Protein 2EN8 (pdb70)

Secondary structure (DSSP, 8-state):
----------SSEE-TTT--EESSHHHHHHHHTTT--S-SS--S--

InterPro domains:
  IPR001909 Krueppel-associated box [PF01352] (8-48)
  IPR001909 Krueppel-associated box [PS50805] (8-78)
  IPR001909 Krueppel-associated box [SM00349] (8-67)
  IPR001909 Krueppel-associated box [cd07765] (8-46)
  IPR013087 Zinc finger C2H2-type [PF00096] (176-198)
  IPR013087 Zinc finger C2H2-type [PF00096] (204-226)
  IPR013087 Zinc finger C2H2-type [PF00096] (232-254)
  IPR013087 Zinc finger C2H2-type [PF00096] (260-282)
  IPR013087 Zinc finger C2H2-type [PF00096] (288-310)
  IPR013087 Zinc finger C2H2-type [PF00096] (316-338)
  IPR013087 Zinc finger C2H2-type [PF00096] (372-394)
  IPR013087 Zinc finger C2H2-type [PF00096] (400-422)
  IPR013087 Zinc finger C2H2-type [PF00096] (456-478)
  IPR013087 Zinc finger C2H2-type [PF00096] (484-506)
  IPR013087 Zinc finger C2H2-type [PF00096] (512-534)
  IPR013087 Zinc finger C2H2-type [PF00096] (540-562)
  IPR013087 Zinc finger C2H2-type [PF00096] (568-590)
  IPR013087 Zinc finger C2H2-type [PF00096] (596-618)
  IPR013087 Zinc finger C2H2-type [PF00096] (652-674)
  IPR013087 Zinc finger C2H2-type [PF00096] (681-702)

GO terms:
  GO:0001227 DNA-binding transcription repressor activity, RNA polymerase II-specific (F, IDA)
  GO:0000122 negative regulation of transcription by RNA polymerase II (P, IDA)
  GO:0043565 sequence-specific DNA binding (F, IDA)
  GO:0005634 nucleus (C, IDA)
  GO:0017053 transcription repressor complex (C, IDA)
  GO:0005515 protein binding (F, IPI)
  GO:0031965 nuclear membrane (C, IDA)
  GO:0005654 nucleoplasm (C, IDA)
  GO:0045892 negative regulation of DNA-templated transcription (P, IDA)

Structure (mmCIF, N/CA/C/O backbone):
data_2EN8
#
_entry.id   2EN8
#
loop_
_entity.id
_entity.type
_entity.pdbx_description
1 polymer 'Zinc finger protein 224'
2 non-polymer 'ZINC ION'
#
loop_
_atom_site.group_PDB
_atom_site.id
_atom_site.type_symbol
_atom_site.label_atom_id
_atom_site.label_alt_id
_atom_site.label_comp_id
_atom_site.label_asym_id
_atom_site.label_entity_id
_atom_site.label_seq_id
_atom_site.pdbx_PDB_ins_code
_atom_site.Cartn_x
_atom_site.Cartn_y
_atom_site.Cartn_z
_atom_site.occupancy
_atom_site.B_iso_or_equiv
_atom_site.auth_seq_id
_atom_site.auth_comp_id
_atom_site.auth_asym_id
_atom_site.auth_atom_id
_atom_site.pdbx_PDB_model_num
ATOM 1 N N . GLY A 1 1 ? 1.605 -27.778 -20.832 1.00 0.00 1 GLY A N 1
ATOM 2 C CA . GLY A 1 1 ? 1.163 -26.462 -21.255 1.00 0.00 1 GLY A CA 1
ATOM 3 C C . GLY A 1 1 ? -0.216 -26.117 -20.728 1.00 0.00 1 GLY A C 1
ATOM 4 O O . GLY A 1 1 ? -1.188 -26.093 -21.483 1.00 0.00 1 GLY A O 1
ATOM 8 N N . SER A 1 2 ? -0.301 -25.851 -19.429 1.00 0.00 2 SER A N 1
ATOM 9 C CA . SER A 1 2 ? -1.573 -25.511 -18.800 1.00 0.00 2 SER A CA 1
ATOM 10 C C . SER A 1 2 ? -1.402 -24.353 -17.821 1.00 0.00 2 SER A C 1
ATOM 11 O O . SER A 1 2 ? -0.498 -24.360 -16.986 1.00 0.00 2 SER A O 1
ATOM 19 N N . SER A 1 3 ? -2.278 -23.360 -17.931 1.00 0.00 3 SER A N 1
ATOM 20 C CA . SER A 1 3 ? -2.224 -22.192 -17.059 1.00 0.00 3 SER A CA 1
ATOM 21 C C . SER A 1 3 ? -2.586 -22.568 -15.625 1.00 0.00 3 SER A C 1
ATOM 22 O O . SER A 1 3 ? -3.599 -23.222 -15.380 1.00 0.00 3 SER A O 1
ATOM 30 N N . GLY A 1 4 ? -1.749 -22.150 -14.681 1.00 0.00 4 GLY A N 1
ATOM 31 C CA . GLY A 1 4 ? -1.997 -22.451 -13.283 1.00 0.00 4 GLY A CA 1
ATOM 32 C C . GLY A 1 4 ? -1.822 -21.240 -12.389 1.00 0.00 4 GLY A C 1
ATOM 33 O O . GLY A 1 4 ? -1.089 -21.290 -11.401 1.00 0.00 4 GLY A O 1
ATOM 37 N N . SER A 1 5 ? -2.495 -20.147 -12.736 1.00 0.00 5 SER A N 1
ATOM 38 C CA . SER A 1 5 ? -2.406 -18.916 -11.960 1.00 0.00 5 SER A CA 1
ATOM 39 C C . SER A 1 5 ? -3.598 -18.780 -11.017 1.00 0.00 5 SER A C 1
ATOM 40 O O . SER A 1 5 ? -4.598 -18.145 -11.351 1.00 0.00 5 SER A O 1
ATOM 48 N N . SER A 1 6 ? -3.483 -19.382 -9.838 1.00 0.00 6 SER A N 1
ATOM 49 C CA . SER A 1 6 ? -4.552 -19.333 -8.847 1.00 0.00 6 SER A CA 1
ATOM 50 C C . SER A 1 6 ? -4.388 -18.124 -7.930 1.00 0.00 6 SER A C 1
ATOM 51 O O . SER A 1 6 ? -3.270 -17.732 -7.596 1.00 0.00 6 SER A O 1
ATOM 59 N N . GLY A 1 7 ? -5.511 -17.538 -7.526 1.00 0.00 7 GLY A N 1
ATOM 60 C CA . GLY A 1 7 ? -5.470 -16.381 -6.652 1.00 0.00 7 GLY A CA 1
ATOM 61 C C . GLY A 1 7 ? -6.361 -16.541 -5.436 1.00 0.00 7 GLY A C 1
ATOM 62 O O . GLY A 1 7 ? -7.583 -16.625 -5.559 1.00 0.00 7 GLY A O 1
ATOM 66 N N . SER A 1 8 ? -5.747 -16.586 -4.257 1.00 0.00 8 SER A N 1
ATOM 67 C CA . SER A 1 8 ? -6.492 -16.744 -3.014 1.00 0.00 8 SER A CA 1
ATOM 68 C C . SER A 1 8 ? -6.021 -15.739 -1.967 1.00 0.00 8 SER A C 1
ATOM 69 O O . SER A 1 8 ? -4.886 -15.804 -1.495 1.00 0.00 8 SER A O 1
ATOM 77 N N . GLY A 1 9 ? -6.901 -14.809 -1.609 1.00 0.00 9 GLY A N 1
ATOM 78 C CA . GLY A 1 9 ? -6.557 -13.803 -0.621 1.00 0.00 9 GLY A CA 1
ATOM 79 C C . GLY A 1 9 ? -7.758 -13.347 0.184 1.00 0.00 9 GLY A C 1
ATOM 80 O O . GLY A 1 9 ? -8.240 -14.070 1.055 1.00 0.00 9 GLY A O 1
ATOM 84 N N . GLU A 1 10 ? -8.241 -12.143 -0.108 1.00 0.00 10 GLU A N 1
ATOM 85 C CA . GLU A 1 10 ? -9.392 -11.591 0.598 1.00 0.00 10 GLU A CA 1
ATOM 86 C C . GLU A 1 10 ? -10.031 -10.462 -0.205 1.00 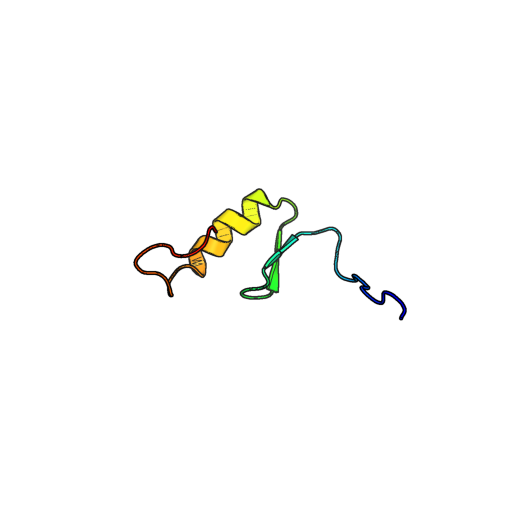0.00 10 GLU A C 1
ATOM 87 O O . GLU A 1 10 ? -9.385 -9.841 -1.050 1.00 0.00 10 GLU A O 1
ATOM 99 N N . LYS A 1 11 ? -11.306 -10.201 0.065 1.00 0.00 11 LYS A N 1
ATOM 100 C CA . LYS A 1 11 ? -12.035 -9.146 -0.630 1.00 0.00 11 LYS A CA 1
ATOM 101 C C . LYS A 1 11 ? -11.543 -7.769 -0.198 1.00 0.00 11 LYS A C 1
ATOM 102 O O . LYS A 1 11 ? -11.980 -6.748 -0.729 1.00 0.00 11 LYS A O 1
ATOM 121 N N . SER A 1 12 ? -10.629 -7.748 0.768 1.00 0.00 12 SER A N 1
ATOM 122 C CA . SER A 1 12 ? -10.079 -6.495 1.272 1.00 0.00 12 SER A CA 1
ATOM 123 C C . SER A 1 12 ? -8.622 -6.332 0.849 1.00 0.00 12 SER A C 1
ATOM 124 O O . SER A 1 12 ? -7.844 -7.285 0.884 1.00 0.00 12 SER A O 1
ATOM 132 N N . HIS A 1 13 ? -8.261 -5.116 0.451 1.00 0.00 13 HIS A N 1
ATOM 133 C CA . HIS A 1 13 ? -6.897 -4.827 0.021 1.00 0.00 13 HIS A CA 1
ATOM 134 C C . HIS A 1 13 ? -5.914 -5.015 1.172 1.00 0.00 13 HIS A C 1
ATOM 135 O O . HIS A 1 13 ? -6.069 -4.420 2.239 1.00 0.00 13 HIS A O 1
ATOM 149 N N . THR A 1 14 ? -4.901 -5.847 0.949 1.00 0.00 14 THR A N 1
ATOM 150 C CA . THR A 1 14 ? -3.893 -6.115 1.967 1.00 0.00 14 THR A CA 1
ATOM 151 C C . THR A 1 14 ? -2.530 -5.579 1.546 1.00 0.00 14 THR A C 1
ATOM 152 O O . THR A 1 14 ? -2.095 -5.781 0.412 1.00 0.00 14 THR A O 1
ATOM 163 N N . CYS A 1 15 ? -1.858 -4.895 2.466 1.00 0.00 15 CYS A N 1
ATOM 164 C CA . CYS A 1 15 ? -0.542 -4.330 2.191 1.00 0.00 15 CYS A CA 1
ATOM 165 C C . CYS A 1 15 ? 0.525 -5.421 2.169 1.00 0.00 15 CYS A C 1
ATOM 166 O O . CYS A 1 15 ? 0.789 -6.065 3.184 1.00 0.00 15 CYS A O 1
ATOM 173 N N . ASP A 1 16 ? 1.133 -5.622 1.006 1.00 0.00 16 ASP A N 1
ATOM 174 C CA . ASP A 1 16 ? 2.172 -6.633 0.851 1.00 0.00 16 ASP A CA 1
ATOM 175 C C . ASP A 1 16 ? 3.463 -6.195 1.536 1.00 0.00 16 ASP A C 1
ATOM 176 O O . ASP A 1 16 ? 4.386 -6.991 1.709 1.00 0.00 16 ASP A O 1
ATOM 185 N N . GLU A 1 17 ? 3.521 -4.924 1.921 1.00 0.00 17 GLU A N 1
ATOM 186 C CA . GLU A 1 17 ? 4.700 -4.380 2.584 1.00 0.00 17 GLU A CA 1
ATOM 187 C C . GLU A 1 17 ? 4.797 -4.885 4.021 1.00 0.00 17 GLU A C 1
ATOM 188 O O . GLU A 1 17 ? 5.874 -5.255 4.490 1.00 0.00 17 GLU A O 1
ATOM 200 N N . CYS A 1 18 ? 3.664 -4.896 4.716 1.00 0.00 18 CYS A N 1
ATOM 201 C CA . CYS A 1 18 ? 3.619 -5.353 6.099 1.00 0.00 18 CYS A CA 1
ATOM 202 C C . CYS A 1 18 ? 2.580 -6.457 6.274 1.00 0.00 18 CYS A C 1
ATOM 203 O O . CYS A 1 18 ? 2.817 -7.443 6.969 1.00 0.00 18 CYS A O 1
ATOM 210 N N . GLY A 1 19 ? 1.426 -6.282 5.636 1.00 0.00 19 GLY A N 1
ATOM 211 C CA . GLY A 1 19 ? 0.367 -7.270 5.733 1.00 0.00 19 GLY A CA 1
ATOM 212 C C . GLY A 1 19 ? -0.879 -6.720 6.398 1.00 0.00 19 GLY A C 1
ATOM 213 O O . GLY A 1 19 ? -1.659 -7.469 6.988 1.00 0.00 19 GLY A O 1
ATOM 217 N N . LYS A 1 20 ? -1.068 -5.408 6.306 1.00 0.00 20 LYS A N 1
ATOM 218 C CA . LYS A 1 20 ? -2.228 -4.758 6.903 1.00 0.00 20 LYS A CA 1
ATOM 219 C C . LYS A 1 20 ? -3.475 -4.980 6.052 1.00 0.00 20 LYS A C 1
ATOM 220 O O . LYS A 1 20 ? -3.422 -5.648 5.021 1.00 0.00 20 LYS A O 1
ATOM 239 N N . ASN A 1 21 ? -4.594 -4.415 6.492 1.00 0.00 21 ASN A N 1
ATOM 240 C CA . ASN A 1 21 ? -5.854 -4.552 5.770 1.00 0.00 21 ASN A CA 1
ATOM 241 C C . ASN A 1 21 ? -6.542 -3.199 5.616 1.00 0.00 21 ASN A C 1
ATOM 242 O O . ASN A 1 21 ? -6.538 -2.380 6.535 1.00 0.00 21 ASN A O 1
ATOM 253 N N . PHE A 1 22 ? -7.134 -2.972 4.448 1.00 0.00 22 PHE A N 1
ATOM 254 C CA . PHE A 1 22 ? -7.826 -1.718 4.173 1.00 0.00 22 PHE A CA 1
ATOM 255 C C . PHE A 1 22 ? -9.033 -1.951 3.268 1.00 0.00 22 PHE A C 1
ATOM 256 O O . PHE A 1 22 ? -8.885 -2.279 2.090 1.00 0.00 22 PHE A O 1
ATOM 273 N N . CYS A 1 23 ? -10.225 -1.778 3.827 1.00 0.00 23 CYS A N 1
ATOM 274 C CA . CYS A 1 23 ? -11.458 -1.971 3.073 1.00 0.00 23 CYS A CA 1
ATOM 275 C C . CYS A 1 23 ? -11.392 -1.250 1.730 1.00 0.00 23 CYS A C 1
ATOM 276 O O . CYS A 1 23 ? -11.759 -1.809 0.695 1.00 0.00 23 CYS A O 1
ATOM 284 N N . TYR A 1 24 ? -10.923 -0.008 1.754 1.00 0.00 24 TYR A N 1
ATOM 285 C CA . TYR A 1 24 ? -10.813 0.791 0.539 1.00 0.00 24 TYR A CA 1
ATOM 286 C C . TYR A 1 24 ? -9.352 0.969 0.135 1.00 0.00 24 TYR A C 1
ATOM 287 O O . TYR A 1 24 ? -8.537 1.462 0.915 1.00 0.00 24 TYR A O 1
ATOM 305 N N . ILE A 1 25 ? -9.030 0.565 -1.089 1.00 0.00 25 ILE A N 1
ATOM 306 C CA . ILE A 1 25 ? -7.669 0.681 -1.598 1.00 0.00 25 ILE A CA 1
ATOM 307 C C . ILE A 1 25 ? -7.084 2.056 -1.293 1.00 0.00 25 ILE A C 1
ATOM 308 O O . ILE A 1 25 ? -5.924 2.174 -0.898 1.00 0.00 25 ILE A O 1
ATOM 324 N N . SER A 1 26 ? -7.895 3.093 -1.479 1.00 0.00 26 SER A N 1
ATOM 325 C CA . SER A 1 26 ? -7.457 4.460 -1.226 1.00 0.00 26 SER A CA 1
ATOM 326 C C . SER A 1 26 ? -6.704 4.554 0.097 1.00 0.00 26 SER A C 1
ATOM 327 O O . SER A 1 26 ? -5.645 5.176 0.179 1.00 0.00 26 SER A O 1
ATOM 335 N N . ALA A 1 27 ? -7.259 3.931 1.132 1.00 0.00 27 ALA A N 1
ATOM 336 C CA . ALA A 1 27 ? -6.640 3.941 2.451 1.00 0.00 27 ALA A CA 1
ATOM 337 C C . ALA A 1 27 ? -5.261 3.291 2.416 1.00 0.00 27 ALA A C 1
ATOM 338 O O . ALA A 1 27 ? -4.290 3.841 2.938 1.00 0.00 27 ALA A O 1
ATOM 345 N N . LEU A 1 28 ? -5.181 2.118 1.798 1.00 0.00 28 LEU A N 1
ATOM 346 C CA . LEU A 1 28 ? -3.919 1.392 1.695 1.00 0.00 28 LEU A CA 1
ATOM 347 C C . LEU A 1 28 ? -2.817 2.291 1.145 1.00 0.00 28 LEU A C 1
ATOM 348 O O . LEU A 1 28 ? -1.716 2.347 1.694 1.00 0.00 28 LEU A O 1
ATOM 364 N N . ARG A 1 29 ? -3.121 2.995 0.060 1.00 0.00 29 ARG A N 1
ATOM 365 C CA . ARG A 1 29 ? -2.156 3.893 -0.563 1.00 0.00 29 ARG A CA 1
ATOM 366 C C . ARG A 1 29 ? -1.621 4.903 0.447 1.00 0.00 29 ARG A C 1
ATOM 367 O O . ARG A 1 29 ? -0.420 5.170 0.497 1.00 0.00 29 ARG A O 1
ATOM 388 N N . ILE A 1 30 ? -2.521 5.461 1.250 1.00 0.00 30 ILE A N 1
ATOM 389 C CA . ILE A 1 30 ? -2.140 6.441 2.260 1.00 0.00 30 ILE A CA 1
ATOM 390 C C . ILE A 1 30 ? -1.208 5.827 3.298 1.00 0.00 30 ILE A C 1
ATOM 391 O O . ILE A 1 30 ? -0.263 6.469 3.758 1.00 0.00 30 ILE A O 1
ATOM 407 N N . HIS A 1 31 ? -1.480 4.577 3.663 1.00 0.00 31 HIS A N 1
ATOM 408 C CA . HIS A 1 31 ? -0.664 3.874 4.647 1.00 0.00 31 HIS A CA 1
ATOM 409 C C . HIS A 1 31 ? 0.701 3.518 4.065 1.00 0.00 31 HIS A C 1
ATOM 410 O O . HIS A 1 31 ? 1.718 3.595 4.754 1.00 0.00 31 HIS A O 1
ATOM 424 N N . GLN A 1 32 ? 0.714 3.126 2.795 1.00 0.00 32 GLN A N 1
ATOM 425 C CA . GLN A 1 32 ? 1.954 2.757 2.123 1.00 0.00 32 GLN A CA 1
ATOM 426 C C . GLN A 1 32 ? 3.018 3.833 2.313 1.00 0.00 32 GLN A C 1
ATOM 427 O O . GLN A 1 32 ? 4.215 3.546 2.297 1.00 0.00 32 GLN A O 1
ATOM 441 N N . ARG A 1 33 ? 2.573 5.073 2.492 1.00 0.00 33 ARG A N 1
ATOM 442 C CA . ARG A 1 33 ? 3.487 6.192 2.683 1.00 0.00 33 ARG A CA 1
ATOM 443 C C . ARG A 1 33 ? 4.478 5.899 3.806 1.00 0.00 33 ARG A C 1
ATOM 444 O O . ARG A 1 33 ? 5.607 6.391 3.797 1.00 0.00 33 ARG A O 1
ATOM 465 N N . VAL A 1 34 ? 4.048 5.095 4.773 1.00 0.00 34 VAL A N 1
ATOM 466 C CA . VAL A 1 34 ? 4.897 4.735 5.903 1.00 0.00 34 VAL A CA 1
ATOM 467 C C . VAL A 1 34 ? 6.048 3.838 5.462 1.00 0.00 34 VAL A C 1
ATOM 468 O O . VAL A 1 34 ? 7.095 3.791 6.108 1.00 0.00 34 VAL A O 1
ATOM 481 N N . HIS A 1 35 ? 5.847 3.127 4.357 1.00 0.00 35 HIS A N 1
ATOM 482 C CA . HIS A 1 35 ? 6.869 2.231 3.828 1.00 0.00 35 HIS A CA 1
ATOM 483 C C . HIS A 1 35 ? 7.848 2.990 2.936 1.00 0.00 35 HIS A C 1
ATOM 484 O O . HIS A 1 35 ? 9.022 2.633 2.843 1.00 0.00 35 HIS A O 1
ATOM 498 N N . MET A 1 36 ? 7.355 4.037 2.282 1.00 0.00 36 MET A N 1
ATOM 499 C CA . MET A 1 36 ? 8.187 4.845 1.398 1.00 0.00 36 MET A CA 1
ATOM 500 C C . MET A 1 36 ? 9.499 5.220 2.078 1.00 0.00 36 MET A C 1
ATOM 501 O O . MET A 1 36 ? 9.505 5.882 3.116 1.00 0.00 36 MET A O 1
ATOM 515 N N . GLY A 1 37 ? 10.611 4.792 1.488 1.00 0.00 37 GLY A N 1
ATOM 516 C CA . GLY A 1 37 ? 11.914 5.093 2.052 1.00 0.00 37 GLY A CA 1
ATOM 517 C C . GLY A 1 37 ? 13.051 4.669 1.143 1.00 0.00 37 GLY A C 1
ATOM 518 O O . GLY A 1 37 ? 14.036 5.391 0.995 1.00 0.00 37 GLY A O 1
ATOM 522 N N . GLU A 1 38 ? 12.915 3.495 0.535 1.00 0.00 38 GLU A N 1
ATOM 523 C CA . GLU A 1 38 ? 13.941 2.976 -0.361 1.00 0.00 38 GLU A CA 1
ATOM 524 C C . GLU A 1 38 ? 13.816 3.599 -1.749 1.00 0.00 38 GLU A C 1
ATOM 525 O O . GLU A 1 38 ? 13.922 2.909 -2.764 1.00 0.00 38 GLU A O 1
ATOM 537 N N . LYS A 1 39 ? 13.590 4.907 -1.786 1.00 0.00 39 LYS A N 1
ATOM 538 C CA . LYS A 1 39 ? 13.451 5.625 -3.047 1.00 0.00 39 LYS A CA 1
ATOM 539 C C . LYS A 1 39 ? 14.031 7.032 -2.940 1.00 0.00 39 LYS A C 1
ATOM 540 O O . LYS A 1 39 ? 13.810 7.730 -1.949 1.00 0.00 39 LYS A O 1
ATOM 559 N N . CYS A 1 40 ? 14.771 7.442 -3.964 1.00 0.00 40 CYS A N 1
ATOM 560 C CA . CYS A 1 40 ? 15.382 8.766 -3.984 1.00 0.00 40 CYS A CA 1
ATOM 561 C C . CYS A 1 40 ? 14.973 9.535 -5.236 1.00 0.00 40 CYS A C 1
ATOM 562 O O . CYS A 1 40 ? 14.986 10.765 -5.253 1.00 0.00 40 CYS A O 1
ATOM 570 N N . SER A 1 41 ? 14.610 8.800 -6.283 1.00 0.00 41 SER A N 1
ATOM 571 C CA . SER A 1 41 ? 14.202 9.412 -7.542 1.00 0.00 41 SER A CA 1
ATOM 572 C C . SER A 1 41 ? 12.922 8.770 -8.069 1.00 0.00 41 SER A C 1
ATOM 573 O O . SER A 1 41 ? 12.670 8.760 -9.272 1.00 0.00 41 SER A O 1
ATOM 581 N N . GLY A 1 42 ? 12.117 8.235 -7.156 1.00 0.00 42 GLY A N 1
ATOM 582 C CA . GLY A 1 42 ? 10.873 7.598 -7.546 1.00 0.00 42 GLY A CA 1
ATOM 583 C C . GLY A 1 42 ? 10.993 6.846 -8.857 1.00 0.00 42 GLY A C 1
ATOM 584 O O . GLY A 1 42 ? 10.574 7.323 -9.912 1.00 0.00 42 GLY A O 1
ATOM 588 N N . PRO A 1 43 ? 11.580 5.641 -8.801 1.00 0.00 43 PRO A N 1
ATOM 589 C CA . PRO A 1 43 ? 11.769 4.797 -9.985 1.00 0.00 43 PRO A CA 1
ATOM 590 C C . PRO A 1 43 ? 10.453 4.240 -10.515 1.00 0.00 43 PRO A C 1
ATOM 591 O O . PRO A 1 43 ? 10.168 4.325 -11.710 1.00 0.00 43 PRO A O 1
ATOM 602 N N . SER A 1 44 ? 9.652 3.671 -9.620 1.00 0.00 44 SER A N 1
ATOM 603 C CA . SER A 1 44 ? 8.367 3.096 -9.999 1.00 0.00 44 SER A CA 1
ATOM 604 C C . SER A 1 44 ? 7.221 3.821 -9.300 1.00 0.00 44 SER A C 1
ATOM 605 O O . SER A 1 44 ? 7.425 4.513 -8.303 1.00 0.00 44 SER A O 1
ATOM 613 N N . SER A 1 45 ? 6.013 3.657 -9.832 1.00 0.00 45 SER A N 1
ATOM 614 C CA . SER A 1 45 ? 4.834 4.298 -9.263 1.00 0.00 45 SER A CA 1
ATOM 615 C C . SER A 1 45 ? 4.455 3.656 -7.932 1.00 0.00 45 SER A C 1
ATOM 616 O O . SER A 1 45 ? 4.787 2.500 -7.671 1.00 0.00 45 SER A O 1
ATOM 624 N N . GLY A 1 46 ? 3.758 4.415 -7.092 1.00 0.00 46 GLY A N 1
ATOM 625 C CA . GLY A 1 46 ? 3.345 3.904 -5.798 1.00 0.00 46 GLY A CA 1
ATOM 626 C C . GLY A 1 46 ? 3.475 4.939 -4.698 1.00 0.00 46 GLY A C 1
ATOM 627 O O . GLY A 1 46 ? 4.398 4.842 -3.890 1.00 0.00 46 GLY A O 1
ATOM 632 N N . GLY A 1 1 ? -32.434 -18.710 -12.406 1.00 0.00 1 GLY A N 2
ATOM 633 C CA . GLY A 1 1 ? -31.367 -18.762 -11.424 1.00 0.00 1 GLY A CA 2
ATOM 634 C C . GLY A 1 1 ? -30.009 -18.994 -12.056 1.00 0.00 1 GLY A C 2
ATOM 635 O O . GLY A 1 1 ? -29.916 -19.435 -13.201 1.00 0.00 1 GLY A O 2
ATOM 639 N N . SER A 1 2 ? -28.951 -18.694 -11.308 1.00 0.00 2 SER A N 2
ATOM 640 C CA . SER A 1 2 ? -27.591 -18.866 -11.804 1.00 0.00 2 SER A CA 2
ATOM 641 C C . SER A 1 2 ? -26.606 -19.010 -10.648 1.00 0.00 2 SER A C 2
ATOM 642 O O . SER A 1 2 ? -26.902 -18.632 -9.515 1.00 0.00 2 SER A O 2
ATOM 650 N N . SER A 1 3 ? -25.432 -19.560 -10.944 1.00 0.00 3 SER A N 2
ATOM 651 C CA . SER A 1 3 ? -24.403 -19.758 -9.930 1.00 0.00 3 SER A CA 2
ATOM 652 C C . SER A 1 3 ? -23.163 -18.929 -10.246 1.00 0.00 3 SER A C 2
ATOM 653 O O . SER A 1 3 ? -22.035 -19.403 -10.116 1.00 0.00 3 SER A O 2
ATOM 661 N N . GLY A 1 4 ? -23.380 -17.684 -10.662 1.00 0.00 4 GLY A N 2
ATOM 662 C CA . GLY A 1 4 ? -22.271 -16.807 -10.990 1.00 0.00 4 GLY A CA 2
ATOM 663 C C . GLY A 1 4 ? -22.219 -15.582 -10.100 1.00 0.00 4 GLY A C 2
ATOM 664 O O . GLY A 1 4 ? -23.253 -15.008 -9.760 1.00 0.00 4 GLY A O 2
ATOM 668 N N . SER A 1 5 ? -21.010 -15.179 -9.720 1.00 0.00 5 SER A N 2
ATOM 669 C CA . SER A 1 5 ? -20.827 -14.017 -8.859 1.00 0.00 5 SER A CA 2
ATOM 670 C C . SER A 1 5 ? -19.347 -13.676 -8.714 1.00 0.00 5 SER A C 2
ATOM 671 O O . SER A 1 5 ? -18.482 -14.380 -9.236 1.00 0.00 5 SER A O 2
ATOM 679 N N . SER A 1 6 ? -19.063 -12.591 -8.001 1.00 0.00 6 SER A N 2
ATOM 680 C CA . SER A 1 6 ? -17.688 -12.153 -7.790 1.00 0.00 6 SER A CA 2
ATOM 681 C C . SER A 1 6 ? -16.956 -13.098 -6.842 1.00 0.00 6 SER A C 2
ATOM 682 O O . SER A 1 6 ? -17.560 -13.993 -6.252 1.00 0.00 6 SER A O 2
ATOM 690 N N . GLY A 1 7 ? -15.650 -12.892 -6.702 1.00 0.00 7 GLY A N 2
ATOM 691 C CA . GLY A 1 7 ? -14.856 -13.733 -5.826 1.00 0.00 7 GLY A CA 2
ATOM 692 C C . GLY A 1 7 ? -13.380 -13.392 -5.875 1.00 0.00 7 GLY A C 2
ATOM 693 O O . GLY A 1 7 ? -12.723 -13.295 -4.839 1.00 0.00 7 GLY A O 2
ATOM 697 N N . SER A 1 8 ? -12.857 -13.211 -7.084 1.00 0.00 8 SER A N 2
ATOM 698 C CA . SER A 1 8 ? -11.447 -12.884 -7.265 1.00 0.00 8 SER A CA 2
ATOM 699 C C . SER A 1 8 ? -11.002 -11.824 -6.261 1.00 0.00 8 SER A C 2
ATOM 700 O O . SER A 1 8 ? -11.827 -11.143 -5.654 1.00 0.00 8 SER A O 2
ATOM 708 N N . GLY A 1 9 ? -9.690 -11.692 -6.093 1.00 0.00 9 GLY A N 2
ATOM 709 C CA . GLY A 1 9 ? -9.156 -10.714 -5.163 1.00 0.00 9 GLY A CA 2
ATOM 710 C C . GLY A 1 9 ? -9.617 -10.957 -3.739 1.00 0.00 9 GLY A C 2
ATOM 711 O O . GLY A 1 9 ? -10.737 -11.412 -3.512 1.00 0.00 9 GLY A O 2
ATOM 715 N N . GLU A 1 10 ? -8.749 -10.653 -2.778 1.00 0.00 10 GLU A N 2
ATOM 716 C CA . GLU A 1 10 ? -9.074 -10.844 -1.369 1.00 0.00 10 GLU A CA 2
ATOM 717 C C . GLU A 1 10 ? -10.303 -10.029 -0.979 1.00 0.00 10 GLU A C 2
ATOM 718 O O . GLU A 1 10 ? -10.673 -9.075 -1.664 1.00 0.00 10 GLU A O 2
ATOM 730 N N . LYS A 1 11 ? -10.933 -10.412 0.126 1.00 0.00 11 LYS A N 2
ATOM 731 C CA . LYS A 1 11 ? -12.121 -9.718 0.610 1.00 0.00 11 LYS A CA 2
ATOM 732 C C . LYS A 1 11 ? -11.777 -8.303 1.064 1.00 0.00 11 LYS A C 2
ATOM 733 O O . LYS A 1 11 ? -12.659 -7.528 1.433 1.00 0.00 11 LYS A O 2
ATOM 752 N N . SER A 1 12 ? -10.490 -7.972 1.031 1.00 0.00 12 SER A N 2
ATOM 753 C CA . SER A 1 12 ? -10.030 -6.650 1.441 1.00 0.00 12 SER A CA 2
ATOM 754 C C . SER A 1 12 ? -8.589 -6.416 0.999 1.00 0.00 12 SER A C 2
ATOM 755 O O . SER A 1 12 ? -7.797 -7.354 0.900 1.00 0.00 12 SER A O 2
ATOM 763 N N . HIS A 1 13 ? -8.255 -5.156 0.734 1.00 0.00 13 HIS A N 2
ATOM 764 C CA . HIS A 1 13 ? -6.909 -4.797 0.303 1.00 0.00 13 HIS A CA 2
ATOM 765 C C . HIS A 1 13 ? -5.917 -4.924 1.455 1.00 0.00 13 HIS A C 2
ATOM 766 O O . HIS A 1 13 ? -6.022 -4.219 2.460 1.00 0.00 13 HIS A O 2
ATOM 780 N N . THR A 1 14 ? -4.954 -5.828 1.304 1.00 0.00 14 THR A N 2
ATOM 781 C CA . THR A 1 14 ? -3.945 -6.048 2.332 1.00 0.00 14 THR A CA 2
ATOM 782 C C . THR A 1 14 ? -2.571 -5.587 1.862 1.00 0.00 14 THR A C 2
ATOM 783 O O . THR A 1 14 ? -2.124 -5.945 0.772 1.00 0.00 14 THR A O 2
ATOM 794 N N . CYS A 1 15 ? -1.903 -4.790 2.690 1.00 0.00 15 CYS A N 2
ATOM 795 C CA . CYS A 1 15 ? -0.579 -4.279 2.359 1.00 0.00 15 CYS A CA 2
ATOM 796 C C . CYS A 1 15 ? 0.450 -5.406 2.341 1.00 0.00 15 CYS A C 2
ATOM 797 O O . CYS A 1 15 ? 0.732 -6.021 3.370 1.00 0.00 15 CYS A O 2
ATOM 804 N N . ASP A 1 16 ? 1.007 -5.672 1.164 1.00 0.00 16 ASP A N 2
ATOM 805 C CA . ASP A 1 16 ? 2.006 -6.723 1.011 1.00 0.00 16 ASP A CA 2
ATOM 806 C C . ASP A 1 16 ? 3.329 -6.314 1.650 1.00 0.00 16 ASP A C 2
ATOM 807 O O . ASP A 1 16 ? 4.224 -7.139 1.829 1.00 0.00 16 ASP A O 2
ATOM 816 N N . GLU A 1 17 ? 3.445 -5.034 1.990 1.00 0.00 17 GLU A N 2
ATOM 817 C CA . GLU A 1 17 ? 4.660 -4.515 2.607 1.00 0.00 17 GLU A CA 2
ATOM 818 C C . GLU A 1 17 ? 4.787 -4.998 4.049 1.00 0.00 17 GLU A C 2
ATOM 819 O O . GLU A 1 17 ? 5.859 -5.425 4.480 1.00 0.00 17 GLU A O 2
ATOM 831 N N . CYS A 1 18 ? 3.686 -4.927 4.789 1.00 0.00 18 CYS A N 2
ATOM 832 C CA . CYS A 1 18 ? 3.672 -5.356 6.183 1.00 0.00 18 CYS A CA 2
ATOM 833 C C . CYS A 1 18 ? 2.602 -6.419 6.415 1.00 0.00 18 CYS A C 2
ATOM 834 O O . CYS A 1 18 ? 2.801 -7.357 7.184 1.00 0.00 18 CYS A O 2
ATOM 841 N N . GLY A 1 19 ? 1.466 -6.263 5.742 1.00 0.00 19 GLY A N 2
ATOM 842 C CA . GLY A 1 19 ? 0.381 -7.216 5.888 1.00 0.00 19 GLY A CA 2
ATOM 843 C C . GLY A 1 19 ? -0.854 -6.597 6.513 1.00 0.00 19 GLY A C 2
ATOM 844 O O . GLY A 1 19 ? -1.690 -7.300 7.081 1.00 0.00 19 GLY A O 2
ATOM 848 N N . LYS A 1 20 ? -0.969 -5.278 6.411 1.00 0.00 20 LYS A N 2
ATOM 849 C CA . LYS A 1 20 ? -2.109 -4.563 6.972 1.00 0.00 20 LYS A CA 2
ATOM 850 C C . LYS A 1 20 ? -3.378 -4.854 6.176 1.00 0.00 20 LYS A C 2
ATOM 851 O O . LYS A 1 20 ? -3.358 -5.627 5.220 1.00 0.00 20 LYS A O 2
ATOM 870 N N . ASN A 1 21 ? -4.480 -4.228 6.578 1.00 0.00 21 ASN A N 2
ATOM 871 C CA . ASN A 1 21 ? -5.757 -4.420 5.901 1.00 0.00 21 ASN A CA 2
ATOM 872 C C . ASN A 1 21 ? -6.458 -3.084 5.674 1.00 0.00 21 ASN A C 2
ATOM 873 O O . ASN A 1 21 ? -6.419 -2.197 6.527 1.00 0.00 21 ASN A O 2
ATOM 884 N N . PHE A 1 22 ? -7.099 -2.948 4.518 1.00 0.00 22 PHE A N 2
ATOM 885 C CA . PHE A 1 22 ? -7.809 -1.720 4.177 1.00 0.00 22 PHE A CA 2
ATOM 886 C C . PHE A 1 22 ? -8.984 -2.011 3.248 1.00 0.00 22 PHE A C 2
ATOM 887 O O . PHE A 1 22 ? -8.795 -2.382 2.089 1.00 0.00 22 PHE A O 2
ATOM 904 N N . CYS A 1 23 ? -10.195 -1.840 3.765 1.00 0.00 23 CYS A N 2
ATOM 905 C CA . CYS A 1 23 ? -11.402 -2.086 2.982 1.00 0.00 23 CYS A CA 2
ATOM 906 C C . CYS A 1 23 ? -11.345 -1.347 1.649 1.00 0.00 23 CYS A C 2
ATOM 907 O O . CYS A 1 23 ? -11.725 -1.889 0.611 1.00 0.00 23 CYS A O 2
ATOM 915 N N . TYR A 1 24 ? -10.869 -0.107 1.685 1.00 0.00 24 TYR A N 2
ATOM 916 C CA . TYR A 1 24 ? -10.766 0.707 0.481 1.00 0.00 24 TYR A CA 2
ATOM 917 C C . TYR A 1 24 ? -9.307 0.916 0.087 1.00 0.00 24 TYR A C 2
ATOM 918 O O . TYR A 1 24 ? -8.505 1.419 0.875 1.00 0.00 24 TYR A O 2
ATOM 936 N N . ILE A 1 25 ? -8.970 0.526 -1.137 1.00 0.00 25 ILE A N 2
ATOM 937 C CA . ILE A 1 25 ? -7.608 0.671 -1.637 1.00 0.00 25 ILE A CA 2
ATOM 938 C C . ILE A 1 25 ? -7.041 2.046 -1.298 1.00 0.00 25 ILE A C 2
ATOM 939 O O . ILE A 1 25 ? -5.903 2.164 -0.845 1.00 0.00 25 ILE A O 2
ATOM 955 N N . SER A 1 26 ? -7.844 3.082 -1.518 1.00 0.00 26 SER A N 2
ATOM 956 C CA . SER A 1 26 ? -7.423 4.449 -1.237 1.00 0.00 26 SER A CA 2
ATOM 957 C C . SER A 1 26 ? -6.694 4.529 0.101 1.00 0.00 26 SER A C 2
ATOM 958 O O . SER A 1 26 ? -5.638 5.150 0.209 1.00 0.00 26 SER A O 2
ATOM 966 N N . ALA A 1 27 ? -7.268 3.894 1.118 1.00 0.00 27 ALA A N 2
ATOM 967 C CA . ALA A 1 27 ? -6.673 3.891 2.449 1.00 0.00 27 ALA A CA 2
ATOM 968 C C . ALA A 1 27 ? -5.304 3.219 2.438 1.00 0.00 27 ALA A C 2
ATOM 969 O O . ALA A 1 27 ? -4.334 3.754 2.976 1.00 0.00 27 ALA A O 2
ATOM 976 N N . LEU A 1 28 ? -5.233 2.044 1.822 1.00 0.00 28 LEU A N 2
ATOM 977 C CA . LEU A 1 28 ? -3.982 1.298 1.741 1.00 0.00 28 LEU A CA 2
ATOM 978 C C . LEU A 1 28 ? -2.869 2.163 1.156 1.00 0.00 28 LEU A C 2
ATOM 979 O O . LEU A 1 28 ? -1.757 2.200 1.682 1.00 0.00 28 LEU A O 2
ATOM 995 N N . ARG A 1 29 ? -3.178 2.858 0.066 1.00 0.00 29 ARG A N 2
ATOM 996 C CA . ARG A 1 29 ? -2.205 3.723 -0.589 1.00 0.00 29 ARG A CA 2
ATOM 997 C C . ARG A 1 29 ? -1.664 4.767 0.383 1.00 0.00 29 ARG A C 2
ATOM 998 O O . ARG A 1 29 ? -0.462 5.034 0.418 1.00 0.00 29 ARG A O 2
ATOM 1019 N N . ILE A 1 30 ? -2.559 5.356 1.169 1.00 0.00 30 ILE A N 2
ATOM 1020 C CA . ILE A 1 30 ? -2.171 6.370 2.141 1.00 0.00 30 ILE A CA 2
ATOM 1021 C C . ILE A 1 30 ? -1.224 5.794 3.188 1.00 0.00 30 ILE A C 2
ATOM 1022 O O . ILE A 1 30 ? -0.290 6.463 3.631 1.00 0.00 30 ILE A O 2
ATOM 1038 N N . HIS A 1 31 ? -1.471 4.548 3.580 1.00 0.00 31 HIS A N 2
ATOM 1039 C CA . HIS A 1 31 ? -0.638 3.881 4.574 1.00 0.00 31 HIS A CA 2
ATOM 1040 C C . HIS A 1 31 ? 0.725 3.523 3.989 1.00 0.00 31 HIS A C 2
ATOM 1041 O O . HIS A 1 31 ? 1.755 3.700 4.639 1.00 0.00 31 HIS A O 2
ATOM 1055 N N . GLN A 1 32 ? 0.722 3.018 2.760 1.00 0.00 32 GLN A N 2
ATOM 1056 C CA . GLN A 1 32 ? 1.958 2.634 2.089 1.00 0.00 32 GLN A CA 2
ATOM 1057 C C . GLN A 1 32 ? 3.014 3.726 2.226 1.00 0.00 32 GLN A C 2
ATOM 1058 O O . GLN A 1 32 ? 4.213 3.448 2.227 1.00 0.00 32 GLN A O 2
ATOM 1072 N N . ARG A 1 33 ? 2.560 4.970 2.342 1.00 0.00 33 ARG A N 2
ATOM 1073 C CA . ARG A 1 33 ? 3.465 6.104 2.479 1.00 0.00 33 ARG A CA 2
ATOM 1074 C C . ARG A 1 33 ? 4.489 5.853 3.581 1.00 0.00 33 ARG A C 2
ATOM 1075 O O . ARG A 1 33 ? 5.657 6.222 3.455 1.00 0.00 33 ARG A O 2
ATOM 1096 N N . VAL A 1 34 ? 4.044 5.223 4.664 1.00 0.00 34 VAL A N 2
ATOM 1097 C CA . VAL A 1 34 ? 4.921 4.922 5.789 1.00 0.00 34 VAL A CA 2
ATOM 1098 C C . VAL A 1 34 ? 6.087 4.041 5.356 1.00 0.00 34 VAL A C 2
ATOM 1099 O O . VAL A 1 34 ? 7.189 4.141 5.897 1.00 0.00 34 VAL A O 2
ATOM 1112 N N . HIS A 1 35 ? 5.838 3.179 4.375 1.00 0.00 35 HIS A N 2
ATOM 1113 C CA . HIS A 1 35 ? 6.869 2.280 3.868 1.00 0.00 35 HIS A CA 2
ATOM 1114 C C . HIS A 1 35 ? 7.869 3.036 2.998 1.00 0.00 35 HIS A C 2
ATOM 1115 O O . HIS A 1 35 ? 9.043 2.673 2.927 1.00 0.00 35 HIS A O 2
ATOM 1129 N N . MET A 1 36 ? 7.395 4.088 2.338 1.00 0.00 36 MET A N 2
ATOM 1130 C CA . MET A 1 36 ? 8.249 4.895 1.474 1.00 0.00 36 MET A CA 2
ATOM 1131 C C . MET A 1 36 ? 9.567 5.225 2.166 1.00 0.00 36 MET A C 2
ATOM 1132 O O . MET A 1 36 ? 9.585 5.622 3.331 1.00 0.00 36 MET A O 2
ATOM 1146 N N . GLY A 1 37 ? 10.669 5.059 1.442 1.00 0.00 37 GLY A N 2
ATOM 1147 C CA . GLY A 1 37 ? 11.976 5.344 2.004 1.00 0.00 37 GLY A CA 2
ATOM 1148 C C . GLY A 1 37 ? 11.983 6.603 2.848 1.00 0.00 37 GLY A C 2
ATOM 1149 O O . GLY A 1 37 ? 11.836 7.707 2.326 1.00 0.00 37 GLY A O 2
ATOM 1153 N N . GLU A 1 38 ? 12.151 6.437 4.156 1.00 0.00 38 GLU A N 2
ATOM 1154 C CA . GLU A 1 38 ? 12.173 7.570 5.073 1.00 0.00 38 GLU A CA 2
ATOM 1155 C C . GLU A 1 38 ? 13.413 7.528 5.961 1.00 0.00 38 GLU A C 2
ATOM 1156 O O . GLU A 1 38 ? 13.379 6.996 7.071 1.00 0.00 38 GLU A O 2
ATOM 1168 N N . LYS A 1 39 ? 14.509 8.092 5.464 1.00 0.00 39 LYS A N 2
ATOM 1169 C CA . LYS A 1 39 ? 15.761 8.120 6.210 1.00 0.00 39 LYS A CA 2
ATOM 1170 C C . LYS A 1 39 ? 15.743 9.224 7.263 1.00 0.00 39 LYS A C 2
ATOM 1171 O O . LYS A 1 39 ? 15.894 8.960 8.456 1.00 0.00 39 LYS A O 2
ATOM 1190 N N . CYS A 1 40 ? 15.554 10.460 6.813 1.00 0.00 40 CYS A N 2
ATOM 1191 C CA . CYS A 1 40 ? 15.515 11.605 7.717 1.00 0.00 40 CYS A CA 2
ATOM 1192 C C . CYS A 1 40 ? 14.612 11.322 8.913 1.00 0.00 40 CYS A C 2
ATOM 1193 O O . CYS A 1 40 ? 14.996 11.549 10.060 1.00 0.00 40 CYS A O 2
ATOM 1201 N N . SER A 1 41 ? 13.410 10.827 8.637 1.00 0.00 41 SER A N 2
ATOM 1202 C CA . SER A 1 41 ? 12.450 10.519 9.690 1.00 0.00 41 SER A CA 2
ATOM 1203 C C . SER A 1 41 ? 13.156 9.964 10.923 1.00 0.00 41 SER A C 2
ATOM 1204 O O . SER A 1 41 ? 12.884 10.380 12.048 1.00 0.00 41 SER A O 2
ATOM 1212 N N . GLY A 1 42 ? 14.065 9.019 10.702 1.00 0.00 42 GLY A N 2
ATOM 1213 C CA . GLY A 1 42 ? 14.797 8.421 11.803 1.00 0.00 42 GLY A CA 2
ATOM 1214 C C . GLY A 1 42 ? 16.290 8.661 11.705 1.00 0.00 42 GLY A C 2
ATOM 1215 O O . GLY A 1 42 ? 16.766 9.409 10.851 1.00 0.00 42 GLY A O 2
ATOM 1219 N N . PRO A 1 43 ? 17.057 8.016 12.597 1.00 0.00 43 PRO A N 2
ATOM 1220 C CA . PRO A 1 43 ? 18.517 8.148 12.628 1.00 0.00 43 PRO A CA 2
ATOM 1221 C C . PRO A 1 43 ? 19.184 7.484 11.428 1.00 0.00 43 PRO A C 2
ATOM 1222 O O . PRO A 1 43 ? 20.409 7.488 11.307 1.00 0.00 43 PRO A O 2
ATOM 1233 N N . SER A 1 44 ? 18.371 6.916 10.544 1.00 0.00 44 SER A N 2
ATOM 1234 C CA . SER A 1 44 ? 18.884 6.246 9.355 1.00 0.00 44 SER A CA 2
ATOM 1235 C C . SER A 1 44 ? 20.087 6.992 8.786 1.00 0.00 44 SER A C 2
ATOM 1236 O O . SER A 1 44 ? 20.166 8.218 8.867 1.00 0.00 44 SER A O 2
ATOM 1244 N N . SER A 1 45 ? 21.023 6.243 8.211 1.00 0.00 45 SER A N 2
ATOM 1245 C CA . SER A 1 45 ? 22.224 6.833 7.632 1.00 0.00 45 SER A CA 2
ATOM 1246 C C . SER A 1 45 ? 22.433 6.346 6.201 1.00 0.00 45 SER A C 2
ATOM 1247 O O . SER A 1 45 ? 22.554 7.144 5.273 1.00 0.00 45 SER A O 2
ATOM 1255 N N . GLY A 1 46 ? 22.474 5.027 6.032 1.00 0.00 46 GLY A N 2
ATOM 1256 C CA . GLY A 1 46 ? 22.668 4.455 4.712 1.00 0.00 46 GLY A CA 2
ATOM 1257 C C . GLY A 1 46 ? 21.441 3.718 4.214 1.00 0.00 46 GLY A C 2
ATOM 1258 O O . GLY A 1 46 ? 21.304 3.531 3.006 1.00 0.00 46 GLY A O 2
ATOM 1263 N N . GLY A 1 1 ? -16.775 -28.798 13.390 1.00 0.00 1 GLY A N 3
ATOM 1264 C CA . GLY A 1 1 ? -17.809 -28.890 12.376 1.00 0.00 1 GLY A CA 3
ATOM 1265 C C . GLY A 1 1 ? -17.951 -27.610 11.576 1.00 0.00 1 GLY A C 3
ATOM 1266 O O . GLY A 1 1 ? -18.079 -27.646 10.352 1.00 0.00 1 GLY A O 3
ATOM 1270 N N . SER A 1 2 ? -17.931 -26.476 12.268 1.00 0.00 2 SER A N 3
ATOM 1271 C CA . SER A 1 2 ? -18.064 -25.179 11.615 1.00 0.00 2 SER A CA 3
ATOM 1272 C C . SER A 1 2 ? -16.698 -24.536 11.399 1.00 0.00 2 SER A C 3
ATOM 1273 O O . SER A 1 2 ? -15.697 -24.973 11.968 1.00 0.00 2 SER A O 3
ATOM 1281 N N . SER A 1 3 ? -16.664 -23.496 10.573 1.00 0.00 3 SER A N 3
ATOM 1282 C CA . SER A 1 3 ? -15.420 -22.794 10.278 1.00 0.00 3 SER A CA 3
ATOM 1283 C C . SER A 1 3 ? -15.137 -21.725 11.330 1.00 0.00 3 SER A C 3
ATOM 1284 O O . SER A 1 3 ? -14.013 -21.597 11.814 1.00 0.00 3 SER A O 3
ATOM 1292 N N . GLY A 1 4 ? -16.166 -20.959 11.678 1.00 0.00 4 GLY A N 3
ATOM 1293 C CA . GLY A 1 4 ? -16.009 -19.911 12.670 1.00 0.00 4 GLY A CA 3
ATOM 1294 C C . GLY A 1 4 ? -16.500 -18.566 12.175 1.00 0.00 4 GLY A C 3
ATOM 1295 O O . GLY A 1 4 ? -17.272 -18.493 11.219 1.00 0.00 4 GLY A O 3
ATOM 1299 N N . SER A 1 5 ? -16.053 -17.497 12.827 1.00 0.00 5 SER A N 3
ATOM 1300 C CA . SER A 1 5 ? -16.457 -16.148 12.451 1.00 0.00 5 SER A CA 3
ATOM 1301 C C . SER A 1 5 ? -16.517 -16.002 10.933 1.00 0.00 5 SER A C 3
ATOM 1302 O O . SER A 1 5 ? -17.527 -15.568 10.379 1.00 0.00 5 SER A O 3
ATOM 1310 N N . SER A 1 6 ? -15.427 -16.367 10.266 1.00 0.00 6 SER A N 3
ATOM 1311 C CA . SER A 1 6 ? -15.352 -16.273 8.813 1.00 0.00 6 SER A CA 3
ATOM 1312 C C . SER A 1 6 ? -16.693 -16.626 8.177 1.00 0.00 6 SER A C 3
ATOM 1313 O O . SER A 1 6 ? -17.259 -17.686 8.440 1.00 0.00 6 SER A O 3
ATOM 1321 N N . GLY A 1 7 ? -17.197 -15.727 7.336 1.00 0.00 7 GLY A N 3
ATOM 1322 C CA . GLY A 1 7 ? -18.468 -15.960 6.675 1.00 0.00 7 GLY A CA 3
ATOM 1323 C C . GLY A 1 7 ? -18.307 -16.254 5.197 1.00 0.00 7 GLY A C 3
ATOM 1324 O O . GLY A 1 7 ? -18.075 -17.398 4.806 1.00 0.00 7 GLY A O 3
ATOM 1328 N N . SER A 1 8 ? -18.431 -15.219 4.372 1.00 0.00 8 SER A N 3
ATOM 1329 C CA . SER A 1 8 ? -18.304 -15.372 2.928 1.00 0.00 8 SER A CA 3
ATOM 1330 C C . SER A 1 8 ? -16.968 -14.820 2.439 1.00 0.00 8 SER A C 3
ATOM 1331 O O . SER A 1 8 ? -16.271 -15.457 1.650 1.00 0.00 8 SER A O 3
ATOM 1339 N N . GLY A 1 9 ? -16.618 -13.629 2.914 1.00 0.00 9 GLY A N 3
ATOM 1340 C CA . GLY A 1 9 ? -15.368 -13.009 2.514 1.00 0.00 9 GLY A CA 3
ATOM 1341 C C . GLY A 1 9 ? -15.571 -11.869 1.537 1.00 0.00 9 GLY A C 3
ATOM 1342 O O . GLY A 1 9 ? -16.693 -11.609 1.103 1.00 0.00 9 GLY A O 3
ATOM 1346 N N . GLU A 1 10 ? -14.484 -11.187 1.190 1.00 0.00 10 GLU A N 3
ATOM 1347 C CA . GLU A 1 10 ? -14.551 -10.067 0.259 1.00 0.00 10 GLU A CA 3
ATOM 1348 C C . GLU A 1 10 ? -13.154 -9.542 -0.061 1.00 0.00 10 GLU A C 3
ATOM 1349 O O . GLU A 1 10 ? -12.239 -9.639 0.756 1.00 0.00 10 GLU A O 3
ATOM 1361 N N . LYS A 1 11 ? -12.998 -8.985 -1.257 1.00 0.00 11 LYS A N 3
ATOM 1362 C CA . LYS A 1 11 ? -11.714 -8.444 -1.688 1.00 0.00 11 LYS A CA 3
ATOM 1363 C C . LYS A 1 11 ? -11.160 -7.469 -0.654 1.00 0.00 11 LYS A C 3
ATOM 1364 O O . LYS A 1 11 ? -11.825 -6.503 -0.278 1.00 0.00 11 LYS A O 3
ATOM 1383 N N . SER A 1 12 ? -9.939 -7.728 -0.198 1.00 0.00 12 SER A N 3
ATOM 1384 C CA . SER A 1 12 ? -9.297 -6.875 0.795 1.00 0.00 12 SER A CA 3
ATOM 1385 C C . SER A 1 12 ? -7.867 -6.541 0.381 1.00 0.00 12 SER A C 3
ATOM 1386 O O . SER A 1 12 ? -7.062 -7.433 0.109 1.00 0.00 12 SER A O 3
ATOM 1394 N N . HIS A 1 13 ? -7.556 -5.249 0.336 1.00 0.00 13 HIS A N 3
ATOM 1395 C CA . HIS A 1 13 ? -6.223 -4.796 -0.044 1.00 0.00 13 HIS A CA 3
ATOM 1396 C C . HIS A 1 13 ? -5.259 -4.895 1.135 1.00 0.00 13 HIS A C 3
ATOM 1397 O O . HIS A 1 13 ? -5.304 -4.081 2.058 1.00 0.00 13 HIS A O 3
ATOM 1411 N N . THR A 1 14 ? -4.387 -5.898 1.098 1.00 0.00 14 THR A N 3
ATOM 1412 C CA . THR A 1 14 ? -3.414 -6.105 2.163 1.00 0.00 14 THR A CA 3
ATOM 1413 C C . THR A 1 14 ? -2.041 -5.578 1.763 1.00 0.00 14 THR A C 3
ATOM 1414 O O . THR A 1 14 ? -1.573 -5.818 0.650 1.00 0.00 14 THR A O 3
ATOM 1425 N N . CYS A 1 15 ? -1.399 -4.859 2.677 1.00 0.00 15 CYS A N 3
ATOM 1426 C CA . CYS A 1 15 ? -0.078 -4.297 2.421 1.00 0.00 15 CYS A CA 3
ATOM 1427 C C . CYS A 1 15 ? 0.986 -5.391 2.417 1.00 0.00 15 CYS A C 3
ATOM 1428 O O . CYS A 1 15 ? 1.091 -6.172 3.363 1.00 0.00 15 CYS A O 3
ATOM 1435 N N . ASP A 1 16 ? 1.774 -5.438 1.348 1.00 0.00 16 ASP A N 3
ATOM 1436 C CA . ASP A 1 16 ? 2.831 -6.434 1.222 1.00 0.00 16 ASP A CA 3
ATOM 1437 C C . ASP A 1 16 ? 4.107 -5.963 1.913 1.00 0.00 16 ASP A C 3
ATOM 1438 O O . ASP A 1 16 ? 5.044 -6.738 2.102 1.00 0.00 16 ASP A O 3
ATOM 1447 N N . GLU A 1 17 ? 4.135 -4.688 2.288 1.00 0.00 17 GLU A N 3
ATOM 1448 C CA . GLU A 1 17 ? 5.296 -4.114 2.957 1.00 0.00 17 GLU A CA 3
ATOM 1449 C C . GLU A 1 17 ? 5.392 -4.606 4.399 1.00 0.00 17 GLU A C 3
ATOM 1450 O O . GLU A 1 17 ? 6.471 -4.959 4.876 1.00 0.00 17 GLU A O 3
ATOM 1462 N N . CYS A 1 18 ? 4.256 -4.626 5.087 1.00 0.00 18 CYS A N 3
ATOM 1463 C CA . CYS A 1 18 ? 4.210 -5.073 6.474 1.00 0.00 18 CYS A CA 3
ATOM 1464 C C . CYS A 1 18 ? 3.219 -6.222 6.643 1.00 0.00 18 CYS A C 3
ATOM 1465 O O . CYS A 1 18 ? 3.505 -7.208 7.321 1.00 0.00 18 CYS A O 3
ATOM 1472 N N . GLY A 1 19 ? 2.052 -6.086 6.020 1.00 0.00 19 GLY A N 3
ATOM 1473 C CA . GLY A 1 19 ? 1.037 -7.118 6.113 1.00 0.00 19 GLY A CA 3
ATOM 1474 C C . GLY A 1 19 ? -0.272 -6.596 6.671 1.00 0.00 19 GLY A C 3
ATOM 1475 O O . GLY A 1 19 ? -1.053 -7.349 7.253 1.00 0.00 19 GLY A O 3
ATOM 1479 N N . LYS A 1 20 ? -0.514 -5.301 6.495 1.00 0.00 20 LYS A N 3
ATOM 1480 C CA . LYS A 1 20 ? -1.737 -4.677 6.985 1.00 0.00 20 LYS A CA 3
ATOM 1481 C C . LYS A 1 20 ? -2.926 -5.043 6.102 1.00 0.00 20 LYS A C 3
ATOM 1482 O O . LYS A 1 20 ? -2.784 -5.784 5.130 1.00 0.00 20 LYS A O 3
ATOM 1501 N N . ASN A 1 21 ? -4.097 -4.517 6.446 1.00 0.00 21 ASN A N 3
ATOM 1502 C CA . ASN A 1 21 ? -5.310 -4.788 5.684 1.00 0.00 21 ASN A CA 3
ATOM 1503 C C . ASN A 1 21 ? -6.126 -3.514 5.489 1.00 0.00 21 ASN A C 3
ATOM 1504 O O . ASN A 1 21 ? -6.227 -2.684 6.393 1.00 0.00 21 ASN A O 3
ATOM 1515 N N . PHE A 1 22 ? -6.708 -3.366 4.303 1.00 0.00 22 PHE A N 3
ATOM 1516 C CA . PHE A 1 22 ? -7.515 -2.192 3.989 1.00 0.00 22 PHE A CA 3
ATOM 1517 C C . PHE A 1 22 ? -8.651 -2.553 3.036 1.00 0.00 22 PHE A C 3
ATOM 1518 O O . PHE A 1 22 ? -8.418 -2.868 1.868 1.00 0.00 22 PHE A O 3
ATOM 1535 N N . CYS A 1 23 ? -9.878 -2.505 3.542 1.00 0.00 23 CYS A N 3
ATOM 1536 C CA . CYS A 1 23 ? -11.050 -2.828 2.737 1.00 0.00 23 CYS A CA 3
ATOM 1537 C C . CYS A 1 23 ? -11.051 -2.033 1.435 1.00 0.00 23 CYS A C 3
ATOM 1538 O O . CYS A 1 23 ? -11.361 -2.568 0.370 1.00 0.00 23 CYS A O 3
ATOM 1546 N N . TYR A 1 24 ? -10.704 -0.754 1.528 1.00 0.00 24 TYR A N 3
ATOM 1547 C CA . TYR A 1 24 ? -10.669 0.115 0.358 1.00 0.00 24 TYR A CA 3
ATOM 1548 C C . TYR A 1 24 ? -9.236 0.508 0.015 1.00 0.00 24 TYR A C 3
ATOM 1549 O O . TYR A 1 24 ? -8.501 1.019 0.861 1.00 0.00 24 TYR A O 3
ATOM 1567 N N . ILE A 1 25 ? -8.846 0.268 -1.232 1.00 0.00 25 ILE A N 3
ATOM 1568 C CA . ILE A 1 25 ? -7.502 0.598 -1.689 1.00 0.00 25 ILE A CA 3
ATOM 1569 C C . ILE A 1 25 ? -7.094 1.995 -1.234 1.00 0.00 25 ILE A C 3
ATOM 1570 O O . ILE A 1 25 ? -6.005 2.189 -0.693 1.00 0.00 25 ILE A O 3
ATOM 1586 N N . SER A 1 26 ? -7.975 2.964 -1.455 1.00 0.00 26 SER A N 3
ATOM 1587 C CA . SER A 1 26 ? -7.707 4.345 -1.069 1.00 0.00 26 SER A CA 3
ATOM 1588 C C . SER A 1 26 ? -7.000 4.403 0.281 1.00 0.00 26 SER A C 3
ATOM 1589 O O . SER A 1 26 ? -6.033 5.145 0.457 1.00 0.00 26 SER A O 3
ATOM 1597 N N . ALA A 1 27 ? -7.490 3.616 1.233 1.00 0.00 27 ALA A N 3
ATOM 1598 C CA . ALA A 1 27 ? -6.905 3.576 2.568 1.00 0.00 27 ALA A CA 3
ATOM 1599 C C . ALA A 1 27 ? -5.492 3.003 2.531 1.00 0.00 27 ALA A C 3
ATOM 1600 O O . ALA A 1 27 ? -4.540 3.642 2.980 1.00 0.00 27 ALA A O 3
ATOM 1607 N N . LEU A 1 28 ? -5.363 1.795 1.994 1.00 0.00 28 LEU A N 3
ATOM 1608 C CA . LEU A 1 28 ? -4.065 1.135 1.900 1.00 0.00 28 LEU A CA 3
ATOM 1609 C C . LEU A 1 28 ? -3.019 2.073 1.307 1.00 0.00 28 LEU A C 3
ATOM 1610 O O . LEU A 1 28 ? -1.930 2.233 1.860 1.00 0.00 28 LEU A O 3
ATOM 1626 N N . ARG A 1 29 ? -3.357 2.693 0.181 1.00 0.00 29 ARG A N 3
ATOM 1627 C CA . ARG A 1 29 ? -2.447 3.617 -0.485 1.00 0.00 29 ARG A CA 3
ATOM 1628 C C . ARG A 1 29 ? -1.931 4.670 0.490 1.00 0.00 29 ARG A C 3
ATOM 1629 O O . ARG A 1 29 ? -0.771 5.079 0.421 1.00 0.00 29 ARG A O 3
ATOM 1650 N N . ILE A 1 30 ? -2.799 5.105 1.398 1.00 0.00 30 ILE A N 3
ATOM 1651 C CA . ILE A 1 30 ? -2.430 6.110 2.387 1.00 0.00 30 ILE A CA 3
ATOM 1652 C C . ILE A 1 30 ? -1.384 5.569 3.356 1.00 0.00 30 ILE A C 3
ATOM 1653 O O . ILE A 1 30 ? -0.364 6.212 3.609 1.00 0.00 30 ILE A O 3
ATOM 1669 N N . HIS A 1 31 ? -1.642 4.382 3.895 1.00 0.00 31 HIS A N 3
ATOM 1670 C CA . HIS A 1 31 ? -0.722 3.752 4.836 1.00 0.00 31 HIS A CA 3
ATOM 1671 C C . HIS A 1 31 ? 0.649 3.545 4.198 1.00 0.00 31 HIS A C 3
ATOM 1672 O O . HIS A 1 31 ? 1.679 3.774 4.831 1.00 0.00 31 HIS A O 3
ATOM 1686 N N . GLN A 1 32 ? 0.652 3.110 2.942 1.00 0.00 32 GLN A N 3
ATOM 1687 C CA . GLN A 1 32 ? 1.896 2.870 2.220 1.00 0.00 32 GLN A CA 3
ATOM 1688 C C . GLN A 1 32 ? 2.831 4.070 2.333 1.00 0.00 32 GLN A C 3
ATOM 1689 O O . GLN A 1 32 ? 4.050 3.930 2.238 1.00 0.00 32 GLN A O 3
ATOM 1703 N N . ARG A 1 33 ? 2.251 5.248 2.537 1.00 0.00 33 ARG A N 3
ATOM 1704 C CA . ARG A 1 33 ? 3.032 6.473 2.662 1.00 0.00 33 ARG A CA 3
ATOM 1705 C C . ARG A 1 33 ? 4.140 6.308 3.699 1.00 0.00 33 ARG A C 3
ATOM 1706 O O . ARG A 1 33 ? 5.108 7.068 3.715 1.00 0.00 33 ARG A O 3
ATOM 1727 N N . VAL A 1 34 ? 3.990 5.309 4.564 1.00 0.00 34 VAL A N 3
ATOM 1728 C CA . VAL A 1 34 ? 4.976 5.044 5.604 1.00 0.00 34 VAL A CA 3
ATOM 1729 C C . VAL A 1 34 ? 6.161 4.260 5.050 1.00 0.00 34 VAL A C 3
ATOM 1730 O O . VAL A 1 34 ? 7.296 4.430 5.496 1.00 0.00 34 VAL A O 3
ATOM 1743 N N . HIS A 1 35 ? 5.889 3.399 4.074 1.00 0.00 35 HIS A N 3
ATOM 1744 C CA . HIS A 1 35 ? 6.933 2.588 3.458 1.00 0.00 35 HIS A CA 3
ATOM 1745 C C . HIS A 1 35 ? 7.599 3.340 2.309 1.00 0.00 35 HIS A C 3
ATOM 1746 O O . HIS A 1 35 ? 8.357 2.761 1.533 1.00 0.00 35 HIS A O 3
ATOM 1760 N N . MET A 1 36 ? 7.309 4.633 2.209 1.00 0.00 36 MET A N 3
ATOM 1761 C CA . MET A 1 36 ? 7.880 5.465 1.156 1.00 0.00 36 MET A CA 3
ATOM 1762 C C . MET A 1 36 ? 9.070 6.263 1.679 1.00 0.00 36 MET A C 3
ATOM 1763 O O . MET A 1 36 ? 10.050 6.473 0.966 1.00 0.00 36 MET A O 3
ATOM 1777 N N . GLY A 1 37 ? 8.976 6.707 2.929 1.00 0.00 37 GLY A N 3
ATOM 1778 C CA . GLY A 1 37 ? 10.051 7.477 3.525 1.00 0.00 37 GLY A CA 3
ATOM 1779 C C . GLY A 1 37 ? 11.358 6.710 3.573 1.00 0.00 37 GLY A C 3
ATOM 1780 O O . GLY A 1 37 ? 11.461 5.615 3.022 1.00 0.00 37 GLY A O 3
ATOM 1784 N N . GLU A 1 38 ? 12.357 7.286 4.233 1.00 0.00 38 GLU A N 3
ATOM 1785 C CA . GLU A 1 38 ? 13.664 6.649 4.348 1.00 0.00 38 GLU A CA 3
ATOM 1786 C C . GLU A 1 38 ? 13.701 5.695 5.538 1.00 0.00 38 GLU A C 3
ATOM 1787 O O . GLU A 1 38 ? 13.869 4.486 5.374 1.00 0.00 38 GLU A O 3
ATOM 1799 N N . LYS A 1 39 ? 13.544 6.246 6.736 1.00 0.00 39 LYS A N 3
ATOM 1800 C CA . LYS A 1 39 ? 13.558 5.446 7.955 1.00 0.00 39 LYS A CA 3
ATOM 1801 C C . LYS A 1 39 ? 12.391 4.464 7.975 1.00 0.00 39 LYS A C 3
ATOM 1802 O O . LYS A 1 39 ? 11.300 4.792 8.442 1.00 0.00 39 LYS A O 3
ATOM 1821 N N . CYS A 1 40 ? 12.628 3.260 7.468 1.00 0.00 40 CYS A N 3
ATOM 1822 C CA . CYS A 1 40 ? 11.596 2.230 7.428 1.00 0.00 40 CYS A CA 3
ATOM 1823 C C . CYS A 1 40 ? 12.002 1.021 8.265 1.00 0.00 40 CYS A C 3
ATOM 1824 O O . CYS A 1 40 ? 11.782 -0.123 7.869 1.00 0.00 40 CYS A O 3
ATOM 1832 N N . SER A 1 41 ? 12.598 1.283 9.424 1.00 0.00 41 SER A N 3
ATOM 1833 C CA . SER A 1 41 ? 13.041 0.217 10.315 1.00 0.00 41 SER A CA 3
ATOM 1834 C C . SER A 1 41 ? 12.934 0.649 11.774 1.00 0.00 41 SER A C 3
ATOM 1835 O O . SER A 1 41 ? 13.588 1.599 12.201 1.00 0.00 41 SER A O 3
ATOM 1843 N N . GLY A 1 42 ? 12.103 -0.058 12.535 1.00 0.00 42 GLY A N 3
ATOM 1844 C CA . GLY A 1 42 ? 11.925 0.267 13.938 1.00 0.00 42 GLY A CA 3
ATOM 1845 C C . GLY A 1 42 ? 13.153 -0.052 14.768 1.00 0.00 42 GLY A C 3
ATOM 1846 O O . GLY A 1 42 ? 14.267 -0.151 14.254 1.00 0.00 42 GLY A O 3
ATOM 1850 N N . PRO A 1 43 ? 12.956 -0.218 16.084 1.00 0.00 43 PRO A N 3
ATOM 1851 C CA . PRO A 1 43 ? 14.045 -0.529 17.015 1.00 0.00 43 PRO A CA 3
ATOM 1852 C C . PRO A 1 43 ? 14.589 -1.940 16.819 1.00 0.00 43 PRO A C 3
ATOM 1853 O O . PRO A 1 43 ? 15.526 -2.355 17.501 1.00 0.00 43 PRO A O 3
ATOM 1864 N N . SER A 1 44 ? 13.996 -2.674 15.883 1.00 0.00 44 SER A N 3
ATOM 1865 C CA . SER A 1 44 ? 14.419 -4.040 15.600 1.00 0.00 44 SER A CA 3
ATOM 1866 C C . SER A 1 44 ? 14.752 -4.211 14.121 1.00 0.00 44 SER A C 3
ATOM 1867 O O . SER A 1 44 ? 13.998 -3.779 13.249 1.00 0.00 44 SER A O 3
ATOM 1875 N N . SER A 1 45 ? 15.888 -4.843 13.846 1.00 0.00 45 SER A N 3
ATOM 1876 C CA . SER A 1 45 ? 16.325 -5.068 12.473 1.00 0.00 45 SER A CA 3
ATOM 1877 C C . SER A 1 45 ? 15.922 -6.460 11.995 1.00 0.00 45 SER A C 3
ATOM 1878 O O . SER A 1 45 ? 16.352 -7.469 12.553 1.00 0.00 45 SER A O 3
ATOM 1886 N N . GLY A 1 46 ? 15.091 -6.505 10.958 1.00 0.00 46 GLY A N 3
ATOM 1887 C CA . GLY A 1 46 ? 14.643 -7.777 10.422 1.00 0.00 46 GLY A CA 3
ATOM 1888 C C . GLY A 1 46 ? 14.475 -7.745 8.916 1.00 0.00 46 GLY A C 3
ATOM 1889 O O . GLY A 1 46 ? 13.785 -6.862 8.408 1.00 0.00 46 GLY A O 3
ATOM 1894 N N . GLY A 1 1 ? 4.194 -19.539 -5.104 1.00 0.00 1 GLY A N 4
ATOM 1895 C CA . GLY A 1 1 ? 4.873 -19.698 -6.376 1.00 0.00 1 GLY A CA 4
ATOM 1896 C C . GLY A 1 1 ? 4.415 -20.933 -7.127 1.00 0.00 1 GLY A C 4
ATOM 1897 O O . GLY A 1 1 ? 3.680 -20.834 -8.109 1.00 0.00 1 GLY A O 4
ATOM 1901 N N . SER A 1 2 ? 4.853 -22.100 -6.665 1.00 0.00 2 SER A N 4
ATOM 1902 C CA . SER A 1 2 ? 4.488 -23.360 -7.303 1.00 0.00 2 SER A CA 4
ATOM 1903 C C . SER A 1 2 ? 3.544 -24.165 -6.416 1.00 0.00 2 SER A C 4
ATOM 1904 O O . SER A 1 2 ? 2.532 -24.689 -6.881 1.00 0.00 2 SER A O 4
ATOM 1912 N N . SER A 1 3 ? 3.882 -24.258 -5.134 1.00 0.00 3 SER A N 4
ATOM 1913 C CA . SER A 1 3 ? 3.068 -25.002 -4.180 1.00 0.00 3 SER A CA 4
ATOM 1914 C C . SER A 1 3 ? 2.780 -24.162 -2.939 1.00 0.00 3 SER A C 4
ATOM 1915 O O . SER A 1 3 ? 3.432 -24.314 -1.907 1.00 0.00 3 SER A O 4
ATOM 1923 N N . GLY A 1 4 ? 1.797 -23.273 -3.049 1.00 0.00 4 GLY A N 4
ATOM 1924 C CA . GLY A 1 4 ? 1.439 -22.420 -1.931 1.00 0.00 4 GLY A CA 4
ATOM 1925 C C . GLY A 1 4 ? 0.483 -21.314 -2.328 1.00 0.00 4 GLY A C 4
ATOM 1926 O O . GLY A 1 4 ? 0.796 -20.132 -2.184 1.00 0.00 4 GLY A O 4
ATOM 1930 N N . SER A 1 5 ? -0.687 -21.697 -2.830 1.00 0.00 5 SER A N 4
ATOM 1931 C CA . SER A 1 5 ? -1.691 -20.728 -3.254 1.00 0.00 5 SER A CA 4
ATOM 1932 C C . SER A 1 5 ? -2.677 -20.438 -2.127 1.00 0.00 5 SER A C 4
ATOM 1933 O O . SER A 1 5 ? -3.027 -19.285 -1.875 1.00 0.00 5 SER A O 4
ATOM 1941 N N . SER A 1 6 ? -3.121 -21.493 -1.452 1.00 0.00 6 SER A N 4
ATOM 1942 C CA . SER A 1 6 ? -4.070 -21.354 -0.354 1.00 0.00 6 SER A CA 4
ATOM 1943 C C . SER A 1 6 ? -3.711 -20.161 0.527 1.00 0.00 6 SER A C 4
ATOM 1944 O O . SER A 1 6 ? -2.537 -19.886 0.771 1.00 0.00 6 SER A O 4
ATOM 1952 N N . GLY A 1 7 ? -4.733 -19.455 1.001 1.00 0.00 7 GLY A N 4
ATOM 1953 C CA . GLY A 1 7 ? -4.505 -18.299 1.849 1.00 0.00 7 GLY A CA 4
ATOM 1954 C C . GLY A 1 7 ? -4.774 -16.991 1.131 1.00 0.00 7 GLY A C 4
ATOM 1955 O O . GLY A 1 7 ? -3.857 -16.372 0.591 1.00 0.00 7 GLY A O 4
ATOM 1959 N N . SER A 1 8 ? -6.035 -16.570 1.123 1.00 0.00 8 SER A N 4
ATOM 1960 C CA . SER A 1 8 ? -6.422 -15.330 0.461 1.00 0.00 8 SER A CA 4
ATOM 1961 C C . SER A 1 8 ? -7.231 -14.442 1.401 1.00 0.00 8 SER A C 4
ATOM 1962 O O . SER A 1 8 ? -6.878 -13.288 1.639 1.00 0.00 8 SER A O 4
ATOM 1970 N N . GLY A 1 9 ? -8.319 -14.990 1.933 1.00 0.00 9 GLY A N 4
ATOM 1971 C CA . GLY A 1 9 ? -9.162 -14.234 2.841 1.00 0.00 9 GLY A CA 4
ATOM 1972 C C . GLY A 1 9 ? -10.399 -13.683 2.161 1.00 0.00 9 GLY A C 4
ATOM 1973 O O . GLY A 1 9 ? -10.981 -14.335 1.295 1.00 0.00 9 GLY A O 4
ATOM 1977 N N . GLU A 1 10 ? -10.803 -12.480 2.556 1.00 0.00 10 GLU A N 4
ATOM 1978 C CA . GLU A 1 10 ? -11.982 -11.843 1.979 1.00 0.00 10 GLU A CA 4
ATOM 1979 C C . GLU A 1 10 ? -11.582 -10.708 1.041 1.00 0.00 10 GLU A C 4
ATOM 1980 O O . GLU A 1 10 ? -10.470 -10.186 1.117 1.00 0.00 10 GLU A O 4
ATOM 1992 N N . LYS A 1 11 ? -12.498 -10.331 0.155 1.00 0.00 11 LYS A N 4
ATOM 1993 C CA . LYS A 1 11 ? -12.244 -9.258 -0.799 1.00 0.00 11 LYS A CA 4
ATOM 1994 C C . LYS A 1 11 ? -11.813 -7.983 -0.082 1.00 0.00 11 LYS A C 4
ATOM 1995 O O . LYS A 1 11 ? -12.648 -7.172 0.318 1.00 0.00 11 LYS A O 4
ATOM 2014 N N . SER A 1 12 ? -10.504 -7.811 0.076 1.00 0.00 12 SER A N 4
ATOM 2015 C CA . SER A 1 12 ? -9.963 -6.636 0.747 1.00 0.00 12 SER A CA 4
ATOM 2016 C C . SER A 1 12 ? -8.500 -6.421 0.371 1.00 0.00 12 SER A C 4
ATOM 2017 O O . SER A 1 12 ? -7.728 -7.374 0.266 1.00 0.00 12 SER A O 4
ATOM 2025 N N . HIS A 1 13 ? -8.126 -5.161 0.170 1.00 0.00 13 HIS A N 4
ATOM 2026 C CA . HIS A 1 13 ? -6.755 -4.820 -0.194 1.00 0.00 13 HIS A CA 4
ATOM 2027 C C . HIS A 1 13 ? -5.808 -5.051 0.980 1.00 0.00 13 HIS A C 4
ATOM 2028 O O . HIS A 1 13 ? -6.120 -4.709 2.121 1.00 0.00 13 HIS A O 4
ATOM 2042 N N . THR A 1 14 ? -4.648 -5.634 0.692 1.00 0.00 14 THR A N 4
ATOM 2043 C CA . THR A 1 14 ? -3.657 -5.913 1.723 1.00 0.00 14 THR A CA 4
ATOM 2044 C C . THR A 1 14 ? -2.297 -5.335 1.349 1.00 0.00 14 THR A C 4
ATOM 2045 O O . THR A 1 14 ? -1.865 -5.431 0.200 1.00 0.00 14 THR A O 4
ATOM 2056 N N . CYS A 1 15 ? -1.625 -4.735 2.326 1.00 0.00 15 CYS A N 4
ATOM 2057 C CA . CYS A 1 15 ? -0.313 -4.141 2.099 1.00 0.00 15 CYS A CA 4
ATOM 2058 C C . CYS A 1 15 ? 0.768 -5.216 2.039 1.00 0.00 15 CYS A C 4
ATOM 2059 O O . CYS A 1 15 ? 1.080 -5.855 3.045 1.00 0.00 15 CYS A O 4
ATOM 2066 N N . ASP A 1 16 ? 1.336 -5.411 0.854 1.00 0.00 16 ASP A N 4
ATOM 2067 C CA . ASP A 1 16 ? 2.383 -6.408 0.663 1.00 0.00 16 ASP A CA 4
ATOM 2068 C C . ASP A 1 16 ? 3.668 -5.988 1.369 1.00 0.00 16 ASP A C 4
ATOM 2069 O O . ASP A 1 16 ? 4.577 -6.797 1.556 1.00 0.00 16 ASP A O 4
ATOM 2078 N N . GLU A 1 17 ? 3.737 -4.719 1.757 1.00 0.00 17 GLU A N 4
ATOM 2079 C CA . GLU A 1 17 ? 4.912 -4.192 2.441 1.00 0.00 17 GLU A CA 4
ATOM 2080 C C . GLU A 1 17 ? 5.031 -4.775 3.847 1.00 0.00 17 GLU A C 4
ATOM 2081 O O . GLU A 1 17 ? 6.116 -5.165 4.280 1.00 0.00 17 GLU A O 4
ATOM 2093 N N . CYS A 1 18 ? 3.908 -4.831 4.554 1.00 0.00 18 CYS A N 4
ATOM 2094 C CA . CYS A 1 18 ? 3.884 -5.364 5.911 1.00 0.00 18 CYS A CA 4
ATOM 2095 C C . CYS A 1 18 ? 2.852 -6.481 6.037 1.00 0.00 18 CYS A C 4
ATOM 2096 O O . CYS A 1 18 ? 3.104 -7.505 6.673 1.00 0.00 18 CYS A O 4
ATOM 2103 N N . GLY A 1 19 ? 1.688 -6.277 5.427 1.00 0.00 19 GLY A N 4
ATOM 2104 C CA . GLY A 1 19 ? 0.636 -7.275 5.484 1.00 0.00 19 GLY A CA 4
ATOM 2105 C C . GLY A 1 19 ? -0.621 -6.755 6.154 1.00 0.00 19 GLY A C 4
ATOM 2106 O O . GLY A 1 19 ? -1.372 -7.519 6.760 1.00 0.00 19 GLY A O 4
ATOM 2110 N N . LYS A 1 20 ? -0.850 -5.450 6.047 1.00 0.00 20 LYS A N 4
ATOM 2111 C CA . LYS A 1 20 ? -2.023 -4.828 6.648 1.00 0.00 20 LYS A CA 4
ATOM 2112 C C . LYS A 1 20 ? -3.267 -5.084 5.803 1.00 0.00 20 LYS A C 4
ATOM 2113 O O . LYS A 1 20 ? -3.210 -5.784 4.793 1.00 0.00 20 LYS A O 4
ATOM 2132 N N . ASN A 1 21 ? -4.391 -4.513 6.224 1.00 0.00 21 ASN A N 4
ATOM 2133 C CA . ASN A 1 21 ? -5.649 -4.67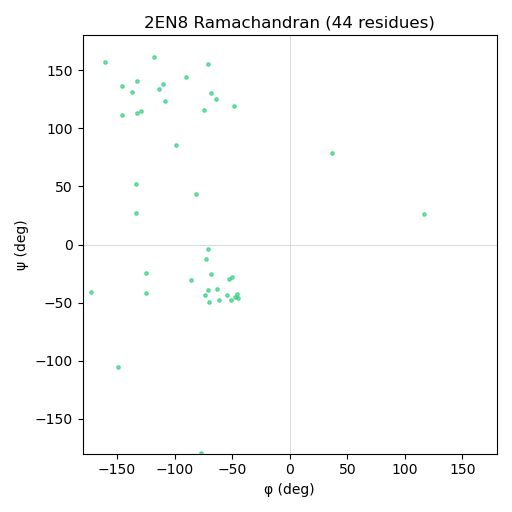9 5.506 1.00 0.00 21 ASN A CA 4
ATOM 2134 C C . ASN A 1 21 ? -6.379 -3.347 5.371 1.00 0.00 21 ASN A C 4
ATOM 2135 O O . ASN A 1 21 ? -6.414 -2.548 6.307 1.00 0.00 21 ASN A O 4
ATOM 2146 N N . PHE A 1 22 ? -6.961 -3.113 4.199 1.00 0.00 22 PHE A N 4
ATOM 2147 C CA . PHE A 1 22 ? -7.691 -1.877 3.941 1.00 0.00 22 PHE A CA 4
ATOM 2148 C C . PHE A 1 22 ? -8.864 -2.125 2.997 1.00 0.00 22 PHE A C 4
ATOM 2149 O O . PHE A 1 22 ? -8.673 -2.416 1.815 1.00 0.00 22 PHE A O 4
ATOM 2166 N N . CYS A 1 23 ? -10.076 -2.009 3.527 1.00 0.00 23 CYS A N 4
ATOM 2167 C CA . CYS A 1 23 ? -11.281 -2.221 2.733 1.00 0.00 23 CYS A CA 4
ATOM 2168 C C . CYS A 1 23 ? -11.189 -1.489 1.398 1.00 0.00 23 CYS A C 4
ATOM 2169 O O . CYS A 1 23 ? -11.496 -2.053 0.347 1.00 0.00 23 CYS A O 4
ATOM 2177 N N . TYR A 1 24 ? -10.767 -0.231 1.447 1.00 0.00 24 TYR A N 4
ATOM 2178 C CA . TYR A 1 24 ? -10.638 0.580 0.242 1.00 0.00 24 TYR A CA 4
ATOM 2179 C C . TYR A 1 24 ? -9.171 0.807 -0.107 1.00 0.00 24 TYR A C 4
ATOM 2180 O O . TYR A 1 24 ? -8.396 1.304 0.711 1.00 0.00 24 TYR A O 4
ATOM 2198 N N . ILE A 1 25 ? -8.797 0.441 -1.329 1.00 0.00 25 ILE A N 4
ATOM 2199 C CA . ILE A 1 25 ? -7.423 0.606 -1.788 1.00 0.00 25 ILE A CA 4
ATOM 2200 C C . ILE A 1 25 ? -6.891 1.993 -1.443 1.00 0.00 25 ILE A C 4
ATOM 2201 O O . ILE A 1 25 ? -5.743 2.142 -1.026 1.00 0.00 25 ILE A O 4
ATOM 2217 N N . SER A 1 26 ? -7.735 3.005 -1.619 1.00 0.00 26 SER A N 4
ATOM 2218 C CA . SER A 1 26 ? -7.349 4.381 -1.329 1.00 0.00 26 SER A CA 4
ATOM 2219 C C . SER A 1 26 ? -6.682 4.480 0.039 1.00 0.00 26 SER A C 4
ATOM 2220 O O . SER A 1 26 ? -5.658 5.146 0.196 1.00 0.00 26 SER A O 4
ATOM 2228 N N . ALA A 1 27 ? -7.269 3.813 1.027 1.00 0.00 27 ALA A N 4
ATOM 2229 C CA . ALA A 1 27 ? -6.731 3.824 2.382 1.00 0.00 27 ALA A CA 4
ATOM 2230 C C . ALA A 1 27 ? -5.327 3.232 2.420 1.00 0.00 27 ALA A C 4
ATOM 2231 O O . ALA A 1 27 ? -4.412 3.812 3.007 1.00 0.00 27 ALA A O 4
ATOM 2238 N N . LEU A 1 28 ? -5.161 2.073 1.791 1.00 0.00 28 LEU A N 4
ATOM 2239 C CA . LEU A 1 28 ? -3.867 1.401 1.754 1.00 0.00 28 LEU A CA 4
ATOM 2240 C C . LEU A 1 28 ? -2.779 2.343 1.249 1.00 0.00 28 LEU A C 4
ATOM 2241 O O . LEU A 1 28 ? -1.691 2.414 1.822 1.00 0.00 28 LEU A O 4
ATOM 2257 N N . ARG A 1 29 ? -3.080 3.066 0.176 1.00 0.00 29 ARG A N 4
ATOM 2258 C CA . ARG A 1 29 ? -2.128 4.005 -0.405 1.00 0.00 29 ARG A CA 4
ATOM 2259 C C . ARG A 1 29 ? -1.649 5.010 0.639 1.00 0.00 29 ARG A C 4
ATOM 2260 O O . ARG A 1 29 ? -0.484 5.407 0.643 1.00 0.00 29 ARG A O 4
ATOM 2281 N N . ILE A 1 30 ? -2.556 5.415 1.521 1.00 0.00 30 ILE A N 4
ATOM 2282 C CA . ILE A 1 30 ? -2.225 6.373 2.570 1.00 0.00 30 ILE A CA 4
ATOM 2283 C C . ILE A 1 30 ? -1.255 5.769 3.579 1.00 0.00 30 ILE A C 4
ATOM 2284 O O . ILE A 1 30 ? -0.307 6.424 4.014 1.00 0.00 30 ILE A O 4
ATOM 2300 N N . HIS A 1 31 ? -1.497 4.515 3.948 1.00 0.00 31 HIS A N 4
ATOM 2301 C CA . HIS A 1 31 ? -0.643 3.821 4.905 1.00 0.00 31 HIS A CA 4
ATOM 2302 C C . HIS A 1 31 ? 0.728 3.533 4.301 1.00 0.00 31 HIS A C 4
ATOM 2303 O O . HIS A 1 31 ? 1.749 3.637 4.980 1.00 0.00 31 HIS A O 4
ATOM 2317 N N . GLN A 1 32 ? 0.742 3.170 3.022 1.00 0.00 32 GLN A N 4
ATOM 2318 C CA . GLN A 1 32 ? 1.987 2.866 2.328 1.00 0.00 32 GLN A CA 4
ATOM 2319 C C . GLN A 1 32 ? 3.011 3.977 2.535 1.00 0.00 32 GLN A C 4
ATOM 2320 O O . GLN A 1 32 ? 4.218 3.739 2.490 1.00 0.00 32 GLN A O 4
ATOM 2334 N N . ARG A 1 33 ? 2.521 5.192 2.761 1.00 0.00 33 ARG A N 4
ATOM 2335 C CA . ARG A 1 33 ? 3.394 6.340 2.973 1.00 0.00 33 ARG A CA 4
ATOM 2336 C C . ARG A 1 33 ? 4.404 6.058 4.081 1.00 0.00 33 ARG A C 4
ATOM 2337 O O . ARG A 1 33 ? 5.545 6.519 4.028 1.00 0.00 33 ARG A O 4
ATOM 2358 N N . VAL A 1 34 ? 3.978 5.298 5.085 1.00 0.00 34 VAL A N 4
ATOM 2359 C CA . VAL A 1 34 ? 4.845 4.954 6.205 1.00 0.00 34 VAL A CA 4
ATOM 2360 C C . VAL A 1 34 ? 6.040 4.129 5.741 1.00 0.00 34 VAL A C 4
ATOM 2361 O O . VAL A 1 34 ? 7.105 4.156 6.360 1.00 0.00 34 VAL A O 4
ATOM 2374 N N . HIS A 1 35 ? 5.858 3.395 4.648 1.00 0.00 35 HIS A N 4
ATOM 2375 C CA . HIS A 1 35 ? 6.922 2.562 4.100 1.00 0.00 35 HIS A CA 4
ATOM 2376 C C . HIS A 1 35 ? 7.901 3.400 3.283 1.00 0.00 35 HIS A C 4
ATOM 2377 O O . HIS A 1 35 ? 9.091 3.093 3.218 1.00 0.00 35 HIS A O 4
ATOM 2391 N N . MET A 1 36 ? 7.392 4.458 2.661 1.00 0.00 36 MET A N 4
ATOM 2392 C CA . MET A 1 36 ? 8.222 5.339 1.848 1.00 0.00 36 MET A CA 4
ATOM 2393 C C . MET A 1 36 ? 9.429 5.832 2.640 1.00 0.00 36 MET A C 4
ATOM 2394 O O . MET A 1 36 ? 10.567 5.729 2.184 1.00 0.00 36 MET A O 4
ATOM 2408 N N . GLY A 1 37 ? 9.173 6.367 3.830 1.00 0.00 37 GLY A N 4
ATOM 2409 C CA . GLY A 1 37 ? 10.248 6.868 4.666 1.00 0.00 37 GLY A CA 4
ATOM 2410 C C . GLY A 1 37 ? 10.478 8.355 4.486 1.00 0.00 37 GLY A C 4
ATOM 2411 O O . GLY A 1 37 ? 10.176 9.148 5.377 1.00 0.00 37 GLY A O 4
ATOM 2415 N N . GLU A 1 38 ? 11.016 8.734 3.330 1.00 0.00 38 GLU A N 4
ATOM 2416 C CA . GLU A 1 38 ? 11.288 10.136 3.039 1.00 0.00 38 GLU A CA 4
ATOM 2417 C C . GLU A 1 38 ? 11.321 10.382 1.533 1.00 0.00 38 GLU A C 4
ATOM 2418 O O . GLU A 1 38 ? 11.878 9.588 0.774 1.00 0.00 38 GLU A O 4
ATOM 2430 N N . LYS A 1 39 ? 10.720 11.488 1.107 1.00 0.00 39 LYS A N 4
ATOM 2431 C CA . LYS A 1 39 ? 10.680 11.841 -0.307 1.00 0.00 39 LYS A CA 4
ATOM 2432 C C . LYS A 1 39 ? 10.708 13.355 -0.491 1.00 0.00 39 LYS A C 4
ATOM 2433 O O . LYS A 1 39 ? 10.396 14.108 0.433 1.00 0.00 39 LYS A O 4
ATOM 2452 N N . CYS A 1 40 ? 11.083 13.794 -1.687 1.00 0.00 40 CYS A N 4
ATOM 2453 C CA . CYS A 1 40 ? 11.152 15.219 -1.992 1.00 0.00 40 CYS A CA 4
ATOM 2454 C C . CYS A 1 40 ? 10.279 15.561 -3.195 1.00 0.00 40 CYS A C 4
ATOM 2455 O O . CYS A 1 40 ? 10.742 15.543 -4.335 1.00 0.00 40 CYS A O 4
ATOM 2463 N N . SER A 1 41 ? 9.013 15.869 -2.933 1.00 0.00 41 SER A N 4
ATOM 2464 C CA . SER A 1 41 ? 8.074 16.209 -3.995 1.00 0.00 41 SER A CA 4
ATOM 2465 C C . SER A 1 41 ? 7.337 17.506 -3.674 1.00 0.00 41 SER A C 4
ATOM 2466 O O . SER A 1 41 ? 6.661 17.613 -2.652 1.00 0.00 41 SER A O 4
ATOM 2474 N N . GLY A 1 42 ? 7.475 18.491 -4.557 1.00 0.00 42 GLY A N 4
ATOM 2475 C CA . GLY A 1 42 ? 6.818 19.769 -4.351 1.00 0.00 42 GLY A CA 4
ATOM 2476 C C . GLY A 1 42 ? 5.336 19.620 -4.069 1.00 0.00 42 GLY A C 4
ATOM 2477 O O . GLY A 1 42 ? 4.917 19.407 -2.931 1.00 0.00 42 GLY A O 4
ATOM 2481 N N . PRO A 1 43 ? 4.515 19.735 -5.123 1.00 0.00 43 PRO A N 4
ATOM 2482 C CA . PRO A 1 43 ? 3.058 19.617 -5.008 1.00 0.00 43 PRO A CA 4
ATOM 2483 C C . PRO A 1 43 ? 2.615 18.192 -4.695 1.00 0.00 43 PRO A C 4
ATOM 2484 O O . PRO A 1 43 ? 2.286 17.421 -5.597 1.00 0.00 43 PRO A O 4
ATOM 2495 N N . SER A 1 44 ? 2.609 17.848 -3.411 1.00 0.00 44 SER A N 4
ATOM 2496 C CA . SER A 1 44 ? 2.210 16.514 -2.979 1.00 0.00 44 SER A CA 4
ATOM 2497 C C . SER A 1 44 ? 0.702 16.444 -2.755 1.00 0.00 44 SER A C 4
ATOM 2498 O O . SER A 1 44 ? 0.039 17.468 -2.593 1.00 0.00 44 SER A O 4
ATOM 2506 N N . SER A 1 45 ? 0.167 15.227 -2.747 1.00 0.00 45 SER A N 4
ATOM 2507 C CA . SER A 1 45 ? -1.263 15.022 -2.546 1.00 0.00 45 SER A CA 4
ATOM 2508 C C . SER A 1 45 ? -1.755 15.789 -1.323 1.00 0.00 45 SER A C 4
ATOM 2509 O O . SER A 1 45 ? -2.804 16.432 -1.360 1.00 0.00 45 SER A O 4
ATOM 2517 N N . GLY A 1 46 ? -0.990 15.716 -0.238 1.00 0.00 46 GLY A N 4
ATOM 2518 C CA . GLY A 1 46 ? -1.364 16.408 0.981 1.00 0.00 46 GLY A CA 4
ATOM 2519 C C . GLY A 1 46 ? -2.029 15.490 1.988 1.00 0.00 46 GLY A C 4
ATOM 2520 O O . GLY A 1 46 ? -2.434 15.959 3.050 1.00 0.00 46 GLY A O 4
ATOM 2525 N N . GLY A 1 1 ? 3.065 -23.281 3.171 1.00 0.00 1 GLY A N 5
ATOM 2526 C CA . GLY A 1 1 ? 1.780 -23.835 3.553 1.00 0.00 1 GLY A CA 5
ATOM 2527 C C . GLY A 1 1 ? 1.595 -23.888 5.057 1.00 0.00 1 GLY A C 5
ATOM 2528 O O . GLY A 1 1 ? 1.634 -24.962 5.657 1.00 0.00 1 GLY A O 5
ATOM 2532 N N . SER A 1 2 ? 1.396 -22.724 5.668 1.00 0.00 2 SER A N 5
ATOM 2533 C CA . SER A 1 2 ? 1.210 -22.641 7.112 1.00 0.00 2 SER A CA 5
ATOM 2534 C C . SER A 1 2 ? -0.265 -22.773 7.479 1.00 0.00 2 SER A C 5
ATOM 2535 O O . SER A 1 2 ? -1.086 -21.935 7.107 1.00 0.00 2 SER A O 5
ATOM 2543 N N . SER A 1 3 ? -0.594 -23.832 8.212 1.00 0.00 3 SER A N 5
ATOM 2544 C CA . SER A 1 3 ? -1.970 -24.077 8.627 1.00 0.00 3 SER A CA 5
ATOM 2545 C C . SER A 1 3 ? -2.867 -24.322 7.417 1.00 0.00 3 SER A C 5
ATOM 2546 O O . SER A 1 3 ? -3.988 -23.820 7.349 1.00 0.00 3 SER A O 5
ATOM 2554 N N . GLY A 1 4 ? -2.363 -25.098 6.462 1.00 0.00 4 GLY A N 5
ATOM 2555 C CA . GLY A 1 4 ? -3.130 -25.397 5.267 1.00 0.00 4 GLY A CA 5
ATOM 2556 C C . GLY A 1 4 ? -4.609 -25.565 5.554 1.00 0.00 4 GLY A C 5
ATOM 2557 O O . GLY A 1 4 ? -5.452 -25.234 4.720 1.00 0.00 4 GLY A O 5
ATOM 2561 N N . SER A 1 5 ? -4.925 -26.082 6.737 1.00 0.00 5 SER A N 5
ATOM 2562 C CA . SER A 1 5 ? -6.313 -26.299 7.130 1.00 0.00 5 SER A CA 5
ATOM 2563 C C . SER A 1 5 ? -6.890 -25.053 7.795 1.00 0.00 5 SER A C 5
ATOM 2564 O O . SER A 1 5 ? -7.467 -25.125 8.880 1.00 0.00 5 SER A O 5
ATOM 2572 N N . SER A 1 6 ? -6.730 -23.910 7.135 1.00 0.00 6 SER A N 5
ATOM 2573 C CA . SER A 1 6 ? -7.232 -22.646 7.662 1.00 0.00 6 SER A CA 5
ATOM 2574 C C . SER A 1 6 ? -7.250 -21.574 6.577 1.00 0.00 6 SER A C 5
ATOM 2575 O O . SER A 1 6 ? -6.668 -21.747 5.507 1.00 0.00 6 SER A O 5
ATOM 2583 N N . GLY A 1 7 ? -7.923 -20.463 6.863 1.00 0.00 7 GLY A N 5
ATOM 2584 C CA . GLY A 1 7 ? -8.006 -19.378 5.903 1.00 0.00 7 GLY A CA 5
ATOM 2585 C C . GLY A 1 7 ? -9.421 -19.146 5.410 1.00 0.00 7 GLY A C 5
ATOM 2586 O O . GLY A 1 7 ? -9.952 -19.937 4.631 1.00 0.00 7 GLY A O 5
ATOM 2590 N N . SER A 1 8 ? -10.034 -18.059 5.868 1.00 0.00 8 SER A N 5
ATOM 2591 C CA . SER A 1 8 ? -11.398 -17.727 5.474 1.00 0.00 8 SER A CA 5
ATOM 2592 C C . SER A 1 8 ? -11.412 -16.967 4.151 1.00 0.00 8 SER A C 5
ATOM 2593 O O . SER A 1 8 ? -12.208 -17.262 3.261 1.00 0.00 8 SER A O 5
ATOM 2601 N N . GLY A 1 9 ? -10.522 -15.986 4.030 1.00 0.00 9 GLY A N 5
ATOM 2602 C CA . GLY A 1 9 ? -10.448 -15.198 2.813 1.00 0.00 9 GLY A CA 5
ATOM 2603 C C . GLY A 1 9 ? -11.383 -14.005 2.838 1.00 0.00 9 GLY A C 5
ATOM 2604 O O . GLY A 1 9 ? -12.558 -14.137 3.178 1.00 0.00 9 GLY A O 5
ATOM 2608 N N . GLU A 1 10 ? -10.860 -12.838 2.477 1.00 0.00 10 GLU A N 5
ATOM 2609 C CA . GLU A 1 10 ? -11.656 -11.616 2.462 1.00 0.00 10 GLU A CA 5
ATOM 2610 C C . GLU A 1 10 ? -11.203 -10.685 1.340 1.00 0.00 10 GLU A C 5
ATOM 2611 O O . GLU A 1 10 ? -10.011 -10.423 1.179 1.00 0.00 10 GLU A O 5
ATOM 2623 N N . LYS A 1 11 ? -12.163 -10.189 0.567 1.00 0.00 11 LYS A N 5
ATOM 2624 C CA . LYS A 1 11 ? -11.866 -9.287 -0.539 1.00 0.00 11 LYS A CA 5
ATOM 2625 C C . LYS A 1 11 ? -11.522 -7.892 -0.026 1.00 0.00 11 LYS A C 5
ATOM 2626 O O . LYS A 1 11 ? -12.406 -7.059 0.173 1.00 0.00 11 LYS A O 5
ATOM 2645 N N . SER A 1 12 ? -10.234 -7.645 0.184 1.00 0.00 12 SER A N 5
ATOM 2646 C CA . SER A 1 12 ? -9.774 -6.351 0.676 1.00 0.00 12 SER A CA 5
ATOM 2647 C C . SER A 1 12 ? -8.318 -6.109 0.289 1.00 0.00 12 SER A C 5
ATOM 2648 O O . SER A 1 12 ? -7.516 -7.042 0.229 1.00 0.00 12 SER A O 5
ATOM 2656 N N . HIS A 1 13 ? -7.984 -4.850 0.026 1.00 0.00 13 HIS A N 5
ATOM 2657 C CA . HIS A 1 13 ? -6.624 -4.483 -0.355 1.00 0.00 13 HIS A CA 5
ATOM 2658 C C . HIS A 1 13 ? -5.655 -4.717 0.800 1.00 0.00 13 HIS A C 5
ATOM 2659 O O . HIS A 1 13 ? -5.719 -4.039 1.826 1.00 0.00 13 HIS A O 5
ATOM 2673 N N . THR A 1 14 ? -4.757 -5.682 0.626 1.00 0.00 14 THR A N 5
ATOM 2674 C CA . THR A 1 14 ? -3.775 -6.006 1.654 1.00 0.00 14 THR A CA 5
ATOM 2675 C C . THR A 1 14 ? -2.390 -5.497 1.272 1.00 0.00 14 THR A C 5
ATOM 2676 O O . THR A 1 14 ? -1.948 -5.664 0.135 1.00 0.00 14 THR A O 5
ATOM 2687 N N . CYS A 1 15 ? -1.709 -4.874 2.228 1.00 0.00 15 CYS A N 5
ATOM 2688 C CA . CYS A 1 15 ? -0.374 -4.340 1.992 1.00 0.00 15 CYS A CA 5
ATOM 2689 C C . CYS A 1 15 ? 0.665 -5.458 1.977 1.00 0.00 15 CYS A C 5
ATOM 2690 O O . CYS A 1 15 ? 0.813 -6.195 2.953 1.00 0.00 15 CYS A O 5
ATOM 2697 N N . ASP A 1 16 ? 1.380 -5.579 0.865 1.00 0.00 16 ASP A N 5
ATOM 2698 C CA . ASP A 1 16 ? 2.406 -6.605 0.722 1.00 0.00 16 ASP A CA 5
ATOM 2699 C C . ASP A 1 16 ? 3.693 -6.189 1.427 1.00 0.00 16 ASP A C 5
ATOM 2700 O O . ASP A 1 16 ? 4.615 -6.990 1.578 1.00 0.00 16 ASP A O 5
ATOM 2709 N N . GLU A 1 17 ? 3.748 -4.932 1.855 1.00 0.00 17 GLU A N 5
ATOM 2710 C CA . GLU A 1 17 ? 4.923 -4.410 2.542 1.00 0.00 17 GLU A CA 5
ATOM 2711 C C . GLU A 1 17 ? 4.998 -4.939 3.971 1.00 0.00 17 GLU A C 5
ATOM 2712 O O . GLU A 1 17 ? 6.065 -5.330 4.446 1.00 0.00 17 GLU A O 5
ATOM 2724 N N . CYS A 1 18 ? 3.857 -4.947 4.653 1.00 0.00 18 CYS A N 5
ATOM 2725 C CA . CYS A 1 18 ? 3.791 -5.427 6.028 1.00 0.00 18 CYS A CA 5
ATOM 2726 C C . CYS A 1 18 ? 2.701 -6.483 6.184 1.00 0.00 18 CYS A C 5
ATOM 2727 O O . CYS A 1 18 ? 2.862 -7.451 6.926 1.00 0.00 18 CYS A O 5
ATOM 2734 N N . GLY A 1 19 ? 1.592 -6.290 5.477 1.00 0.00 19 GLY A N 5
ATOM 2735 C CA . GLY A 1 19 ? 0.492 -7.234 5.551 1.00 0.00 19 GLY A CA 5
ATOM 2736 C C . GLY A 1 19 ? -0.780 -6.602 6.080 1.00 0.00 19 GLY A C 5
ATOM 2737 O O . GLY A 1 19 ? -1.731 -7.301 6.430 1.00 0.00 19 GLY A O 5
ATOM 2741 N N . LYS A 1 20 ? -0.798 -5.275 6.142 1.00 0.00 20 LYS A N 5
ATOM 2742 C CA . LYS A 1 20 ? -1.962 -4.547 6.633 1.00 0.00 20 LYS A CA 5
ATOM 2743 C C . LYS A 1 20 ? -3.212 -4.922 5.844 1.00 0.00 20 LYS A C 5
ATOM 2744 O O . LYS A 1 20 ? -3.149 -5.714 4.904 1.00 0.00 20 LYS A O 5
ATOM 2763 N N . ASN A 1 21 ? -4.346 -4.348 6.231 1.00 0.00 21 ASN A N 5
ATOM 2764 C CA . ASN A 1 21 ? -5.611 -4.622 5.558 1.00 0.00 21 ASN A CA 5
ATOM 2765 C C . ASN A 1 21 ? -6.394 -3.334 5.326 1.00 0.00 21 ASN A C 5
ATOM 2766 O O . ASN A 1 21 ? -6.476 -2.477 6.207 1.00 0.00 21 ASN A O 5
ATOM 2777 N N . PHE A 1 22 ? -6.969 -3.204 4.135 1.00 0.00 22 PHE A N 5
ATOM 2778 C CA . PHE A 1 22 ? -7.746 -2.020 3.786 1.00 0.00 22 PHE A CA 5
ATOM 2779 C C . PHE A 1 22 ? -8.809 -2.355 2.744 1.00 0.00 22 PHE A C 5
ATOM 2780 O O . PHE A 1 22 ? -8.492 -2.664 1.595 1.00 0.00 22 PHE A O 5
ATOM 2797 N N . CYS A 1 23 ? -10.071 -2.292 3.154 1.00 0.00 23 CYS A N 5
ATOM 2798 C CA . CYS A 1 23 ? -11.182 -2.589 2.257 1.00 0.00 23 CYS A CA 5
ATOM 2799 C C . CYS A 1 23 ? -11.192 -1.634 1.068 1.00 0.00 23 CYS A C 5
ATOM 2800 O O . CYS A 1 23 ? -11.648 -1.986 -0.020 1.00 0.00 23 CYS A O 5
ATOM 2808 N N . TYR A 1 24 ? -10.687 -0.425 1.284 1.00 0.00 24 TYR A N 5
ATOM 2809 C CA . TYR A 1 24 ? -10.642 0.583 0.231 1.00 0.00 24 TYR A CA 5
ATOM 2810 C C . TYR A 1 24 ? -9.200 0.939 -0.120 1.00 0.00 24 TYR A C 5
ATOM 2811 O O . TYR A 1 24 ? -8.477 1.518 0.691 1.00 0.00 24 TYR A O 5
ATOM 2829 N N . ILE A 1 25 ? -8.791 0.590 -1.335 1.00 0.00 25 ILE A N 5
ATOM 2830 C CA . ILE A 1 25 ? -7.437 0.874 -1.796 1.00 0.00 25 ILE A CA 5
ATOM 2831 C C . ILE A 1 25 ? -6.965 2.238 -1.306 1.00 0.00 25 ILE A C 5
ATOM 2832 O O . ILE A 1 25 ? -5.860 2.373 -0.782 1.00 0.00 25 ILE A O 5
ATOM 2848 N N . SER A 1 26 ? -7.811 3.249 -1.480 1.00 0.00 26 SER A N 5
ATOM 2849 C CA . SER A 1 26 ? -7.480 4.604 -1.058 1.00 0.00 26 SER A CA 5
ATOM 2850 C C . SER A 1 26 ? -6.755 4.594 0.285 1.00 0.00 26 SER A C 5
ATOM 2851 O O . SER A 1 26 ? -5.712 5.226 0.444 1.00 0.00 26 SER A O 5
ATOM 2859 N N . ALA A 1 27 ? -7.317 3.870 1.247 1.00 0.00 27 ALA A N 5
ATOM 2860 C CA . ALA A 1 27 ? -6.725 3.774 2.576 1.00 0.00 27 ALA A CA 5
ATOM 2861 C C . ALA A 1 27 ? -5.320 3.185 2.509 1.00 0.00 27 ALA A C 5
ATOM 2862 O O . ALA A 1 27 ? -4.372 3.749 3.059 1.00 0.00 27 ALA A O 5
ATOM 2869 N N . LEU A 1 28 ? -5.192 2.048 1.834 1.00 0.00 28 LEU A N 5
ATOM 2870 C CA . LEU A 1 28 ? -3.901 1.381 1.696 1.00 0.00 28 LEU A CA 5
ATOM 2871 C C . LEU A 1 28 ? -2.829 2.361 1.229 1.00 0.00 28 LEU A C 5
ATOM 2872 O O . LEU A 1 28 ? -1.735 2.413 1.790 1.00 0.00 28 LEU A O 5
ATOM 2888 N N . ARG A 1 29 ? -3.153 3.138 0.201 1.00 0.00 29 ARG A N 5
ATOM 2889 C CA . ARG A 1 29 ? -2.218 4.117 -0.341 1.00 0.00 29 ARG A CA 5
ATOM 2890 C C . ARG A 1 29 ? -1.738 5.071 0.749 1.00 0.00 29 ARG A C 5
ATOM 2891 O O . ARG A 1 29 ? -0.547 5.371 0.844 1.00 0.00 29 ARG A O 5
ATOM 2912 N N . ILE A 1 30 ? -2.671 5.543 1.567 1.00 0.00 30 ILE A N 5
ATOM 2913 C CA . ILE A 1 30 ? -2.343 6.462 2.650 1.00 0.00 30 ILE A CA 5
ATOM 2914 C C . ILE A 1 30 ? -1.402 5.811 3.658 1.00 0.00 30 ILE A C 5
ATOM 2915 O O . ILE A 1 30 ? -0.531 6.470 4.227 1.00 0.00 30 ILE A O 5
ATOM 2931 N N . HIS A 1 31 ? -1.582 4.511 3.873 1.00 0.00 31 HIS A N 5
ATOM 2932 C CA . HIS A 1 31 ? -0.747 3.769 4.811 1.00 0.00 31 HIS A CA 5
ATOM 2933 C C . HIS A 1 31 ? 0.641 3.525 4.227 1.00 0.00 31 HIS A C 5
ATOM 2934 O O . HIS A 1 31 ? 1.646 3.625 4.930 1.00 0.00 31 HIS A O 5
ATOM 2948 N N . GLN A 1 32 ? 0.687 3.204 2.938 1.00 0.00 32 GLN A N 5
ATOM 2949 C CA . GLN A 1 32 ? 1.953 2.944 2.261 1.00 0.00 32 GLN A CA 5
ATOM 2950 C C . GLN A 1 32 ? 2.949 4.070 2.519 1.00 0.00 32 GLN A C 5
ATOM 2951 O O . GLN A 1 32 ? 4.159 3.880 2.399 1.00 0.00 32 GLN A O 5
ATOM 2965 N N . ARG A 1 33 ? 2.431 5.242 2.873 1.00 0.00 33 ARG A N 5
ATOM 2966 C CA . ARG A 1 33 ? 3.276 6.398 3.146 1.00 0.00 33 ARG A CA 5
ATOM 2967 C C . ARG A 1 33 ? 4.323 6.069 4.206 1.00 0.00 33 ARG A C 5
ATOM 2968 O O . ARG A 1 33 ? 5.389 6.683 4.252 1.00 0.00 33 ARG A O 5
ATOM 2989 N N . VAL A 1 34 ? 4.011 5.096 5.056 1.00 0.00 34 VAL A N 5
ATOM 2990 C CA . VAL A 1 34 ? 4.925 4.685 6.115 1.00 0.00 34 VAL A CA 5
ATOM 2991 C C . VAL A 1 34 ? 6.095 3.886 5.552 1.00 0.00 34 VAL A C 5
ATOM 2992 O O . VAL A 1 34 ? 7.194 3.900 6.106 1.00 0.00 34 VAL A O 5
ATOM 3005 N N . HIS A 1 35 ? 5.851 3.189 4.447 1.00 0.00 35 HIS A N 5
ATOM 3006 C CA . HIS A 1 35 ? 6.885 2.383 3.807 1.00 0.00 35 HIS A CA 5
ATOM 3007 C C . HIS A 1 35 ? 7.728 3.233 2.862 1.00 0.00 35 HIS A C 5
ATOM 3008 O O . HIS A 1 35 ? 8.504 2.708 2.064 1.00 0.00 35 HIS A O 5
ATOM 3022 N N . MET A 1 36 ? 7.570 4.549 2.957 1.00 0.00 36 MET A N 5
ATOM 3023 C CA . MET A 1 36 ? 8.317 5.472 2.110 1.00 0.00 36 MET A CA 5
ATOM 3024 C C . MET A 1 36 ? 9.370 6.221 2.920 1.00 0.00 36 MET A C 5
ATOM 3025 O O . MET A 1 36 ? 9.062 6.832 3.943 1.00 0.00 36 MET A O 5
ATOM 3039 N N . GLY A 1 37 ? 10.615 6.170 2.456 1.00 0.00 37 GLY A N 5
ATOM 3040 C CA . GLY A 1 37 ? 11.694 6.848 3.151 1.00 0.00 37 GLY A CA 5
ATOM 3041 C C . GLY A 1 37 ? 12.889 7.105 2.254 1.00 0.00 37 GLY A C 5
ATOM 3042 O O . GLY A 1 37 ? 12.986 6.545 1.163 1.00 0.00 37 GLY A O 5
ATOM 3046 N N . GLU A 1 38 ? 13.801 7.956 2.715 1.00 0.00 38 GLU A N 5
ATOM 3047 C CA . GLU A 1 38 ? 14.994 8.288 1.945 1.00 0.00 38 GLU A CA 5
ATOM 3048 C C . GLU A 1 38 ? 15.768 7.027 1.572 1.00 0.00 38 GLU A C 5
ATOM 3049 O O . GLU A 1 38 ? 16.444 6.429 2.409 1.00 0.00 38 GLU A O 5
ATOM 3061 N N . LYS A 1 39 ? 15.665 6.629 0.308 1.00 0.00 39 LYS A N 5
ATOM 3062 C CA . LYS A 1 39 ? 16.355 5.440 -0.179 1.00 0.00 39 LYS A CA 5
ATOM 3063 C C . LYS A 1 39 ? 17.868 5.610 -0.078 1.00 0.00 39 LYS A C 5
ATOM 3064 O O . LYS A 1 39 ? 18.618 4.636 -0.157 1.00 0.00 39 LYS A O 5
ATOM 3083 N N . CYS A 1 40 ? 18.309 6.851 0.097 1.00 0.00 40 CYS A N 5
ATOM 3084 C CA . CYS A 1 40 ? 19.733 7.147 0.209 1.00 0.00 40 CYS A CA 5
ATOM 3085 C C . CYS A 1 40 ? 20.033 7.886 1.509 1.00 0.00 40 CYS A C 5
ATOM 3086 O O . CYS A 1 40 ? 20.037 9.117 1.549 1.00 0.00 40 CYS A O 5
ATOM 3094 N N . SER A 1 41 ? 20.283 7.127 2.571 1.00 0.00 41 SER A N 5
ATOM 3095 C CA . SER A 1 41 ? 20.580 7.710 3.875 1.00 0.00 41 SER A CA 5
ATOM 3096 C C . SER A 1 41 ? 22.010 8.239 3.921 1.00 0.00 41 SER A C 5
ATOM 3097 O O . SER A 1 41 ? 22.763 8.109 2.957 1.00 0.00 41 SER A O 5
ATOM 3105 N N . GLY A 1 42 ? 22.377 8.838 5.050 1.00 0.00 42 GLY A N 5
ATOM 3106 C CA . GLY A 1 42 ? 23.715 9.378 5.202 1.00 0.00 42 GLY A CA 5
ATOM 3107 C C . GLY A 1 42 ? 24.773 8.494 4.572 1.00 0.00 42 GLY A C 5
ATOM 3108 O O . GLY A 1 42 ? 24.660 7.268 4.559 1.00 0.00 42 GLY A O 5
ATOM 3112 N N . PRO A 1 43 ? 25.829 9.120 4.032 1.00 0.00 43 PRO A N 5
ATOM 3113 C CA . PRO A 1 43 ? 26.931 8.401 3.386 1.00 0.00 43 PRO A CA 5
ATOM 3114 C C . PRO A 1 43 ? 27.779 7.623 4.386 1.00 0.00 43 PRO A C 5
ATOM 3115 O O . PRO A 1 43 ? 28.050 6.437 4.194 1.00 0.00 43 PRO A O 5
ATOM 3126 N N . SER A 1 44 ? 28.196 8.297 5.453 1.00 0.00 44 SER A N 5
ATOM 3127 C CA . SER A 1 44 ? 29.017 7.668 6.481 1.00 0.00 44 SER A CA 5
ATOM 3128 C C . SER A 1 44 ? 28.287 6.487 7.114 1.00 0.00 44 SER A C 5
ATOM 3129 O O . SER A 1 44 ? 27.065 6.508 7.266 1.00 0.00 44 SER A O 5
ATOM 3137 N N . SER A 1 45 ? 29.044 5.458 7.479 1.00 0.00 45 SER A N 5
ATOM 3138 C CA . SER A 1 45 ? 28.470 4.266 8.092 1.00 0.00 45 SER A CA 5
ATOM 3139 C C . SER A 1 45 ? 29.292 3.825 9.299 1.00 0.00 45 SER A C 5
ATOM 3140 O O . SER A 1 45 ? 30.355 3.223 9.153 1.00 0.00 45 SER A O 5
ATOM 3148 N N . GLY A 1 46 ? 28.791 4.130 10.492 1.00 0.00 46 GLY A N 5
ATOM 3149 C CA . GLY A 1 46 ? 29.492 3.759 11.708 1.00 0.00 46 GLY A CA 5
ATOM 3150 C C . GLY A 1 46 ? 28.700 2.785 12.558 1.00 0.00 46 GLY A C 5
ATOM 3151 O O . GLY A 1 46 ? 27.525 2.561 12.275 1.00 0.00 46 GLY A O 5
ATOM 3156 N N . GLY A 1 1 ? 2.287 -28.298 3.786 1.00 0.00 1 GLY A N 6
ATOM 3157 C CA . GLY A 1 1 ? 1.351 -29.405 3.709 1.00 0.00 1 GLY A CA 6
ATOM 3158 C C . GLY A 1 1 ? -0.079 -28.943 3.513 1.00 0.00 1 GLY A C 6
ATOM 3159 O O . GLY A 1 1 ? -0.837 -29.550 2.757 1.00 0.00 1 GLY A O 6
ATOM 3163 N N . SER A 1 2 ? -0.450 -27.865 4.198 1.00 0.00 2 SER A N 6
ATOM 3164 C CA . SER A 1 2 ? -1.801 -27.325 4.101 1.00 0.00 2 SER A CA 6
ATOM 3165 C C . SER A 1 2 ? -1.805 -26.006 3.335 1.00 0.00 2 SER A C 6
ATOM 3166 O O . SER A 1 2 ? -0.750 -25.456 3.018 1.00 0.00 2 SER A O 6
ATOM 3174 N N . SER A 1 3 ? -2.999 -25.503 3.041 1.00 0.00 3 SER A N 6
ATOM 3175 C CA . SER A 1 3 ? -3.142 -24.250 2.309 1.00 0.00 3 SER A CA 6
ATOM 3176 C C . SER A 1 3 ? -2.204 -23.184 2.869 1.00 0.00 3 SER A C 6
ATOM 3177 O O . SER A 1 3 ? -1.992 -23.101 4.077 1.00 0.00 3 SER A O 6
ATOM 3185 N N . GLY A 1 4 ? -1.645 -22.370 1.978 1.00 0.00 4 GLY A N 6
ATOM 3186 C CA . GLY A 1 4 ? -0.736 -21.320 2.401 1.00 0.00 4 GLY A CA 6
ATOM 3187 C C . GLY A 1 4 ? -1.343 -20.418 3.457 1.00 0.00 4 GLY A C 6
ATOM 3188 O O . GLY A 1 4 ? -1.113 -20.607 4.651 1.00 0.00 4 GLY A O 6
ATOM 3192 N N . SER A 1 5 ? -2.121 -19.434 3.016 1.00 0.00 5 SER A N 6
ATOM 3193 C CA . SER A 1 5 ? -2.758 -18.496 3.932 1.00 0.00 5 SER A CA 6
ATOM 3194 C C . SER A 1 5 ? -4.276 -18.649 3.897 1.00 0.00 5 SER A C 6
ATOM 3195 O O . SER A 1 5 ? -4.902 -18.498 2.848 1.00 0.00 5 SER A O 6
ATOM 3203 N N . SER A 1 6 ? -4.861 -18.950 5.052 1.00 0.00 6 SER A N 6
ATOM 3204 C CA . SER A 1 6 ? -6.304 -19.128 5.155 1.00 0.00 6 SER A CA 6
ATOM 3205 C C . SER A 1 6 ? -6.966 -17.880 5.732 1.00 0.00 6 SER A C 6
ATOM 3206 O O . SER A 1 6 ? -7.198 -17.787 6.937 1.00 0.00 6 SER A O 6
ATOM 3214 N N . GLY A 1 7 ? -7.267 -16.921 4.862 1.00 0.00 7 GLY A N 6
ATOM 3215 C CA . GLY A 1 7 ? -7.899 -15.691 5.303 1.00 0.00 7 GLY A CA 6
ATOM 3216 C C . GLY A 1 7 ? -8.034 -14.676 4.185 1.00 0.00 7 GLY A C 6
ATOM 3217 O O . GLY A 1 7 ? -7.673 -13.510 4.349 1.00 0.00 7 GLY A O 6
ATOM 3221 N N . SER A 1 8 ? -8.554 -15.119 3.045 1.00 0.00 8 SER A N 6
ATOM 3222 C CA . SER A 1 8 ? -8.731 -14.242 1.894 1.00 0.00 8 SER A CA 6
ATOM 3223 C C . SER A 1 8 ? -10.115 -14.426 1.278 1.00 0.00 8 SER A C 6
ATOM 3224 O O . SER A 1 8 ? -10.276 -15.132 0.284 1.00 0.00 8 SER A O 6
ATOM 3232 N N . GLY A 1 9 ? -11.113 -13.783 1.878 1.00 0.00 9 GLY A N 6
ATOM 3233 C CA . GLY A 1 9 ? -12.471 -13.888 1.376 1.00 0.00 9 GLY A CA 6
ATOM 3234 C C . GLY A 1 9 ? -13.019 -12.555 0.906 1.00 0.00 9 GLY A C 6
ATOM 3235 O O . GLY A 1 9 ? -12.961 -12.237 -0.281 1.00 0.00 9 GLY A O 6
ATOM 3239 N N . GLU A 1 10 ? -13.555 -11.775 1.840 1.00 0.00 10 GLU A N 6
ATOM 3240 C CA . GLU A 1 10 ? -14.119 -10.471 1.513 1.00 0.00 10 GLU A CA 6
ATOM 3241 C C . GLU A 1 10 ? -13.123 -9.631 0.719 1.00 0.00 10 GLU A C 6
ATOM 3242 O O . GLU A 1 10 ? -12.091 -9.210 1.243 1.00 0.00 10 GLU A O 6
ATOM 3254 N N . LYS A 1 11 ? -13.438 -9.391 -0.550 1.00 0.00 11 LYS A N 6
ATOM 3255 C CA . LYS A 1 11 ? -12.573 -8.602 -1.418 1.00 0.00 11 LYS A CA 6
ATOM 3256 C C . LYS A 1 11 ? -11.943 -7.444 -0.651 1.00 0.00 11 LYS A C 6
ATOM 3257 O O . LYS A 1 11 ? -12.607 -6.452 -0.349 1.00 0.00 11 LYS A O 6
ATOM 3276 N N . SER A 1 12 ? -10.657 -7.576 -0.340 1.00 0.00 12 SER A N 6
ATOM 3277 C CA . SER A 1 12 ? -9.938 -6.541 0.394 1.00 0.00 12 SER A CA 6
ATOM 3278 C C . SER A 1 12 ? -8.472 -6.498 -0.024 1.00 0.00 12 SER A C 6
ATOM 3279 O O . SER A 1 12 ? -7.910 -7.501 -0.464 1.00 0.00 12 SER A O 6
ATOM 3287 N N . HIS A 1 13 ? -7.858 -5.327 0.115 1.00 0.00 13 HIS A N 6
ATOM 3288 C CA . HIS A 1 13 ? -6.456 -5.152 -0.248 1.00 0.00 13 HIS A CA 6
ATOM 3289 C C . HIS A 1 13 ? -5.553 -5.334 0.969 1.00 0.00 13 HIS A C 6
ATOM 3290 O O . HIS A 1 13 ? -5.951 -5.051 2.099 1.00 0.00 13 HIS A O 6
ATOM 3304 N N . THR A 1 14 ? -4.334 -5.809 0.729 1.00 0.00 14 THR A N 6
ATOM 3305 C CA . THR A 1 14 ? -3.376 -6.031 1.805 1.00 0.00 14 THR A CA 6
ATOM 3306 C C . THR A 1 14 ? -2.009 -5.457 1.450 1.00 0.00 14 THR A C 6
ATOM 3307 O O . THR A 1 14 ? -1.562 -5.552 0.306 1.00 0.00 14 THR A O 6
ATOM 3318 N N . CYS A 1 15 ? -1.348 -4.861 2.437 1.00 0.00 15 CYS A N 6
ATOM 3319 C CA . CYS A 1 15 ? -0.031 -4.271 2.230 1.00 0.00 15 CYS A CA 6
ATOM 3320 C C . CYS A 1 15 ? 1.056 -5.341 2.268 1.00 0.00 15 CYS A C 6
ATOM 3321 O O . CYS A 1 15 ? 1.271 -5.985 3.295 1.00 0.00 15 CYS A O 6
ATOM 3328 N N . ASP A 1 16 ? 1.738 -5.523 1.143 1.00 0.00 16 ASP A N 6
ATOM 3329 C CA . ASP A 1 16 ? 2.804 -6.514 1.047 1.00 0.00 16 ASP A CA 6
ATOM 3330 C C . ASP A 1 16 ? 4.059 -6.033 1.771 1.00 0.00 16 ASP A C 6
ATOM 3331 O O . ASP A 1 16 ? 4.964 -6.819 2.051 1.00 0.00 16 ASP A O 6
ATOM 3340 N N . GLU A 1 17 ? 4.105 -4.738 2.068 1.00 0.00 17 GLU A N 6
ATOM 3341 C CA . GLU A 1 17 ? 5.250 -4.154 2.757 1.00 0.00 17 GLU A CA 6
ATOM 3342 C C . GLU A 1 17 ? 5.326 -4.645 4.200 1.00 0.00 17 GLU A C 6
ATOM 3343 O O . GLU A 1 17 ? 6.393 -5.024 4.683 1.00 0.00 17 GLU A O 6
ATOM 3355 N N . CYS A 1 18 ? 4.186 -4.635 4.883 1.00 0.00 18 CYS A N 6
ATOM 3356 C CA . CYS A 1 18 ? 4.121 -5.078 6.270 1.00 0.00 18 CYS A CA 6
ATOM 3357 C C . CYS A 1 18 ? 3.112 -6.212 6.432 1.00 0.00 18 CYS A C 6
ATOM 3358 O O . CYS A 1 18 ? 3.329 -7.143 7.206 1.00 0.00 18 CYS A O 6
ATOM 3365 N N . GLY A 1 19 ? 2.009 -6.125 5.696 1.00 0.00 19 GLY A N 6
ATOM 3366 C CA . GLY A 1 19 ? 0.983 -7.149 5.773 1.00 0.00 19 GLY A CA 6
ATOM 3367 C C . GLY A 1 19 ? -0.328 -6.617 6.315 1.00 0.00 19 GLY A C 6
ATOM 3368 O O . GLY A 1 19 ? -1.189 -7.386 6.744 1.00 0.00 19 GLY A O 6
ATOM 3372 N N . LYS A 1 20 ? -0.482 -5.298 6.299 1.00 0.00 20 LYS A N 6
ATOM 3373 C CA . LYS A 1 20 ? -1.697 -4.662 6.793 1.00 0.00 20 LYS A CA 6
ATOM 3374 C C . LYS A 1 20 ? -2.878 -4.957 5.874 1.00 0.00 20 LYS A C 6
ATOM 3375 O O . LYS A 1 20 ? -2.699 -5.407 4.743 1.00 0.00 20 LYS A O 6
ATOM 3394 N N . ASN A 1 21 ? -4.085 -4.700 6.367 1.00 0.00 21 ASN A N 6
ATOM 3395 C CA . ASN A 1 21 ? -5.296 -4.938 5.589 1.00 0.00 21 ASN A CA 6
ATOM 3396 C C . ASN A 1 21 ? -6.130 -3.666 5.479 1.00 0.00 21 ASN A C 6
ATOM 3397 O O . ASN A 1 21 ? -6.295 -2.932 6.455 1.00 0.00 21 ASN A O 6
ATOM 3408 N N . PHE A 1 22 ? -6.656 -3.410 4.286 1.00 0.00 22 PHE A N 6
ATOM 3409 C CA . PHE A 1 22 ? -7.473 -2.226 4.048 1.00 0.00 22 PHE A CA 6
ATOM 3410 C C . PHE A 1 22 ? -8.630 -2.545 3.104 1.00 0.00 22 PHE A C 6
ATOM 3411 O O . PHE A 1 22 ? -8.423 -2.815 1.921 1.00 0.00 22 PHE A O 6
ATOM 3428 N N . CYS A 1 23 ? -9.846 -2.511 3.637 1.00 0.00 23 CYS A N 6
ATOM 3429 C CA . CYS A 1 23 ? -11.036 -2.797 2.844 1.00 0.00 23 CYS A CA 6
ATOM 3430 C C . CYS A 1 23 ? -10.997 -2.049 1.515 1.00 0.00 23 CYS A C 6
ATOM 3431 O O . CYS A 1 23 ? -11.276 -2.620 0.461 1.00 0.00 23 CYS A O 6
ATOM 3439 N N . TYR A 1 24 ? -10.651 -0.767 1.574 1.00 0.00 24 TYR A N 6
ATOM 3440 C CA . TYR A 1 24 ? -10.579 0.061 0.376 1.00 0.00 24 TYR A CA 6
ATOM 3441 C C . TYR A 1 24 ? -9.131 0.379 0.020 1.00 0.00 24 TYR A C 6
ATOM 3442 O O . TYR A 1 24 ? -8.369 0.873 0.852 1.00 0.00 24 TYR A O 6
ATOM 3460 N N . ILE A 1 25 ? -8.757 0.094 -1.223 1.00 0.00 25 ILE A N 6
ATOM 3461 C CA . ILE A 1 25 ? -7.401 0.351 -1.691 1.00 0.00 25 ILE A CA 6
ATOM 3462 C C . ILE A 1 25 ? -6.954 1.764 -1.332 1.00 0.00 25 ILE A C 6
ATOM 3463 O O . ILE A 1 25 ? -5.830 1.974 -0.876 1.00 0.00 25 ILE A O 6
ATOM 3479 N N . SER A 1 26 ? -7.843 2.731 -1.537 1.00 0.00 26 SER A N 6
ATOM 3480 C CA . SER A 1 26 ? -7.540 4.125 -1.237 1.00 0.00 26 SER A CA 6
ATOM 3481 C C . SER A 1 26 ? -6.839 4.249 0.112 1.00 0.00 26 SER A C 6
ATOM 3482 O O . SER A 1 26 ? -5.849 4.968 0.245 1.00 0.00 26 SER A O 6
ATOM 3490 N N . ALA A 1 27 ? -7.360 3.544 1.111 1.00 0.00 27 ALA A N 6
ATOM 3491 C CA . ALA A 1 27 ? -6.783 3.573 2.449 1.00 0.00 27 ALA A CA 6
ATOM 3492 C C . ALA A 1 27 ? -5.352 3.046 2.442 1.00 0.00 27 ALA A C 6
ATOM 3493 O O . ALA A 1 27 ? -4.443 3.683 2.977 1.00 0.00 27 ALA A O 6
ATOM 3500 N N . LEU A 1 28 ? -5.158 1.881 1.834 1.00 0.00 28 LEU A N 6
ATOM 3501 C CA . LEU A 1 28 ? -3.837 1.268 1.758 1.00 0.00 28 LEU A CA 6
ATOM 3502 C C . LEU A 1 28 ? -2.805 2.262 1.236 1.00 0.00 28 LEU A C 6
ATOM 3503 O O . LEU A 1 28 ? -1.704 2.371 1.776 1.00 0.00 28 LEU A O 6
ATOM 3519 N N . ARG A 1 29 ? -3.169 2.987 0.183 1.00 0.00 29 ARG A N 6
ATOM 3520 C CA . ARG A 1 29 ? -2.275 3.973 -0.412 1.00 0.00 29 ARG A CA 6
ATOM 3521 C C . ARG A 1 29 ? -1.816 4.989 0.630 1.00 0.00 29 ARG A C 6
ATOM 3522 O O . ARG A 1 29 ? -0.655 5.401 0.640 1.00 0.00 29 ARG A O 6
ATOM 3543 N N . ILE A 1 30 ? -2.734 5.389 1.503 1.00 0.00 30 ILE A N 6
ATOM 3544 C CA . ILE A 1 30 ? -2.423 6.356 2.548 1.00 0.00 30 ILE A CA 6
ATOM 3545 C C . ILE A 1 30 ? -1.418 5.785 3.544 1.00 0.00 30 ILE A C 6
ATOM 3546 O O . ILE A 1 30 ? -0.552 6.501 4.048 1.00 0.00 30 ILE A O 6
ATOM 3562 N N . HIS A 1 31 ? -1.538 4.491 3.821 1.00 0.00 31 HIS A N 6
ATOM 3563 C CA . HIS A 1 31 ? -0.638 3.823 4.755 1.00 0.00 31 HIS A CA 6
ATOM 3564 C C . HIS A 1 31 ? 0.747 3.643 4.141 1.00 0.00 31 HIS A C 6
ATOM 3565 O O . HIS A 1 31 ? 1.758 3.955 4.768 1.00 0.00 31 HIS A O 6
ATOM 3579 N N . GLN A 1 32 ? 0.783 3.138 2.912 1.00 0.00 32 GLN A N 6
ATOM 3580 C CA . GLN A 1 32 ? 2.044 2.917 2.215 1.00 0.00 32 GLN A CA 6
ATOM 3581 C C . GLN A 1 32 ? 3.003 4.081 2.439 1.00 0.00 32 GLN A C 6
ATOM 3582 O O . GLN A 1 32 ? 4.214 3.890 2.543 1.00 0.00 32 GLN A O 6
ATOM 3596 N N . ARG A 1 33 ? 2.452 5.289 2.512 1.00 0.00 33 ARG A N 6
ATOM 3597 C CA . ARG A 1 33 ? 3.258 6.485 2.723 1.00 0.00 33 ARG A CA 6
ATOM 3598 C C . ARG A 1 33 ? 4.305 6.251 3.808 1.00 0.00 33 ARG A C 6
ATOM 3599 O O . ARG A 1 33 ? 5.461 6.651 3.667 1.00 0.00 33 ARG A O 6
ATOM 3620 N N . VAL A 1 34 ? 3.892 5.600 4.891 1.00 0.00 34 VAL A N 6
ATOM 3621 C CA . VAL A 1 34 ? 4.794 5.311 6.000 1.00 0.00 34 VAL A CA 6
ATOM 3622 C C . VAL A 1 34 ? 6.006 4.515 5.530 1.00 0.00 34 VAL A C 6
ATOM 3623 O O . VAL A 1 34 ? 7.119 4.712 6.018 1.00 0.00 34 VAL A O 6
ATOM 3636 N N . HIS A 1 35 ? 5.783 3.614 4.578 1.00 0.00 35 HIS A N 6
ATOM 3637 C CA . HIS A 1 35 ? 6.858 2.787 4.041 1.00 0.00 35 HIS A CA 6
ATOM 3638 C C . HIS A 1 35 ? 7.801 3.618 3.176 1.00 0.00 35 HIS A C 6
ATOM 3639 O O . HIS A 1 35 ? 9.006 3.369 3.140 1.00 0.00 35 HIS A O 6
ATOM 3653 N N . MET A 1 36 ? 7.245 4.604 2.481 1.00 0.00 36 MET A N 6
ATOM 3654 C CA . MET A 1 36 ? 8.037 5.471 1.617 1.00 0.00 36 MET A CA 6
ATOM 3655 C C . MET A 1 36 ? 9.083 6.234 2.424 1.00 0.00 36 MET A C 6
ATOM 3656 O O . MET A 1 36 ? 8.780 7.247 3.052 1.00 0.00 36 MET A O 6
ATOM 3670 N N . GLY A 1 37 ? 10.317 5.738 2.403 1.00 0.00 37 GLY A N 6
ATOM 3671 C CA . GLY A 1 37 ? 11.389 6.385 3.137 1.00 0.00 37 GLY A CA 6
ATOM 3672 C C . GLY A 1 37 ? 12.434 6.993 2.222 1.00 0.00 37 GLY A C 6
ATOM 3673 O O . GLY A 1 37 ? 13.587 6.564 2.216 1.00 0.00 37 GLY A O 6
ATOM 3677 N N . GLU A 1 38 ? 12.029 7.994 1.447 1.00 0.00 38 GLU A N 6
ATOM 3678 C CA . GLU A 1 38 ? 12.939 8.659 0.522 1.00 0.00 38 GLU A CA 6
ATOM 3679 C C . GLU A 1 38 ? 13.821 9.666 1.256 1.00 0.00 38 GLU A C 6
ATOM 3680 O O . GLU A 1 38 ? 13.479 10.131 2.343 1.00 0.00 38 GLU A O 6
ATOM 3692 N N . LYS A 1 39 ? 14.957 9.999 0.653 1.00 0.00 39 LYS A N 6
ATOM 3693 C CA . LYS A 1 39 ? 15.889 10.950 1.247 1.00 0.00 39 LYS A CA 6
ATOM 3694 C C . LYS A 1 39 ? 15.739 12.328 0.609 1.00 0.00 39 LYS A C 6
ATOM 3695 O O . LYS A 1 39 ? 15.768 12.462 -0.615 1.00 0.00 39 LYS A O 6
ATOM 3714 N N . CYS A 1 40 ? 15.580 13.348 1.446 1.00 0.00 40 CYS A N 6
ATOM 3715 C CA . CYS A 1 40 ? 15.426 14.716 0.963 1.00 0.00 40 CYS A CA 6
ATOM 3716 C C . CYS A 1 40 ? 16.726 15.497 1.123 1.00 0.00 40 CYS A C 6
ATOM 3717 O O . CYS A 1 40 ? 17.515 15.232 2.030 1.00 0.00 40 CYS A O 6
ATOM 3725 N N . SER A 1 41 ? 16.943 16.462 0.234 1.00 0.00 41 SER A N 6
ATOM 3726 C CA . SER A 1 41 ? 18.150 17.279 0.273 1.00 0.00 41 SER A CA 6
ATOM 3727 C C . SER A 1 41 ? 18.315 17.940 1.638 1.00 0.00 41 SER A C 6
ATOM 3728 O O . SER A 1 41 ? 19.403 17.942 2.212 1.00 0.00 41 SER A O 6
ATOM 3736 N N . GLY A 1 42 ? 17.225 18.502 2.153 1.00 0.00 42 GLY A N 6
ATOM 3737 C CA . GLY A 1 42 ? 17.268 19.159 3.446 1.00 0.00 42 GLY A CA 6
ATOM 3738 C C . GLY A 1 42 ? 17.255 20.670 3.329 1.00 0.00 42 GLY A C 6
ATOM 3739 O O . GLY A 1 42 ? 18.291 21.330 3.410 1.00 0.00 42 GLY A O 6
ATOM 3743 N N . PRO A 1 43 ? 16.057 21.241 3.132 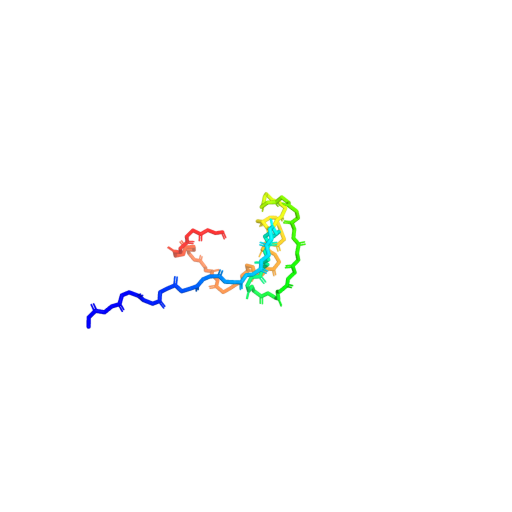1.00 0.00 43 PRO A N 6
ATOM 3744 C CA . PRO A 1 43 ? 15.884 22.691 2.999 1.00 0.00 43 PRO A CA 6
ATOM 3745 C C . PRO A 1 43 ? 16.130 23.427 4.311 1.00 0.00 43 PRO A C 6
ATOM 3746 O O . PRO A 1 43 ? 15.593 23.054 5.354 1.00 0.00 43 PRO A O 6
ATOM 3757 N N . SER A 1 44 ? 16.944 24.476 4.253 1.00 0.00 44 SER A N 6
ATOM 3758 C CA . SER A 1 44 ? 17.263 25.264 5.438 1.00 0.00 44 SER A CA 6
ATOM 3759 C C . SER A 1 44 ? 16.474 26.569 5.452 1.00 0.00 44 SER A C 6
ATOM 3760 O O . SER A 1 44 ? 17.010 27.628 5.775 1.00 0.00 44 SER A O 6
ATOM 3768 N N . SER A 1 45 ? 15.195 26.484 5.098 1.00 0.00 45 SER A N 6
ATOM 3769 C CA . SER A 1 45 ? 14.331 27.658 5.065 1.00 0.00 45 SER A CA 6
ATOM 3770 C C . SER A 1 45 ? 13.301 27.605 6.189 1.00 0.00 45 SER A C 6
ATOM 3771 O O . SER A 1 45 ? 12.129 27.920 5.986 1.00 0.00 45 SER A O 6
ATOM 3779 N N . GLY A 1 46 ? 13.748 27.205 7.375 1.00 0.00 46 GLY A N 6
ATOM 3780 C CA . GLY A 1 46 ? 12.853 27.118 8.514 1.00 0.00 46 GLY A CA 6
ATOM 3781 C C . GLY A 1 46 ? 12.814 28.400 9.321 1.00 0.00 46 GLY A C 6
ATOM 3782 O O . GLY A 1 46 ? 12.150 29.349 8.906 1.00 0.00 46 GLY A O 6
ATOM 3787 N N . GLY A 1 1 ? 5.955 -26.257 14.877 1.00 0.00 1 GLY A N 7
ATOM 3788 C CA . GLY A 1 1 ? 5.273 -25.145 14.240 1.00 0.00 1 GLY A CA 7
ATOM 3789 C C . GLY A 1 1 ? 4.234 -25.601 13.235 1.00 0.00 1 GLY A C 7
ATOM 3790 O O . GLY A 1 1 ? 4.416 -26.615 12.561 1.00 0.00 1 GLY A O 7
ATOM 3794 N N . SER A 1 2 ? 3.141 -24.852 13.135 1.00 0.00 2 SER A N 7
ATOM 3795 C CA . SER A 1 2 ? 2.066 -25.188 12.209 1.00 0.00 2 SER A CA 7
ATOM 3796 C C . SER A 1 2 ? 1.812 -24.043 11.232 1.00 0.00 2 SER A C 7
ATOM 3797 O O . SER A 1 2 ? 1.101 -23.089 11.548 1.00 0.00 2 SER A O 7
ATOM 3805 N N . SER A 1 3 ? 2.400 -24.146 10.045 1.00 0.00 3 SER A N 7
ATOM 3806 C CA . SER A 1 3 ? 2.242 -23.118 9.022 1.00 0.00 3 SER A CA 7
ATOM 3807 C C . SER A 1 3 ? 1.096 -23.464 8.077 1.00 0.00 3 SER A C 7
ATOM 3808 O O . SER A 1 3 ? 1.036 -24.567 7.534 1.00 0.00 3 SER A O 7
ATOM 3816 N N . GLY A 1 4 ? 0.187 -22.513 7.885 1.00 0.00 4 GLY A N 7
ATOM 3817 C CA . GLY A 1 4 ? -0.945 -22.735 7.005 1.00 0.00 4 GLY A CA 7
ATOM 3818 C C . GLY A 1 4 ? -2.167 -21.940 7.420 1.00 0.00 4 GLY A C 7
ATOM 3819 O O . GLY A 1 4 ? -2.150 -20.709 7.402 1.00 0.00 4 GLY A O 7
ATOM 3823 N N . SER A 1 5 ? -3.231 -22.643 7.793 1.00 0.00 5 SER A N 7
ATOM 3824 C CA . SER A 1 5 ? -4.469 -21.995 8.209 1.00 0.00 5 SER A CA 7
ATOM 3825 C C . SER A 1 5 ? -4.737 -20.748 7.372 1.00 0.00 5 SER A C 7
ATOM 3826 O O . SER A 1 5 ? -5.142 -19.711 7.895 1.00 0.00 5 SER A O 7
ATOM 3834 N N . SER A 1 6 ? -4.508 -20.859 6.067 1.00 0.00 6 SER A N 7
ATOM 3835 C CA . SER A 1 6 ? -4.721 -19.741 5.156 1.00 0.00 6 SER A CA 7
ATOM 3836 C C . SER A 1 6 ? -5.909 -20.008 4.237 1.00 0.00 6 SER A C 7
ATOM 3837 O O . SER A 1 6 ? -5.768 -20.634 3.187 1.00 0.00 6 SER A O 7
ATOM 3845 N N . GLY A 1 7 ? -7.081 -19.527 4.641 1.00 0.00 7 GLY A N 7
ATOM 3846 C CA . GLY A 1 7 ? -8.278 -19.724 3.843 1.00 0.00 7 GLY A CA 7
ATOM 3847 C C . GLY A 1 7 ? -8.215 -18.998 2.514 1.00 0.00 7 GLY A C 7
ATOM 3848 O O . GLY A 1 7 ? -7.248 -18.289 2.232 1.00 0.00 7 GLY A O 7
ATOM 3852 N N . SER A 1 8 ? -9.246 -19.174 1.695 1.00 0.00 8 SER A N 7
ATOM 3853 C CA . SER A 1 8 ? -9.302 -18.534 0.386 1.00 0.00 8 SER A CA 7
ATOM 3854 C C . SER A 1 8 ? -9.232 -17.016 0.520 1.00 0.00 8 SER A C 7
ATOM 3855 O O . SER A 1 8 ? -9.509 -16.462 1.583 1.00 0.00 8 SER A O 7
ATOM 3863 N N . GLY A 1 9 ? -8.858 -16.349 -0.568 1.00 0.00 9 GLY A N 7
ATOM 3864 C CA . GLY A 1 9 ? -8.757 -14.901 -0.552 1.00 0.00 9 GLY A CA 7
ATOM 3865 C C . GLY A 1 9 ? -10.107 -14.228 -0.399 1.00 0.00 9 GLY A C 7
ATOM 3866 O O . GLY A 1 9 ? -11.140 -14.815 -0.721 1.00 0.00 9 GLY A O 7
ATOM 3870 N N . GLU A 1 10 ? -10.099 -12.994 0.094 1.00 0.00 10 GLU A N 7
ATOM 3871 C CA . GLU A 1 10 ? -11.332 -12.242 0.291 1.00 0.00 10 GLU A CA 7
ATOM 3872 C C . GLU A 1 10 ? -11.142 -10.776 -0.086 1.00 0.00 10 GLU A C 7
ATOM 3873 O O . GLU A 1 10 ? -10.075 -10.200 0.129 1.00 0.00 10 GLU A O 7
ATOM 3885 N N . LYS A 1 11 ? -12.185 -10.176 -0.651 1.00 0.00 11 LYS A N 7
ATOM 3886 C CA . LYS A 1 11 ? -12.135 -8.777 -1.059 1.00 0.00 11 LYS A CA 7
ATOM 3887 C C . LYS A 1 11 ? -11.610 -7.899 0.073 1.00 0.00 11 LYS A C 7
ATOM 3888 O O . LYS A 1 11 ? -12.351 -7.538 0.986 1.00 0.00 11 LYS A O 7
ATOM 3907 N N . SER A 1 12 ? -10.327 -7.559 0.005 1.00 0.00 12 SER A N 7
ATOM 3908 C CA . SER A 1 12 ? -9.702 -6.725 1.025 1.00 0.00 12 SER A CA 7
ATOM 3909 C C . SER A 1 12 ? -8.265 -6.383 0.642 1.00 0.00 12 SER A C 7
ATOM 3910 O O . SER A 1 12 ? -7.401 -7.258 0.583 1.00 0.00 12 SER A O 7
ATOM 3918 N N . HIS A 1 13 ? -8.017 -5.103 0.382 1.00 0.00 13 HIS A N 7
ATOM 3919 C CA . HIS A 1 13 ? -6.685 -4.644 0.004 1.00 0.00 13 HIS A CA 7
ATOM 3920 C C . HIS A 1 13 ? -5.709 -4.796 1.167 1.00 0.00 13 HIS A C 7
ATOM 3921 O O . HIS A 1 13 ? -5.765 -4.046 2.142 1.00 0.00 13 HIS A O 7
ATOM 3935 N N . THR A 1 14 ? -4.813 -5.772 1.057 1.00 0.00 14 THR A N 7
ATOM 3936 C CA . THR A 1 14 ? -3.826 -6.024 2.099 1.00 0.00 14 THR A CA 7
ATOM 3937 C C . THR A 1 14 ? -2.445 -5.535 1.678 1.00 0.00 14 THR A C 7
ATOM 3938 O O . THR A 1 14 ? -1.993 -5.802 0.564 1.00 0.00 14 THR A O 7
ATOM 3949 N N . CYS A 1 15 ? -1.778 -4.817 2.575 1.00 0.00 15 CYS A N 7
ATOM 3950 C CA . CYS A 1 15 ? -0.447 -4.290 2.297 1.00 0.00 15 CYS A CA 7
ATOM 3951 C C . CYS A 1 15 ? 0.596 -5.403 2.326 1.00 0.00 15 CYS A C 7
ATOM 3952 O O . CYS A 1 15 ? 0.833 -6.019 3.366 1.00 0.00 15 CYS A O 7
ATOM 3959 N N . ASP A 1 16 ? 1.216 -5.655 1.179 1.00 0.00 16 ASP A N 7
ATOM 3960 C CA . ASP A 1 16 ? 2.235 -6.693 1.072 1.00 0.00 16 ASP A CA 7
ATOM 3961 C C . ASP A 1 16 ? 3.538 -6.245 1.728 1.00 0.00 16 ASP A C 7
ATOM 3962 O O . ASP A 1 16 ? 4.409 -7.063 2.022 1.00 0.00 16 ASP A O 7
ATOM 3971 N N . GLU A 1 17 ? 3.663 -4.941 1.954 1.00 0.00 17 GLU A N 7
ATOM 3972 C CA . GLU A 1 17 ? 4.861 -4.385 2.573 1.00 0.00 17 GLU A CA 7
ATOM 3973 C C . GLU A 1 17 ? 4.972 -4.821 4.031 1.00 0.00 17 GLU A C 7
ATOM 3974 O O . GLU A 1 17 ? 6.046 -5.204 4.496 1.00 0.00 17 GLU A O 7
ATOM 3986 N N . CYS A 1 18 ? 3.854 -4.760 4.747 1.00 0.00 18 CYS A N 7
ATOM 3987 C CA . CYS A 1 18 ? 3.824 -5.147 6.153 1.00 0.00 18 CYS A CA 7
ATOM 3988 C C . CYS A 1 18 ? 2.808 -6.261 6.388 1.00 0.00 18 CYS A C 7
ATOM 3989 O O . CYS A 1 18 ? 3.067 -7.205 7.133 1.00 0.00 18 CYS A O 7
ATOM 3996 N N . GLY A 1 19 ? 1.649 -6.142 5.747 1.00 0.00 19 GLY A N 7
ATOM 3997 C CA . GLY A 1 19 ? 0.611 -7.145 5.900 1.00 0.00 19 GLY A CA 7
ATOM 3998 C C . GLY A 1 19 ? -0.641 -6.590 6.550 1.00 0.00 19 GLY A C 7
ATOM 3999 O O . GLY A 1 19 ? -1.364 -7.311 7.239 1.00 0.00 19 GLY A O 7
ATOM 4003 N N . LYS A 1 20 ? -0.897 -5.305 6.334 1.00 0.00 20 LYS A N 7
ATOM 4004 C CA . LYS A 1 20 ? -2.070 -4.652 6.904 1.00 0.00 20 LYS A CA 7
ATOM 4005 C C . LYS A 1 20 ? -3.307 -4.912 6.050 1.00 0.00 20 LYS A C 7
ATOM 4006 O O . LYS A 1 20 ? -3.220 -5.524 4.987 1.00 0.00 20 LYS A O 7
ATOM 4025 N N . ASN A 1 21 ? -4.456 -4.442 6.523 1.00 0.00 21 ASN A N 7
ATOM 4026 C CA . ASN A 1 21 ? -5.711 -4.623 5.802 1.00 0.00 21 ASN A CA 7
ATOM 4027 C C . ASN A 1 21 ? -6.430 -3.291 5.617 1.00 0.00 21 ASN A C 7
ATOM 4028 O O . ASN A 1 21 ? -6.445 -2.451 6.517 1.00 0.00 21 ASN A O 7
ATOM 4039 N N . PHE A 1 22 ? -7.027 -3.104 4.444 1.00 0.00 22 PHE A N 7
ATOM 4040 C CA . PHE A 1 22 ? -7.748 -1.874 4.141 1.00 0.00 22 PHE A CA 7
ATOM 4041 C C . PHE A 1 22 ? -8.914 -2.146 3.195 1.00 0.00 22 PHE A C 7
ATOM 4042 O O . PHE A 1 22 ? -8.714 -2.477 2.026 1.00 0.00 22 PHE A O 7
ATOM 4059 N N . CYS A 1 23 ? -10.130 -2.004 3.709 1.00 0.00 23 CYS A N 7
ATOM 4060 C CA . CYS A 1 23 ? -11.329 -2.236 2.912 1.00 0.00 23 CYS A CA 7
ATOM 4061 C C . CYS A 1 23 ? -11.290 -1.423 1.622 1.00 0.00 23 CYS A C 7
ATOM 4062 O O . CYS A 1 23 ? -11.641 -1.920 0.552 1.00 0.00 23 CYS A O 7
ATOM 4070 N N . TYR A 1 24 ? -10.863 -0.170 1.732 1.00 0.00 24 TYR A N 7
ATOM 4071 C CA . TYR A 1 24 ? -10.783 0.714 0.575 1.00 0.00 24 TYR A CA 7
ATOM 4072 C C . TYR A 1 24 ? -9.332 0.933 0.157 1.00 0.00 24 TYR A C 7
ATOM 4073 O O . TYR A 1 24 ? -8.519 1.435 0.935 1.00 0.00 24 TYR A O 7
ATOM 4091 N N . ILE A 1 25 ? -9.015 0.553 -1.076 1.00 0.00 25 ILE A N 7
ATOM 4092 C CA . ILE A 1 25 ? -7.663 0.709 -1.599 1.00 0.00 25 ILE A CA 7
ATOM 4093 C C . ILE A 1 25 ? -7.095 2.081 -1.253 1.00 0.00 25 ILE A C 7
ATOM 4094 O O . ILE A 1 25 ? -5.929 2.205 -0.876 1.00 0.00 25 ILE A O 7
ATOM 4110 N N . SER A 1 26 ? -7.926 3.110 -1.382 1.00 0.00 26 SER A N 7
ATOM 4111 C CA . SER A 1 26 ? -7.506 4.474 -1.085 1.00 0.00 26 SER A CA 7
ATOM 4112 C C . SER A 1 26 ? -6.730 4.530 0.227 1.00 0.00 26 SER A C 7
ATOM 4113 O O . SER A 1 26 ? -5.686 5.175 0.317 1.00 0.00 26 SER A O 7
ATOM 4121 N N . ALA A 1 27 ? -7.250 3.850 1.244 1.00 0.00 27 ALA A N 7
ATOM 4122 C CA . ALA A 1 27 ? -6.607 3.820 2.552 1.00 0.00 27 ALA A CA 7
ATOM 4123 C C . ALA A 1 27 ? -5.211 3.212 2.463 1.00 0.00 27 ALA A C 7
ATOM 4124 O O . ALA A 1 27 ? -4.236 3.799 2.932 1.00 0.00 27 ALA A O 7
ATOM 4131 N N . LEU A 1 28 ? -5.123 2.032 1.859 1.00 0.00 28 LEU A N 7
ATOM 4132 C CA . LEU A 1 28 ? -3.845 1.343 1.709 1.00 0.00 28 LEU A CA 7
ATOM 4133 C C . LEU A 1 28 ? -2.786 2.278 1.135 1.00 0.00 28 LEU A C 7
ATOM 4134 O O . LEU A 1 28 ? -1.665 2.346 1.639 1.00 0.00 28 LEU A O 7
ATOM 4150 N N . ARG A 1 29 ? -3.150 2.999 0.080 1.00 0.00 29 ARG A N 7
ATOM 4151 C CA . ARG A 1 29 ? -2.232 3.932 -0.562 1.00 0.00 29 ARG A CA 7
ATOM 4152 C C . ARG A 1 29 ? -1.695 4.946 0.444 1.00 0.00 29 ARG A C 7
ATOM 4153 O O . ARG A 1 29 ? -0.502 5.251 0.456 1.00 0.00 29 ARG A O 7
ATOM 4174 N N . ILE A 1 30 ? -2.583 5.463 1.286 1.00 0.00 30 ILE A N 7
ATOM 4175 C CA . ILE A 1 30 ? -2.198 6.441 2.296 1.00 0.00 30 ILE A CA 7
ATOM 4176 C C . ILE A 1 30 ? -1.227 5.837 3.305 1.00 0.00 30 ILE A C 7
ATOM 4177 O O . ILE A 1 30 ? -0.258 6.478 3.712 1.00 0.00 30 ILE A O 7
ATOM 4193 N N . HIS A 1 31 ? -1.494 4.597 3.704 1.00 0.00 31 HIS A N 7
ATOM 4194 C CA . HIS A 1 31 ? -0.642 3.904 4.665 1.00 0.00 31 HIS A CA 7
ATOM 4195 C C . HIS A 1 31 ? 0.734 3.624 4.068 1.00 0.00 31 HIS A C 7
ATOM 4196 O O . HIS A 1 31 ? 1.758 3.870 4.705 1.00 0.00 31 HIS A O 7
ATOM 4210 N N . GLN A 1 32 ? 0.749 3.109 2.843 1.00 0.00 32 GLN A N 7
ATOM 4211 C CA . GLN A 1 32 ? 1.999 2.795 2.162 1.00 0.00 32 GLN A CA 7
ATOM 4212 C C . GLN A 1 32 ? 3.025 3.904 2.369 1.00 0.00 32 GLN A C 7
ATOM 4213 O O . GLN A 1 32 ? 4.225 3.644 2.459 1.00 0.00 32 GLN A O 7
ATOM 4227 N N . ARG A 1 33 ? 2.545 5.141 2.444 1.00 0.00 33 ARG A N 7
ATOM 4228 C CA . ARG A 1 33 ? 3.421 6.290 2.639 1.00 0.00 33 ARG A CA 7
ATOM 4229 C C . ARG A 1 33 ? 4.487 5.990 3.688 1.00 0.00 33 ARG A C 7
ATOM 4230 O O . ARG A 1 33 ? 5.651 6.357 3.529 1.00 0.00 33 ARG A O 7
ATOM 4251 N N . VAL A 1 34 ? 4.081 5.319 4.762 1.00 0.00 34 VAL A N 7
ATOM 4252 C CA . VAL A 1 34 ? 5.001 4.968 5.837 1.00 0.00 34 VAL A CA 7
ATOM 4253 C C . VAL A 1 34 ? 6.158 4.123 5.317 1.00 0.00 34 VAL A C 7
ATOM 4254 O O . VAL A 1 34 ? 7.297 4.272 5.760 1.00 0.00 34 VAL A O 7
ATOM 4267 N N . HIS A 1 35 ? 5.859 3.236 4.374 1.00 0.00 35 HIS A N 7
ATOM 4268 C CA . HIS A 1 35 ? 6.875 2.367 3.791 1.00 0.00 35 HIS A CA 7
ATOM 4269 C C . HIS A 1 35 ? 7.815 3.160 2.888 1.00 0.00 35 HIS A C 7
ATOM 4270 O O . HIS A 1 35 ? 8.798 2.625 2.378 1.00 0.00 35 HIS A O 7
ATOM 4284 N N . MET A 1 36 ? 7.504 4.438 2.695 1.00 0.00 36 MET A N 7
ATOM 4285 C CA . MET A 1 36 ? 8.322 5.304 1.853 1.00 0.00 36 MET A CA 7
ATOM 4286 C C . MET A 1 36 ? 9.332 6.081 2.692 1.00 0.00 36 MET A C 7
ATOM 4287 O O . MET A 1 36 ? 9.754 7.174 2.317 1.00 0.00 36 MET A O 7
ATOM 4301 N N . GLY A 1 37 ? 9.715 5.509 3.830 1.00 0.00 37 GLY A N 7
ATOM 4302 C CA . GLY A 1 37 ? 10.671 6.163 4.703 1.00 0.00 37 GLY A CA 7
ATOM 4303 C C . GLY A 1 37 ? 10.151 7.476 5.253 1.00 0.00 37 GLY A C 7
ATOM 4304 O O . GLY A 1 37 ? 9.253 8.086 4.673 1.00 0.00 37 GLY A O 7
ATOM 4308 N N . GLU A 1 38 ? 10.716 7.912 6.374 1.00 0.00 38 GLU A N 7
ATOM 4309 C CA . GLU A 1 38 ? 10.301 9.161 7.003 1.00 0.00 38 GLU A CA 7
ATOM 4310 C C . GLU A 1 38 ? 11.399 10.215 6.896 1.00 0.00 38 GLU A C 7
ATOM 4311 O O . GLU A 1 38 ? 11.916 10.695 7.905 1.00 0.00 38 GLU A O 7
ATOM 4323 N N . LYS A 1 39 ? 11.751 10.571 5.665 1.00 0.00 39 LYS A N 7
ATOM 4324 C CA . LYS A 1 39 ? 12.787 11.568 5.423 1.00 0.00 39 LYS A CA 7
ATOM 4325 C C . LYS A 1 39 ? 12.738 12.670 6.476 1.00 0.00 39 LYS A C 7
ATOM 4326 O O . LYS A 1 39 ? 11.705 13.313 6.668 1.00 0.00 39 LYS A O 7
ATOM 4345 N N . CYS A 1 40 ? 13.859 12.884 7.155 1.00 0.00 40 CYS A N 7
ATOM 4346 C CA . CYS A 1 40 ? 13.944 13.909 8.189 1.00 0.00 40 CYS A CA 7
ATOM 4347 C C . CYS A 1 40 ? 15.007 14.946 7.842 1.00 0.00 40 CYS A C 7
ATOM 4348 O O . CYS A 1 40 ? 16.183 14.776 8.165 1.00 0.00 40 CYS A O 7
ATOM 4356 N N . SER A 1 41 ? 14.587 16.018 7.179 1.00 0.00 41 SER A N 7
ATOM 4357 C CA . SER A 1 41 ? 15.504 17.080 6.782 1.00 0.00 41 SER A CA 7
ATOM 4358 C C . SER A 1 41 ? 15.055 18.425 7.346 1.00 0.00 41 SER A C 7
ATOM 4359 O O . SER A 1 41 ? 14.319 19.168 6.698 1.00 0.00 41 SER A O 7
ATOM 4367 N N . GLY A 1 42 ? 15.505 18.730 8.559 1.00 0.00 42 GLY A N 7
ATOM 4368 C CA . GLY A 1 42 ? 15.140 19.985 9.192 1.00 0.00 42 GLY A CA 7
ATOM 4369 C C . GLY A 1 42 ? 14.736 19.807 10.642 1.00 0.00 42 GLY A C 7
ATOM 4370 O O . GLY A 1 42 ? 14.153 18.793 11.026 1.00 0.00 42 GLY A O 7
ATOM 4374 N N . PRO A 1 43 ? 15.049 20.810 11.475 1.00 0.00 43 PRO A N 7
ATOM 4375 C CA . PRO A 1 43 ? 14.725 20.783 12.904 1.00 0.00 43 PRO A CA 7
ATOM 4376 C C . PRO A 1 43 ? 13.228 20.907 13.162 1.00 0.00 43 PRO A C 7
ATOM 4377 O O . PRO A 1 43 ? 12.787 20.953 14.310 1.00 0.00 43 PRO A O 7
ATOM 4388 N N . SER A 1 44 ? 12.449 20.961 12.086 1.00 0.00 44 SER A N 7
ATOM 4389 C CA . SER A 1 44 ? 11.001 21.084 12.195 1.00 0.00 44 SER A CA 7
ATOM 4390 C C . SER A 1 44 ? 10.482 20.327 13.415 1.00 0.00 44 SER A C 7
ATOM 4391 O O . SER A 1 44 ? 9.927 20.922 14.338 1.00 0.00 44 SER A O 7
ATOM 4399 N N . SER A 1 45 ? 10.668 19.011 13.410 1.00 0.00 45 SER A N 7
ATOM 4400 C CA . SER A 1 45 ? 10.216 18.171 14.513 1.00 0.00 45 SER A CA 7
ATOM 4401 C C . SER A 1 45 ? 11.152 18.298 15.711 1.00 0.00 45 SER A C 7
ATOM 4402 O O . SER A 1 45 ? 12.363 18.452 15.553 1.00 0.00 45 SER A O 7
ATOM 4410 N N . GLY A 1 46 ? 10.582 18.232 16.910 1.00 0.00 46 GLY A N 7
ATOM 4411 C CA . GLY A 1 46 ? 11.378 18.341 18.118 1.00 0.00 46 GLY A CA 7
ATOM 4412 C C . GLY A 1 46 ? 12.589 17.429 18.098 1.00 0.00 46 GLY A C 7
ATOM 4413 O O . GLY A 1 46 ? 13.676 17.868 18.471 1.00 0.00 46 GLY A O 7
ATOM 4418 N N . GLY A 1 1 ? 13.843 -18.818 -7.261 1.00 0.00 1 GLY A N 8
ATOM 4419 C CA . GLY A 1 1 ? 13.752 -19.762 -6.163 1.00 0.00 1 GLY A CA 8
ATOM 4420 C C . GLY A 1 1 ? 13.681 -19.075 -4.813 1.00 0.00 1 GLY A C 8
ATOM 4421 O O . GLY A 1 1 ? 14.395 -19.448 -3.882 1.00 0.00 1 GLY A O 8
ATOM 4425 N N . SER A 1 2 ? 12.820 -18.069 -4.707 1.00 0.00 2 SER A N 8
ATOM 4426 C CA . SER A 1 2 ? 12.663 -17.325 -3.463 1.00 0.00 2 SER A CA 8
ATOM 4427 C C . SER A 1 2 ? 11.189 -17.191 -3.092 1.00 0.00 2 SER A C 8
ATOM 4428 O O . SER A 1 2 ? 10.332 -17.027 -3.960 1.00 0.00 2 SER A O 8
ATOM 4436 N N . SER A 1 3 ? 10.902 -17.263 -1.796 1.00 0.00 3 SER A N 8
ATOM 4437 C CA . SER A 1 3 ? 9.532 -17.154 -1.309 1.00 0.00 3 SER A CA 8
ATOM 4438 C C . SER A 1 3 ? 8.856 -15.904 -1.865 1.00 0.00 3 SER A C 8
ATOM 4439 O O . SER A 1 3 ? 9.509 -14.895 -2.125 1.00 0.00 3 SER A O 8
ATOM 4447 N N . GLY A 1 4 ? 7.541 -15.982 -2.046 1.00 0.00 4 GLY A N 8
ATOM 4448 C CA . GLY A 1 4 ? 6.796 -14.852 -2.570 1.00 0.00 4 GLY A CA 8
ATOM 4449 C C . GLY A 1 4 ? 5.492 -14.624 -1.833 1.00 0.00 4 GLY A C 8
ATOM 4450 O O . GLY A 1 4 ? 5.330 -15.064 -0.694 1.00 0.00 4 GLY A O 8
ATOM 4454 N N . SER A 1 5 ? 4.559 -13.934 -2.481 1.00 0.00 5 SER A N 8
ATOM 4455 C CA . SER A 1 5 ? 3.264 -13.644 -1.878 1.00 0.00 5 SER A CA 8
ATOM 4456 C C . SER A 1 5 ? 2.157 -14.447 -2.554 1.00 0.00 5 SER A C 8
ATOM 4457 O O . SER A 1 5 ? 1.468 -13.947 -3.444 1.00 0.00 5 SER A O 8
ATOM 4465 N N . SER A 1 6 ? 1.993 -15.694 -2.126 1.00 0.00 6 SER A N 8
ATOM 4466 C CA . SER A 1 6 ? 0.972 -16.569 -2.692 1.00 0.00 6 SER A CA 8
ATOM 4467 C C . SER A 1 6 ? 0.207 -17.295 -1.590 1.00 0.00 6 SER A C 8
ATOM 4468 O O . SER A 1 6 ? 0.520 -18.435 -1.248 1.00 0.00 6 SER A O 8
ATOM 4476 N N . GLY A 1 7 ? -0.800 -16.625 -1.037 1.00 0.00 7 GLY A N 8
ATOM 4477 C CA . GLY A 1 7 ? -1.595 -17.221 0.020 1.00 0.00 7 GLY A CA 8
ATOM 4478 C C . GLY A 1 7 ? -2.779 -16.359 0.412 1.00 0.00 7 GLY A C 8
ATOM 4479 O O . GLY A 1 7 ? -3.930 -16.759 0.240 1.00 0.00 7 GLY A O 8
ATOM 4483 N N . SER A 1 8 ? -2.496 -15.173 0.941 1.00 0.00 8 SER A N 8
ATOM 4484 C CA . SER A 1 8 ? -3.546 -14.254 1.364 1.00 0.00 8 SER A CA 8
ATOM 4485 C C . SER A 1 8 ? -4.674 -14.209 0.337 1.00 0.00 8 SER A C 8
ATOM 4486 O O . SER A 1 8 ? -4.434 -14.048 -0.859 1.00 0.00 8 SER A O 8
ATOM 4494 N N . GLY A 1 9 ? -5.906 -14.353 0.814 1.00 0.00 9 GLY A N 8
ATOM 4495 C CA . GLY A 1 9 ? -7.054 -14.327 -0.074 1.00 0.00 9 GLY A CA 8
ATOM 4496 C C . GLY A 1 9 ? -8.282 -13.729 0.583 1.00 0.00 9 GLY A C 8
ATOM 4497 O O . GLY A 1 9 ? -9.141 -14.455 1.082 1.00 0.00 9 GLY A O 8
ATOM 4501 N N . GLU A 1 10 ? -8.365 -12.403 0.584 1.00 0.00 10 GLU A N 8
ATOM 4502 C CA . GLU A 1 10 ? -9.497 -11.709 1.188 1.00 0.00 10 GLU A CA 8
ATOM 4503 C C . GLU A 1 10 ? -10.076 -10.675 0.227 1.00 0.00 10 GLU A C 8
ATOM 4504 O O . GLU A 1 10 ? -9.390 -10.197 -0.677 1.00 0.00 10 GLU A O 8
ATOM 4516 N N . LYS A 1 11 ? -11.344 -10.333 0.429 1.00 0.00 11 LYS A N 8
ATOM 4517 C CA . LYS A 1 11 ? -12.018 -9.355 -0.417 1.00 0.00 11 LYS A CA 8
ATOM 4518 C C . LYS A 1 11 ? -11.698 -7.934 0.033 1.00 0.00 11 LYS A C 8
ATOM 4519 O O . LYS A 1 11 ? -12.586 -7.087 0.125 1.00 0.00 11 LYS A O 8
ATOM 4538 N N . SER A 1 12 ? -10.423 -7.679 0.312 1.00 0.00 12 SER A N 8
ATOM 4539 C CA . SER A 1 12 ? -9.987 -6.360 0.755 1.00 0.00 12 SER A CA 8
ATOM 4540 C C . SER A 1 12 ? -8.509 -6.143 0.442 1.00 0.00 12 SER A C 8
ATOM 4541 O O . SER A 1 12 ? -7.697 -7.062 0.555 1.00 0.00 12 SER A O 8
ATOM 4549 N N . HIS A 1 13 ? -8.168 -4.921 0.046 1.00 0.00 13 HIS A N 8
ATOM 4550 C CA . HIS A 1 13 ? -6.788 -4.581 -0.284 1.00 0.00 13 HIS A CA 8
ATOM 4551 C C . HIS A 1 13 ? -5.871 -4.815 0.913 1.00 0.00 13 HIS A C 8
ATOM 4552 O O . HIS A 1 13 ? -6.045 -4.210 1.971 1.00 0.00 13 HIS A O 8
ATOM 4566 N N . THR A 1 14 ? -4.892 -5.698 0.738 1.00 0.00 14 THR A N 8
ATOM 4567 C CA . THR A 1 14 ? -3.948 -6.013 1.803 1.00 0.00 14 THR A CA 8
ATOM 4568 C C . THR A 1 14 ? -2.545 -5.530 1.455 1.00 0.00 14 THR A C 8
ATOM 4569 O O . THR A 1 14 ? -2.054 -5.759 0.348 1.00 0.00 14 THR A O 8
ATOM 4580 N N . CYS A 1 15 ? -1.901 -4.861 2.405 1.00 0.00 15 CYS A N 8
ATOM 4581 C CA . CYS A 1 15 ? -0.554 -4.345 2.200 1.00 0.00 15 CYS A CA 8
ATOM 4582 C C . CYS A 1 15 ? 0.475 -5.471 2.259 1.00 0.00 15 CYS A C 8
ATOM 4583 O O . CYS A 1 15 ? 0.734 -6.034 3.322 1.00 0.00 15 CYS A O 8
ATOM 4590 N N . ASP A 1 16 ? 1.057 -5.793 1.109 1.00 0.00 16 ASP A N 8
ATOM 4591 C CA . ASP A 1 16 ? 2.058 -6.851 1.029 1.00 0.00 16 ASP A CA 8
ATOM 4592 C C . ASP A 1 16 ? 3.361 -6.417 1.694 1.00 0.00 16 ASP A C 8
ATOM 4593 O O . ASP A 1 16 ? 4.250 -7.235 1.928 1.00 0.00 16 ASP A O 8
ATOM 4602 N N . GLU A 1 17 ? 3.465 -5.126 1.993 1.00 0.00 17 GLU A N 8
ATOM 4603 C CA . GLU A 1 17 ? 4.661 -4.585 2.629 1.00 0.00 17 GLU A CA 8
ATOM 4604 C C . GLU A 1 17 ? 4.752 -5.032 4.085 1.00 0.00 17 GLU A C 8
ATOM 4605 O O . GLU A 1 17 ? 5.828 -5.383 4.572 1.00 0.00 17 GLU A O 8
ATOM 4617 N N . CYS A 1 18 ? 3.617 -5.017 4.775 1.00 0.00 18 CYS A N 8
ATOM 4618 C CA . CYS A 1 18 ? 3.567 -5.419 6.176 1.00 0.00 18 CYS A CA 8
ATOM 4619 C C . CYS A 1 18 ? 2.507 -6.494 6.395 1.00 0.00 18 CYS A C 8
ATOM 4620 O O . CYS A 1 18 ? 2.717 -7.444 7.149 1.00 0.00 18 CYS A O 8
ATOM 4627 N N . GLY A 1 19 ? 1.366 -6.338 5.730 1.00 0.00 19 GLY A N 8
ATOM 4628 C CA . GLY A 1 19 ? 0.290 -7.301 5.865 1.00 0.00 19 GLY A CA 8
ATOM 4629 C C . GLY A 1 19 ? -0.992 -6.672 6.375 1.00 0.00 19 GLY A C 8
ATOM 4630 O O . GLY A 1 19 ? -1.915 -7.373 6.790 1.00 0.00 19 GLY A O 8
ATOM 4634 N N . LYS A 1 20 ? -1.049 -5.345 6.347 1.00 0.00 20 LYS A N 8
ATOM 4635 C CA . LYS A 1 20 ? -2.226 -4.620 6.809 1.00 0.00 20 LYS A CA 8
ATOM 4636 C C . LYS A 1 20 ? -3.411 -4.853 5.877 1.00 0.00 20 LYS A C 8
ATOM 4637 O O . LYS A 1 20 ? -3.238 -5.261 4.729 1.00 0.00 20 LYS A O 8
ATOM 4656 N N . ASN A 1 21 ? -4.613 -4.592 6.379 1.00 0.00 21 ASN A N 8
ATOM 4657 C CA . ASN A 1 21 ? -5.827 -4.773 5.590 1.00 0.00 21 ASN A CA 8
ATOM 4658 C C . ASN A 1 21 ? -6.621 -3.473 5.507 1.00 0.00 21 ASN A C 8
ATOM 4659 O O . ASN A 1 21 ? -6.877 -2.823 6.521 1.00 0.00 21 ASN A O 8
ATOM 4670 N N . PHE A 1 22 ? -7.009 -3.100 4.292 1.00 0.00 22 PHE A N 8
ATOM 4671 C CA . PHE A 1 22 ? -7.774 -1.878 4.076 1.00 0.00 22 PHE A CA 8
ATOM 4672 C C . PHE A 1 22 ? -8.952 -2.132 3.140 1.00 0.00 22 PHE A C 8
ATOM 4673 O O . PHE A 1 22 ? -8.768 -2.461 1.968 1.00 0.00 22 PHE A O 8
ATOM 4690 N N . CYS A 1 23 ? -10.162 -1.977 3.667 1.00 0.00 23 CYS A N 8
ATOM 4691 C CA . CYS A 1 23 ? -11.372 -2.191 2.880 1.00 0.00 23 CYS A CA 8
ATOM 4692 C C . CYS A 1 23 ? -11.333 -1.377 1.591 1.00 0.00 23 CYS A C 8
ATOM 4693 O O . CYS A 1 23 ? -11.772 -1.840 0.539 1.00 0.00 23 CYS A O 8
ATOM 4701 N N . TYR A 1 24 ? -10.807 -0.160 1.682 1.00 0.00 24 TYR A N 8
ATOM 4702 C CA . TYR A 1 24 ? -10.715 0.721 0.525 1.00 0.00 24 TYR A CA 8
ATOM 4703 C C . TYR A 1 24 ? -9.261 0.924 0.109 1.00 0.00 24 TYR A C 8
ATOM 4704 O O . TYR A 1 24 ? -8.401 1.213 0.941 1.00 0.00 24 TYR A O 8
ATOM 4722 N N . ILE A 1 25 ? -8.996 0.772 -1.184 1.00 0.00 25 ILE A N 8
ATOM 4723 C CA . ILE A 1 25 ? -7.648 0.940 -1.712 1.00 0.00 25 ILE A CA 8
ATOM 4724 C C . ILE A 1 25 ? -7.050 2.275 -1.279 1.00 0.00 25 ILE A C 8
ATOM 4725 O O . ILE A 1 25 ? -5.908 2.337 -0.826 1.00 0.00 25 ILE A O 8
ATOM 4741 N N . SER A 1 26 ? -7.832 3.340 -1.420 1.00 0.00 26 SER A N 8
ATOM 4742 C CA . SER A 1 26 ? -7.380 4.675 -1.045 1.00 0.00 26 SER A CA 8
ATOM 4743 C C . SER A 1 26 ? -6.650 4.645 0.294 1.00 0.00 26 SER A C 8
ATOM 4744 O O . SER A 1 26 ? -5.566 5.210 0.435 1.00 0.00 26 SER A O 8
ATOM 4752 N N . ALA A 1 27 ? -7.254 3.982 1.275 1.00 0.00 27 ALA A N 8
ATOM 4753 C CA . ALA A 1 27 ? -6.661 3.876 2.603 1.00 0.00 27 ALA A CA 8
ATOM 4754 C C . ALA A 1 27 ? -5.274 3.247 2.536 1.00 0.00 27 ALA A C 8
ATOM 4755 O O . ALA A 1 27 ? -4.319 3.761 3.121 1.00 0.00 27 ALA A O 8
ATOM 4762 N N . LEU A 1 28 ? -5.168 2.133 1.821 1.00 0.00 28 LEU A N 8
ATOM 4763 C CA . LEU A 1 28 ? -3.897 1.433 1.678 1.00 0.00 28 LEU A CA 8
ATOM 4764 C C . LEU A 1 28 ? -2.811 2.374 1.167 1.00 0.00 28 LEU A C 8
ATOM 4765 O O . LEU A 1 28 ? -1.705 2.412 1.706 1.00 0.00 28 LEU A O 8
ATOM 4781 N N . ARG A 1 29 ? -3.136 3.133 0.126 1.00 0.00 29 ARG A N 8
ATOM 4782 C CA . ARG A 1 29 ? -2.188 4.076 -0.458 1.00 0.00 29 ARG A CA 8
ATOM 4783 C C . ARG A 1 29 ? -1.675 5.053 0.596 1.00 0.00 29 ARG A C 8
ATOM 4784 O O . ARG A 1 29 ? -0.485 5.368 0.637 1.00 0.00 29 ARG A O 8
ATOM 4805 N N . ILE A 1 30 ? -2.580 5.529 1.444 1.00 0.00 30 ILE A N 8
ATOM 4806 C CA . ILE A 1 30 ? -2.218 6.470 2.498 1.00 0.00 30 ILE A CA 8
ATOM 4807 C C . ILE A 1 30 ? -1.250 5.837 3.491 1.00 0.00 30 ILE A C 8
ATOM 4808 O O . ILE A 1 30 ? -0.311 6.484 3.957 1.00 0.00 30 ILE A O 8
ATOM 4824 N N . HIS A 1 31 ? -1.483 4.568 3.810 1.00 0.00 31 HIS A N 8
ATOM 4825 C CA . HIS A 1 31 ? -0.629 3.846 4.746 1.00 0.00 31 HIS A CA 8
ATOM 4826 C C . HIS A 1 31 ? 0.721 3.522 4.112 1.00 0.00 31 HIS A C 8
ATOM 4827 O O . HIS A 1 31 ? 1.753 3.549 4.782 1.00 0.00 31 HIS A O 8
ATOM 4841 N N . GLN A 1 32 ? 0.703 3.215 2.819 1.00 0.00 32 GLN A N 8
ATOM 4842 C CA . GLN A 1 32 ? 1.926 2.884 2.097 1.00 0.00 32 GLN A CA 8
ATOM 4843 C C . GLN A 1 32 ? 2.975 3.977 2.273 1.00 0.00 32 GLN A C 8
ATOM 4844 O O . GLN A 1 32 ? 4.175 3.721 2.175 1.00 0.00 32 GLN A O 8
ATOM 4858 N N . ARG A 1 33 ? 2.514 5.196 2.533 1.00 0.00 33 ARG A N 8
ATOM 4859 C CA . ARG A 1 33 ? 3.412 6.329 2.721 1.00 0.00 33 ARG A CA 8
ATOM 4860 C C . ARG A 1 33 ? 4.481 6.008 3.761 1.00 0.00 33 ARG A C 8
ATOM 4861 O O . ARG A 1 33 ? 5.605 6.505 3.686 1.00 0.00 33 ARG A O 8
ATOM 4882 N N . VAL A 1 34 ? 4.123 5.174 4.733 1.00 0.00 34 VAL A N 8
ATOM 4883 C CA . VAL A 1 34 ? 5.051 4.786 5.788 1.00 0.00 34 VAL A CA 8
ATOM 4884 C C . VAL A 1 34 ? 6.167 3.904 5.242 1.00 0.00 34 VAL A C 8
ATOM 4885 O O . VAL A 1 34 ? 7.288 3.914 5.753 1.00 0.00 34 VAL A O 8
ATOM 4898 N N . HIS A 1 35 ? 5.854 3.141 4.199 1.00 0.00 35 HIS A N 8
ATOM 4899 C CA . HIS A 1 35 ? 6.832 2.252 3.581 1.00 0.00 35 HIS A CA 8
ATOM 4900 C C . HIS A 1 35 ? 7.711 3.014 2.594 1.00 0.00 35 HIS A C 8
ATOM 4901 O O . HIS A 1 35 ? 8.368 2.415 1.742 1.00 0.00 35 HIS A O 8
ATOM 4915 N N . MET A 1 36 ? 7.718 4.338 2.715 1.00 0.00 36 MET A N 8
ATOM 4916 C CA . MET A 1 36 ? 8.518 5.181 1.833 1.00 0.00 36 MET A CA 8
ATOM 4917 C C . MET A 1 36 ? 9.816 5.602 2.514 1.00 0.00 36 MET A C 8
ATOM 4918 O O . MET A 1 36 ? 9.887 5.685 3.739 1.00 0.00 36 MET A O 8
ATOM 4932 N N . GLY A 1 37 ? 10.841 5.868 1.710 1.00 0.00 37 GLY A N 8
ATOM 4933 C CA . GLY A 1 37 ? 12.123 6.277 2.254 1.00 0.00 37 GLY A CA 8
ATOM 4934 C C . GLY A 1 37 ? 12.492 7.695 1.865 1.00 0.00 37 GLY A C 8
ATOM 4935 O O . GLY A 1 37 ? 11.638 8.467 1.430 1.00 0.00 37 GLY A O 8
ATOM 4939 N N . GLU A 1 38 ? 13.766 8.039 2.025 1.00 0.00 38 GLU A N 8
ATOM 4940 C CA . GLU A 1 38 ? 14.244 9.375 1.689 1.00 0.00 38 GLU A CA 8
ATOM 4941 C C . GLU A 1 38 ? 13.497 9.933 0.481 1.00 0.00 38 GLU A C 8
ATOM 4942 O O . GLU A 1 38 ? 13.538 9.359 -0.608 1.00 0.00 38 GLU A O 8
ATOM 4954 N N . LYS A 1 39 ? 12.815 11.055 0.680 1.00 0.00 39 LYS A N 8
ATOM 4955 C CA . LYS A 1 39 ? 12.059 11.692 -0.391 1.00 0.00 39 LYS A CA 8
ATOM 4956 C C . LYS A 1 39 ? 12.752 12.967 -0.863 1.00 0.00 39 LYS A C 8
ATOM 4957 O O . LYS A 1 39 ? 12.866 13.937 -0.112 1.00 0.00 39 LYS A O 8
ATOM 4976 N N . CYS A 1 40 ? 13.212 12.958 -2.109 1.00 0.00 40 CYS A N 8
ATOM 4977 C CA . CYS A 1 40 ? 13.894 14.114 -2.681 1.00 0.00 40 CYS A CA 8
ATOM 4978 C C . CYS A 1 40 ? 12.986 14.851 -3.660 1.00 0.00 40 CYS A C 8
ATOM 4979 O O . CYS A 1 40 ? 12.312 14.232 -4.483 1.00 0.00 40 CYS A O 8
ATOM 4987 N N . SER A 1 41 ? 12.973 16.176 -3.564 1.00 0.00 41 SER A N 8
ATOM 4988 C CA . SER A 1 41 ? 12.144 16.998 -4.438 1.00 0.00 41 SER A CA 8
ATOM 4989 C C . SER A 1 41 ? 12.969 18.107 -5.085 1.00 0.00 41 SER A C 8
ATOM 4990 O O . SER A 1 41 ? 13.802 18.736 -4.435 1.00 0.00 41 SER A O 8
ATOM 4998 N N . GLY A 1 42 ? 12.729 18.340 -6.372 1.00 0.00 42 GLY A N 8
ATOM 4999 C CA . GLY A 1 42 ? 13.457 19.372 -7.087 1.00 0.00 42 GLY A CA 8
ATOM 5000 C C . GLY A 1 42 ? 13.205 20.756 -6.522 1.00 0.00 42 GLY A C 8
ATOM 5001 O O . GLY A 1 42 ? 12.318 20.959 -5.693 1.00 0.00 42 GLY A O 8
ATOM 5005 N N . PRO A 1 43 ? 14.000 21.737 -6.974 1.00 0.00 43 PRO A N 8
ATOM 5006 C CA . PRO A 1 43 ? 13.878 23.126 -6.521 1.00 0.00 43 PRO A CA 8
ATOM 5007 C C . PRO A 1 43 ? 12.603 23.792 -7.028 1.00 0.00 43 PRO A C 8
ATOM 5008 O O . PRO A 1 43 ? 12.335 24.953 -6.722 1.00 0.00 43 PRO A O 8
ATOM 5019 N N . SER A 1 44 ? 11.821 23.048 -7.804 1.00 0.00 44 SER A N 8
ATOM 5020 C CA . SER A 1 44 ? 10.576 23.568 -8.355 1.00 0.00 44 SER A CA 8
ATOM 5021 C C . SER A 1 44 ? 9.416 22.620 -8.066 1.00 0.00 44 SER A C 8
ATOM 5022 O O . SER A 1 44 ? 8.287 23.055 -7.835 1.00 0.00 44 SER A O 8
ATOM 5030 N N . SER A 1 45 ? 9.703 21.323 -8.079 1.00 0.00 45 SER A N 8
ATOM 5031 C CA . SER A 1 45 ? 8.683 20.312 -7.822 1.00 0.00 45 SER A CA 8
ATOM 5032 C C . SER A 1 45 ? 7.339 20.735 -8.405 1.00 0.00 45 SER A C 8
ATOM 5033 O O . SER A 1 45 ? 6.320 20.726 -7.716 1.00 0.00 45 SER A O 8
ATOM 5041 N N . GLY A 1 46 ? 7.345 21.107 -9.682 1.00 0.00 46 GLY A N 8
ATOM 5042 C CA . GLY A 1 46 ? 6.121 21.529 -10.338 1.00 0.00 46 GLY A CA 8
ATOM 5043 C C . GLY A 1 46 ? 5.626 20.514 -11.349 1.00 0.00 46 GLY A C 8
ATOM 5044 O O . GLY A 1 46 ? 6.347 19.564 -11.647 1.00 0.00 46 GLY A O 8
ATOM 5049 N N . GLY A 1 1 ? 2.594 -20.541 -14.683 1.00 0.00 1 GLY A N 9
ATOM 5050 C CA . GLY A 1 1 ? 1.669 -19.808 -15.527 1.00 0.00 1 GLY A CA 9
ATOM 5051 C C . GLY A 1 1 ? 0.225 -20.000 -15.108 1.00 0.00 1 GLY A C 9
ATOM 5052 O O . GLY A 1 1 ? -0.150 -19.677 -13.981 1.00 0.00 1 GLY A O 9
ATOM 5056 N N . SER A 1 2 ? -0.588 -20.528 -16.018 1.00 0.00 2 SER A N 9
ATOM 5057 C CA . SER A 1 2 ? -2.001 -20.757 -15.738 1.00 0.00 2 SER A CA 9
ATOM 5058 C C . SER A 1 2 ? -2.592 -19.599 -14.941 1.00 0.00 2 SER A C 9
ATOM 5059 O O . SER A 1 2 ? -3.352 -19.806 -13.995 1.00 0.00 2 SER A O 9
ATOM 5067 N N . SER A 1 3 ? -2.238 -18.378 -15.330 1.00 0.00 3 SER A N 9
ATOM 5068 C CA . SER A 1 3 ? -2.729 -17.186 -14.650 1.00 0.00 3 SER A CA 9
ATOM 5069 C C . SER A 1 3 ? -4.048 -16.719 -15.258 1.00 0.00 3 SER A C 9
ATOM 5070 O O . SER A 1 3 ? -4.071 -16.105 -16.323 1.00 0.00 3 SER A O 9
ATOM 5078 N N . GLY A 1 4 ? -5.147 -17.016 -14.570 1.00 0.00 4 GLY A N 9
ATOM 5079 C CA . GLY A 1 4 ? -6.456 -16.620 -15.057 1.00 0.00 4 GLY A CA 9
ATOM 5080 C C . GLY A 1 4 ? -7.547 -16.837 -14.027 1.00 0.00 4 GLY A C 9
ATOM 5081 O O . GLY A 1 4 ? -8.537 -17.518 -14.296 1.00 0.00 4 GLY A O 9
ATOM 5085 N N . SER A 1 5 ? -7.366 -16.259 -12.844 1.00 0.00 5 SER A N 9
ATOM 5086 C CA . SER A 1 5 ? -8.341 -16.398 -11.768 1.00 0.00 5 SER A CA 9
ATOM 5087 C C . SER A 1 5 ? -8.463 -15.100 -10.976 1.00 0.00 5 SER A C 9
ATOM 5088 O O . SER A 1 5 ? -7.461 -14.498 -10.590 1.00 0.00 5 SER A O 9
ATOM 5096 N N . SER A 1 6 ? -9.700 -14.674 -10.737 1.00 0.00 6 SER A N 9
ATOM 5097 C CA . SER A 1 6 ? -9.955 -13.446 -9.994 1.00 0.00 6 SER A CA 9
ATOM 5098 C C . SER A 1 6 ? -10.589 -13.752 -8.640 1.00 0.00 6 SER A C 9
ATOM 5099 O O . SER A 1 6 ? -11.806 -13.676 -8.480 1.00 0.00 6 SER A O 9
ATOM 5107 N N . GLY A 1 7 ? -9.751 -14.098 -7.667 1.00 0.00 7 GLY A N 9
ATOM 5108 C CA . GLY A 1 7 ? -10.246 -14.411 -6.339 1.00 0.00 7 GLY A CA 9
ATOM 5109 C C . GLY A 1 7 ? -9.183 -15.031 -5.455 1.00 0.00 7 GLY A C 9
ATOM 5110 O O . GLY A 1 7 ? -9.229 -16.226 -5.162 1.00 0.00 7 GLY A O 9
ATOM 5114 N N . SER A 1 8 ? -8.221 -14.218 -5.030 1.00 0.00 8 SER A N 9
ATOM 5115 C CA . SER A 1 8 ? -7.137 -14.695 -4.178 1.00 0.00 8 SER A CA 9
ATOM 5116 C C . SER A 1 8 ? -7.688 -15.403 -2.944 1.00 0.00 8 SER A C 9
ATOM 5117 O O . SER A 1 8 ? -7.403 -16.576 -2.708 1.00 0.00 8 SER A O 9
ATOM 5125 N N . GLY A 1 9 ? -8.480 -14.679 -2.158 1.00 0.00 9 GLY A N 9
ATOM 5126 C CA . GLY A 1 9 ? -9.058 -15.252 -0.957 1.00 0.00 9 GLY A CA 9
ATOM 5127 C C . GLY A 1 9 ? -9.799 -14.226 -0.123 1.00 0.00 9 GLY A C 9
ATOM 5128 O O . GLY A 1 9 ? -10.864 -14.512 0.421 1.00 0.00 9 GLY A O 9
ATOM 5132 N N . GLU A 1 10 ? -9.232 -13.028 -0.021 1.00 0.00 10 GLU A N 9
ATOM 5133 C CA . GLU A 1 10 ? -9.845 -11.957 0.755 1.00 0.00 10 GLU A CA 9
ATOM 5134 C C . GLU A 1 10 ? -10.287 -10.812 -0.152 1.00 0.00 10 GLU A C 9
ATOM 5135 O O . GLU A 1 10 ? -9.567 -10.415 -1.068 1.00 0.00 10 GLU A O 9
ATOM 5147 N N . LYS A 1 11 ? -11.479 -10.285 0.109 1.00 0.00 11 LYS A N 9
ATOM 5148 C CA . LYS A 1 11 ? -12.020 -9.186 -0.681 1.00 0.00 11 LYS A CA 9
ATOM 5149 C C . LYS A 1 11 ? -11.673 -7.840 -0.051 1.00 0.00 11 LYS A C 9
ATOM 5150 O O . LYS A 1 11 ? -12.529 -6.965 0.077 1.00 0.00 11 LYS A O 9
ATOM 5169 N N . SER A 1 12 ? -10.413 -7.682 0.340 1.00 0.00 12 SER A N 9
ATOM 5170 C CA . SER A 1 12 ? -9.954 -6.444 0.959 1.00 0.00 12 SER A CA 9
ATOM 5171 C C . SER A 1 12 ? -8.485 -6.188 0.637 1.00 0.00 12 SER A C 9
ATOM 5172 O O . SER A 1 12 ? -7.635 -7.059 0.824 1.00 0.00 12 SER A O 9
ATOM 5180 N N . HIS A 1 13 ? -8.193 -4.985 0.152 1.00 0.00 13 HIS A N 9
ATOM 5181 C CA . HIS A 1 13 ? -6.826 -4.612 -0.196 1.00 0.00 13 HIS A CA 9
ATOM 5182 C C . HIS A 1 13 ? -5.891 -4.805 0.994 1.00 0.00 13 HIS A C 9
ATOM 5183 O O . HIS A 1 13 ? -6.057 -4.171 2.037 1.00 0.00 13 HIS A O 9
ATOM 5197 N N . THR A 1 14 ? -4.907 -5.684 0.832 1.00 0.00 14 THR A N 9
ATOM 5198 C CA . THR A 1 14 ? -3.947 -5.961 1.892 1.00 0.00 14 THR A CA 9
ATOM 5199 C C . THR A 1 14 ? -2.558 -5.454 1.523 1.00 0.00 14 THR A C 9
ATOM 5200 O O . THR A 1 14 ? -2.116 -5.596 0.383 1.00 0.00 14 THR A O 9
ATOM 5211 N N . CYS A 1 15 ? -1.872 -4.861 2.495 1.00 0.00 15 CYS A N 9
ATOM 5212 C CA . CYS A 1 15 ? -0.532 -4.331 2.273 1.00 0.00 15 CYS A CA 9
ATOM 5213 C C . CYS A 1 15 ? 0.508 -5.447 2.317 1.00 0.00 15 CYS A C 9
ATOM 5214 O O . CYS A 1 15 ? 0.724 -6.067 3.358 1.00 0.00 15 CYS A O 9
ATOM 5221 N N . ASP A 1 16 ? 1.148 -5.697 1.180 1.00 0.00 16 ASP A N 9
ATOM 5222 C CA . ASP A 1 16 ? 2.166 -6.737 1.088 1.00 0.00 16 ASP A CA 9
ATOM 5223 C C . ASP A 1 16 ? 3.448 -6.307 1.795 1.00 0.00 16 ASP A C 9
ATOM 5224 O O . ASP A 1 16 ? 4.302 -7.135 2.108 1.00 0.00 16 ASP A O 9
ATOM 5233 N N . GLU A 1 17 ? 3.573 -5.006 2.042 1.00 0.00 17 GLU A N 9
ATOM 5234 C CA . GLU A 1 17 ? 4.752 -4.467 2.710 1.00 0.00 17 GLU A CA 9
ATOM 5235 C C . GLU A 1 17 ? 4.814 -4.930 4.162 1.00 0.00 17 GLU A C 9
ATOM 5236 O O . GLU A 1 17 ? 5.873 -5.315 4.659 1.00 0.00 17 GLU A O 9
ATOM 5248 N N . CYS A 1 18 ? 3.671 -4.890 4.839 1.00 0.00 18 CYS A N 9
ATOM 5249 C CA . CYS A 1 18 ? 3.594 -5.305 6.235 1.00 0.00 18 CYS A CA 9
ATOM 5250 C C . CYS A 1 18 ? 2.562 -6.414 6.417 1.00 0.00 18 CYS A C 9
ATOM 5251 O O . CYS A 1 18 ? 2.772 -7.352 7.185 1.00 0.00 18 CYS A O 9
ATOM 5258 N N . GLY A 1 19 ? 1.447 -6.301 5.702 1.00 0.00 19 GLY A N 9
ATOM 5259 C CA . GLY A 1 19 ? 0.399 -7.300 5.798 1.00 0.00 19 GLY A CA 9
ATOM 5260 C C . GLY A 1 19 ? -0.879 -6.746 6.396 1.00 0.00 19 GLY A C 9
ATOM 5261 O O . GLY A 1 19 ? -1.698 -7.492 6.932 1.00 0.00 19 GLY A O 9
ATOM 5265 N N . LYS A 1 20 ? -1.050 -5.431 6.306 1.00 0.00 20 LYS A N 9
ATOM 5266 C CA . LYS A 1 20 ? -2.237 -4.775 6.843 1.00 0.00 20 LYS A CA 9
ATOM 5267 C C . LYS A 1 20 ? -3.430 -4.961 5.911 1.00 0.00 20 LYS A C 9
ATOM 5268 O O . LYS A 1 20 ? -3.273 -5.370 4.761 1.00 0.00 20 LYS A O 9
ATOM 5287 N N . ASN A 1 21 ? -4.621 -4.657 6.414 1.00 0.00 21 ASN A N 9
ATOM 5288 C CA . ASN A 1 21 ? -5.841 -4.791 5.626 1.00 0.00 21 ASN A CA 9
ATOM 5289 C C . ASN A 1 21 ? -6.582 -3.460 5.541 1.00 0.00 21 ASN A C 9
ATOM 5290 O O . ASN A 1 21 ? -6.729 -2.754 6.539 1.00 0.00 21 ASN A O 9
ATOM 5301 N N . PHE A 1 22 ? -7.049 -3.124 4.343 1.00 0.00 22 PHE A N 9
ATOM 5302 C CA . PHE A 1 22 ? -7.775 -1.878 4.127 1.00 0.00 22 PHE A CA 9
ATOM 5303 C C . PHE A 1 22 ? -8.967 -2.096 3.200 1.00 0.00 22 PHE A C 9
ATOM 5304 O O . PHE A 1 22 ? -8.800 -2.385 2.014 1.00 0.00 22 PHE A O 9
ATOM 5321 N N . CYS A 1 23 ? -10.168 -1.957 3.749 1.00 0.00 23 CYS A N 9
ATOM 5322 C CA . CYS A 1 23 ? -11.389 -2.141 2.972 1.00 0.00 23 CYS A CA 9
ATOM 5323 C C . CYS A 1 23 ? -11.344 -1.321 1.686 1.00 0.00 23 CYS A C 9
ATOM 5324 O O . CYS A 1 23 ? -11.723 -1.802 0.618 1.00 0.00 23 CYS A O 9
ATOM 5332 N N . TYR A 1 24 ? -10.881 -0.082 1.797 1.00 0.00 24 TYR A N 9
ATOM 5333 C CA . TYR A 1 24 ? -10.790 0.807 0.645 1.00 0.00 24 TYR A CA 9
ATOM 5334 C C . TYR A 1 24 ? -9.337 1.010 0.226 1.00 0.00 24 TYR A C 9
ATOM 5335 O O . TYR A 1 24 ? -8.504 1.440 1.024 1.00 0.00 24 TYR A O 9
ATOM 5353 N N . ILE A 1 25 ? -9.042 0.697 -1.031 1.00 0.00 25 ILE A N 9
ATOM 5354 C CA . ILE A 1 25 ? -7.690 0.847 -1.557 1.00 0.00 25 ILE A CA 9
ATOM 5355 C C . ILE A 1 25 ? -7.098 2.199 -1.176 1.00 0.00 25 ILE A C 9
ATOM 5356 O O . ILE A 1 25 ? -5.959 2.283 -0.719 1.00 0.00 25 ILE A O 9
ATOM 5372 N N . SER A 1 26 ? -7.881 3.257 -1.366 1.00 0.00 26 SER A N 9
ATOM 5373 C CA . SER A 1 26 ? -7.434 4.607 -1.043 1.00 0.00 26 SER A CA 9
ATOM 5374 C C . SER A 1 26 ? -6.659 4.623 0.271 1.00 0.00 26 SER A C 9
ATOM 5375 O O . SER A 1 26 ? -5.587 5.220 0.364 1.00 0.00 26 SER A O 9
ATOM 5383 N N . ALA A 1 27 ? -7.211 3.963 1.284 1.00 0.00 27 ALA A N 9
ATOM 5384 C CA . ALA A 1 27 ? -6.571 3.900 2.592 1.00 0.00 27 ALA A CA 9
ATOM 5385 C C . ALA A 1 27 ? -5.176 3.294 2.492 1.00 0.00 27 ALA A C 9
ATOM 5386 O O . ALA A 1 27 ? -4.188 3.917 2.884 1.00 0.00 27 ALA A O 9
ATOM 5393 N N . LEU A 1 28 ? -5.101 2.076 1.967 1.00 0.00 28 LEU A N 9
ATOM 5394 C CA . LEU A 1 28 ? -3.825 1.385 1.817 1.00 0.00 28 LEU A CA 9
ATOM 5395 C C . LEU A 1 28 ? -2.769 2.313 1.226 1.00 0.00 28 LEU A C 9
ATOM 5396 O O . LEU A 1 28 ? -1.652 2.405 1.737 1.00 0.00 28 LEU A O 9
ATOM 5412 N N . ARG A 1 29 ? -3.130 3.002 0.149 1.00 0.00 29 ARG A N 9
ATOM 5413 C CA . ARG A 1 29 ? -2.214 3.925 -0.510 1.00 0.00 29 ARG A CA 9
ATOM 5414 C C . ARG A 1 29 ? -1.668 4.949 0.480 1.00 0.00 29 ARG A C 9
ATOM 5415 O O . ARG A 1 29 ? -0.473 5.248 0.483 1.00 0.00 29 ARG A O 9
ATOM 5436 N N . ILE A 1 30 ? -2.550 5.484 1.318 1.00 0.00 30 ILE A N 9
ATOM 5437 C CA . ILE A 1 30 ? -2.156 6.473 2.313 1.00 0.00 30 ILE A CA 9
ATOM 5438 C C . ILE A 1 30 ? -1.188 5.876 3.329 1.00 0.00 30 ILE A C 9
ATOM 5439 O O . ILE A 1 30 ? -0.261 6.545 3.788 1.00 0.00 30 ILE A O 9
ATOM 5455 N N . HIS A 1 31 ? -1.409 4.612 3.676 1.00 0.00 31 HIS A N 9
ATOM 5456 C CA . HIS A 1 31 ? -0.5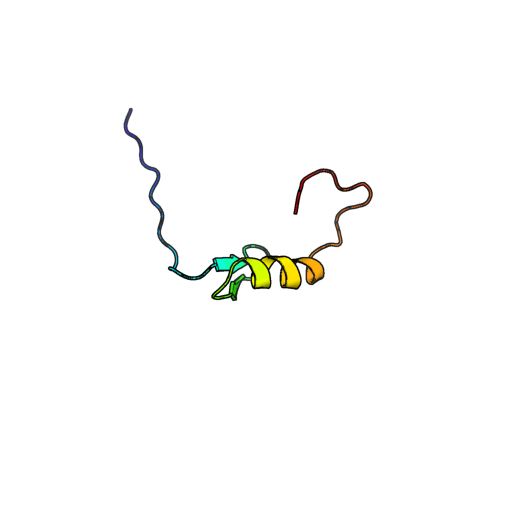55 3.923 4.636 1.00 0.00 31 HIS A CA 9
ATOM 5457 C C . HIS A 1 31 ? 0.788 3.560 4.008 1.00 0.00 31 HIS A C 9
ATOM 5458 O O . HIS A 1 31 ? 1.823 3.597 4.671 1.00 0.00 31 HIS A O 9
ATOM 5472 N N . GLN A 1 32 ? 0.760 3.209 2.726 1.00 0.00 32 GLN A N 9
ATOM 5473 C CA . GLN A 1 32 ? 1.975 2.839 2.010 1.00 0.00 32 GLN A CA 9
ATOM 5474 C C . GLN A 1 32 ? 3.030 3.934 2.125 1.00 0.00 32 GLN A C 9
ATOM 5475 O O . GLN A 1 32 ? 4.228 3.668 2.023 1.00 0.00 32 GLN A O 9
ATOM 5489 N N . ARG A 1 33 ? 2.577 5.165 2.337 1.00 0.00 33 ARG A N 9
ATOM 5490 C CA . ARG A 1 33 ? 3.483 6.301 2.465 1.00 0.00 33 ARG A CA 9
ATOM 5491 C C . ARG A 1 33 ? 4.468 6.085 3.610 1.00 0.00 33 ARG A C 9
ATOM 5492 O O . ARG A 1 33 ? 5.56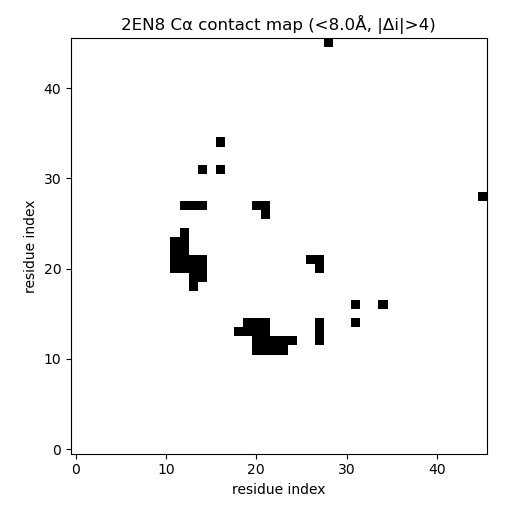2 6.650 3.616 1.00 0.00 33 ARG A O 9
ATOM 5513 N N . VAL A 1 34 ? 4.073 5.263 4.577 1.00 0.00 34 VAL A N 9
ATOM 5514 C CA . VAL A 1 34 ? 4.920 4.972 5.727 1.00 0.00 34 VAL A CA 9
ATOM 5515 C C . VAL A 1 34 ? 6.082 4.065 5.337 1.00 0.00 34 VAL A C 9
ATOM 5516 O O . VAL A 1 34 ? 7.150 4.108 5.949 1.00 0.00 34 VAL A O 9
ATOM 5529 N N . HIS A 1 35 ? 5.868 3.244 4.314 1.00 0.00 35 HIS A N 9
ATOM 5530 C CA . HIS A 1 35 ? 6.898 2.327 3.840 1.00 0.00 35 HIS A CA 9
ATOM 5531 C C . HIS A 1 35 ? 7.929 3.061 2.987 1.00 0.00 35 HIS A C 9
ATOM 5532 O O . HIS A 1 35 ? 9.111 2.720 2.996 1.00 0.00 35 HIS A O 9
ATOM 5546 N N . MET A 1 36 ? 7.471 4.068 2.251 1.00 0.00 36 MET A N 9
ATOM 5547 C CA . MET A 1 36 ? 8.354 4.850 1.393 1.00 0.00 36 MET A CA 9
ATOM 5548 C C . MET A 1 36 ? 9.081 5.924 2.196 1.00 0.00 36 MET A C 9
ATOM 5549 O O . MET A 1 36 ? 10.203 6.306 1.866 1.00 0.00 36 MET A O 9
ATOM 5563 N N . GLY A 1 37 ? 8.433 6.409 3.251 1.00 0.00 37 GLY A N 9
ATOM 5564 C CA . GLY A 1 37 ? 9.033 7.435 4.083 1.00 0.00 37 GLY A CA 9
ATOM 5565 C C . GLY A 1 37 ? 10.457 7.100 4.479 1.00 0.00 37 GLY A C 9
ATOM 5566 O O . GLY A 1 37 ? 10.711 6.060 5.085 1.00 0.00 37 GLY A O 9
ATOM 5570 N N . GLU A 1 38 ? 11.389 7.985 4.136 1.00 0.00 38 GLU A N 9
ATOM 5571 C CA . GLU A 1 38 ? 12.795 7.775 4.458 1.00 0.00 38 GLU A CA 9
ATOM 5572 C C . GLU A 1 38 ? 13.239 6.368 4.070 1.00 0.00 38 GLU A C 9
ATOM 5573 O O . GLU A 1 38 ? 13.837 5.649 4.871 1.00 0.00 38 GLU A O 9
ATOM 5585 N N . LYS A 1 39 ? 12.941 5.979 2.834 1.00 0.00 39 LYS A N 9
ATOM 5586 C CA . LYS A 1 39 ? 13.308 4.659 2.338 1.00 0.00 39 LYS A CA 9
ATOM 5587 C C . LYS A 1 39 ? 14.470 4.751 1.353 1.00 0.00 39 LYS A C 9
ATOM 5588 O O . LYS A 1 39 ? 14.728 5.811 0.781 1.00 0.00 39 LYS A O 9
ATOM 5607 N N . CYS A 1 40 ? 15.166 3.637 1.160 1.00 0.00 40 CYS A N 9
ATOM 5608 C CA . CYS A 1 40 ? 16.300 3.592 0.244 1.00 0.00 40 CYS A CA 9
ATOM 5609 C C . CYS A 1 40 ? 15.848 3.214 -1.163 1.00 0.00 40 CYS A C 9
ATOM 5610 O O . CYS A 1 40 ? 15.789 2.034 -1.510 1.00 0.00 40 CYS A O 9
ATOM 5618 N N . SER A 1 41 ? 15.528 4.222 -1.967 1.00 0.00 41 SER A N 9
ATOM 5619 C CA . SER A 1 41 ? 15.076 3.995 -3.335 1.00 0.00 41 SER A CA 9
ATOM 5620 C C . SER A 1 41 ? 16.053 4.601 -4.338 1.00 0.00 41 SER A C 9
ATOM 5621 O O . SER A 1 41 ? 15.859 5.719 -4.814 1.00 0.00 41 SER A O 9
ATOM 5629 N N . GLY A 1 42 ? 17.106 3.853 -4.654 1.00 0.00 42 GLY A N 9
ATOM 5630 C CA . GLY A 1 42 ? 18.099 4.332 -5.598 1.00 0.00 42 GLY A CA 9
ATOM 5631 C C . GLY A 1 42 ? 17.603 4.295 -7.030 1.00 0.00 42 GLY A C 9
ATOM 5632 O O . GLY A 1 42 ? 16.834 3.416 -7.421 1.00 0.00 42 GLY A O 9
ATOM 5636 N N . PRO A 1 43 ? 18.047 5.268 -7.840 1.00 0.00 43 PRO A N 9
ATOM 5637 C CA . PRO A 1 43 ? 17.655 5.365 -9.249 1.00 0.00 43 PRO A CA 9
ATOM 5638 C C . PRO A 1 43 ? 18.258 4.250 -10.097 1.00 0.00 43 PRO A C 9
ATOM 5639 O O . PRO A 1 43 ? 19.228 3.608 -9.695 1.00 0.00 43 PRO A O 9
ATOM 5650 N N . SER A 1 44 ? 17.677 4.026 -11.271 1.00 0.00 44 SER A N 9
ATOM 5651 C CA . SER A 1 44 ? 18.156 2.986 -12.175 1.00 0.00 44 SER A CA 9
ATOM 5652 C C . SER A 1 44 ? 18.322 3.531 -13.590 1.00 0.00 44 SER A C 9
ATOM 5653 O O . SER A 1 44 ? 17.420 4.169 -14.132 1.00 0.00 44 SER A O 9
ATOM 5661 N N . SER A 1 45 ? 19.483 3.273 -14.184 1.00 0.00 45 SER A N 9
ATOM 5662 C CA . SER A 1 45 ? 19.771 3.740 -15.535 1.00 0.00 45 SER A CA 9
ATOM 5663 C C . SER A 1 45 ? 18.652 3.348 -16.495 1.00 0.00 45 SER A C 9
ATOM 5664 O O . SER A 1 45 ? 18.636 2.239 -17.028 1.00 0.00 45 SER A O 9
ATOM 5672 N N . GLY A 1 46 ? 17.717 4.268 -16.710 1.00 0.00 46 GLY A N 9
ATOM 5673 C CA . GLY A 1 46 ? 16.606 4.001 -17.606 1.00 0.00 46 GLY A CA 9
ATOM 5674 C C . GLY A 1 46 ? 15.315 3.723 -16.861 1.00 0.00 46 GLY A C 9
ATOM 5675 O O . GLY A 1 46 ? 14.692 2.691 -17.108 1.00 0.00 46 GLY A O 9
ATOM 5680 N N . GLY A 1 1 ? 7.928 -30.272 3.263 1.00 0.00 1 GLY A N 10
ATOM 5681 C CA . GLY A 1 1 ? 6.754 -29.654 2.675 1.00 0.00 1 GLY A CA 10
ATOM 5682 C C . GLY A 1 1 ? 6.248 -28.479 3.487 1.00 0.00 1 GLY A C 10
ATOM 5683 O O . GLY A 1 1 ? 6.539 -28.367 4.677 1.00 0.00 1 GLY A O 10
ATOM 5687 N N . SER A 1 2 ? 5.490 -27.598 2.841 1.00 0.00 2 SER A N 10
ATOM 5688 C CA . SER A 1 2 ? 4.948 -26.421 3.510 1.00 0.00 2 SER A CA 10
ATOM 5689 C C . SER A 1 2 ? 4.013 -25.651 2.582 1.00 0.00 2 SER A C 10
ATOM 5690 O O . SER A 1 2 ? 4.399 -25.259 1.481 1.00 0.00 2 SER A O 10
ATOM 5698 N N . SER A 1 3 ? 2.782 -25.438 3.036 1.00 0.00 3 SER A N 10
ATOM 5699 C CA . SER A 1 3 ? 1.790 -24.719 2.245 1.00 0.00 3 SER A CA 10
ATOM 5700 C C . SER A 1 3 ? 1.779 -23.237 2.607 1.00 0.00 3 SER A C 10
ATOM 5701 O O . SER A 1 3 ? 1.863 -22.871 3.779 1.00 0.00 3 SER A O 10
ATOM 5709 N N . GLY A 1 4 ? 1.673 -22.386 1.590 1.00 0.00 4 GLY A N 10
ATOM 5710 C CA . GLY A 1 4 ? 1.652 -20.954 1.820 1.00 0.00 4 GLY A CA 10
ATOM 5711 C C . GLY A 1 4 ? 0.816 -20.214 0.795 1.00 0.00 4 GLY A C 10
ATOM 5712 O O . GLY A 1 4 ? 1.274 -19.242 0.195 1.00 0.00 4 GLY A O 10
ATOM 5716 N N . SER A 1 5 ? -0.414 -20.676 0.591 1.00 0.00 5 SER A N 10
ATOM 5717 C CA . SER A 1 5 ? -1.314 -20.055 -0.373 1.00 0.00 5 SER A CA 10
ATOM 5718 C C . SER A 1 5 ? -2.550 -19.491 0.323 1.00 0.00 5 SER A C 10
ATOM 5719 O O . SER A 1 5 ? -2.774 -19.736 1.508 1.00 0.00 5 SER A O 10
ATOM 5727 N N . SER A 1 6 ? -3.347 -18.734 -0.424 1.00 0.00 6 SER A N 10
ATOM 5728 C CA . SER A 1 6 ? -4.558 -18.132 0.121 1.00 0.00 6 SER A CA 10
ATOM 5729 C C . SER A 1 6 ? -5.799 -18.884 -0.352 1.00 0.00 6 SER A C 10
ATOM 5730 O O . SER A 1 6 ? -6.578 -19.389 0.456 1.00 0.00 6 SER A O 10
ATOM 5738 N N . GLY A 1 7 ? -5.976 -18.953 -1.668 1.00 0.00 7 GLY A N 10
ATOM 5739 C CA . GLY A 1 7 ? -7.123 -19.644 -2.227 1.00 0.00 7 GLY A CA 10
ATOM 5740 C C . GLY A 1 7 ? -8.288 -18.712 -2.494 1.00 0.00 7 GLY A C 10
ATOM 5741 O O . GLY A 1 7 ? -8.182 -17.790 -3.302 1.00 0.00 7 GLY A O 10
ATOM 5745 N N . SER A 1 8 ? -9.405 -18.953 -1.813 1.00 0.00 8 SER A N 10
ATOM 5746 C CA . SER A 1 8 ? -10.597 -18.131 -1.985 1.00 0.00 8 SER A CA 10
ATOM 5747 C C . SER A 1 8 ? -10.319 -16.682 -1.595 1.00 0.00 8 SER A C 10
ATOM 5748 O O . SER A 1 8 ? -10.606 -15.757 -2.353 1.00 0.00 8 SER A O 10
ATOM 5756 N N . GLY A 1 9 ? -9.758 -16.494 -0.404 1.00 0.00 9 GLY A N 10
ATOM 5757 C CA . GLY A 1 9 ? -9.450 -15.156 0.068 1.00 0.00 9 GLY A CA 10
ATOM 5758 C C . GLY A 1 9 ? -10.694 -14.320 0.291 1.00 0.00 9 GLY A C 10
ATOM 5759 O O . GLY A 1 9 ? -11.802 -14.746 -0.033 1.00 0.00 9 GLY A O 10
ATOM 5763 N N . GLU A 1 10 ? -10.511 -13.126 0.847 1.00 0.00 10 GLU A N 10
ATOM 5764 C CA . GLU A 1 10 ? -11.630 -12.230 1.115 1.00 0.00 10 GLU A CA 10
ATOM 5765 C C . GLU A 1 10 ? -11.474 -10.921 0.346 1.00 0.00 10 GLU A C 10
ATOM 5766 O O . GLU A 1 10 ? -10.373 -10.558 -0.070 1.00 0.00 10 GLU A O 10
ATOM 5778 N N . LYS A 1 11 ? -12.584 -10.215 0.159 1.00 0.00 11 LYS A N 10
ATOM 5779 C CA . LYS A 1 11 ? -12.574 -8.946 -0.558 1.00 0.00 11 LYS A CA 10
ATOM 5780 C C . LYS A 1 11 ? -11.991 -7.835 0.309 1.00 0.00 11 LYS A C 10
ATOM 5781 O O . LYS A 1 11 ? -12.724 -7.118 0.991 1.00 0.00 11 LYS A O 10
ATOM 5800 N N . SER A 1 12 ? -10.670 -7.697 0.278 1.00 0.00 12 SER A N 10
ATOM 5801 C CA . SER A 1 12 ? -9.989 -6.674 1.064 1.00 0.00 12 SER A CA 10
ATOM 5802 C C . SER A 1 12 ? -8.520 -6.573 0.667 1.00 0.00 12 SER A C 10
ATOM 5803 O O . SER A 1 12 ? -7.793 -7.567 0.675 1.00 0.00 12 SER A O 10
ATOM 5811 N N . HIS A 1 13 ? -8.088 -5.364 0.321 1.00 0.00 13 HIS A N 10
ATOM 5812 C CA . HIS A 1 13 ? -6.705 -5.131 -0.078 1.00 0.00 13 HIS A CA 10
ATOM 5813 C C . HIS A 1 13 ? -5.757 -5.341 1.099 1.00 0.00 13 HIS A C 10
ATOM 5814 O O . HIS A 1 13 ? -6.068 -4.976 2.233 1.00 0.00 13 HIS A O 10
ATOM 5828 N N . THR A 1 14 ? -4.599 -5.933 0.822 1.00 0.00 14 THR A N 10
ATOM 5829 C CA . THR A 1 14 ? -3.607 -6.193 1.857 1.00 0.00 14 THR A CA 10
ATOM 5830 C C . THR A 1 14 ? -2.241 -5.644 1.460 1.00 0.00 14 THR A C 10
ATOM 5831 O O . THR A 1 14 ? -1.757 -5.894 0.356 1.00 0.00 14 THR A O 10
ATOM 5842 N N . CYS A 1 15 ? -1.624 -4.896 2.368 1.00 0.00 15 CYS A N 10
ATOM 5843 C CA . CYS A 1 15 ? -0.313 -4.311 2.113 1.00 0.00 15 CYS A CA 10
ATOM 5844 C C . CYS A 1 15 ? 0.768 -5.388 2.091 1.00 0.00 15 CYS A C 10
ATOM 5845 O O . CYS A 1 15 ? 1.019 -6.051 3.097 1.00 0.00 15 CYS A O 10
ATOM 5852 N N . ASP A 1 16 ? 1.405 -5.555 0.937 1.00 0.00 16 ASP A N 10
ATOM 5853 C CA . ASP A 1 16 ? 2.460 -6.549 0.784 1.00 0.00 16 ASP A CA 10
ATOM 5854 C C . ASP A 1 16 ? 3.731 -6.109 1.503 1.00 0.00 16 ASP A C 10
ATOM 5855 O O . ASP A 1 16 ? 4.662 -6.895 1.675 1.00 0.00 16 ASP A O 10
ATOM 5864 N N . GLU A 1 17 ? 3.762 -4.848 1.922 1.00 0.00 17 GLU A N 10
ATOM 5865 C CA . GLU A 1 17 ? 4.920 -4.303 2.621 1.00 0.00 17 GLU A CA 10
ATOM 5866 C C . GLU A 1 17 ? 4.993 -4.836 4.049 1.00 0.00 17 GLU A C 10
ATOM 5867 O O . GLU A 1 17 ? 6.056 -5.244 4.519 1.00 0.00 17 GLU A O 10
ATOM 5879 N N . CYS A 1 18 ? 3.855 -4.830 4.736 1.00 0.00 18 CYS A N 10
ATOM 5880 C CA . CYS A 1 18 ? 3.788 -5.311 6.110 1.00 0.00 18 CYS A CA 10
ATOM 5881 C C . CYS A 1 18 ? 2.726 -6.397 6.255 1.00 0.00 18 CYS A C 10
ATOM 5882 O O . CYS A 1 18 ? 2.890 -7.341 7.027 1.00 0.00 18 CYS A O 10
ATOM 5889 N N . GLY A 1 19 ? 1.637 -6.257 5.505 1.00 0.00 19 GLY A N 10
ATOM 5890 C CA . GLY A 1 19 ? 0.565 -7.233 5.564 1.00 0.00 19 GLY A CA 10
ATOM 5891 C C . GLY A 1 19 ? -0.719 -6.651 6.122 1.00 0.00 19 GLY A C 10
ATOM 5892 O O . GLY A 1 19 ? -1.653 -7.384 6.448 1.00 0.00 19 GLY A O 10
ATOM 5896 N N . LYS A 1 20 ? -0.767 -5.328 6.236 1.00 0.00 20 LYS A N 10
ATOM 5897 C CA . LYS A 1 20 ? -1.944 -4.646 6.759 1.00 0.00 20 LYS A CA 10
ATOM 5898 C C . LYS A 1 20 ? -3.160 -4.903 5.874 1.00 0.00 20 LYS A C 10
ATOM 5899 O O . LYS A 1 20 ? -3.044 -5.495 4.801 1.00 0.00 20 LYS A O 10
ATOM 5918 N N . ASN A 1 21 ? -4.324 -4.453 6.330 1.00 0.00 21 ASN A N 10
ATOM 5919 C CA . ASN A 1 21 ? -5.561 -4.634 5.578 1.00 0.00 21 ASN A CA 10
ATOM 5920 C C . ASN A 1 21 ? -6.298 -3.308 5.415 1.00 0.00 21 ASN A C 10
ATOM 5921 O O . ASN A 1 21 ? -6.302 -2.472 6.320 1.00 0.00 21 ASN A O 10
ATOM 5932 N N . PHE A 1 22 ? -6.920 -3.122 4.256 1.00 0.00 22 PHE A N 10
ATOM 5933 C CA . PHE A 1 22 ? -7.661 -1.897 3.974 1.00 0.00 22 PHE A CA 10
ATOM 5934 C C . PHE A 1 22 ? -8.822 -2.171 3.023 1.00 0.00 22 PHE A C 10
ATOM 5935 O O . PHE A 1 22 ? -8.617 -2.479 1.848 1.00 0.00 22 PHE A O 10
ATOM 5952 N N . CYS A 1 23 ? -10.041 -2.056 3.539 1.00 0.00 23 CYS A N 10
ATOM 5953 C CA . CYS A 1 23 ? -11.236 -2.292 2.737 1.00 0.00 23 CYS A CA 10
ATOM 5954 C C . CYS A 1 23 ? -11.201 -1.468 1.454 1.00 0.00 23 CYS A C 10
ATOM 5955 O O . CYS A 1 23 ? -11.604 -1.939 0.390 1.00 0.00 23 CYS A O 10
ATOM 5963 N N . TYR A 1 24 ? -10.719 -0.235 1.562 1.00 0.00 24 TYR A N 10
ATOM 5964 C CA . TYR A 1 24 ? -10.636 0.657 0.411 1.00 0.00 24 TYR A CA 10
ATOM 5965 C C . TYR A 1 24 ? -9.184 0.887 0.004 1.00 0.00 24 TYR A C 10
ATOM 5966 O O . TYR A 1 24 ? -8.336 1.201 0.840 1.00 0.00 24 TYR A O 10
ATOM 5984 N N . ILE A 1 25 ? -8.906 0.728 -1.285 1.00 0.00 25 ILE A N 10
ATOM 5985 C CA . ILE A 1 25 ? -7.557 0.920 -1.804 1.00 0.00 25 ILE A CA 10
ATOM 5986 C C . ILE A 1 25 ? -6.986 2.265 -1.367 1.00 0.00 25 ILE A C 10
ATOM 5987 O O . ILE A 1 25 ? -5.843 2.349 -0.919 1.00 0.00 25 ILE A O 10
ATOM 6003 N N . SER A 1 26 ? -7.790 3.314 -1.499 1.00 0.00 26 SER A N 10
ATOM 6004 C CA . SER A 1 26 ? -7.364 4.656 -1.119 1.00 0.00 26 SER A CA 10
ATOM 6005 C C . SER A 1 26 ? -6.611 4.632 0.207 1.00 0.00 26 SER A C 10
ATOM 6006 O O . SER A 1 26 ? -5.522 5.193 0.325 1.00 0.00 26 SER A O 10
ATOM 6014 N N . ALA A 1 27 ? -7.200 3.979 1.203 1.00 0.00 27 ALA A N 10
ATOM 6015 C CA . ALA A 1 27 ? -6.585 3.879 2.521 1.00 0.00 27 ALA A CA 10
ATOM 6016 C C . ALA A 1 27 ? -5.192 3.265 2.431 1.00 0.00 27 ALA A C 10
ATOM 6017 O O . ALA A 1 27 ? -4.220 3.827 2.938 1.00 0.00 27 ALA A O 10
ATOM 6024 N N . LEU A 1 28 ? -5.101 2.108 1.784 1.00 0.00 28 LEU A N 10
ATOM 6025 C CA . LEU A 1 28 ? -3.825 1.417 1.628 1.00 0.00 28 LEU A CA 10
ATOM 6026 C C . LEU A 1 28 ? -2.756 2.362 1.091 1.00 0.00 28 LEU A C 10
ATOM 6027 O O . LEU A 1 28 ? -1.639 2.409 1.607 1.00 0.00 28 LEU A O 10
ATOM 6043 N N . ARG A 1 29 ? -3.105 3.115 0.053 1.00 0.00 29 ARG A N 10
ATOM 6044 C CA . ARG A 1 29 ? -2.176 4.061 -0.553 1.00 0.00 29 ARG A CA 10
ATOM 6045 C C . ARG A 1 29 ? -1.658 5.055 0.483 1.00 0.00 29 ARG A C 10
ATOM 6046 O O . ARG A 1 29 ? -0.469 5.374 0.511 1.00 0.00 29 ARG A O 10
ATOM 6067 N N . ILE A 1 30 ? -2.559 5.540 1.331 1.00 0.00 30 ILE A N 10
ATOM 6068 C CA . ILE A 1 30 ? -2.193 6.497 2.368 1.00 0.00 30 ILE A CA 10
ATOM 6069 C C . ILE A 1 30 ? -1.269 5.862 3.401 1.00 0.00 30 ILE A C 10
ATOM 6070 O O . ILE A 1 30 ? -0.321 6.491 3.872 1.00 0.00 30 ILE A O 10
ATOM 6086 N N . HIS A 1 31 ? -1.550 4.610 3.748 1.00 0.00 31 HIS A N 10
ATOM 6087 C CA . HIS A 1 31 ? -0.742 3.887 4.724 1.00 0.00 31 HIS A CA 10
ATOM 6088 C C . HIS A 1 31 ? 0.652 3.606 4.173 1.00 0.00 31 HIS A C 10
ATOM 6089 O O . HIS A 1 31 ? 1.651 3.775 4.872 1.00 0.00 31 HIS A O 10
ATOM 6103 N N . GLN A 1 32 ? 0.711 3.174 2.917 1.00 0.00 32 GLN A N 10
ATOM 6104 C CA . GLN A 1 32 ? 1.983 2.868 2.274 1.00 0.00 32 GLN A CA 10
ATOM 6105 C C . GLN A 1 32 ? 3.000 3.976 2.524 1.00 0.00 32 GLN A C 10
ATOM 6106 O O . GLN A 1 32 ? 4.197 3.717 2.648 1.00 0.00 32 GLN A O 10
ATOM 6120 N N . ARG A 1 33 ? 2.516 5.211 2.597 1.00 0.00 33 ARG A N 10
ATOM 6121 C CA . ARG A 1 33 ? 3.383 6.360 2.830 1.00 0.00 33 ARG A CA 10
ATOM 6122 C C . ARG A 1 33 ? 4.416 6.050 3.911 1.00 0.00 33 ARG A C 10
ATOM 6123 O O . ARG A 1 33 ? 5.596 6.369 3.766 1.00 0.00 33 ARG A O 10
ATOM 6144 N N . VAL A 1 34 ? 3.962 5.428 4.995 1.00 0.00 34 VAL A N 10
ATOM 6145 C CA . VAL A 1 34 ? 4.846 5.075 6.099 1.00 0.00 34 VAL A CA 10
ATOM 6146 C C . VAL A 1 34 ? 6.012 4.220 5.618 1.00 0.00 34 VAL A C 10
ATOM 6147 O O . VAL A 1 34 ? 7.136 4.354 6.103 1.00 0.00 34 VAL A O 10
ATOM 6160 N N . HIS A 1 35 ? 5.738 3.339 4.661 1.00 0.00 35 HIS A N 10
ATOM 6161 C CA . HIS A 1 35 ? 6.765 2.461 4.113 1.00 0.00 35 HIS A CA 10
ATOM 6162 C C . HIS A 1 35 ? 7.755 3.249 3.260 1.00 0.00 35 HIS A C 10
ATOM 6163 O O . HIS A 1 35 ? 8.943 2.932 3.218 1.00 0.00 35 HIS A O 10
ATOM 6177 N N . MET A 1 36 ? 7.256 4.277 2.581 1.00 0.00 36 MET A N 10
ATOM 6178 C CA . MET A 1 36 ? 8.097 5.110 1.729 1.00 0.00 36 MET A CA 10
ATOM 6179 C C . MET A 1 36 ? 9.245 5.719 2.528 1.00 0.00 36 MET A C 10
ATOM 6180 O O . MET A 1 36 ? 9.072 6.113 3.681 1.00 0.00 36 MET A O 10
ATOM 6194 N N . GLY A 1 37 ? 10.419 5.793 1.908 1.00 0.00 37 GLY A N 10
ATOM 6195 C CA . GLY A 1 37 ? 11.578 6.355 2.577 1.00 0.00 37 GLY A CA 10
ATOM 6196 C C . GLY A 1 37 ? 12.660 6.778 1.604 1.00 0.00 37 GLY A C 10
ATOM 6197 O O . GLY A 1 37 ? 13.682 6.104 1.472 1.00 0.00 37 GLY A O 10
ATOM 6201 N N . GLU A 1 38 ? 12.436 7.896 0.921 1.00 0.00 38 GLU A N 10
ATOM 6202 C CA . GLU A 1 38 ? 13.401 8.405 -0.047 1.00 0.00 38 GLU A CA 10
ATOM 6203 C C . GLU A 1 38 ? 13.320 9.926 -0.147 1.00 0.00 38 GLU A C 10
ATOM 6204 O O . GLU A 1 38 ? 12.342 10.537 0.284 1.00 0.00 38 GLU A O 10
ATOM 6216 N N . LYS A 1 39 ? 14.356 10.531 -0.718 1.00 0.00 39 LYS A N 10
ATOM 6217 C CA . LYS A 1 39 ? 14.404 11.980 -0.877 1.00 0.00 39 LYS A CA 10
ATOM 6218 C C . LYS A 1 39 ? 13.478 12.435 -2.000 1.00 0.00 39 LYS A C 10
ATOM 6219 O O . LYS A 1 39 ? 12.568 13.235 -1.780 1.00 0.00 39 LYS A O 10
ATOM 6238 N N . CYS A 1 40 ? 13.716 11.921 -3.201 1.00 0.00 40 CYS A N 10
ATOM 6239 C CA . CYS A 1 40 ? 12.902 12.275 -4.359 1.00 0.00 40 CYS A CA 10
ATOM 6240 C C . CYS A 1 40 ? 11.930 11.152 -4.705 1.00 0.00 40 CYS A C 10
ATOM 6241 O O . CYS A 1 40 ? 12.342 10.063 -5.105 1.00 0.00 40 CYS A O 10
ATOM 6249 N N . SER A 1 41 ? 10.639 11.424 -4.546 1.00 0.00 41 SER A N 10
ATOM 6250 C CA . SER A 1 41 ? 9.608 10.434 -4.836 1.00 0.00 41 SER A CA 10
ATOM 6251 C C . SER A 1 41 ? 9.375 10.317 -6.339 1.00 0.00 41 SER A C 10
ATOM 6252 O O . SER A 1 41 ? 8.634 11.104 -6.927 1.00 0.00 41 SER A O 10
ATOM 6260 N N . GLY A 1 42 ? 10.013 9.327 -6.956 1.00 0.00 42 GLY A N 10
ATOM 6261 C CA . GLY A 1 42 ? 9.863 9.124 -8.385 1.00 0.00 42 GLY A CA 10
ATOM 6262 C C . GLY A 1 42 ? 10.066 10.401 -9.176 1.00 0.00 42 GLY A C 10
ATOM 6263 O O . GLY A 1 42 ? 10.351 11.462 -8.621 1.00 0.00 42 GLY A O 10
ATOM 6267 N N . PRO A 1 43 ? 9.919 10.308 -10.506 1.00 0.00 43 PRO A N 10
ATOM 6268 C CA . PRO A 1 43 ? 10.084 11.455 -11.403 1.00 0.00 43 PRO A CA 10
ATOM 6269 C C . PRO A 1 43 ? 8.961 12.476 -11.253 1.00 0.00 43 PRO A C 10
ATOM 6270 O O . PRO A 1 43 ? 7.824 12.225 -11.652 1.00 0.00 43 PRO A O 10
ATOM 6281 N N . SER A 1 44 ? 9.288 13.627 -10.674 1.00 0.00 44 SER A N 10
ATOM 6282 C CA . SER A 1 44 ? 8.305 14.684 -10.467 1.00 0.00 44 SER A CA 10
ATOM 6283 C C . SER A 1 44 ? 8.220 15.593 -11.690 1.00 0.00 44 SER A C 10
ATOM 6284 O O . SER A 1 44 ? 9.229 16.125 -12.153 1.00 0.00 44 SER A O 10
ATOM 6292 N N . SER A 1 45 ? 7.008 15.766 -12.207 1.00 0.00 45 SER A N 10
ATOM 6293 C CA . SER A 1 45 ? 6.790 16.608 -13.378 1.00 0.00 45 SER A CA 10
ATOM 6294 C C . SER A 1 45 ? 5.748 17.684 -13.088 1.00 0.00 45 SER A C 10
ATOM 6295 O O . SER A 1 45 ? 4.567 17.517 -13.387 1.00 0.00 45 SER A O 10
ATOM 6303 N N . GLY A 1 46 ? 6.197 18.790 -12.502 1.00 0.00 46 GLY A N 10
ATOM 6304 C CA . GLY A 1 46 ? 5.292 19.878 -12.180 1.00 0.00 46 GLY A CA 10
ATOM 6305 C C . GLY A 1 46 ? 4.898 19.891 -10.716 1.00 0.00 46 GLY A C 10
ATOM 6306 O O . GLY A 1 46 ? 4.593 18.833 -10.169 1.00 0.00 46 GLY A O 10
ATOM 6311 N N . GLY A 1 1 ? 1.987 -28.607 -13.353 1.00 0.00 1 GLY A N 11
ATOM 6312 C CA . GLY A 1 1 ? 1.855 -27.567 -12.350 1.00 0.00 1 GLY A CA 11
ATOM 6313 C C . GLY A 1 1 ? 0.586 -27.707 -11.533 1.00 0.00 1 GLY A C 11
ATOM 6314 O O . GLY A 1 1 ? -0.516 -27.519 -12.049 1.00 0.00 1 GLY A O 11
ATOM 6318 N N . SER A 1 2 ? 0.739 -28.039 -10.255 1.00 0.00 2 SER A N 11
ATOM 6319 C CA . SER A 1 2 ? -0.404 -28.209 -9.367 1.00 0.00 2 SER A CA 11
ATOM 6320 C C . SER A 1 2 ? -0.875 -26.864 -8.823 1.00 0.00 2 SER A C 11
ATOM 6321 O O . SER A 1 2 ? -2.072 -26.577 -8.797 1.00 0.00 2 SER A O 11
ATOM 6329 N N . SER A 1 3 ? 0.075 -26.042 -8.390 1.00 0.00 3 SER A N 11
ATOM 6330 C CA . SER A 1 3 ? -0.241 -24.728 -7.843 1.00 0.00 3 SER A CA 11
ATOM 6331 C C . SER A 1 3 ? -1.432 -24.110 -8.569 1.00 0.00 3 SER A C 11
ATOM 6332 O O . SER A 1 3 ? -1.666 -24.382 -9.746 1.00 0.00 3 SER A O 11
ATOM 6340 N N . GLY A 1 4 ? -2.183 -23.275 -7.857 1.00 0.00 4 GLY A N 11
ATOM 6341 C CA . GLY A 1 4 ? -3.341 -22.630 -8.449 1.00 0.00 4 GLY A CA 11
ATOM 6342 C C . GLY A 1 4 ? -3.558 -21.227 -7.918 1.00 0.00 4 GLY A C 11
ATOM 6343 O O . GLY A 1 4 ? -2.612 -20.447 -7.802 1.00 0.00 4 GLY A O 11
ATOM 6347 N N . SER A 1 5 ? -4.806 -20.904 -7.597 1.00 0.00 5 SER A N 11
ATOM 6348 C CA . SER A 1 5 ? -5.145 -19.583 -7.080 1.00 0.00 5 SER A CA 11
ATOM 6349 C C . SER A 1 5 ? -5.716 -19.681 -5.669 1.00 0.00 5 SER A C 11
ATOM 6350 O O . SER A 1 5 ? -6.898 -19.971 -5.484 1.00 0.00 5 SER A O 11
ATOM 6358 N N . SER A 1 6 ? -4.867 -19.437 -4.676 1.00 0.00 6 SER A N 11
ATOM 6359 C CA . SER A 1 6 ? -5.285 -19.502 -3.280 1.00 0.00 6 SER A CA 11
ATOM 6360 C C . SER A 1 6 ? -6.087 -18.262 -2.896 1.00 0.00 6 SER A C 11
ATOM 6361 O O . SER A 1 6 ? -7.155 -18.363 -2.293 1.00 0.00 6 SER A O 11
ATOM 6369 N N . GLY A 1 7 ? -5.564 -17.092 -3.249 1.00 0.00 7 GLY A N 11
ATOM 6370 C CA . GLY A 1 7 ? -6.244 -15.850 -2.934 1.00 0.00 7 GLY A CA 11
ATOM 6371 C C . GLY A 1 7 ? -5.949 -15.369 -1.527 1.00 0.00 7 GLY A C 11
ATOM 6372 O O . GLY A 1 7 ? -5.767 -16.174 -0.614 1.00 0.00 7 GLY A O 11
ATOM 6376 N N . SER A 1 8 ? -5.900 -14.052 -1.351 1.00 0.00 8 SER A N 11
ATOM 6377 C CA . SER A 1 8 ? -5.619 -13.465 -0.046 1.00 0.00 8 SER A CA 11
ATOM 6378 C C . SER A 1 8 ? -6.621 -13.952 0.996 1.00 0.00 8 SER A C 11
ATOM 6379 O O . SER A 1 8 ? -6.242 -14.389 2.082 1.00 0.00 8 SER A O 11
ATOM 6387 N N . GLY A 1 9 ? -7.904 -13.874 0.656 1.00 0.00 9 GLY A N 11
ATOM 6388 C CA . GLY A 1 9 ? -8.943 -14.310 1.572 1.00 0.00 9 GLY A CA 11
ATOM 6389 C C . GLY A 1 9 ? -10.215 -13.497 1.435 1.00 0.00 9 GLY A C 11
ATOM 6390 O O . GLY A 1 9 ? -11.244 -14.013 0.999 1.00 0.00 9 GLY A O 11
ATOM 6394 N N . GLU A 1 10 ? -10.145 -12.223 1.809 1.00 0.00 10 GLU A N 11
ATOM 6395 C CA . GLU A 1 10 ? -11.302 -11.340 1.728 1.00 0.00 10 GLU A CA 11
ATOM 6396 C C . GLU A 1 10 ? -11.133 -10.325 0.601 1.00 0.00 10 GLU A C 11
ATOM 6397 O O . GLU A 1 10 ? -10.020 -10.067 0.143 1.00 0.00 10 GLU A O 11
ATOM 6409 N N . LYS A 1 11 ? -12.247 -9.751 0.157 1.00 0.00 11 LYS A N 11
ATOM 6410 C CA . LYS A 1 11 ? -12.225 -8.764 -0.915 1.00 0.00 11 LYS A CA 11
ATOM 6411 C C . LYS A 1 11 ? -11.718 -7.418 -0.406 1.00 0.00 11 LYS A C 11
ATOM 6412 O O . LYS A 1 11 ? -12.331 -6.380 -0.652 1.00 0.00 11 LYS A O 11
ATOM 6431 N N . SER A 1 12 ? -10.596 -7.444 0.306 1.00 0.00 12 SER A N 11
ATOM 6432 C CA . SER A 1 12 ? -10.008 -6.226 0.852 1.00 0.00 12 SER A CA 11
ATOM 6433 C C . SER A 1 12 ? -8.511 -6.169 0.565 1.00 0.00 12 SER A C 11
ATOM 6434 O O . SER A 1 12 ? -7.776 -7.116 0.848 1.00 0.00 12 SER A O 11
ATOM 6442 N N . HIS A 1 13 ? -8.065 -5.051 0.000 1.00 0.00 13 HIS A N 11
ATOM 6443 C CA . HIS A 1 13 ? -6.655 -4.869 -0.325 1.00 0.00 13 HIS A CA 11
ATOM 6444 C C . HIS A 1 13 ? -5.780 -5.102 0.902 1.00 0.00 13 HIS A C 11
ATOM 6445 O O . HIS A 1 13 ? -6.156 -4.754 2.022 1.00 0.00 13 HIS A O 11
ATOM 6459 N N . THR A 1 14 ? -4.609 -5.693 0.685 1.00 0.00 14 THR A N 11
ATOM 6460 C CA . THR A 1 14 ? -3.681 -5.974 1.773 1.00 0.00 14 THR A CA 11
ATOM 6461 C C . THR A 1 14 ? -2.275 -5.492 1.434 1.00 0.00 14 THR A C 11
ATOM 6462 O O . THR A 1 14 ? -1.765 -5.749 0.343 1.00 0.00 14 THR A O 11
ATOM 6473 N N . CYS A 1 15 ? -1.652 -4.792 2.376 1.00 0.00 15 CYS A N 11
ATOM 6474 C CA . CYS A 1 15 ? -0.304 -4.274 2.179 1.00 0.00 15 CYS A CA 11
ATOM 6475 C C . CYS A 1 15 ? 0.722 -5.403 2.198 1.00 0.00 15 CYS A C 11
ATOM 6476 O O . CYS A 1 15 ? 0.933 -6.047 3.226 1.00 0.00 15 CYS A O 11
ATOM 6483 N N . ASP A 1 16 ? 1.356 -5.638 1.055 1.00 0.00 16 ASP A N 11
ATOM 6484 C CA . ASP A 1 16 ? 2.361 -6.689 0.940 1.00 0.00 16 ASP A CA 11
ATOM 6485 C C . ASP A 1 16 ? 3.657 -6.281 1.634 1.00 0.00 16 ASP A C 11
ATOM 6486 O O . ASP A 1 16 ? 4.514 -7.119 1.911 1.00 0.00 16 ASP A O 11
ATOM 6495 N N . GLU A 1 17 ? 3.791 -4.987 1.911 1.00 0.00 17 GLU A N 11
ATOM 6496 C CA . GLU A 1 17 ? 4.984 -4.469 2.571 1.00 0.00 17 GLU A CA 11
ATOM 6497 C C . GLU A 1 17 ? 5.060 -4.953 4.016 1.00 0.00 17 GLU A C 11
ATOM 6498 O O . GLU A 1 17 ? 6.110 -5.401 4.478 1.00 0.00 17 GLU A O 11
ATOM 6510 N N . CYS A 1 18 ? 3.940 -4.859 4.725 1.00 0.00 18 CYS A N 11
ATOM 6511 C CA . CYS A 1 18 ? 3.878 -5.286 6.118 1.00 0.00 18 CYS A CA 11
ATOM 6512 C C . CYS A 1 18 ? 2.844 -6.393 6.302 1.00 0.00 18 CYS A C 11
ATOM 6513 O O . CYS A 1 18 ? 3.074 -7.357 7.030 1.00 0.00 18 CYS A O 11
ATOM 6520 N N . GLY A 1 19 ? 1.702 -6.246 5.635 1.00 0.00 19 GLY A N 11
ATOM 6521 C CA . GLY A 1 19 ? 0.650 -7.240 5.738 1.00 0.00 19 GLY A CA 11
ATOM 6522 C C . GLY A 1 19 ? -0.631 -6.670 6.314 1.00 0.00 19 GLY A C 11
ATOM 6523 O O . GLY A 1 19 ? -1.456 -7.403 6.860 1.00 0.00 19 GLY A O 11
ATOM 6527 N N . LYS A 1 20 ? -0.799 -5.357 6.194 1.00 0.00 20 LYS A N 11
ATOM 6528 C CA . LYS A 1 20 ? -1.989 -4.688 6.707 1.00 0.00 20 LYS A CA 11
ATOM 6529 C C . LYS A 1 20 ? -3.180 -4.911 5.782 1.00 0.00 20 LYS A C 11
ATOM 6530 O O . LYS A 1 20 ? -3.020 -5.340 4.640 1.00 0.00 20 LYS A O 11
ATOM 6549 N N . ASN A 1 21 ? -4.376 -4.614 6.281 1.00 0.00 21 ASN A N 11
ATOM 6550 C CA . ASN A 1 21 ? -5.594 -4.781 5.498 1.00 0.00 21 ASN A CA 11
ATOM 6551 C C . ASN A 1 21 ? -6.337 -3.455 5.358 1.00 0.00 21 ASN A C 11
ATOM 6552 O O . ASN A 1 21 ? -6.372 -2.650 6.288 1.00 0.00 21 ASN A O 11
ATOM 6563 N N . PHE A 1 22 ? -6.930 -3.237 4.189 1.00 0.00 22 PHE A N 11
ATOM 6564 C CA . PHE A 1 22 ? -7.671 -2.009 3.925 1.00 0.00 22 PHE A CA 11
ATOM 6565 C C . PHE A 1 22 ? -8.849 -2.274 2.992 1.00 0.00 22 PHE A C 11
ATOM 6566 O O . PHE A 1 22 ? -8.663 -2.583 1.814 1.00 0.00 22 PHE A O 11
ATOM 6583 N N . CYS A 1 23 ? -10.059 -2.152 3.526 1.00 0.00 23 CYS A N 11
ATOM 6584 C CA . CYS A 1 23 ? -11.267 -2.380 2.742 1.00 0.00 23 CYS A CA 11
ATOM 6585 C C . CYS A 1 23 ? -11.218 -1.604 1.430 1.00 0.00 23 CYS A C 11
ATOM 6586 O O . CYS A 1 23 ? -11.557 -2.133 0.371 1.00 0.00 23 CYS A O 11
ATOM 6594 N N . TYR A 1 24 ? -10.796 -0.347 1.507 1.00 0.00 24 TYR A N 11
ATOM 6595 C CA . TYR A 1 24 ? -10.707 0.504 0.327 1.00 0.00 24 TYR A CA 11
ATOM 6596 C C . TYR A 1 24 ? -9.252 0.776 -0.040 1.00 0.00 24 TYR A C 11
ATOM 6597 O O . TYR A 1 24 ? -8.452 1.180 0.805 1.00 0.00 24 TYR A O 11
ATOM 6615 N N . ILE A 1 25 ? -8.915 0.553 -1.306 1.00 0.00 25 ILE A N 11
ATOM 6616 C CA . ILE A 1 25 ? -7.557 0.775 -1.786 1.00 0.00 25 ILE A CA 11
ATOM 6617 C C . ILE A 1 25 ? -7.021 2.123 -1.314 1.00 0.00 25 ILE A C 11
ATOM 6618 O O . ILE A 1 25 ? -5.909 2.213 -0.795 1.00 0.00 25 ILE A O 11
ATOM 6634 N N . SER A 1 26 ? -7.822 3.168 -1.495 1.00 0.00 26 SER A N 11
ATOM 6635 C CA . SER A 1 26 ? -7.427 4.512 -1.090 1.00 0.00 26 SER A CA 11
ATOM 6636 C C . SER A 1 26 ? -6.717 4.486 0.260 1.00 0.00 26 SER A C 11
ATOM 6637 O O . SER A 1 26 ? -5.647 5.072 0.422 1.00 0.00 26 SER A O 11
ATOM 6645 N N . ALA A 1 27 ? -7.321 3.802 1.226 1.00 0.00 27 ALA A N 11
ATOM 6646 C CA . ALA A 1 27 ? -6.746 3.697 2.561 1.00 0.00 27 ALA A CA 11
ATOM 6647 C C . ALA A 1 27 ? -5.346 3.094 2.511 1.00 0.00 27 ALA A C 11
ATOM 6648 O O . ALA A 1 27 ? -4.390 3.673 3.028 1.00 0.00 27 ALA A O 11
ATOM 6655 N N . LEU A 1 28 ? -5.232 1.928 1.885 1.00 0.00 28 LEU A N 11
ATOM 6656 C CA . LEU A 1 28 ? -3.948 1.245 1.767 1.00 0.00 28 LEU A CA 11
ATOM 6657 C C . LEU A 1 28 ? -2.875 2.191 1.237 1.00 0.00 28 LEU A C 11
ATOM 6658 O O . LEU A 1 28 ? -1.775 2.265 1.784 1.00 0.00 28 LEU A O 11
ATOM 6674 N N . ARG A 1 29 ? -3.204 2.913 0.171 1.00 0.00 29 ARG A N 11
ATOM 6675 C CA . ARG A 1 29 ? -2.269 3.855 -0.432 1.00 0.00 29 ARG A CA 11
ATOM 6676 C C . ARG A 1 29 ? -1.770 4.861 0.601 1.00 0.00 29 ARG A C 11
ATOM 6677 O O . ARG A 1 29 ? -0.580 5.174 0.652 1.00 0.00 29 ARG A O 11
ATOM 6698 N N . ILE A 1 30 ? -2.687 5.365 1.420 1.00 0.00 30 ILE A N 11
ATOM 6699 C CA . ILE A 1 30 ? -2.339 6.335 2.451 1.00 0.00 30 ILE A CA 11
ATOM 6700 C C . ILE A 1 30 ? -1.358 5.742 3.456 1.00 0.00 30 ILE A C 11
ATOM 6701 O O . ILE A 1 30 ? -0.407 6.403 3.875 1.00 0.00 30 ILE A O 11
ATOM 6717 N N . HIS A 1 31 ? -1.594 4.491 3.837 1.00 0.00 31 HIS A N 11
ATOM 6718 C CA . HIS A 1 31 ? -0.729 3.806 4.791 1.00 0.00 31 HIS A CA 11
ATOM 6719 C C . HIS A 1 31 ? 0.656 3.570 4.197 1.00 0.00 31 HIS A C 11
ATOM 6720 O O . HIS A 1 31 ? 1.671 3.823 4.845 1.00 0.00 31 HIS A O 11
ATOM 6734 N N . GLN A 1 32 ? 0.689 3.082 2.961 1.00 0.00 32 GLN A N 11
ATOM 6735 C CA . GLN A 1 32 ? 1.949 2.810 2.280 1.00 0.00 32 GLN A CA 11
ATOM 6736 C C . GLN A 1 32 ? 2.9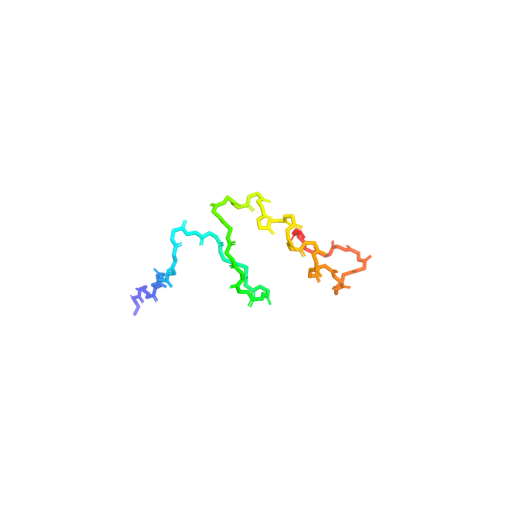42 3.947 2.498 1.00 0.00 32 GLN A C 11
ATOM 6737 O O . GLN A 1 32 ? 4.150 3.723 2.575 1.00 0.00 32 GLN A O 11
ATOM 6751 N N . ARG A 1 33 ? 2.425 5.167 2.598 1.00 0.00 33 ARG A N 11
ATOM 6752 C CA . ARG A 1 33 ? 3.266 6.339 2.805 1.00 0.00 33 ARG A CA 11
ATOM 6753 C C . ARG A 1 33 ? 4.343 6.057 3.849 1.00 0.00 33 ARG A C 11
ATOM 6754 O O . ARG A 1 33 ? 5.485 6.495 3.712 1.00 0.00 33 ARG A O 11
ATOM 6775 N N . VAL A 1 34 ? 3.970 5.324 4.894 1.00 0.00 34 VAL A N 11
ATOM 6776 C CA . VAL A 1 34 ? 4.903 4.984 5.961 1.00 0.00 34 VAL A CA 11
ATOM 6777 C C . VAL A 1 34 ? 6.086 4.187 5.423 1.00 0.00 34 VAL A C 11
ATOM 6778 O O . VAL A 1 34 ? 7.225 4.380 5.850 1.00 0.00 34 VAL A O 11
ATOM 6791 N N . HIS A 1 35 ? 5.810 3.290 4.481 1.00 0.00 35 HIS A N 11
ATOM 6792 C CA . HIS A 1 35 ? 6.852 2.464 3.882 1.00 0.00 35 HIS A CA 11
ATOM 6793 C C . HIS A 1 35 ? 7.759 3.300 2.984 1.00 0.00 35 HIS A C 11
ATOM 6794 O O . HIS A 1 35 ? 8.972 3.091 2.945 1.00 0.00 35 HIS A O 11
ATOM 6808 N N . MET A 1 36 ? 7.164 4.245 2.265 1.00 0.00 36 MET A N 11
ATOM 6809 C CA . MET A 1 36 ? 7.919 5.112 1.368 1.00 0.00 36 MET A CA 11
ATOM 6810 C C . MET A 1 36 ? 9.158 5.667 2.064 1.00 0.00 36 MET A C 11
ATOM 6811 O O . MET A 1 36 ? 9.053 6.393 3.052 1.00 0.00 36 MET A O 11
ATOM 6825 N N . GLY A 1 37 ? 10.330 5.321 1.542 1.00 0.00 37 GLY A N 11
ATOM 6826 C CA . GLY A 1 37 ? 11.572 5.793 2.126 1.00 0.00 37 GLY A CA 11
ATOM 6827 C C . GLY A 1 37 ? 12.605 6.156 1.079 1.00 0.00 37 GLY A C 11
ATOM 6828 O O . GLY A 1 37 ? 13.219 7.220 1.146 1.00 0.00 37 GLY A O 11
ATOM 6832 N N . GLU A 1 38 ? 12.799 5.267 0.109 1.00 0.00 38 GLU A N 11
ATOM 6833 C CA . GLU A 1 38 ? 13.768 5.499 -0.956 1.00 0.00 38 GLU A CA 11
ATOM 6834 C C . GLU A 1 38 ? 13.329 6.655 -1.849 1.00 0.00 38 GLU A C 11
ATOM 6835 O O . GLU A 1 38 ? 12.149 6.789 -2.177 1.00 0.00 38 GLU A O 11
ATOM 6847 N N . LYS A 1 39 ? 14.286 7.490 -2.240 1.00 0.00 39 LYS A N 11
ATOM 6848 C CA . LYS A 1 39 ? 14.000 8.635 -3.096 1.00 0.00 39 LYS A CA 11
ATOM 6849 C C . LYS A 1 39 ? 13.282 8.198 -4.368 1.00 0.00 39 LYS A C 11
ATOM 6850 O O . LYS A 1 39 ? 12.184 8.670 -4.665 1.00 0.00 39 LYS A O 11
ATOM 6869 N N . CYS A 1 40 ? 13.907 7.294 -5.114 1.00 0.00 40 CYS A N 11
ATOM 6870 C CA . CYS A 1 40 ? 13.326 6.793 -6.355 1.00 0.00 40 CYS A CA 11
ATOM 6871 C C . CYS A 1 40 ? 12.908 7.944 -7.264 1.00 0.00 40 CYS A C 11
ATOM 6872 O O . CYS A 1 40 ? 11.802 7.953 -7.802 1.00 0.00 40 CYS A O 11
ATOM 6880 N N . SER A 1 41 ? 13.802 8.915 -7.429 1.00 0.00 41 SER A N 11
ATOM 6881 C CA . SER A 1 41 ? 13.524 10.074 -8.269 1.00 0.00 41 SER A CA 11
ATOM 6882 C C . SER A 1 41 ? 13.265 9.650 -9.711 1.00 0.00 41 SER A C 11
ATOM 6883 O O . SER A 1 41 ? 14.097 8.993 -10.336 1.00 0.00 41 SER A O 11
ATOM 6891 N N . GLY A 1 42 ? 12.104 10.032 -10.234 1.00 0.00 42 GLY A N 11
ATOM 6892 C CA . GLY A 1 42 ? 11.754 9.684 -11.599 1.00 0.00 42 GLY A CA 11
ATOM 6893 C C . GLY A 1 42 ? 12.001 8.220 -11.905 1.00 0.00 42 GLY A C 11
ATOM 6894 O O . GLY A 1 42 ? 12.969 7.858 -12.573 1.00 0.00 42 GLY A O 11
ATOM 6898 N N . PRO A 1 43 ? 11.110 7.349 -11.407 1.00 0.00 43 PRO A N 11
ATOM 6899 C CA . PRO A 1 43 ? 11.215 5.902 -11.617 1.00 0.00 43 PRO A CA 11
ATOM 6900 C C . PRO A 1 43 ? 10.942 5.505 -13.063 1.00 0.00 43 PRO A C 11
ATOM 6901 O O . PRO A 1 43 ? 11.720 4.772 -13.674 1.00 0.00 43 PRO A O 11
ATOM 6912 N N . SER A 1 44 ? 9.831 5.993 -13.606 1.00 0.00 44 SER A N 11
ATOM 6913 C CA . SER A 1 44 ? 9.453 5.686 -14.981 1.00 0.00 44 SER A CA 11
ATOM 6914 C C . SER A 1 44 ? 8.720 6.862 -15.619 1.00 0.00 44 SER A C 11
ATOM 6915 O O . SER A 1 44 ? 8.195 7.731 -14.923 1.00 0.00 44 SER A O 11
ATOM 6923 N N . SER A 1 45 ? 8.690 6.882 -16.947 1.00 0.00 45 SER A N 11
ATOM 6924 C CA . SER A 1 45 ? 8.025 7.953 -17.681 1.00 0.00 45 SER A CA 11
ATOM 6925 C C . SER A 1 45 ? 6.510 7.858 -17.526 1.00 0.00 45 SER A C 11
ATOM 6926 O O . SER A 1 45 ? 5.940 6.768 -17.545 1.00 0.00 45 SER A O 11
ATOM 6934 N N . GLY A 1 46 ? 5.864 9.010 -17.373 1.00 0.00 46 GLY A N 11
ATOM 6935 C CA . GLY A 1 46 ? 4.421 9.036 -17.218 1.00 0.00 46 GLY A CA 11
ATOM 6936 C C . GLY A 1 46 ? 3.985 8.718 -15.801 1.00 0.00 46 GLY A C 11
ATOM 6937 O O . GLY A 1 46 ? 4.839 8.443 -14.959 1.00 0.00 46 GLY A O 11
ATOM 6942 N N . GLY A 1 1 ? -8.980 -32.373 -3.829 1.00 0.00 1 GLY A N 12
ATOM 6943 C CA . GLY A 1 1 ? -9.718 -31.309 -4.483 1.00 0.00 1 GLY A CA 12
ATOM 6944 C C . GLY A 1 1 ? -9.009 -29.972 -4.395 1.00 0.00 1 GLY A C 12
ATOM 6945 O O . GLY A 1 1 ? -9.258 -29.188 -3.480 1.00 0.00 1 GLY A O 12
ATOM 6949 N N . SER A 1 2 ? -8.120 -29.712 -5.349 1.00 0.00 2 SER A N 12
ATOM 6950 C CA . SER A 1 2 ? -7.368 -28.463 -5.373 1.00 0.00 2 SER A CA 12
ATOM 6951 C C . SER A 1 2 ? -8.185 -27.349 -6.018 1.00 0.00 2 SER A C 12
ATOM 6952 O O . SER A 1 2 ? -7.677 -26.587 -6.841 1.00 0.00 2 SER A O 12
ATOM 6960 N N . SER A 1 3 ? -9.456 -27.259 -5.638 1.00 0.00 3 SER A N 12
ATOM 6961 C CA . SER A 1 3 ? -10.346 -26.240 -6.181 1.00 0.00 3 SER A CA 12
ATOM 6962 C C . SER A 1 3 ? -10.221 -24.936 -5.399 1.00 0.00 3 SER A C 12
ATOM 6963 O O . SER A 1 3 ? -10.033 -23.868 -5.979 1.00 0.00 3 SER A O 12
ATOM 6971 N N . GLY A 1 4 ? -10.327 -25.033 -4.078 1.00 0.00 4 GLY A N 12
ATOM 6972 C CA . GLY A 1 4 ? -10.223 -23.855 -3.237 1.00 0.00 4 GLY A CA 12
ATOM 6973 C C . GLY A 1 4 ? -11.171 -23.901 -2.055 1.00 0.00 4 GLY A C 12
ATOM 6974 O O . GLY A 1 4 ? -11.599 -24.976 -1.635 1.00 0.00 4 GLY A O 12
ATOM 6978 N N . SER A 1 5 ? -11.498 -22.731 -1.515 1.00 0.00 5 SER A N 12
ATOM 6979 C CA . SER A 1 5 ? -12.397 -22.642 -0.370 1.00 0.00 5 SER A CA 12
ATOM 6980 C C . SER A 1 5 ? -13.772 -22.139 -0.797 1.00 0.00 5 SER A C 12
ATOM 6981 O O . SER A 1 5 ? -14.377 -21.305 -0.122 1.00 0.00 5 SER A O 12
ATOM 6989 N N . SER A 1 6 ? -14.260 -22.651 -1.922 1.00 0.00 6 SER A N 12
ATOM 6990 C CA . SER A 1 6 ? -15.562 -22.251 -2.442 1.00 0.00 6 SER A CA 12
ATOM 6991 C C . SER A 1 6 ? -15.649 -20.735 -2.582 1.00 0.00 6 SER A C 12
ATOM 6992 O O . SER A 1 6 ? -16.667 -20.127 -2.254 1.00 0.00 6 SER A O 12
ATOM 7000 N N . GLY A 1 7 ? -14.572 -20.129 -3.073 1.00 0.00 7 GLY A N 12
ATOM 7001 C CA . GLY A 1 7 ? -14.545 -18.689 -3.248 1.00 0.00 7 GLY A CA 12
ATOM 7002 C C . GLY A 1 7 ? -13.430 -18.237 -4.170 1.00 0.00 7 GLY A C 12
ATOM 7003 O O . GLY A 1 7 ? -12.570 -19.032 -4.550 1.00 0.00 7 GLY A O 12
ATOM 7007 N N . SER A 1 8 ? -13.445 -16.958 -4.532 1.00 0.00 8 SER A N 12
ATOM 7008 C CA . SER A 1 8 ? -12.430 -16.404 -5.420 1.00 0.00 8 SER A CA 12
ATOM 7009 C C . SER A 1 8 ? -11.534 -15.420 -4.673 1.00 0.00 8 SER A C 12
ATOM 7010 O O . SER A 1 8 ? -11.189 -14.360 -5.194 1.00 0.00 8 SER A O 12
ATOM 7018 N N . GLY A 1 9 ? -11.161 -15.780 -3.449 1.00 0.00 9 GLY A N 12
ATOM 7019 C CA . GLY A 1 9 ? -10.309 -14.919 -2.650 1.00 0.00 9 GLY A CA 12
ATOM 7020 C C . GLY A 1 9 ? -11.098 -13.890 -1.865 1.00 0.00 9 GLY A C 12
ATOM 7021 O O . GLY A 1 9 ? -12.265 -13.638 -2.160 1.00 0.00 9 GLY A O 12
ATOM 7025 N N . GLU A 1 10 ? -10.459 -13.296 -0.862 1.00 0.00 10 GLU A N 12
ATOM 7026 C CA . GLU A 1 10 ? -11.110 -12.290 -0.031 1.00 0.00 10 GLU A CA 12
ATOM 7027 C C . GLU A 1 10 ? -11.367 -11.012 -0.825 1.00 0.00 10 GLU A C 12
ATOM 7028 O O . GLU A 1 10 ? -10.752 -10.779 -1.866 1.00 0.00 10 GLU A O 12
ATOM 7040 N N . LYS A 1 11 ? -12.282 -10.187 -0.327 1.00 0.00 11 LYS A N 12
ATOM 7041 C CA . LYS A 1 11 ? -12.622 -8.932 -0.987 1.00 0.00 11 LYS A CA 12
ATOM 7042 C C . LYS A 1 11 ? -12.094 -7.740 -0.194 1.00 0.00 11 LYS A C 12
ATOM 7043 O O . LYS A 1 11 ? -12.857 -6.859 0.202 1.00 0.00 11 LYS A O 12
ATOM 7062 N N . SER A 1 12 ? -10.785 -7.719 0.032 1.00 0.00 12 SER A N 12
ATOM 7063 C CA . SER A 1 12 ? -10.156 -6.636 0.779 1.00 0.00 12 SER A CA 12
ATOM 7064 C C . SER A 1 12 ? -8.682 -6.505 0.409 1.00 0.00 12 SER A C 12
ATOM 7065 O O . SER A 1 12 ? -7.996 -7.502 0.179 1.00 0.00 12 SER A O 12
ATOM 7073 N N . HIS A 1 13 ? -8.200 -5.267 0.353 1.00 0.00 13 HIS A N 12
ATOM 7074 C CA . HIS A 1 13 ? -6.807 -5.004 0.011 1.00 0.00 13 HIS A CA 12
ATOM 7075 C C . HIS A 1 13 ? -5.907 -5.170 1.231 1.00 0.00 13 HIS A C 12
ATOM 7076 O O . HIS A 1 13 ? -6.296 -4.843 2.353 1.00 0.00 13 HIS A O 12
ATOM 7090 N N . THR A 1 14 ? -4.700 -5.681 1.006 1.00 0.00 14 THR A N 12
ATOM 7091 C CA . THR A 1 14 ? -3.746 -5.892 2.087 1.00 0.00 14 THR A CA 12
ATOM 7092 C C . THR A 1 14 ? -2.357 -5.397 1.700 1.00 0.00 14 THR A C 12
ATOM 7093 O O . THR A 1 14 ? -1.879 -5.661 0.596 1.00 0.00 14 THR A O 12
ATOM 7104 N N . CYS A 1 15 ? -1.714 -4.679 2.614 1.00 0.00 15 CYS A N 12
ATOM 7105 C CA . CYS A 1 15 ? -0.379 -4.147 2.368 1.00 0.00 15 CYS A CA 12
ATOM 7106 C C . CYS A 1 15 ? 0.664 -5.260 2.395 1.00 0.00 15 CYS A C 12
ATOM 7107 O O . CYS A 1 15 ? 0.984 -5.800 3.454 1.00 0.00 15 CYS A O 12
ATOM 7114 N N . ASP A 1 16 ? 1.191 -5.598 1.223 1.00 0.00 16 ASP A N 12
ATOM 7115 C CA . ASP A 1 16 ? 2.199 -6.646 1.112 1.00 0.00 16 ASP A CA 12
ATOM 7116 C C . ASP A 1 16 ? 3.512 -6.207 1.752 1.00 0.00 16 ASP A C 12
ATOM 7117 O O . ASP A 1 16 ? 4.412 -7.020 1.963 1.00 0.00 16 ASP A O 12
ATOM 7126 N N . GLU A 1 17 ? 3.613 -4.918 2.059 1.00 0.00 17 GLU A N 12
ATOM 7127 C CA . GLU A 1 17 ? 4.818 -4.372 2.674 1.00 0.00 17 GLU A CA 12
ATOM 7128 C C . GLU A 1 17 ? 4.953 -4.844 4.119 1.00 0.00 17 GLU A C 12
ATOM 7129 O O . GLU A 1 17 ? 6.019 -5.291 4.540 1.00 0.00 17 GLU A O 12
ATOM 7141 N N . CYS A 1 18 ? 3.864 -4.740 4.873 1.00 0.00 18 CYS A N 12
ATOM 7142 C CA . CYS A 1 18 ? 3.859 -5.154 6.271 1.00 0.00 18 CYS A CA 12
ATOM 7143 C C . CYS A 1 18 ? 2.832 -6.259 6.507 1.00 0.00 18 CYS A C 12
ATOM 7144 O O . CYS A 1 18 ? 3.112 -7.245 7.187 1.00 0.00 18 CYS A O 12
ATOM 7151 N N . GLY A 1 19 ? 1.642 -6.084 5.940 1.00 0.00 19 GLY A N 12
ATOM 7152 C CA . GLY A 1 19 ? 0.592 -7.073 6.100 1.00 0.00 19 GLY A CA 12
ATOM 7153 C C . GLY A 1 19 ? -0.680 -6.480 6.671 1.00 0.00 19 GLY A C 12
ATOM 7154 O O . GLY A 1 19 ? -1.493 -7.189 7.265 1.00 0.00 19 GLY A O 12
ATOM 7158 N N . LYS A 1 20 ? -0.855 -5.175 6.492 1.00 0.00 20 LYS A N 12
ATOM 7159 C CA . LYS A 1 20 ? -2.038 -4.486 6.993 1.00 0.00 20 LYS A CA 12
ATOM 7160 C C . LYS A 1 20 ? -3.231 -4.709 6.070 1.00 0.00 20 LYS A C 12
ATOM 7161 O O . LYS A 1 20 ? -3.068 -5.086 4.910 1.00 0.00 20 LYS A O 12
ATOM 7180 N N . ASN A 1 21 ? -4.430 -4.472 6.592 1.00 0.00 21 ASN A N 12
ATOM 7181 C CA . ASN A 1 21 ? -5.651 -4.647 5.813 1.00 0.00 21 ASN A CA 12
ATOM 7182 C C . ASN A 1 21 ? -6.402 -3.326 5.676 1.00 0.00 21 ASN A C 12
ATOM 7183 O O . ASN A 1 21 ? -6.490 -2.548 6.625 1.00 0.00 21 ASN A O 12
ATOM 7194 N N . PHE A 1 22 ? -6.944 -3.081 4.487 1.00 0.00 22 PHE A N 12
ATOM 7195 C CA . PHE A 1 22 ? -7.688 -1.855 4.225 1.00 0.00 22 PHE A CA 12
ATOM 7196 C C . PHE A 1 22 ? -8.861 -2.121 3.286 1.00 0.00 22 PHE A C 12
ATOM 7197 O O . PHE A 1 22 ? -8.671 -2.425 2.108 1.00 0.00 22 PHE A O 12
ATOM 7214 N N . CYS A 1 23 ? -10.074 -2.003 3.816 1.00 0.00 23 CYS A N 12
ATOM 7215 C CA . CYS A 1 23 ? -11.279 -2.232 3.027 1.00 0.00 23 CYS A CA 12
ATOM 7216 C C . CYS A 1 23 ? -11.210 -1.483 1.700 1.00 0.00 23 CYS A C 12
ATOM 7217 O O . CYS A 1 23 ? -11.532 -2.033 0.647 1.00 0.00 23 CYS A O 12
ATOM 7225 N N . TYR A 1 24 ? -10.790 -0.224 1.759 1.00 0.00 24 TYR A N 12
ATOM 7226 C CA . TYR A 1 24 ? -10.683 0.603 0.563 1.00 0.00 24 TYR A CA 12
ATOM 7227 C C . TYR A 1 24 ? -9.224 0.800 0.166 1.00 0.00 24 TYR A C 12
ATOM 7228 O O . TYR A 1 24 ? -8.406 1.250 0.969 1.00 0.00 24 TYR A O 12
ATOM 7246 N N . ILE A 1 25 ? -8.905 0.461 -1.079 1.00 0.00 25 ILE A N 12
ATOM 7247 C CA . ILE A 1 25 ? -7.545 0.602 -1.585 1.00 0.00 25 ILE A CA 12
ATOM 7248 C C . ILE A 1 25 ? -6.956 1.957 -1.206 1.00 0.00 25 ILE A C 12
ATOM 7249 O O . ILE A 1 25 ? -5.810 2.046 -0.765 1.00 0.00 25 ILE A O 12
ATOM 7265 N N . SER A 1 26 ? -7.748 3.010 -1.380 1.00 0.00 26 SER A N 12
ATOM 7266 C CA . SER A 1 26 ? -7.305 4.362 -1.059 1.00 0.00 26 SER A CA 12
ATOM 7267 C C . SER A 1 26 ? -6.593 4.393 0.290 1.00 0.00 26 SER A C 12
ATOM 7268 O O . SER A 1 26 ? -5.512 4.967 0.420 1.00 0.00 26 SER A O 12
ATOM 7276 N N . ALA A 1 27 ? -7.208 3.772 1.291 1.00 0.00 27 ALA A N 12
ATOM 7277 C CA . ALA A 1 27 ? -6.634 3.727 2.630 1.00 0.00 27 ALA A CA 12
ATOM 7278 C C . ALA A 1 27 ? -5.232 3.127 2.606 1.00 0.00 27 ALA A C 12
ATOM 7279 O O . ALA A 1 27 ? -4.301 3.673 3.200 1.00 0.00 27 ALA A O 12
ATOM 7286 N N . LEU A 1 28 ? -5.088 2.000 1.917 1.00 0.00 28 LEU A N 12
ATOM 7287 C CA . LEU A 1 28 ? -3.799 1.324 1.817 1.00 0.00 28 LEU A CA 12
ATOM 7288 C C . LEU A 1 28 ? -2.737 2.260 1.249 1.00 0.00 28 LEU A C 12
ATOM 7289 O O . LEU A 1 28 ? -1.624 2.341 1.769 1.00 0.00 28 LEU A O 12
ATOM 7305 N N . ARG A 1 29 ? -3.088 2.966 0.179 1.00 0.00 29 ARG A N 12
ATOM 7306 C CA . ARG A 1 29 ? -2.166 3.897 -0.459 1.00 0.00 29 ARG A CA 12
ATOM 7307 C C . ARG A 1 29 ? -1.688 4.955 0.533 1.00 0.00 29 ARG A C 12
ATOM 7308 O O . ARG A 1 29 ? -0.516 5.331 0.538 1.00 0.00 29 ARG A O 12
ATOM 7329 N N . ILE A 1 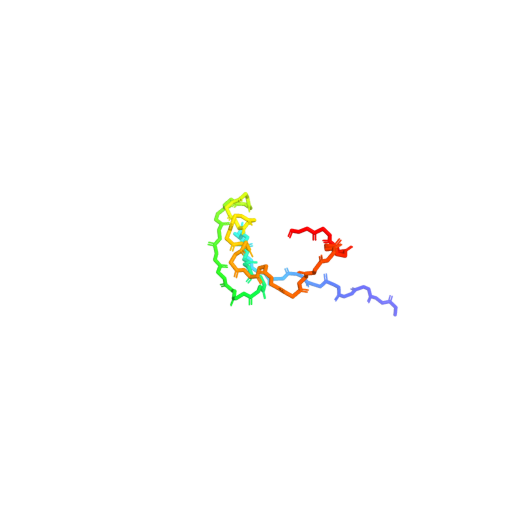30 ? -2.605 5.431 1.369 1.00 0.00 30 ILE A N 12
ATOM 7330 C CA . ILE A 1 30 ? -2.277 6.444 2.364 1.00 0.00 30 ILE A CA 12
ATOM 7331 C C . ILE A 1 30 ? -1.291 5.904 3.394 1.00 0.00 30 ILE A C 12
ATOM 7332 O O . ILE A 1 30 ? -0.430 6.633 3.887 1.00 0.00 30 ILE A O 12
ATOM 7348 N N . HIS A 1 31 ? -1.422 4.621 3.715 1.00 0.00 31 HIS A N 12
ATOM 7349 C CA . HIS A 1 31 ? -0.540 3.981 4.685 1.00 0.00 31 HIS A CA 12
ATOM 7350 C C . HIS A 1 31 ? 0.822 3.683 4.067 1.00 0.00 31 HIS A C 12
ATOM 7351 O O . HIS A 1 31 ? 1.859 3.930 4.682 1.00 0.00 31 HIS A O 12
ATOM 7365 N N . GLN A 1 32 ? 0.810 3.149 2.850 1.00 0.00 32 GLN A N 12
ATOM 7366 C CA . GLN A 1 32 ? 2.046 2.815 2.151 1.00 0.00 32 GLN A CA 12
ATOM 7367 C C . GLN A 1 32 ? 3.046 3.963 2.236 1.00 0.00 32 GLN A C 12
ATOM 7368 O O . GLN A 1 32 ? 4.256 3.752 2.152 1.00 0.00 32 GLN A O 12
ATOM 7382 N N . ARG A 1 33 ? 2.533 5.178 2.402 1.00 0.00 33 ARG A N 12
ATOM 7383 C CA . ARG A 1 33 ? 3.382 6.359 2.497 1.00 0.00 33 ARG A CA 12
ATOM 7384 C C . ARG A 1 33 ? 4.500 6.145 3.513 1.00 0.00 33 ARG A C 12
ATOM 7385 O O . ARG A 1 33 ? 5.629 6.596 3.314 1.00 0.00 33 ARG A O 12
ATOM 7406 N N . VAL A 1 34 ? 4.179 5.455 4.602 1.00 0.00 34 VAL A N 12
ATOM 7407 C CA . VAL A 1 34 ? 5.156 5.181 5.649 1.00 0.00 34 VAL A CA 12
ATOM 7408 C C . VAL A 1 34 ? 6.308 4.335 5.118 1.00 0.00 34 VAL A C 12
ATOM 7409 O O . VAL A 1 34 ? 7.470 4.572 5.449 1.00 0.00 34 VAL A O 12
ATOM 7422 N N . HIS A 1 35 ? 5.978 3.347 4.292 1.00 0.00 35 HIS A N 12
ATOM 7423 C CA . HIS A 1 35 ? 6.985 2.466 3.713 1.00 0.00 35 HIS A CA 12
ATOM 7424 C C . HIS A 1 35 ? 7.904 3.237 2.770 1.00 0.00 35 HIS A C 12
ATOM 7425 O O . HIS A 1 35 ? 9.096 2.946 2.675 1.00 0.00 35 HIS A O 12
ATOM 7439 N N . MET A 1 36 ? 7.341 4.219 2.075 1.00 0.00 36 MET A N 12
ATOM 7440 C CA . MET A 1 36 ? 8.111 5.032 1.140 1.00 0.00 36 MET A CA 12
ATOM 7441 C C . MET A 1 36 ? 9.422 5.490 1.769 1.00 0.00 36 MET A C 12
ATOM 7442 O O . MET A 1 36 ? 9.425 6.201 2.773 1.00 0.00 36 MET A O 12
ATOM 7456 N N . GLY A 1 37 ? 10.537 5.077 1.173 1.00 0.00 37 GLY A N 12
ATOM 7457 C CA . GLY A 1 37 ? 11.839 5.455 1.690 1.00 0.00 37 GLY A CA 12
ATOM 7458 C C . GLY A 1 37 ? 12.976 4.941 0.829 1.00 0.00 37 GLY A C 12
ATOM 7459 O O . GLY A 1 37 ? 13.979 5.629 0.640 1.00 0.00 37 GLY A O 12
ATOM 7463 N N . GLU A 1 38 ? 12.820 3.729 0.306 1.00 0.00 38 GLU A N 12
ATOM 7464 C CA . GLU A 1 38 ? 13.844 3.124 -0.537 1.00 0.00 38 GLU A CA 12
ATOM 7465 C C . GLU A 1 38 ? 13.226 2.122 -1.508 1.00 0.00 38 GLU A C 12
ATOM 7466 O O . GLU A 1 38 ? 12.474 1.233 -1.107 1.00 0.00 38 GLU A O 12
ATOM 7478 N N . LYS A 1 39 ? 13.549 2.272 -2.789 1.00 0.00 39 LYS A N 12
ATOM 7479 C CA . LYS A 1 39 ? 13.028 1.381 -3.819 1.00 0.00 39 LYS A CA 12
ATOM 7480 C C . LYS A 1 39 ? 14.164 0.753 -4.620 1.00 0.00 39 LYS A C 12
ATOM 7481 O O . LYS A 1 39 ? 15.054 1.452 -5.105 1.00 0.00 39 LYS A O 12
ATOM 7500 N N . CYS A 1 40 ? 14.125 -0.568 -4.757 1.00 0.00 40 CYS A N 12
ATOM 7501 C CA . CYS A 1 40 ? 15.152 -1.289 -5.501 1.00 0.00 40 CYS A CA 12
ATOM 7502 C C . CYS A 1 40 ? 14.946 -1.132 -7.004 1.00 0.00 40 CYS A C 12
ATOM 7503 O O . CYS A 1 40 ? 15.891 -0.861 -7.745 1.00 0.00 40 CYS A O 12
ATOM 7511 N N . SER A 1 41 ? 13.705 -1.304 -7.447 1.00 0.00 41 SER A N 12
ATOM 7512 C CA . SER A 1 41 ? 13.375 -1.187 -8.863 1.00 0.00 41 SER A CA 12
ATOM 7513 C C . SER A 1 41 ? 14.229 -0.113 -9.532 1.00 0.00 41 SER A C 12
ATOM 7514 O O . SER A 1 41 ? 14.149 1.065 -9.185 1.00 0.00 41 SER A O 12
ATOM 7522 N N . GLY A 1 42 ? 15.046 -0.530 -10.494 1.00 0.00 42 GLY A N 12
ATOM 7523 C CA . GLY A 1 42 ? 15.903 0.407 -11.197 1.00 0.00 42 GLY A CA 12
ATOM 7524 C C . GLY A 1 42 ? 15.213 1.042 -12.389 1.00 0.00 42 GLY A C 12
ATOM 7525 O O . GLY A 1 42 ? 14.680 2.148 -12.307 1.00 0.00 42 GLY A O 12
ATOM 7529 N N . PRO A 1 43 ? 15.221 0.333 -13.528 1.00 0.00 43 PRO A N 12
ATOM 7530 C CA . PRO A 1 43 ? 14.596 0.815 -14.763 1.00 0.00 43 PRO A CA 12
ATOM 7531 C C . PRO A 1 43 ? 13.074 0.839 -14.673 1.00 0.00 43 PRO A C 12
ATOM 7532 O O . PRO A 1 43 ? 12.472 0.024 -13.974 1.00 0.00 43 PRO A O 12
ATOM 7543 N N . SER A 1 44 ? 12.458 1.778 -15.384 1.00 0.00 44 SER A N 12
ATOM 7544 C CA . SER A 1 44 ? 11.006 1.910 -15.381 1.00 0.00 44 SER A CA 12
ATOM 7545 C C . SER A 1 44 ? 10.367 0.894 -16.323 1.00 0.00 44 SER A C 12
ATOM 7546 O O . SER A 1 44 ? 11.060 0.115 -16.977 1.00 0.00 44 SER A O 12
ATOM 7554 N N . SER A 1 45 ? 9.039 0.909 -16.387 1.00 0.00 45 SER A N 12
ATOM 7555 C CA . SER A 1 45 ? 8.304 -0.012 -17.245 1.00 0.00 45 SER A CA 12
ATOM 7556 C C . SER A 1 45 ? 7.369 0.746 -18.182 1.00 0.00 45 SER A C 12
ATOM 7557 O O . SER A 1 45 ? 6.602 1.605 -17.750 1.00 0.00 45 SER A O 12
ATOM 7565 N N . GLY A 1 46 ? 7.440 0.422 -19.470 1.00 0.00 46 GLY A N 12
ATOM 7566 C CA . GLY A 1 46 ? 6.596 1.081 -20.449 1.00 0.00 46 GLY A CA 12
ATOM 7567 C C . GLY A 1 46 ? 5.228 0.438 -20.562 1.00 0.00 46 GLY A C 12
ATOM 7568 O O . GLY A 1 46 ? 4.419 0.586 -19.647 1.00 0.00 46 GLY A O 12
ATOM 7573 N N . GLY A 1 1 ? -15.431 -37.106 -1.707 1.00 0.00 1 GLY A N 13
ATOM 7574 C CA . GLY A 1 1 ? -14.665 -36.517 -2.790 1.00 0.00 1 GLY A CA 13
ATOM 7575 C C . GLY A 1 1 ? -15.247 -35.200 -3.263 1.00 0.00 1 GLY A C 13
ATOM 7576 O O . GLY A 1 1 ? -14.629 -34.147 -3.103 1.00 0.00 1 GLY A O 13
ATOM 7580 N N . SER A 1 2 ? -16.438 -35.257 -3.849 1.00 0.00 2 SER A N 13
ATOM 7581 C CA . SER A 1 2 ? -17.101 -34.060 -4.352 1.00 0.00 2 SER A CA 13
ATOM 7582 C C . SER A 1 2 ? -18.049 -33.483 -3.305 1.00 0.00 2 SER A C 13
ATOM 7583 O O . SER A 1 2 ? -19.191 -33.138 -3.608 1.00 0.00 2 SER A O 13
ATOM 7591 N N . SER A 1 3 ? -17.566 -33.383 -2.071 1.00 0.00 3 SER A N 13
ATOM 7592 C CA . SER A 1 3 ? -18.371 -32.852 -0.976 1.00 0.00 3 SER A CA 13
ATOM 7593 C C . SER A 1 3 ? -18.342 -31.326 -0.971 1.00 0.00 3 SER A C 13
ATOM 7594 O O . SER A 1 3 ? -19.373 -30.675 -0.813 1.00 0.00 3 SER A O 13
ATOM 7602 N N . GLY A 1 4 ? -17.150 -30.763 -1.146 1.00 0.00 4 GLY A N 13
ATOM 7603 C CA . GLY A 1 4 ? -17.007 -29.318 -1.158 1.00 0.00 4 GLY A CA 13
ATOM 7604 C C . GLY A 1 4 ? -16.242 -28.801 0.044 1.00 0.00 4 GLY A C 13
ATOM 7605 O O . GLY A 1 4 ? -16.569 -29.129 1.184 1.00 0.00 4 GLY A O 13
ATOM 7609 N N . SER A 1 5 ? -15.219 -27.992 -0.211 1.00 0.00 5 SER A N 13
ATOM 7610 C CA . SER A 1 5 ? -14.402 -27.433 0.859 1.00 0.00 5 SER A CA 13
ATOM 7611 C C . SER A 1 5 ? -14.903 -26.049 1.260 1.00 0.00 5 SER A C 13
ATOM 7612 O O . SER A 1 5 ? -15.367 -25.277 0.420 1.00 0.00 5 SER A O 13
ATOM 7620 N N . SER A 1 6 ? -14.808 -25.742 2.549 1.00 0.00 6 SER A N 13
ATOM 7621 C CA . SER A 1 6 ? -15.255 -24.453 3.064 1.00 0.00 6 SER A CA 13
ATOM 7622 C C . SER A 1 6 ? -14.191 -23.382 2.846 1.00 0.00 6 SER A C 13
ATOM 7623 O O . SER A 1 6 ? -13.101 -23.449 3.414 1.00 0.00 6 SER A O 13
ATOM 7631 N N . GLY A 1 7 ? -14.515 -22.394 2.019 1.00 0.00 7 GLY A N 13
ATOM 7632 C CA . GLY A 1 7 ? -13.577 -21.322 1.739 1.00 0.00 7 GLY A CA 13
ATOM 7633 C C . GLY A 1 7 ? -14.232 -20.144 1.046 1.00 0.00 7 GLY A C 13
ATOM 7634 O O . GLY A 1 7 ? -14.408 -20.151 -0.172 1.00 0.00 7 GLY A O 13
ATOM 7638 N N . SER A 1 8 ? -14.597 -19.129 1.824 1.00 0.00 8 SER A N 13
ATOM 7639 C CA . SER A 1 8 ? -15.242 -17.941 1.278 1.00 0.00 8 SER A CA 13
ATOM 7640 C C . SER A 1 8 ? -14.866 -16.701 2.083 1.00 0.00 8 SER A C 13
ATOM 7641 O O . SER A 1 8 ? -14.391 -16.801 3.214 1.00 0.00 8 SER A O 13
ATOM 7649 N N . GLY A 1 9 ? -15.083 -15.530 1.491 1.00 0.00 9 GLY A N 13
ATOM 7650 C CA . GLY A 1 9 ? -14.762 -14.286 2.166 1.00 0.00 9 GLY A CA 13
ATOM 7651 C C . GLY A 1 9 ? -14.967 -13.075 1.279 1.00 0.00 9 GLY A C 13
ATOM 7652 O O . GLY A 1 9 ? -15.717 -13.132 0.305 1.00 0.00 9 GLY A O 13
ATOM 7656 N N . GLU A 1 10 ? -14.300 -11.976 1.616 1.00 0.00 10 GLU A N 13
ATOM 7657 C CA . GLU A 1 10 ? -14.416 -10.745 0.843 1.00 0.00 10 GLU A CA 13
ATOM 7658 C C . GLU A 1 10 ? -13.051 -10.295 0.330 1.00 0.00 10 GLU A C 13
ATOM 7659 O O . GLU A 1 10 ? -12.021 -10.575 0.942 1.00 0.00 10 GLU A O 13
ATOM 7671 N N . LYS A 1 11 ? -13.052 -9.595 -0.800 1.00 0.00 11 LYS A N 13
ATOM 7672 C CA . LYS A 1 11 ? -11.816 -9.104 -1.398 1.00 0.00 11 LYS A CA 13
ATOM 7673 C C . LYS A 1 11 ? -11.336 -7.839 -0.694 1.00 0.00 11 LYS A C 13
ATOM 7674 O O . LYS A 1 11 ? -11.984 -6.794 -0.764 1.00 0.00 11 LYS A O 13
ATOM 7693 N N . SER A 1 12 ? -10.197 -7.940 -0.016 1.00 0.00 12 SER A N 13
ATOM 7694 C CA . SER A 1 12 ? -9.631 -6.804 0.702 1.00 0.00 12 SER A CA 13
ATOM 7695 C C . SER A 1 12 ? -8.196 -6.539 0.257 1.00 0.00 12 SER A C 13
ATOM 7696 O O . SER A 1 12 ? -7.483 -7.454 -0.156 1.00 0.00 12 SER A O 13
ATOM 7704 N N . HIS A 1 13 ? -7.779 -5.280 0.344 1.00 0.00 13 HIS A N 13
ATOM 7705 C CA . HIS A 1 13 ? -6.429 -4.893 -0.049 1.00 0.00 13 HIS A CA 13
ATOM 7706 C C . HIS A 1 13 ? -5.461 -5.034 1.121 1.00 0.00 13 HIS A C 13
ATOM 7707 O O . HIS A 1 13 ? -5.576 -4.331 2.126 1.00 0.00 13 HIS A O 13
ATOM 7721 N N . THR A 1 14 ? -4.506 -5.949 0.986 1.00 0.00 14 THR A N 13
ATOM 7722 C CA . THR A 1 14 ? -3.519 -6.184 2.032 1.00 0.00 14 THR A CA 13
ATOM 7723 C C . THR A 1 14 ? -2.155 -5.632 1.636 1.00 0.00 14 THR A C 13
ATOM 7724 O O . THR A 1 14 ? -1.667 -5.886 0.534 1.00 0.00 14 THR A O 13
ATOM 7735 N N . CYS A 1 15 ? -1.542 -4.875 2.540 1.00 0.00 15 CYS A N 13
ATOM 7736 C CA . CYS A 1 15 ? -0.233 -4.286 2.286 1.00 0.00 15 CYS A CA 13
ATOM 7737 C C . CYS A 1 15 ? 0.844 -5.365 2.217 1.00 0.00 15 CYS A C 13
ATOM 7738 O O . CYS A 1 15 ? 0.971 -6.190 3.122 1.00 0.00 15 CYS A O 13
ATOM 7745 N N . ASP A 1 16 ? 1.618 -5.351 1.137 1.00 0.00 16 ASP A N 13
ATOM 7746 C CA . ASP A 1 16 ? 2.686 -6.327 0.950 1.00 0.00 16 ASP A CA 13
ATOM 7747 C C . ASP A 1 16 ? 3.966 -5.872 1.645 1.00 0.00 16 ASP A C 13
ATOM 7748 O O . ASP A 1 16 ? 4.933 -6.626 1.740 1.00 0.00 16 ASP A O 13
ATOM 7757 N N . GLU A 1 17 ? 3.963 -4.632 2.126 1.00 0.00 17 GLU A N 13
ATOM 7758 C CA . GLU A 1 17 ? 5.125 -4.077 2.810 1.00 0.00 17 GLU A CA 13
ATOM 7759 C C . GLU A 1 17 ? 5.223 -4.609 4.237 1.00 0.00 17 GLU A C 13
ATOM 7760 O O . GLU A 1 17 ? 6.304 -4.961 4.708 1.00 0.00 17 GLU A O 13
ATOM 7772 N N . CYS A 1 18 ? 4.084 -4.663 4.920 1.00 0.00 18 CYS A N 13
ATOM 7773 C CA . CYS A 1 18 ? 4.039 -5.150 6.294 1.00 0.00 18 CYS A CA 13
ATOM 7774 C C . CYS A 1 18 ? 3.031 -6.287 6.435 1.00 0.00 18 CYS A C 13
ATOM 7775 O O . CYS A 1 18 ? 3.270 -7.257 7.153 1.00 0.00 18 CYS A O 13
ATOM 7782 N N . GLY A 1 19 ? 1.903 -6.160 5.742 1.00 0.00 19 GLY A N 13
ATOM 7783 C CA . GLY A 1 19 ? 0.876 -7.184 5.803 1.00 0.00 19 GLY A CA 13
ATOM 7784 C C . GLY A 1 19 ? -0.445 -6.649 6.319 1.00 0.00 19 GLY A C 13
ATOM 7785 O O . GLY A 1 19 ? -1.368 -7.415 6.596 1.00 0.00 19 GLY A O 13
ATOM 7789 N N . LYS A 1 20 ? -0.537 -5.330 6.450 1.00 0.00 20 LYS A N 13
ATOM 7790 C CA . LYS A 1 20 ? -1.755 -4.692 6.936 1.00 0.00 20 LYS A CA 13
ATOM 7791 C C . LYS A 1 20 ? -2.932 -4.994 6.014 1.00 0.00 20 LYS A C 13
ATOM 7792 O O . LYS A 1 20 ? -2.757 -5.543 4.928 1.00 0.00 20 LYS A O 13
ATOM 7811 N N . ASN A 1 21 ? -4.132 -4.629 6.456 1.00 0.00 21 ASN A N 13
ATOM 7812 C CA . ASN A 1 21 ? -5.338 -4.860 5.670 1.00 0.00 21 ASN A CA 13
ATOM 7813 C C . ASN A 1 21 ? -6.126 -3.566 5.489 1.00 0.00 21 ASN A C 13
ATOM 7814 O O . ASN A 1 21 ? -6.169 -2.723 6.385 1.00 0.00 21 ASN A O 13
ATOM 7825 N N . PHE A 1 22 ? -6.748 -3.416 4.324 1.00 0.00 22 PHE A N 13
ATOM 7826 C CA . PHE A 1 22 ? -7.534 -2.225 4.025 1.00 0.00 22 PHE A CA 13
ATOM 7827 C C . PHE A 1 22 ? -8.644 -2.542 3.027 1.00 0.00 22 PHE A C 13
ATOM 7828 O O . PHE A 1 22 ? -8.380 -2.831 1.859 1.00 0.00 22 PHE A O 13
ATOM 7845 N N . CYS A 1 23 ? -9.886 -2.487 3.496 1.00 0.00 23 CYS A N 13
ATOM 7846 C CA . CYS A 1 23 ? -11.037 -2.770 2.646 1.00 0.00 23 CYS A CA 13
ATOM 7847 C C . CYS A 1 23 ? -11.031 -1.879 1.408 1.00 0.00 23 CYS A C 13
ATOM 7848 O O . CYS A 1 23 ? -11.333 -2.331 0.303 1.00 0.00 23 CYS A O 13
ATOM 7856 N N . TYR A 1 24 ? -10.686 -0.611 1.600 1.00 0.00 24 TYR A N 13
ATOM 7857 C CA . TYR A 1 24 ? -10.644 0.346 0.500 1.00 0.00 24 TYR A CA 13
ATOM 7858 C C . TYR A 1 24 ? -9.205 0.632 0.081 1.00 0.00 24 TYR A C 13
ATOM 7859 O O . TYR A 1 24 ? -8.391 1.083 0.887 1.00 0.00 24 TYR A O 13
ATOM 7877 N N . ILE A 1 25 ? -8.901 0.368 -1.185 1.00 0.00 25 ILE A N 13
ATOM 7878 C CA . ILE A 1 25 ? -7.562 0.599 -1.712 1.00 0.00 25 ILE A CA 13
ATOM 7879 C C . ILE A 1 25 ? -7.028 1.960 -1.279 1.00 0.00 25 ILE A C 13
ATOM 7880 O O . ILE A 1 25 ? -5.888 2.076 -0.829 1.00 0.00 25 ILE A O 13
ATOM 7896 N N . SER A 1 26 ? -7.860 2.987 -1.417 1.00 0.00 26 SER A N 13
ATOM 7897 C CA . SER A 1 26 ? -7.471 4.342 -1.042 1.00 0.00 26 SER A CA 13
ATOM 7898 C C . SER A 1 26 ? -6.696 4.340 0.273 1.00 0.00 26 SER A C 13
ATOM 7899 O O . SER A 1 26 ? -5.639 4.961 0.384 1.00 0.00 26 SER A O 13
ATOM 7907 N N . ALA A 1 27 ? -7.230 3.637 1.266 1.00 0.00 27 ALA A N 13
ATOM 7908 C CA . ALA A 1 27 ? -6.589 3.552 2.573 1.00 0.00 27 ALA A CA 13
ATOM 7909 C C . ALA A 1 27 ? -5.160 3.032 2.450 1.00 0.00 27 ALA A C 13
ATOM 7910 O O . ALA A 1 27 ? -4.212 3.686 2.886 1.00 0.00 27 ALA A O 13
ATOM 7917 N N . LEU A 1 28 ? -5.014 1.853 1.856 1.00 0.00 28 LEU A N 13
ATOM 7918 C CA . LEU A 1 28 ? -3.700 1.244 1.677 1.00 0.00 28 LEU A CA 13
ATOM 7919 C C . LEU A 1 28 ? -2.697 2.262 1.144 1.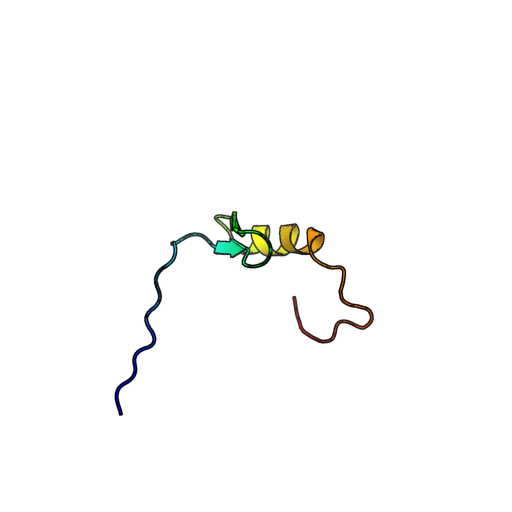00 0.00 28 LEU A C 13
ATOM 7920 O O . LEU A 1 28 ? -1.592 2.395 1.671 1.00 0.00 28 LEU A O 13
ATOM 7936 N N . ARG A 1 29 ? -3.090 2.980 0.097 1.00 0.00 29 ARG A N 13
ATOM 7937 C CA . ARG A 1 29 ? -2.226 3.986 -0.507 1.00 0.00 29 ARG A CA 13
ATOM 7938 C C . ARG A 1 29 ? -1.751 4.993 0.537 1.00 0.00 29 ARG A C 13
ATOM 7939 O O . ARG A 1 29 ? -0.576 5.359 0.570 1.00 0.00 29 ARG A O 13
ATOM 7960 N N . ILE A 1 30 ? -2.672 5.435 1.386 1.00 0.00 30 ILE A N 13
ATOM 7961 C CA . ILE A 1 30 ? -2.347 6.398 2.431 1.00 0.00 30 ILE A CA 13
ATOM 7962 C C . ILE A 1 30 ? -1.371 5.805 3.441 1.00 0.00 30 ILE A C 13
ATOM 7963 O O . ILE A 1 30 ? -0.497 6.500 3.959 1.00 0.00 30 ILE A O 13
ATOM 7979 N N . HIS A 1 31 ? -1.525 4.513 3.717 1.00 0.00 31 HIS A N 13
ATOM 7980 C CA . HIS A 1 31 ? -0.656 3.825 4.664 1.00 0.00 31 HIS A CA 13
ATOM 7981 C C . HIS A 1 31 ? 0.720 3.572 4.055 1.00 0.00 31 HIS A C 13
ATOM 7982 O O . HIS A 1 31 ? 1.737 3.656 4.742 1.00 0.00 31 HIS A O 13
ATOM 7996 N N . GLN A 1 32 ? 0.741 3.263 2.762 1.00 0.00 32 GLN A N 13
ATOM 7997 C CA . GLN A 1 32 ? 1.992 2.998 2.061 1.00 0.00 32 GLN A CA 13
ATOM 7998 C C . GLN A 1 32 ? 2.975 4.149 2.246 1.00 0.00 32 GLN A C 13
ATOM 7999 O O . GLN A 1 32 ? 4.188 3.966 2.140 1.00 0.00 32 GLN A O 13
ATOM 8013 N N . ARG A 1 33 ? 2.443 5.336 2.522 1.00 0.00 33 ARG A N 13
ATOM 8014 C CA . ARG A 1 33 ? 3.274 6.517 2.720 1.00 0.00 33 ARG A CA 13
ATOM 8015 C C . ARG A 1 33 ? 4.267 6.300 3.858 1.00 0.00 33 ARG A C 13
ATOM 8016 O O . ARG A 1 33 ? 5.351 6.882 3.869 1.00 0.00 33 ARG A O 13
ATOM 8037 N N . VAL A 1 34 ? 3.889 5.458 4.814 1.00 0.00 34 VAL A N 13
ATOM 8038 C CA . VAL A 1 34 ? 4.746 5.162 5.956 1.00 0.00 34 VAL A CA 13
ATOM 8039 C C . VAL A 1 34 ? 5.980 4.376 5.528 1.00 0.00 34 VAL A C 13
ATOM 8040 O O . VAL A 1 34 ? 7.040 4.480 6.145 1.00 0.00 34 VAL A O 13
ATOM 8053 N N . HIS A 1 35 ? 5.834 3.588 4.467 1.00 0.00 35 HIS A N 13
ATOM 8054 C CA . HIS A 1 35 ? 6.938 2.784 3.955 1.00 0.00 35 HIS A CA 13
ATOM 8055 C C . HIS A 1 35 ? 7.840 3.614 3.046 1.00 0.00 35 HIS A C 13
ATOM 8056 O O . HIS A 1 35 ? 8.668 3.073 2.315 1.00 0.00 35 HIS A O 13
ATOM 8070 N N . MET A 1 36 ? 7.672 4.932 3.098 1.00 0.00 36 MET A N 13
ATOM 8071 C CA . MET A 1 36 ? 8.471 5.836 2.280 1.00 0.00 36 MET A CA 13
ATOM 8072 C C . MET A 1 36 ? 9.734 6.265 3.019 1.00 0.00 36 MET A C 13
ATOM 8073 O O . MET A 1 36 ? 9.696 7.150 3.872 1.00 0.00 36 MET A O 13
ATOM 8087 N N . GLY A 1 37 ? 10.854 5.631 2.684 1.00 0.00 37 GLY A N 13
ATOM 8088 C CA . GLY A 1 37 ? 12.113 5.961 3.326 1.00 0.00 37 GLY A CA 13
ATOM 8089 C C . GLY A 1 37 ? 12.880 7.036 2.581 1.00 0.00 37 GLY A C 13
ATOM 8090 O O . GLY A 1 37 ? 12.662 7.249 1.389 1.00 0.00 37 GLY A O 13
ATOM 8094 N N . GLU A 1 38 ? 13.779 7.715 3.286 1.00 0.00 38 GLU A N 13
ATOM 8095 C CA . GLU A 1 38 ? 14.579 8.776 2.683 1.00 0.00 38 GLU A CA 13
ATOM 8096 C C . GLU A 1 38 ? 15.676 8.193 1.796 1.00 0.00 38 GLU A C 13
ATOM 8097 O O . GLU A 1 38 ? 15.779 8.528 0.616 1.00 0.00 38 GLU A O 13
ATOM 8109 N N . LYS A 1 39 ? 16.493 7.319 2.374 1.00 0.00 39 LYS A N 13
ATOM 8110 C CA . LYS A 1 39 ? 17.583 6.688 1.639 1.00 0.00 39 LYS A CA 13
ATOM 8111 C C . LYS A 1 39 ? 17.370 5.181 1.538 1.00 0.00 39 LYS A C 13
ATOM 8112 O O . LYS A 1 39 ? 17.549 4.589 0.472 1.00 0.00 39 LYS A O 13
ATOM 8131 N N . CYS A 1 40 ? 16.985 4.567 2.651 1.00 0.00 40 CYS A N 13
ATOM 8132 C CA . CYS A 1 40 ? 16.747 3.128 2.687 1.00 0.00 40 CYS A CA 13
ATOM 8133 C C . CYS A 1 40 ? 17.750 2.389 1.808 1.00 0.00 40 CYS A C 13
ATOM 8134 O O . CYS A 1 40 ? 17.398 1.435 1.114 1.00 0.00 40 CYS A O 13
ATOM 8142 N N . SER A 1 41 ? 19.001 2.836 1.841 1.00 0.00 41 SER A N 13
ATOM 8143 C CA . SER A 1 41 ? 20.055 2.221 1.044 1.00 0.00 41 SER A CA 13
ATOM 8144 C C . SER A 1 41 ? 20.933 1.319 1.906 1.00 0.00 41 SER A C 13
ATOM 8145 O O . SER A 1 41 ? 21.944 1.757 2.452 1.00 0.00 41 SER A O 13
ATOM 8153 N N . GLY A 1 42 ? 20.536 0.055 2.024 1.00 0.00 42 GLY A N 13
ATOM 8154 C CA . GLY A 1 42 ? 21.297 -0.890 2.821 1.00 0.00 42 GLY A CA 13
ATOM 8155 C C . GLY A 1 42 ? 20.447 -2.041 3.323 1.00 0.00 42 GLY A C 13
ATOM 8156 O O . GLY A 1 42 ? 19.955 -2.031 4.451 1.00 0.00 42 GLY A O 13
ATOM 8160 N N . PRO A 1 43 ? 20.265 -3.061 2.472 1.00 0.00 43 PRO A N 13
ATOM 8161 C CA . PRO A 1 43 ? 19.468 -4.243 2.813 1.00 0.00 43 PRO A CA 13
ATOM 8162 C C . PRO A 1 43 ? 20.144 -5.114 3.866 1.00 0.00 43 PRO A C 13
ATOM 8163 O O . PRO A 1 43 ? 20.881 -6.043 3.536 1.00 0.00 43 PRO A O 13
ATOM 8174 N N . SER A 1 44 ? 19.888 -4.809 5.134 1.00 0.00 44 SER A N 13
ATOM 8175 C CA . SER A 1 44 ? 20.475 -5.562 6.235 1.00 0.00 44 SER A CA 13
ATOM 8176 C C . SER A 1 44 ? 19.574 -5.517 7.466 1.00 0.00 44 SER A C 13
ATOM 8177 O O . SER A 1 44 ? 18.685 -4.672 7.567 1.00 0.00 44 SER A O 13
ATOM 8185 N N . SER A 1 45 ? 19.811 -6.434 8.399 1.00 0.00 45 SER A N 13
ATOM 8186 C CA . SER A 1 45 ? 19.019 -6.502 9.621 1.00 0.00 45 SER A CA 13
ATOM 8187 C C . SER A 1 45 ? 19.893 -6.264 10.849 1.00 0.00 45 SER A C 13
ATOM 8188 O O . SER A 1 45 ? 19.563 -5.451 11.711 1.00 0.00 45 SER A O 13
ATOM 8196 N N . GLY A 1 46 ? 21.011 -6.980 10.920 1.00 0.00 46 GLY A N 13
ATOM 8197 C CA . GLY A 1 46 ? 21.915 -6.833 12.045 1.00 0.00 46 GLY A CA 13
ATOM 8198 C C . GLY A 1 46 ? 21.638 -7.835 13.147 1.00 0.00 46 GLY A C 13
ATOM 8199 O O . GLY A 1 46 ? 21.120 -7.447 14.193 1.00 0.00 46 GLY A O 13
ATOM 8204 N N . GLY A 1 1 ? -4.826 -28.223 -24.765 1.00 0.00 1 GLY A N 14
ATOM 8205 C CA . GLY A 1 1 ? -4.297 -26.873 -24.709 1.00 0.00 1 GLY A CA 14
ATOM 8206 C C . GLY A 1 1 ? -3.657 -26.556 -23.372 1.00 0.00 1 GLY A C 14
ATOM 8207 O O . GLY A 1 1 ? -2.881 -27.352 -22.843 1.00 0.00 1 GLY A O 14
ATOM 8211 N N . SER A 1 2 ? -3.981 -25.389 -22.824 1.00 0.00 2 SER A N 14
ATOM 8212 C CA . SER A 1 2 ? -3.427 -24.966 -21.543 1.00 0.00 2 SER A CA 14
ATOM 8213 C C . SER A 1 2 ? -4.500 -24.313 -20.677 1.00 0.00 2 SER A C 14
ATOM 8214 O O . SER A 1 2 ? -5.610 -24.049 -21.138 1.00 0.00 2 SER A O 14
ATOM 8222 N N . SER A 1 3 ? -4.160 -24.056 -19.418 1.00 0.00 3 SER A N 14
ATOM 8223 C CA . SER A 1 3 ? -5.094 -23.438 -18.484 1.00 0.00 3 SER A CA 14
ATOM 8224 C C . SER A 1 3 ? -5.037 -21.916 -18.586 1.00 0.00 3 SER A C 14
ATOM 8225 O O . SER A 1 3 ? -4.022 -21.347 -18.985 1.00 0.00 3 SER A O 14
ATOM 8233 N N . GLY A 1 4 ? -6.137 -21.263 -18.223 1.00 0.00 4 GLY A N 14
ATOM 8234 C CA . GLY A 1 4 ? -6.193 -19.814 -18.281 1.00 0.00 4 GLY A CA 14
ATOM 8235 C C . GLY A 1 4 ? -7.357 -19.247 -17.494 1.00 0.00 4 GLY A C 14
ATOM 8236 O O . GLY A 1 4 ? -8.490 -19.710 -17.628 1.00 0.00 4 GLY A O 14
ATOM 8240 N N . SER A 1 5 ? -7.079 -18.242 -16.670 1.00 0.00 5 SER A N 14
ATOM 8241 C CA . SER A 1 5 ? -8.112 -17.614 -15.854 1.00 0.00 5 SER A CA 14
ATOM 8242 C C . SER A 1 5 ? -8.274 -16.142 -16.221 1.00 0.00 5 SER A C 14
ATOM 8243 O O . SER A 1 5 ? -7.337 -15.504 -16.701 1.00 0.00 5 SER A O 14
ATOM 8251 N N . SER A 1 6 ? -9.470 -15.610 -15.991 1.00 0.00 6 SER A N 14
ATOM 8252 C CA . SER A 1 6 ? -9.758 -14.214 -16.300 1.00 0.00 6 SER A CA 14
ATOM 8253 C C . SER A 1 6 ? -10.912 -13.696 -15.447 1.00 0.00 6 SER A C 14
ATOM 8254 O O . SER A 1 6 ? -12.043 -14.164 -15.562 1.00 0.00 6 SER A O 14
ATOM 8262 N N . GLY A 1 7 ? -10.615 -12.723 -14.590 1.00 0.00 7 GLY A N 14
ATOM 8263 C CA . GLY A 1 7 ? -11.636 -12.156 -13.729 1.00 0.00 7 GLY A CA 14
ATOM 8264 C C . GLY A 1 7 ? -11.059 -11.230 -12.677 1.00 0.00 7 GLY A C 14
ATOM 8265 O O . GLY A 1 7 ? -9.841 -11.102 -12.554 1.00 0.00 7 GLY A O 14
ATOM 8269 N N . SER A 1 8 ? -11.935 -10.580 -11.918 1.00 0.00 8 SER A N 14
ATOM 8270 C CA . SER A 1 8 ? -11.506 -9.657 -10.874 1.00 0.00 8 SER A CA 14
ATOM 8271 C C . SER A 1 8 ? -11.714 -10.265 -9.491 1.00 0.00 8 SER A C 14
ATOM 8272 O O . SER A 1 8 ? -12.446 -11.241 -9.333 1.00 0.00 8 SER A O 14
ATOM 8280 N N . GLY A 1 9 ? -11.062 -9.680 -8.490 1.00 0.00 9 GLY A N 14
ATOM 8281 C CA . GLY A 1 9 ? -11.188 -10.177 -7.132 1.00 0.00 9 GLY A CA 14
ATOM 8282 C C . GLY A 1 9 ? -11.416 -9.066 -6.127 1.00 0.00 9 GLY A C 14
ATOM 8283 O O . GLY A 1 9 ? -10.753 -8.030 -6.177 1.00 0.00 9 GLY A O 14
ATOM 8287 N N . GLU A 1 10 ? -12.357 -9.280 -5.213 1.00 0.00 10 GLU A N 14
ATOM 8288 C CA . GLU A 1 10 ? -12.671 -8.286 -4.193 1.00 0.00 10 GLU A CA 14
ATOM 8289 C C . GLU A 1 10 ? -12.556 -8.886 -2.795 1.00 0.00 10 GLU A C 14
ATOM 8290 O O . GLU A 1 10 ? -13.219 -9.873 -2.473 1.00 0.00 10 GLU A O 14
ATOM 8302 N N . LYS A 1 11 ? -11.710 -8.284 -1.967 1.00 0.00 11 LYS A N 14
ATOM 8303 C CA . LYS A 1 11 ? -11.507 -8.756 -0.602 1.00 0.00 11 LYS A CA 14
ATOM 8304 C C . LYS A 1 11 ? -10.604 -7.803 0.174 1.00 0.00 11 LYS A C 14
ATOM 8305 O O . LYS A 1 11 ? -9.729 -7.155 -0.400 1.00 0.00 11 LYS A O 14
ATOM 8324 N N . SER A 1 12 ? -10.821 -7.724 1.483 1.00 0.00 12 SER A N 14
ATOM 8325 C CA . SER A 1 12 ? -10.028 -6.848 2.338 1.00 0.00 12 SER A CA 14
ATOM 8326 C C . SER A 1 12 ? -8.569 -6.828 1.891 1.00 0.00 12 SER A C 14
ATOM 8327 O O . SER A 1 12 ? -7.843 -7.809 2.056 1.00 0.00 12 SER A O 14
ATOM 8335 N N . HIS A 1 13 ? -8.146 -5.703 1.324 1.00 0.00 13 HIS A N 14
ATOM 8336 C CA . HIS A 1 13 ? -6.774 -5.553 0.852 1.00 0.00 13 HIS A CA 14
ATOM 8337 C C . HIS A 1 13 ? -5.789 -5.631 2.015 1.00 0.00 13 HIS A C 14
ATOM 8338 O O . HIS A 1 13 ? -6.095 -5.213 3.132 1.00 0.00 13 HIS A O 14
ATOM 8352 N N . THR A 1 14 ? -4.604 -6.170 1.745 1.00 0.00 14 THR A N 14
ATOM 8353 C CA . THR A 1 14 ? -3.575 -6.304 2.768 1.00 0.00 14 THR A CA 14
ATOM 8354 C C . THR A 1 14 ? -2.224 -5.815 2.257 1.00 0.00 14 THR A C 14
ATOM 8355 O O . THR A 1 14 ? -1.794 -6.181 1.163 1.00 0.00 14 THR A O 14
ATOM 8366 N N . CYS A 1 15 ? -1.559 -4.987 3.055 1.00 0.00 15 CYS A N 14
ATOM 8367 C CA . CYS A 1 15 ? -0.256 -4.448 2.685 1.00 0.00 15 CYS A CA 14
ATOM 8368 C C . CYS A 1 15 ? 0.817 -5.531 2.743 1.00 0.00 15 CYS A C 14
ATOM 8369 O O . CYS A 1 15 ? 1.017 -6.167 3.779 1.00 0.00 15 CYS A O 14
ATOM 8376 N N . ASP A 1 16 ? 1.506 -5.734 1.626 1.00 0.00 16 ASP A N 14
ATOM 8377 C CA . ASP A 1 16 ? 2.560 -6.739 1.549 1.00 0.00 16 ASP A CA 14
ATOM 8378 C C . ASP A 1 16 ? 3.854 -6.216 2.166 1.00 0.00 16 ASP A C 14
ATOM 8379 O O . ASP A 1 16 ? 4.787 -6.980 2.412 1.00 0.00 16 ASP A O 14
ATOM 8388 N N . GLU A 1 17 ? 3.901 -4.911 2.412 1.00 0.00 17 GLU A N 14
ATOM 8389 C CA . GLU A 1 17 ? 5.082 -4.287 2.999 1.00 0.00 17 GLU A CA 14
ATOM 8390 C C . GLU A 1 17 ? 5.218 -4.659 4.472 1.00 0.00 17 GLU A C 14
ATOM 8391 O O . GLU A 1 17 ? 6.313 -4.957 4.951 1.00 0.00 17 GLU A O 14
ATOM 8403 N N . CYS A 1 18 ? 4.098 -4.639 5.188 1.00 0.00 18 CYS A N 14
ATOM 8404 C CA . CYS A 1 18 ? 4.091 -4.973 6.607 1.00 0.00 18 CYS A CA 14
ATOM 8405 C C . CYS A 1 18 ? 3.092 -6.089 6.898 1.00 0.00 18 CYS A C 14
ATOM 8406 O O . CYS A 1 18 ? 3.383 -7.015 7.654 1.00 0.00 18 CYS A O 14
ATOM 8413 N N . GLY A 1 19 ? 1.913 -5.993 6.291 1.00 0.00 19 GLY A N 14
ATOM 8414 C CA . GLY A 1 19 ? 0.889 -7.001 6.498 1.00 0.00 19 GLY A CA 14
ATOM 8415 C C . GLY A 1 19 ? -0.379 -6.425 7.096 1.00 0.00 19 GLY A C 14
ATOM 8416 O O . GLY A 1 19 ? -1.156 -7.139 7.731 1.00 0.00 19 GLY A O 14
ATOM 8420 N N . LYS A 1 20 ? -0.590 -5.128 6.896 1.00 0.00 20 LYS A N 14
ATOM 8421 C CA . LYS A 1 20 ? -1.772 -4.455 7.421 1.00 0.00 20 LYS A CA 14
ATOM 8422 C C . LYS A 1 20 ? -3.019 -4.857 6.639 1.00 0.00 20 LYS A C 14
ATOM 8423 O O . LYS A 1 20 ? -2.959 -5.705 5.750 1.00 0.00 20 LYS A O 14
ATOM 8442 N N . ASN A 1 21 ? -4.147 -4.240 6.976 1.00 0.00 21 ASN A N 14
ATOM 8443 C CA . ASN A 1 21 ? -5.408 -4.534 6.305 1.00 0.00 21 ASN A CA 14
ATOM 8444 C C . ASN A 1 21 ? -6.178 -3.250 6.008 1.00 0.00 21 ASN A C 14
ATOM 8445 O O . ASN A 1 21 ? -6.160 -2.306 6.798 1.00 0.00 21 ASN A O 14
ATOM 8456 N N . PHE A 1 22 ? -6.854 -3.223 4.864 1.00 0.00 22 PHE A N 14
ATOM 8457 C CA . PHE A 1 22 ? -7.630 -2.056 4.462 1.00 0.00 22 PHE A CA 14
ATOM 8458 C C . PHE A 1 22 ? -8.775 -2.457 3.536 1.00 0.00 22 PHE A C 14
ATOM 8459 O O . PHE A 1 22 ? -8.550 -2.881 2.402 1.00 0.00 22 PHE A O 14
ATOM 8476 N N . CYS A 1 23 ? -10.001 -2.319 4.028 1.00 0.00 23 CYS A N 14
ATOM 8477 C CA . CYS A 1 23 ? -11.182 -2.668 3.246 1.00 0.00 23 CYS A CA 14
ATOM 8478 C C . CYS A 1 23 ? -11.164 -1.966 1.892 1.00 0.00 23 CYS A C 14
ATOM 8479 O O . CYS A 1 23 ? -11.491 -2.564 0.867 1.00 0.00 23 CYS A O 14
ATOM 8487 N N . TYR A 1 24 ? -10.783 -0.693 1.897 1.00 0.00 24 TYR A N 14
ATOM 8488 C CA . TYR A 1 24 ? -10.727 0.092 0.670 1.00 0.00 24 TYR A CA 14
ATOM 8489 C C . TYR A 1 24 ? -9.283 0.332 0.242 1.00 0.00 24 TYR A C 14
ATOM 8490 O O . TYR A 1 24 ? -8.469 0.836 1.018 1.00 0.00 24 TYR A O 14
ATOM 8508 N N . ILE A 1 25 ? -8.971 -0.032 -0.997 1.00 0.00 25 ILE A N 14
ATOM 8509 C CA . ILE A 1 25 ? -7.626 0.145 -1.530 1.00 0.00 25 ILE A CA 14
ATOM 8510 C C . ILE A 1 25 ? -7.112 1.557 -1.268 1.00 0.00 25 ILE A C 14
ATOM 8511 O O . ILE A 1 25 ? -5.945 1.750 -0.930 1.00 0.00 25 ILE A O 14
ATOM 8527 N N . SER A 1 26 ? -7.993 2.540 -1.425 1.00 0.00 26 SER A N 14
ATOM 8528 C CA . SER A 1 26 ? -7.628 3.935 -1.208 1.00 0.00 26 SER A CA 14
ATOM 8529 C C . SER A 1 26 ? -6.850 4.096 0.094 1.00 0.00 26 SER A C 14
ATOM 8530 O O . SER A 1 26 ? -5.805 4.745 0.129 1.00 0.00 26 SER A O 14
ATOM 8538 N N . ALA A 1 27 ? -7.367 3.500 1.163 1.00 0.00 27 ALA A N 14
ATOM 8539 C CA . ALA A 1 27 ? -6.721 3.575 2.468 1.00 0.00 27 ALA A CA 14
ATOM 8540 C C . ALA A 1 27 ? -5.309 3.003 2.414 1.00 0.00 27 ALA A C 14
ATOM 8541 O O . ALA A 1 27 ? -4.355 3.631 2.876 1.00 0.00 27 ALA A O 14
ATOM 8548 N N . LEU A 1 28 ? -5.181 1.807 1.849 1.00 0.00 28 LEU A N 14
ATOM 8549 C CA . LEU A 1 28 ? -3.884 1.149 1.736 1.00 0.00 28 LEU A CA 14
ATOM 8550 C C . LEU A 1 28 ? -2.878 2.048 1.025 1.00 0.00 28 LEU A C 14
ATOM 8551 O O . LEU A 1 28 ? -1.725 2.159 1.443 1.00 0.00 28 LEU A O 14
ATOM 8567 N N . ARG A 1 29 ? -3.322 2.690 -0.051 1.00 0.00 29 ARG A N 14
ATOM 8568 C CA . ARG A 1 29 ? -2.460 3.580 -0.820 1.00 0.00 29 ARG A CA 14
ATOM 8569 C C . ARG A 1 29 ? -1.931 4.713 0.054 1.00 0.00 29 ARG A C 14
ATOM 8570 O O . ARG A 1 29 ? -0.812 5.189 -0.140 1.00 0.00 29 ARG A O 14
ATOM 8591 N N . ILE A 1 30 ? -2.742 5.139 1.016 1.00 0.00 30 ILE A N 14
ATOM 8592 C CA . ILE A 1 30 ? -2.355 6.216 1.920 1.00 0.00 30 ILE A CA 14
ATOM 8593 C C . ILE A 1 30 ? -1.337 5.732 2.947 1.00 0.00 30 ILE A C 14
ATOM 8594 O O . ILE A 1 30 ? -0.390 6.444 3.282 1.00 0.00 30 ILE A O 14
ATOM 8610 N N . HIS A 1 31 ? -1.537 4.514 3.442 1.00 0.00 31 HIS A N 14
ATOM 8611 C CA . HIS A 1 31 ? -0.635 3.933 4.430 1.00 0.00 31 HIS A CA 14
ATOM 8612 C C . HIS A 1 31 ? 0.715 3.597 3.802 1.00 0.00 31 HIS A C 14
ATOM 8613 O O . HIS A 1 31 ? 1.764 3.855 4.391 1.00 0.00 31 HIS A O 14
ATOM 8627 N N . GLN A 1 32 ? 0.678 3.021 2.605 1.00 0.00 32 GLN A N 14
ATOM 8628 C CA . GLN A 1 32 ? 1.898 2.649 1.899 1.00 0.00 32 GLN A CA 14
ATOM 8629 C C . GLN A 1 32 ? 2.914 3.786 1.933 1.00 0.00 32 GLN A C 14
ATOM 8630 O O . GLN A 1 32 ? 4.122 3.552 1.896 1.00 0.00 32 GLN A O 14
ATOM 8644 N N . ARG A 1 33 ? 2.416 5.016 2.001 1.00 0.00 33 ARG A N 14
ATOM 8645 C CA . ARG A 1 33 ? 3.281 6.189 2.038 1.00 0.00 33 ARG A CA 14
ATOM 8646 C C . ARG A 1 33 ? 4.340 6.050 3.128 1.00 0.00 33 ARG A C 14
ATOM 8647 O O . ARG A 1 33 ? 5.489 6.456 2.948 1.00 0.00 33 ARG A O 14
ATOM 8668 N N . VAL A 1 34 ? 3.946 5.474 4.259 1.00 0.00 34 VAL A N 14
ATOM 8669 C CA . VAL A 1 34 ? 4.861 5.280 5.377 1.00 0.00 34 VAL A CA 14
ATOM 8670 C C . VAL A 1 34 ? 6.054 4.423 4.970 1.00 0.00 34 VAL A C 14
ATOM 8671 O O . VAL A 1 34 ? 7.155 4.581 5.499 1.00 0.00 34 VAL A O 14
ATOM 8684 N N . HIS A 1 35 ? 5.828 3.515 4.026 1.00 0.00 35 HIS A N 14
ATOM 8685 C CA . HIS A 1 35 ? 6.886 2.633 3.546 1.00 0.00 35 HIS A CA 14
ATOM 8686 C C . HIS A 1 35 ? 7.800 3.363 2.566 1.00 0.00 35 HIS A C 14
ATOM 8687 O O . HIS A 1 35 ? 8.985 3.049 2.457 1.00 0.00 35 HIS A O 14
ATOM 8701 N N . MET A 1 36 ? 7.240 4.337 1.856 1.00 0.00 36 MET A N 14
ATOM 8702 C CA . MET A 1 36 ? 8.006 5.111 0.886 1.00 0.00 36 MET A CA 14
ATOM 8703 C C . MET A 1 36 ? 9.186 5.808 1.556 1.00 0.00 36 MET A C 14
ATOM 8704 O O . MET A 1 36 ? 9.149 6.100 2.751 1.00 0.00 36 MET A O 14
ATOM 8718 N N . GLY A 1 37 ? 10.232 6.072 0.779 1.00 0.00 37 GLY A N 14
ATOM 8719 C CA . GLY A 1 37 ? 11.407 6.732 1.315 1.00 0.00 37 GLY A CA 14
ATOM 8720 C C . GLY A 1 37 ? 11.960 7.786 0.376 1.00 0.00 37 GLY A C 14
ATOM 8721 O O . GLY A 1 37 ? 13.148 7.780 0.058 1.00 0.00 37 GLY A O 14
ATOM 8725 N N . GLU A 1 38 ? 11.095 8.692 -0.069 1.00 0.00 38 GLU A N 14
ATOM 8726 C CA . GLU A 1 38 ? 11.504 9.755 -0.979 1.00 0.00 38 GLU A CA 14
ATOM 8727 C C . GLU A 1 38 ? 12.240 10.861 -0.229 1.00 0.00 38 GLU A C 14
ATOM 8728 O O . GLU A 1 38 ? 12.169 10.949 0.997 1.00 0.00 38 GLU A O 14
ATOM 8740 N N . LYS A 1 39 ? 12.949 11.703 -0.973 1.00 0.00 39 LYS A N 14
ATOM 8741 C CA . LYS A 1 39 ? 13.699 12.804 -0.381 1.00 0.00 39 LYS A CA 14
ATOM 8742 C C . LYS A 1 39 ? 13.318 14.132 -1.027 1.00 0.00 39 LYS A C 14
ATOM 8743 O O . LYS A 1 39 ? 13.360 15.181 -0.383 1.00 0.00 39 LYS A O 14
ATOM 8762 N N . CYS A 1 40 ? 12.945 14.079 -2.301 1.00 0.00 40 CYS A N 14
ATOM 8763 C CA . CYS A 1 40 ? 12.555 15.279 -3.034 1.00 0.00 40 CYS A CA 14
ATOM 8764 C C . CYS A 1 40 ? 11.652 16.166 -2.184 1.00 0.00 40 CYS A C 14
ATOM 8765 O O . CYS A 1 40 ? 11.948 17.341 -1.963 1.00 0.00 40 CYS A O 14
ATOM 8773 N N . SER A 1 41 ? 10.548 15.597 -1.709 1.00 0.00 41 SER A N 14
ATOM 8774 C CA . SER A 1 41 ? 9.598 16.338 -0.888 1.00 0.00 41 SER A CA 14
ATOM 8775 C C . SER A 1 41 ? 10.300 16.989 0.300 1.00 0.00 41 SER A C 14
ATOM 8776 O O . SER A 1 41 ? 10.141 18.183 0.552 1.00 0.00 41 SER A O 14
ATOM 8784 N N . GLY A 1 42 ? 11.079 16.194 1.028 1.00 0.00 42 GLY A N 14
ATOM 8785 C CA . GLY A 1 42 ? 11.794 16.710 2.181 1.00 0.00 42 GLY A CA 14
ATOM 8786 C C . GLY A 1 42 ? 11.201 16.232 3.492 1.00 0.00 42 GLY A C 14
ATOM 8787 O O . GLY A 1 42 ? 9.991 16.044 3.619 1.00 0.00 42 GLY A O 14
ATOM 8791 N N . PRO A 1 43 ? 12.066 16.026 4.497 1.00 0.00 43 PRO A N 14
ATOM 8792 C CA . PRO A 1 43 ? 11.643 15.564 5.822 1.00 0.00 43 PRO A CA 14
ATOM 8793 C C . PRO A 1 43 ? 10.859 16.626 6.585 1.00 0.00 43 PRO A C 14
ATOM 8794 O O . PRO A 1 43 ? 9.770 16.362 7.094 1.00 0.00 43 PRO A O 14
ATOM 8805 N N . SER A 1 44 ? 11.419 17.830 6.658 1.00 0.00 44 SER A N 14
ATOM 8806 C CA . SER A 1 44 ? 10.773 18.932 7.361 1.00 0.00 44 SER A CA 14
ATOM 8807 C C . SER A 1 44 ? 10.669 18.637 8.854 1.00 0.00 44 SER A C 14
ATOM 8808 O O . SER A 1 44 ? 9.664 18.952 9.492 1.00 0.00 44 SER A O 14
ATOM 8816 N N . SER A 1 45 ? 11.714 18.028 9.406 1.00 0.00 45 SER A N 14
ATOM 8817 C CA . SER A 1 45 ? 11.740 17.686 10.823 1.00 0.00 45 SER A CA 14
ATOM 8818 C C . SER A 1 45 ? 11.130 18.804 11.663 1.00 0.00 45 SER A C 14
ATOM 8819 O O . SER A 1 45 ? 11.302 19.985 11.364 1.00 0.00 45 SER A O 14
ATOM 8827 N N . GLY A 1 46 ? 10.415 18.421 12.716 1.00 0.00 46 GLY A N 14
ATOM 8828 C CA . GLY A 1 46 ? 9.789 19.402 13.584 1.00 0.00 46 GLY A CA 14
ATOM 8829 C C . GLY A 1 46 ? 8.641 18.819 14.385 1.00 0.00 46 GLY A C 14
ATOM 8830 O O . GLY A 1 46 ? 8.044 17.837 13.947 1.00 0.00 46 GLY A O 14
ATOM 8835 N N . GLY A 1 1 ? -22.516 -5.838 -18.267 1.00 0.00 1 GLY A N 15
ATOM 8836 C CA . GLY A 1 1 ? -23.053 -4.490 -18.271 1.00 0.00 1 GLY A CA 15
ATOM 8837 C C . GLY A 1 1 ? -24.333 -4.373 -17.467 1.00 0.00 1 GLY A C 15
ATOM 8838 O O . GLY A 1 1 ? -24.299 -4.069 -16.274 1.00 0.00 1 GLY A O 15
ATOM 8842 N N . SER A 1 2 ? -25.465 -4.615 -18.120 1.00 0.00 2 SER A N 15
ATOM 8843 C CA . SER A 1 2 ? -26.762 -4.530 -17.459 1.00 0.00 2 SER A CA 15
ATOM 8844 C C . SER A 1 2 ? -26.852 -5.529 -16.310 1.00 0.00 2 SER A C 15
ATOM 8845 O O . SER A 1 2 ? -27.215 -5.172 -15.189 1.00 0.00 2 SER A O 15
ATOM 8853 N N . SER A 1 3 ? -26.519 -6.784 -16.597 1.00 0.00 3 SER A N 15
ATOM 8854 C CA . SER A 1 3 ? -26.566 -7.837 -15.590 1.00 0.00 3 SER A CA 15
ATOM 8855 C C . SER A 1 3 ? -25.240 -8.588 -15.527 1.00 0.00 3 SER A C 15
ATOM 8856 O O . SER A 1 3 ? -24.487 -8.623 -16.499 1.00 0.00 3 SER A O 15
ATOM 8864 N N . GLY A 1 4 ? -24.961 -9.190 -14.374 1.00 0.00 4 GLY A N 15
ATOM 8865 C CA . GLY A 1 4 ? -23.726 -9.933 -14.205 1.00 0.00 4 GLY A CA 15
ATOM 8866 C C . GLY A 1 4 ? -22.554 -9.037 -13.856 1.00 0.00 4 GLY A C 15
ATOM 8867 O O . GLY A 1 4 ? -22.015 -8.345 -14.718 1.00 0.00 4 GLY A O 15
ATOM 8871 N N . SER A 1 5 ? -22.160 -9.049 -12.586 1.00 0.00 5 SER A N 15
ATOM 8872 C CA . SER A 1 5 ? -21.048 -8.227 -12.123 1.00 0.00 5 SER A CA 15
ATOM 8873 C C . SER A 1 5 ? -19.909 -9.098 -11.601 1.00 0.00 5 SER A C 15
ATOM 8874 O O . SER A 1 5 ? -19.789 -9.326 -10.398 1.00 0.00 5 SER A O 15
ATOM 8882 N N . SER A 1 6 ? -19.076 -9.583 -12.516 1.00 0.00 6 SER A N 15
ATOM 8883 C CA . SER A 1 6 ? -17.949 -10.433 -12.150 1.00 0.00 6 SER A CA 15
ATOM 8884 C C . SER A 1 6 ? -16.656 -9.625 -12.093 1.00 0.00 6 SER A C 15
ATOM 8885 O O . SER A 1 6 ? -16.428 -8.738 -12.915 1.00 0.00 6 SER A O 15
ATOM 8893 N N . GLY A 1 7 ? -15.811 -9.939 -11.116 1.00 0.00 7 GLY A N 15
ATOM 8894 C CA . GLY A 1 7 ? -14.551 -9.234 -10.969 1.00 0.00 7 GLY A CA 15
ATOM 8895 C C . GLY A 1 7 ? -13.660 -9.855 -9.911 1.00 0.00 7 GLY A C 15
ATOM 8896 O O . GLY A 1 7 ? -14.139 -10.546 -9.013 1.00 0.00 7 GLY A O 15
ATOM 8900 N N . SER A 1 8 ? -12.358 -9.610 -10.019 1.00 0.00 8 SER A N 15
ATOM 8901 C CA . SER A 1 8 ? -11.396 -10.154 -9.068 1.00 0.00 8 SER A CA 15
ATOM 8902 C C . SER A 1 8 ? -11.103 -9.151 -7.956 1.00 0.00 8 SER A C 15
ATOM 8903 O O . SER A 1 8 ? -11.233 -7.942 -8.146 1.00 0.00 8 SER A O 15
ATOM 8911 N N . GLY A 1 9 ? -10.707 -9.662 -6.795 1.00 0.00 9 GLY A N 15
ATOM 8912 C CA . GLY A 1 9 ? -10.402 -8.798 -5.669 1.00 0.00 9 GLY A CA 15
ATOM 8913 C C . GLY A 1 9 ? -11.060 -9.265 -4.386 1.00 0.00 9 GLY A C 15
ATOM 8914 O O . GLY A 1 9 ? -12.285 -9.342 -4.302 1.00 0.00 9 GLY A O 15
ATOM 8918 N N . GLU A 1 10 ? -10.244 -9.577 -3.384 1.00 0.00 10 GLU A N 15
ATOM 8919 C CA . GLU A 1 10 ? -10.755 -10.041 -2.099 1.00 0.00 10 GLU A CA 15
ATOM 8920 C C . GLU A 1 10 ? -11.654 -8.987 -1.459 1.00 0.00 10 GLU A C 15
ATOM 8921 O O . GLU A 1 10 ? -11.688 -7.836 -1.895 1.00 0.00 10 GLU A O 15
ATOM 8933 N N . LYS A 1 11 ? -12.380 -9.388 -0.421 1.00 0.00 11 LYS A N 15
ATOM 8934 C CA . LYS A 1 11 ? -13.278 -8.480 0.282 1.00 0.00 11 LYS A CA 15
ATOM 8935 C C . LYS A 1 11 ? -12.492 -7.427 1.056 1.00 0.00 11 LYS A C 15
ATOM 8936 O O . LYS A 1 11 ? -13.071 -6.518 1.650 1.00 0.00 11 LYS A O 15
ATOM 8955 N N . SER A 1 12 ? -11.169 -7.557 1.045 1.00 0.00 12 SER A N 15
ATOM 8956 C CA . SER A 1 12 ? -10.303 -6.618 1.749 1.00 0.00 12 SER A CA 15
ATOM 8957 C C . SER A 1 12 ? -8.879 -6.681 1.206 1.00 0.00 12 SER A C 15
ATOM 8958 O O . SER A 1 12 ? -8.382 -7.752 0.857 1.00 0.00 12 SER A O 15
ATOM 8966 N N . HIS A 1 13 ? -8.226 -5.525 1.138 1.00 0.00 13 HIS A N 15
ATOM 8967 C CA . HIS A 1 13 ? -6.857 -5.448 0.639 1.00 0.00 13 HIS A CA 15
ATOM 8968 C C . HIS A 1 13 ? -5.854 -5.657 1.769 1.00 0.00 13 HIS A C 15
ATOM 8969 O O . HIS A 1 13 ? -6.157 -5.411 2.937 1.00 0.00 13 HIS A O 15
ATOM 8983 N N . THR A 1 14 ? -4.657 -6.114 1.414 1.00 0.00 14 THR A N 15
ATOM 8984 C CA . THR A 1 14 ? -3.610 -6.358 2.398 1.00 0.00 14 THR A CA 15
ATOM 8985 C C . THR A 1 14 ? -2.280 -5.767 1.944 1.00 0.00 14 THR A C 15
ATOM 8986 O O . THR A 1 14 ? -1.866 -5.950 0.799 1.00 0.00 14 THR A O 15
ATOM 8997 N N . CYS A 1 15 ? -1.614 -5.058 2.849 1.00 0.00 15 CYS A N 15
ATOM 8998 C CA . CYS A 1 15 ? -0.330 -4.439 2.542 1.00 0.00 15 CYS A CA 15
ATOM 8999 C C . CYS A 1 15 ? 0.786 -5.480 2.528 1.00 0.00 15 CYS A C 15
ATOM 9000 O O . CYS A 1 15 ? 1.118 -6.064 3.560 1.00 0.00 15 CYS A O 15
ATOM 9007 N N . ASP A 1 16 ? 1.361 -5.707 1.352 1.00 0.00 16 ASP A N 15
ATOM 9008 C CA . ASP A 1 16 ? 2.440 -6.676 1.202 1.00 0.00 16 ASP A CA 15
ATOM 9009 C C . ASP A 1 16 ? 3.722 -6.166 1.853 1.00 0.00 16 ASP A C 15
ATOM 9010 O O . ASP A 1 16 ? 4.658 -6.930 2.084 1.00 0.00 16 ASP A O 15
ATOM 9019 N N . GLU A 1 17 ? 3.757 -4.869 2.143 1.00 0.00 17 GLU A N 15
ATOM 9020 C CA . GLU A 1 17 ? 4.926 -4.257 2.765 1.00 0.00 17 GLU A CA 15
ATOM 9021 C C . GLU A 1 17 ? 5.058 -4.692 4.221 1.00 0.00 17 GLU A C 15
ATOM 9022 O O . GLU A 1 17 ? 6.147 -5.037 4.682 1.00 0.00 17 GLU A O 15
ATOM 9034 N N . CYS A 1 18 ? 3.942 -4.674 4.942 1.00 0.00 18 CYS A N 15
ATOM 9035 C CA . CYS A 1 18 ? 3.931 -5.065 6.346 1.00 0.00 18 CYS A CA 15
ATOM 9036 C C . CYS A 1 18 ? 2.935 -6.196 6.588 1.00 0.00 18 CYS A C 15
ATOM 9037 O O . CYS A 1 18 ? 3.198 -7.113 7.365 1.00 0.00 18 CYS A O 15
ATOM 9044 N N . GLY A 1 19 ? 1.791 -6.124 5.915 1.00 0.00 19 GLY A N 15
ATOM 9045 C CA . GLY A 1 19 ? 0.773 -7.148 6.070 1.00 0.00 19 GLY A CA 15
ATOM 9046 C C . GLY A 1 19 ? -0.516 -6.601 6.650 1.00 0.00 19 GLY A C 15
ATOM 9047 O O . GLY A 1 19 ? -1.372 -7.359 7.105 1.00 0.00 19 GLY A O 15
ATOM 9051 N N . LYS A 1 20 ? -0.655 -5.279 6.635 1.00 0.00 20 LYS A N 15
ATOM 9052 C CA . LYS A 1 20 ? -1.849 -4.630 7.163 1.00 0.00 20 LYS A CA 15
ATOM 9053 C C . LYS A 1 20 ? -3.080 -5.003 6.343 1.00 0.00 20 LYS A C 15
ATOM 9054 O O . LYS A 1 20 ? -3.004 -5.825 5.432 1.00 0.00 20 LYS A O 15
ATOM 9073 N N . ASN A 1 21 ? -4.213 -4.391 6.672 1.00 0.00 21 ASN A N 15
ATOM 9074 C CA . ASN A 1 21 ? -5.460 -4.658 5.965 1.00 0.00 21 ASN A CA 15
ATOM 9075 C C . ASN A 1 21 ? -6.221 -3.364 5.695 1.00 0.00 21 ASN A C 15
ATOM 9076 O O . ASN A 1 21 ? -6.228 -2.451 6.521 1.00 0.00 21 ASN A O 15
ATOM 9087 N N . PHE A 1 22 ? -6.861 -3.292 4.533 1.00 0.00 22 PHE A N 15
ATOM 9088 C CA . PHE A 1 22 ? -7.626 -2.109 4.153 1.00 0.00 22 PHE A CA 15
ATOM 9089 C C . PHE A 1 22 ? -8.734 -2.471 3.169 1.00 0.00 22 PHE A C 15
ATOM 9090 O O . PHE A 1 22 ? -8.467 -2.835 2.023 1.00 0.00 22 PHE A O 15
ATOM 9107 N N . CYS A 1 23 ? -9.977 -2.369 3.624 1.00 0.00 23 CYS A N 15
ATOM 9108 C CA . CYS A 1 23 ? -11.128 -2.686 2.785 1.00 0.00 23 CYS A CA 15
ATOM 9109 C C . CYS A 1 23 ? -11.057 -1.935 1.460 1.00 0.00 23 CYS A C 15
ATOM 9110 O O . CYS A 1 23 ? -11.329 -2.499 0.400 1.00 0.00 23 CYS A O 15
ATOM 9118 N N . TYR A 1 24 ? -10.693 -0.659 1.528 1.00 0.00 24 TYR A N 15
ATOM 9119 C CA . TYR A 1 24 ? -10.591 0.171 0.333 1.00 0.00 24 TYR A CA 15
ATOM 9120 C C . TYR A 1 24 ? -9.132 0.402 -0.047 1.00 0.00 24 TYR A C 15
ATOM 9121 O O . TYR A 1 24 ? -8.311 0.768 0.794 1.00 0.00 24 TYR A O 15
ATOM 9139 N N . ILE A 1 25 ? -8.818 0.185 -1.320 1.00 0.00 25 ILE A N 15
ATOM 9140 C CA . ILE A 1 25 ? -7.459 0.371 -1.813 1.00 0.00 25 ILE A CA 15
ATOM 9141 C C . ILE A 1 25 ? -6.928 1.755 -1.453 1.00 0.00 25 ILE A C 15
ATOM 9142 O O . ILE A 1 25 ? -5.755 1.912 -1.115 1.00 0.00 25 ILE A O 15
ATOM 9158 N N . SER A 1 26 ? -7.800 2.755 -1.528 1.00 0.00 26 SER A N 15
ATOM 9159 C CA . SER A 1 26 ? -7.419 4.127 -1.212 1.00 0.00 26 SER A CA 15
ATOM 9160 C C . SER A 1 26 ? -6.674 4.191 0.117 1.00 0.00 26 SER A C 15
ATOM 9161 O O . SER A 1 26 ? -5.605 4.793 0.213 1.00 0.00 26 SER A O 15
ATOM 9169 N N . ALA A 1 27 ? -7.247 3.566 1.141 1.00 0.00 27 ALA A N 15
ATOM 9170 C CA . ALA A 1 27 ? -6.637 3.550 2.464 1.00 0.00 27 ALA A CA 15
ATOM 9171 C C . ALA A 1 27 ? -5.212 3.011 2.406 1.00 0.00 27 ALA A C 15
ATOM 9172 O O . ALA A 1 27 ? -4.279 3.635 2.913 1.00 0.00 27 ALA A O 15
ATOM 9179 N N . LEU A 1 28 ? -5.050 1.848 1.784 1.00 0.00 28 LEU A N 15
ATOM 9180 C CA . LEU A 1 28 ? -3.737 1.224 1.660 1.00 0.00 28 LEU A CA 15
ATOM 9181 C C . LEU A 1 28 ? -2.733 2.187 1.035 1.00 0.00 28 LEU A C 15
ATOM 9182 O O . LEU A 1 28 ? -1.610 2.330 1.520 1.00 0.00 28 LEU A O 15
ATOM 9198 N N . ARG A 1 29 ? -3.145 2.847 -0.042 1.00 0.00 29 ARG A N 15
ATOM 9199 C CA . ARG A 1 29 ? -2.282 3.798 -0.733 1.00 0.00 29 ARG A CA 15
ATOM 9200 C C . ARG A 1 29 ? -1.816 4.898 0.217 1.00 0.00 29 ARG A C 15
ATOM 9201 O O . ARG A 1 29 ? -0.701 5.405 0.095 1.00 0.00 29 ARG A O 15
ATOM 9222 N N . ILE A 1 30 ? -2.678 5.262 1.160 1.00 0.00 30 ILE A N 15
ATOM 9223 C CA . ILE A 1 30 ? -2.354 6.301 2.130 1.00 0.00 30 ILE A CA 15
ATOM 9224 C C . ILE A 1 30 ? -1.380 5.785 3.184 1.00 0.00 30 ILE A C 15
ATOM 9225 O O . ILE A 1 30 ? -0.472 6.501 3.608 1.00 0.00 30 ILE A O 15
ATOM 9241 N N . HIS A 1 31 ? -1.574 4.538 3.601 1.00 0.00 31 HIS A N 15
ATOM 9242 C CA . HIS A 1 31 ? -0.710 3.925 4.604 1.00 0.00 31 HIS A CA 15
ATOM 9243 C C . HIS A 1 31 ? 0.679 3.655 4.033 1.00 0.00 31 HIS A C 15
ATOM 9244 O O . HIS A 1 31 ? 1.686 3.844 4.714 1.00 0.00 31 HIS A O 15
ATOM 9258 N N . GLN A 1 32 ? 0.723 3.212 2.781 1.00 0.00 32 GLN A N 15
ATOM 9259 C CA . GLN A 1 32 ? 1.988 2.914 2.121 1.00 0.00 32 GLN A CA 15
ATOM 9260 C C . GLN A 1 32 ? 2.955 4.087 2.244 1.00 0.00 32 GLN A C 15
ATOM 9261 O O . GLN A 1 32 ? 4.171 3.914 2.153 1.00 0.00 32 GLN A O 15
ATOM 9275 N N . ARG A 1 33 ? 2.407 5.280 2.453 1.00 0.00 33 ARG A N 15
ATOM 9276 C CA . ARG A 1 33 ? 3.222 6.482 2.587 1.00 0.00 33 ARG A CA 15
ATOM 9277 C C . ARG A 1 33 ? 4.272 6.307 3.680 1.00 0.00 33 ARG A C 15
ATOM 9278 O O . ARG A 1 33 ? 5.295 6.991 3.688 1.00 0.00 33 ARG A O 15
ATOM 9299 N N . VAL A 1 34 ? 4.011 5.386 4.603 1.00 0.00 34 VAL A N 15
ATOM 9300 C CA . VAL A 1 34 ? 4.933 5.121 5.701 1.00 0.00 34 VAL A CA 15
ATOM 9301 C C . VAL A 1 34 ? 6.090 4.238 5.246 1.00 0.00 34 VAL A C 15
ATOM 9302 O O . VAL A 1 34 ? 7.193 4.312 5.788 1.00 0.00 34 VAL A O 15
ATOM 9315 N N . HIS A 1 35 ? 5.830 3.401 4.246 1.00 0.00 35 HIS A N 15
ATOM 9316 C CA . HIS A 1 35 ? 6.850 2.503 3.716 1.00 0.00 35 HIS A CA 15
ATOM 9317 C C . HIS A 1 35 ? 7.801 3.250 2.786 1.00 0.00 35 HIS A C 15
ATOM 9318 O O . HIS A 1 35 ? 8.925 2.808 2.547 1.00 0.00 35 HIS A O 15
ATOM 9332 N N . MET A 1 36 ? 7.343 4.382 2.263 1.00 0.00 36 MET A N 15
ATOM 9333 C CA . MET A 1 36 ? 8.154 5.190 1.359 1.00 0.00 36 MET A CA 15
ATOM 9334 C C . MET A 1 36 ? 8.882 6.293 2.121 1.00 0.00 36 MET A C 15
ATOM 9335 O O . MET A 1 36 ? 8.400 6.774 3.146 1.00 0.00 36 MET A O 15
ATOM 9349 N N . GLY A 1 37 ? 10.045 6.689 1.613 1.00 0.00 37 GLY A N 15
ATOM 9350 C CA . GLY A 1 37 ? 10.820 7.732 2.258 1.00 0.00 37 GLY A CA 15
ATOM 9351 C C . GLY A 1 37 ? 10.947 8.975 1.400 1.00 0.00 37 GLY A C 15
ATOM 9352 O O . GLY A 1 37 ? 10.880 10.095 1.906 1.00 0.00 37 GLY A O 15
ATOM 9356 N N . GLU A 1 38 ? 11.133 8.778 0.099 1.00 0.00 38 GLU A N 15
ATOM 9357 C CA . GLU A 1 38 ? 11.273 9.893 -0.830 1.00 0.00 38 GLU A CA 15
ATOM 9358 C C . GLU A 1 38 ? 10.035 10.025 -1.713 1.00 0.00 38 GLU A C 15
ATOM 9359 O O . GLU A 1 38 ? 9.458 9.027 -2.146 1.00 0.00 38 GLU A O 15
ATOM 9371 N N . LYS A 1 39 ? 9.631 11.263 -1.974 1.00 0.00 39 LYS A N 15
ATOM 9372 C CA . LYS A 1 39 ? 8.462 11.528 -2.805 1.00 0.00 39 LYS A CA 15
ATOM 9373 C C . LYS A 1 39 ? 8.841 12.359 -4.027 1.00 0.00 39 LYS A C 15
ATOM 9374 O O . LYS A 1 39 ? 9.392 13.453 -3.899 1.00 0.00 39 LYS A O 15
ATOM 9393 N N . CYS A 1 40 ? 8.540 11.834 -5.210 1.00 0.00 40 CYS A N 15
ATOM 9394 C CA . CYS A 1 40 ? 8.848 12.529 -6.455 1.00 0.00 40 CYS A CA 15
ATOM 9395 C C . CYS A 1 40 ? 8.267 11.783 -7.651 1.00 0.00 40 CYS A C 15
ATOM 9396 O O . CYS A 1 40 ? 8.467 10.578 -7.801 1.00 0.00 40 CYS A O 15
ATOM 9404 N N . SER A 1 41 ? 7.544 12.507 -8.500 1.00 0.00 41 SER A N 15
ATOM 9405 C CA . SER A 1 41 ? 6.929 11.913 -9.681 1.00 0.00 41 SER A CA 15
ATOM 9406 C C . SER A 1 41 ? 7.288 12.703 -10.936 1.00 0.00 41 SER A C 15
ATOM 9407 O O . SER A 1 41 ? 7.727 12.136 -11.936 1.00 0.00 41 SER A O 15
ATOM 9415 N N . GLY A 1 42 ? 7.097 14.017 -10.876 1.00 0.00 42 GLY A N 15
ATOM 9416 C CA . GLY A 1 42 ? 7.405 14.865 -12.013 1.00 0.00 42 GLY A CA 15
ATOM 9417 C C . GLY A 1 42 ? 6.549 14.545 -13.222 1.00 0.00 42 GLY A C 15
ATOM 9418 O O . GLY A 1 42 ? 6.180 13.396 -13.462 1.00 0.00 42 GLY A O 15
ATOM 9422 N N . PRO A 1 43 ? 6.219 15.581 -14.009 1.00 0.00 43 PRO A N 15
ATOM 9423 C CA . PRO A 1 43 ? 5.397 15.430 -15.212 1.00 0.00 43 PRO A CA 15
ATOM 9424 C C . PRO A 1 43 ? 6.130 14.691 -16.327 1.00 0.00 43 PRO A C 15
ATOM 9425 O O . PRO A 1 43 ? 7.200 15.112 -16.764 1.00 0.00 43 PRO A O 15
ATOM 9436 N N . SER A 1 44 ? 5.546 13.587 -16.782 1.00 0.00 44 SER A N 15
ATOM 9437 C CA . SER A 1 44 ? 6.146 12.787 -17.844 1.00 0.00 44 SER A CA 15
ATOM 9438 C C . SER A 1 44 ? 5.659 13.250 -19.214 1.00 0.00 44 SER A C 15
ATOM 9439 O O . SER A 1 44 ? 5.156 12.455 -20.007 1.00 0.00 44 SER A O 15
ATOM 9447 N N . SER A 1 45 ? 5.812 14.543 -19.484 1.00 0.00 45 SER A N 15
ATOM 9448 C CA . SER A 1 45 ? 5.384 15.114 -20.756 1.00 0.00 45 SER A CA 15
ATOM 9449 C C . SER A 1 45 ? 6.449 16.052 -21.315 1.00 0.00 45 SER A C 15
ATOM 9450 O O . SER A 1 45 ? 7.427 16.373 -20.640 1.00 0.00 45 SER A O 15
ATOM 9458 N N . GLY A 1 46 ? 6.252 16.490 -22.555 1.00 0.00 46 GLY A N 15
ATOM 9459 C CA . GLY A 1 46 ? 7.203 17.387 -23.185 1.00 0.00 46 GLY A CA 15
ATOM 9460 C C . GLY A 1 46 ? 7.900 16.752 -24.372 1.00 0.00 46 GLY A C 15
ATOM 9461 O O . GLY A 1 46 ? 7.297 15.917 -25.044 1.00 0.00 46 GLY A O 15
ATOM 9466 N N . GLY A 1 1 ? -13.048 -27.695 -13.273 1.00 0.00 1 GLY A N 16
ATOM 9467 C CA . GLY A 1 1 ? -12.558 -29.058 -13.186 1.00 0.00 1 GLY A CA 16
ATOM 9468 C C . GLY A 1 1 ? -12.553 -29.582 -11.764 1.00 0.00 1 GLY A C 16
ATOM 9469 O O . GLY A 1 1 ? -13.459 -29.289 -10.984 1.00 0.00 1 GLY A O 16
ATOM 9473 N N . SER A 1 2 ? -11.531 -30.362 -11.426 1.00 0.00 2 SER A N 16
ATOM 9474 C CA . SER A 1 2 ? -11.415 -30.934 -10.089 1.00 0.00 2 SER A CA 16
ATOM 9475 C C . SER A 1 2 ? -10.819 -29.922 -9.116 1.00 0.00 2 SER A C 16
ATOM 9476 O O . SER A 1 2 ? -9.962 -30.259 -8.299 1.00 0.00 2 SER A O 16
ATOM 9484 N N . SER A 1 3 ? -11.280 -28.678 -9.209 1.00 0.00 3 SER A N 16
ATOM 9485 C CA . SER A 1 3 ? -10.791 -27.615 -8.339 1.00 0.00 3 SER A CA 16
ATOM 9486 C C . SER A 1 3 ? -11.713 -26.401 -8.395 1.00 0.00 3 SER A C 16
ATOM 9487 O O . SER A 1 3 ? -12.229 -26.047 -9.454 1.00 0.00 3 SER A O 16
ATOM 9495 N N . GLY A 1 4 ? -11.916 -25.766 -7.244 1.00 0.00 4 GLY A N 16
ATOM 9496 C CA . GLY A 1 4 ? -12.776 -24.599 -7.182 1.00 0.00 4 GLY A CA 16
ATOM 9497 C C . GLY A 1 4 ? -13.176 -24.248 -5.762 1.00 0.00 4 GLY A C 16
ATOM 9498 O O . GLY A 1 4 ? -14.361 -24.233 -5.429 1.00 0.00 4 GLY A O 16
ATOM 9502 N N . SER A 1 5 ? -12.184 -23.966 -4.923 1.00 0.00 5 SER A N 16
ATOM 9503 C CA . SER A 1 5 ? -12.438 -23.619 -3.530 1.00 0.00 5 SER A CA 16
ATOM 9504 C C . SER A 1 5 ? -11.578 -22.434 -3.100 1.00 0.00 5 SER A C 16
ATOM 9505 O O . SER A 1 5 ? -10.522 -22.177 -3.677 1.00 0.00 5 SER A O 16
ATOM 9513 N N . SER A 1 6 ? -12.040 -21.714 -2.083 1.00 0.00 6 SER A N 16
ATOM 9514 C CA . SER A 1 6 ? -11.317 -20.553 -1.577 1.00 0.00 6 SER A CA 16
ATOM 9515 C C . SER A 1 6 ? -11.022 -20.703 -0.087 1.00 0.00 6 SER A C 16
ATOM 9516 O O . SER A 1 6 ? -9.882 -20.556 0.349 1.00 0.00 6 SER A O 16
ATOM 9524 N N . GLY A 1 7 ? -12.062 -20.997 0.688 1.00 0.00 7 GLY A N 16
ATOM 9525 C CA . GLY A 1 7 ? -11.895 -21.162 2.120 1.00 0.00 7 GLY A CA 16
ATOM 9526 C C . GLY A 1 7 ? -12.416 -19.975 2.905 1.00 0.00 7 GLY A C 16
ATOM 9527 O O . GLY A 1 7 ? -11.665 -19.323 3.631 1.00 0.00 7 GLY A O 16
ATOM 9531 N N . SER A 1 8 ? -13.707 -19.691 2.760 1.00 0.00 8 SER A N 16
ATOM 9532 C CA . SER A 1 8 ? -14.327 -18.571 3.457 1.00 0.00 8 SER A CA 16
ATOM 9533 C C . SER A 1 8 ? -13.369 -17.386 3.541 1.00 0.00 8 SER A C 16
ATOM 9534 O O . SER A 1 8 ? -13.249 -16.743 4.583 1.00 0.00 8 SER A O 16
ATOM 9542 N N . GLY A 1 9 ? -12.688 -17.104 2.435 1.00 0.00 9 GLY A N 16
ATOM 9543 C CA . GLY A 1 9 ? -11.749 -15.998 2.403 1.00 0.00 9 GLY A CA 16
ATOM 9544 C C . GLY A 1 9 ? -12.357 -14.737 1.821 1.00 0.00 9 GLY A C 16
ATOM 9545 O O . GLY A 1 9 ? -12.913 -14.759 0.724 1.00 0.00 9 GLY A O 16
ATOM 9549 N N . GLU A 1 10 ? -12.252 -13.636 2.559 1.00 0.00 10 GLU A N 16
ATOM 9550 C CA . GLU A 1 10 ? -12.799 -12.361 2.110 1.00 0.00 10 GLU A CA 16
ATOM 9551 C C . GLU A 1 10 ? -11.854 -11.682 1.123 1.00 0.00 10 GLU A C 16
ATOM 9552 O O . GLU A 1 10 ? -10.741 -12.152 0.886 1.00 0.00 10 GLU A O 16
ATOM 9564 N N . LYS A 1 11 ? -12.305 -10.571 0.550 1.00 0.00 11 LYS A N 16
ATOM 9565 C CA . LYS A 1 11 ? -11.502 -9.824 -0.411 1.00 0.00 11 LYS A CA 16
ATOM 9566 C C . LYS A 1 11 ? -11.293 -8.387 0.056 1.00 0.00 11 LYS A C 16
ATOM 9567 O O . LYS A 1 11 ? -12.249 -7.688 0.391 1.00 0.00 11 LYS A O 16
ATOM 9586 N N . SER A 1 12 ? -10.037 -7.952 0.074 1.00 0.00 12 SER A N 16
ATOM 9587 C CA . SER A 1 12 ? -9.703 -6.599 0.501 1.00 0.00 12 SER A CA 16
ATOM 9588 C C . SER A 1 12 ? -8.239 -6.282 0.208 1.00 0.00 12 SER A C 16
ATOM 9589 O O . SER A 1 12 ? -7.368 -7.143 0.336 1.00 0.00 12 SER A O 16
ATOM 9597 N N . HIS A 1 13 ? -7.976 -5.041 -0.186 1.00 0.00 13 HIS A N 16
ATOM 9598 C CA . HIS A 1 13 ? -6.618 -4.609 -0.497 1.00 0.00 13 HIS A CA 16
ATOM 9599 C C . HIS A 1 13 ? -5.701 -4.789 0.708 1.00 0.00 13 HIS A C 16
ATOM 9600 O O . HIS A 1 13 ? -5.903 -4.172 1.754 1.00 0.00 13 HIS A O 16
ATOM 9614 N N . THR A 1 14 ? -4.691 -5.641 0.556 1.00 0.00 14 THR A N 16
ATOM 9615 C CA . THR A 1 14 ? -3.744 -5.905 1.632 1.00 0.00 14 THR A CA 16
ATOM 9616 C C . THR A 1 14 ? -2.351 -5.399 1.275 1.00 0.00 14 THR A C 16
ATOM 9617 O O . THR A 1 14 ? -1.878 -5.591 0.154 1.00 0.00 14 THR A O 16
ATOM 9628 N N . CYS A 1 15 ? -1.698 -4.752 2.234 1.00 0.00 15 CYS A N 16
ATOM 9629 C CA . CYS A 1 15 ? -0.358 -4.218 2.021 1.00 0.00 15 CYS A CA 16
ATOM 9630 C C . CYS A 1 15 ? 0.683 -5.333 2.057 1.00 0.00 15 CYS A C 16
ATOM 9631 O O . CYS A 1 15 ? 0.862 -5.997 3.078 1.00 0.00 15 CYS A O 16
ATOM 9638 N N . ASP A 1 16 ? 1.368 -5.532 0.936 1.00 0.00 16 ASP A N 16
ATOM 9639 C CA . ASP A 1 16 ? 2.392 -6.565 0.838 1.00 0.00 16 ASP A CA 16
ATOM 9640 C C . ASP A 1 16 ? 3.669 -6.133 1.554 1.00 0.00 16 ASP A C 16
ATOM 9641 O O . ASP A 1 16 ? 4.537 -6.955 1.844 1.00 0.00 16 ASP A O 16
ATOM 9650 N N . GLU A 1 17 ? 3.775 -4.838 1.834 1.00 0.00 17 GLU A N 16
ATOM 9651 C CA . GLU A 1 17 ? 4.947 -4.298 2.513 1.00 0.00 17 GLU A CA 16
ATOM 9652 C C . GLU A 1 17 ? 5.009 -4.782 3.959 1.00 0.00 17 GLU A C 16
ATOM 9653 O O . GLU A 1 17 ? 6.081 -5.100 4.474 1.00 0.00 17 GLU A O 16
ATOM 9665 N N . CYS A 1 18 ? 3.851 -4.836 4.609 1.00 0.00 18 CYS A N 16
ATOM 9666 C CA . CYS A 1 18 ? 3.772 -5.281 5.995 1.00 0.00 18 CYS A CA 16
ATOM 9667 C C . CYS A 1 18 ? 2.726 -6.381 6.154 1.00 0.00 18 CYS A C 16
ATOM 9668 O O . CYS A 1 18 ? 2.918 -7.330 6.914 1.00 0.00 18 CYS A O 16
ATOM 9675 N N . GLY A 1 19 ? 1.618 -6.246 5.432 1.00 0.00 19 GLY A N 16
ATOM 9676 C CA . GLY A 1 19 ? 0.558 -7.235 5.507 1.00 0.00 19 GLY A CA 16
ATOM 9677 C C . GLY A 1 19 ? -0.736 -6.658 6.046 1.00 0.00 19 GLY A C 16
ATOM 9678 O O . GLY A 1 19 ? -1.649 -7.397 6.413 1.00 0.00 19 GLY A O 16
ATOM 9682 N N . LYS A 1 20 ? -0.815 -5.332 6.097 1.00 0.00 20 LYS A N 16
ATOM 9683 C CA . LYS A 1 20 ? -2.006 -4.655 6.596 1.00 0.00 20 LYS A CA 16
ATOM 9684 C C . LYS A 1 20 ? -3.195 -4.894 5.672 1.00 0.00 20 LYS A C 16
ATOM 9685 O O . LYS A 1 20 ? -3.031 -5.336 4.535 1.00 0.00 20 LYS A O 16
ATOM 9704 N N . ASN A 1 21 ? -4.393 -4.598 6.167 1.00 0.00 21 ASN A N 16
ATOM 9705 C CA . ASN A 1 21 ? -5.610 -4.780 5.384 1.00 0.00 21 ASN A CA 16
ATOM 9706 C C . ASN A 1 21 ? -6.385 -3.471 5.271 1.00 0.00 21 ASN A C 16
ATOM 9707 O O . ASN A 1 21 ? -6.547 -2.746 6.254 1.00 0.00 21 ASN A O 16
ATOM 9718 N N . PHE A 1 22 ? -6.863 -3.175 4.068 1.00 0.00 22 PHE A N 16
ATOM 9719 C CA . PHE A 1 22 ? -7.621 -1.953 3.826 1.00 0.00 22 PHE A CA 16
ATOM 9720 C C . PHE A 1 22 ? -8.757 -2.204 2.839 1.00 0.00 22 PHE A C 16
ATOM 9721 O O . PHE A 1 22 ? -8.522 -2.466 1.659 1.00 0.00 22 PHE A O 16
ATOM 9738 N N . CYS A 1 23 ? -9.989 -2.122 3.330 1.00 0.00 23 CYS A N 16
ATOM 9739 C CA . CYS A 1 23 ? -11.163 -2.342 2.493 1.00 0.00 23 CYS A CA 16
ATOM 9740 C C . CYS A 1 23 ? -11.127 -1.444 1.261 1.00 0.00 23 CYS A C 16
ATOM 9741 O O . CYS A 1 23 ? -11.460 -1.875 0.156 1.00 0.00 23 CYS A O 16
ATOM 9749 N N . TYR A 1 24 ? -10.724 -0.194 1.458 1.00 0.00 24 TYR A N 16
ATOM 9750 C CA . TYR A 1 24 ? -10.649 0.767 0.364 1.00 0.00 24 TYR A CA 16
ATOM 9751 C C . TYR A 1 24 ? -9.198 1.061 -0.005 1.00 0.00 24 TYR A C 16
ATOM 9752 O O . TYR A 1 24 ? -8.428 1.563 0.814 1.00 0.00 24 TYR A O 16
ATOM 9770 N N . ILE A 1 25 ? -8.834 0.746 -1.243 1.00 0.00 25 ILE A N 16
ATOM 9771 C CA . ILE A 1 25 ? -7.477 0.978 -1.722 1.00 0.00 25 ILE A CA 16
ATOM 9772 C C . ILE A 1 25 ? -6.958 2.337 -1.265 1.00 0.00 25 ILE A C 16
ATOM 9773 O O . ILE A 1 25 ? -5.835 2.451 -0.772 1.00 0.00 25 ILE A O 16
ATOM 9789 N N . SER A 1 26 ? -7.783 3.366 -1.432 1.00 0.00 26 SER A N 16
ATOM 9790 C CA . SER A 1 26 ? -7.406 4.719 -1.038 1.00 0.00 26 SER A CA 16
ATOM 9791 C C . SER A 1 26 ? -6.673 4.712 0.300 1.00 0.00 26 SER A C 16
ATOM 9792 O O . SER A 1 26 ? -5.645 5.369 0.460 1.00 0.00 26 SER A O 16
ATOM 9800 N N . ALA A 1 27 ? -7.211 3.964 1.258 1.00 0.00 27 ALA A N 16
ATOM 9801 C CA . ALA A 1 27 ? -6.608 3.869 2.581 1.00 0.00 27 ALA A CA 16
ATOM 9802 C C . ALA A 1 27 ? -5.211 3.262 2.506 1.00 0.00 27 ALA A C 16
ATOM 9803 O O . ALA A 1 27 ? -4.257 3.804 3.065 1.00 0.00 27 ALA A O 16
ATOM 9810 N N . LEU A 1 28 ? -5.098 2.134 1.813 1.00 0.00 28 LEU A N 16
ATOM 9811 C CA . LEU A 1 28 ? -3.817 1.453 1.665 1.00 0.00 28 LEU A CA 16
ATOM 9812 C C . LEU A 1 28 ? -2.740 2.416 1.176 1.00 0.00 28 LEU A C 16
ATOM 9813 O O . LEU A 1 28 ? -1.632 2.448 1.710 1.00 0.00 28 LEU A O 16
ATOM 9829 N N . ARG A 1 29 ? -3.076 3.203 0.158 1.00 0.00 29 ARG A N 16
ATOM 9830 C CA . ARG A 1 29 ? -2.139 4.168 -0.403 1.00 0.00 29 ARG A CA 16
ATOM 9831 C C . ARG A 1 29 ? -1.643 5.132 0.672 1.00 0.00 29 ARG A C 16
ATOM 9832 O O . ARG A 1 29 ? -0.449 5.418 0.760 1.00 0.00 29 ARG A O 16
ATOM 9853 N N . ILE A 1 30 ? -2.569 5.629 1.485 1.00 0.00 30 ILE A N 16
ATOM 9854 C CA . ILE A 1 30 ? -2.226 6.560 2.553 1.00 0.00 30 ILE A CA 16
ATOM 9855 C C . ILE A 1 30 ? -1.289 5.912 3.567 1.00 0.00 30 ILE A C 16
ATOM 9856 O O . ILE A 1 30 ? -0.362 6.550 4.069 1.00 0.00 30 ILE A O 16
ATOM 9872 N N . HIS A 1 31 ? -1.534 4.640 3.863 1.00 0.00 31 HIS A N 16
ATOM 9873 C CA . HIS A 1 31 ? -0.711 3.903 4.816 1.00 0.00 31 HIS A CA 16
ATOM 9874 C C . HIS A 1 31 ? 0.680 3.643 4.244 1.00 0.00 31 HIS A C 16
ATOM 9875 O O . HIS A 1 31 ? 1.685 3.813 4.933 1.00 0.00 31 HIS A O 16
ATOM 9889 N N . GLN A 1 32 ? 0.728 3.229 2.982 1.00 0.00 32 GLN A N 16
ATOM 9890 C CA . GLN A 1 32 ? 1.995 2.944 2.320 1.00 0.00 32 GLN A CA 16
ATOM 9891 C C . GLN A 1 32 ? 3.010 4.051 2.588 1.00 0.00 32 GLN A C 16
ATOM 9892 O O . GLN A 1 32 ? 4.215 3.803 2.633 1.00 0.00 32 GLN A O 16
ATOM 9906 N N . ARG A 1 33 ? 2.515 5.271 2.763 1.00 0.00 33 ARG A N 16
ATOM 9907 C CA . ARG A 1 33 ? 3.379 6.416 3.025 1.00 0.00 33 ARG A CA 16
ATOM 9908 C C . ARG A 1 33 ? 4.413 6.083 4.097 1.00 0.00 33 ARG A C 16
ATOM 9909 O O . ARG A 1 33 ? 5.558 6.530 4.031 1.00 0.00 33 ARG A O 16
ATOM 9930 N N . VAL A 1 34 ? 4.000 5.295 5.085 1.00 0.00 34 VAL A N 16
ATOM 9931 C CA . VAL A 1 34 ? 4.890 4.901 6.171 1.00 0.00 34 VAL A CA 16
ATOM 9932 C C . VAL A 1 34 ? 6.068 4.087 5.648 1.00 0.00 34 VAL A C 16
ATOM 9933 O O . VAL A 1 34 ? 7.186 4.197 6.155 1.00 0.00 34 VAL A O 16
ATOM 9946 N N . HIS A 1 35 ? 5.812 3.270 4.632 1.00 0.00 35 HIS A N 16
ATOM 9947 C CA . HIS A 1 35 ? 6.852 2.438 4.039 1.00 0.00 35 HIS A CA 16
ATOM 9948 C C . HIS A 1 35 ? 7.800 3.277 3.187 1.00 0.00 35 HIS A C 16
ATOM 9949 O O . HIS A 1 35 ? 8.876 2.818 2.805 1.00 0.00 35 HIS A O 16
ATOM 9963 N N . MET A 1 36 ? 7.392 4.507 2.894 1.00 0.00 36 MET A N 16
ATOM 9964 C CA . MET A 1 36 ? 8.206 5.410 2.088 1.00 0.00 36 MET A CA 16
ATOM 9965 C C . MET A 1 36 ? 9.092 6.280 2.973 1.00 0.00 36 MET A C 16
ATOM 9966 O O . MET A 1 36 ? 9.142 7.498 2.812 1.00 0.00 36 MET A O 16
ATOM 9980 N N . GLY A 1 37 ? 9.791 5.645 3.910 1.00 0.00 37 GLY A N 16
ATOM 9981 C CA . GLY A 1 37 ? 10.666 6.377 4.807 1.00 0.00 37 GLY A CA 16
ATOM 9982 C C . GLY A 1 37 ? 12.125 6.014 4.618 1.00 0.00 37 GLY A C 16
ATOM 9983 O O . GLY A 1 37 ? 12.541 4.902 4.939 1.00 0.00 37 GLY A O 16
ATOM 9987 N N . GLU A 1 38 ? 12.905 6.955 4.094 1.00 0.00 38 GLU A N 16
ATOM 9988 C CA . GLU A 1 38 ? 14.326 6.727 3.861 1.00 0.00 38 GLU A CA 16
ATOM 9989 C C . GLU A 1 38 ? 14.564 5.339 3.274 1.00 0.00 38 GLU A C 16
ATOM 9990 O O . GLU A 1 38 ? 15.639 4.760 3.434 1.00 0.00 38 GLU A O 16
ATOM 10002 N N . LYS A 1 39 ? 13.554 4.809 2.592 1.00 0.00 39 LYS A N 16
ATOM 10003 C CA . LYS A 1 39 ? 13.652 3.490 1.979 1.00 0.00 39 LYS A CA 16
ATOM 10004 C C . LYS A 1 39 ? 13.981 2.428 3.024 1.00 0.00 39 LYS A C 16
ATOM 10005 O O . LYS A 1 39 ? 14.826 1.562 2.797 1.00 0.00 39 LYS A O 16
ATOM 10024 N N . CYS A 1 40 ? 13.307 2.500 4.166 1.00 0.00 40 CYS A N 16
ATOM 10025 C CA . CYS A 1 40 ? 13.528 1.544 5.246 1.00 0.00 40 CYS A CA 16
ATOM 10026 C C . CYS A 1 40 ? 12.909 0.191 4.909 1.00 0.00 40 CYS A C 16
ATOM 10027 O O . CYS A 1 40 ? 11.992 -0.269 5.589 1.00 0.00 40 CYS A O 16
ATOM 10035 N N . SER A 1 41 ? 13.415 -0.439 3.854 1.00 0.00 41 SER A N 16
ATOM 10036 C CA . SER A 1 41 ? 12.908 -1.737 3.423 1.00 0.00 41 SER A CA 16
ATOM 10037 C C . SER A 1 41 ? 13.462 -2.855 4.301 1.00 0.00 41 SER A C 16
ATOM 10038 O O . SER A 1 41 ? 12.713 -3.552 4.984 1.00 0.00 41 SER A O 16
ATOM 10046 N N . GLY A 1 42 ? 14.781 -3.021 4.276 1.00 0.00 42 GLY A N 16
ATOM 10047 C CA . GLY A 1 42 ? 15.414 -4.055 5.072 1.00 0.00 42 GLY A CA 16
ATOM 10048 C C . GLY A 1 42 ? 15.180 -3.868 6.558 1.00 0.00 42 GLY A C 16
ATOM 10049 O O . GLY A 1 42 ? 14.265 -3.160 6.980 1.00 0.00 42 GLY A O 16
ATOM 10053 N N . PRO A 1 43 ? 16.022 -4.513 7.379 1.00 0.00 43 PRO A N 16
ATOM 10054 C CA . PRO A 1 43 ? 15.922 -4.430 8.840 1.00 0.00 43 PRO A CA 16
ATOM 10055 C C . PRO A 1 43 ? 16.306 -3.053 9.369 1.00 0.00 43 PRO A C 16
ATOM 10056 O O . PRO A 1 43 ? 17.487 -2.744 9.525 1.00 0.00 43 PRO A O 16
ATOM 10067 N N . SER A 1 44 ? 15.300 -2.229 9.646 1.00 0.00 44 SER A N 16
ATOM 10068 C CA . SER A 1 44 ? 15.533 -0.882 10.155 1.00 0.00 44 SER A CA 16
ATOM 10069 C C . SER A 1 44 ? 14.960 -0.727 11.561 1.00 0.00 44 SER A C 16
ATOM 10070 O O . SER A 1 44 ? 13.776 -0.973 11.791 1.00 0.00 44 SER A O 16
ATOM 10078 N N . SER A 1 45 ? 15.809 -0.317 12.497 1.00 0.00 45 SER A N 16
ATOM 10079 C CA . SER A 1 45 ? 15.389 -0.132 13.882 1.00 0.00 45 SER A CA 16
ATOM 10080 C C . SER A 1 45 ? 15.111 1.340 14.173 1.00 0.00 45 SER A C 16
ATOM 10081 O O . SER A 1 45 ? 16.002 2.083 14.582 1.00 0.00 45 SER A O 16
ATOM 10089 N N . GLY A 1 46 ? 13.866 1.754 13.957 1.00 0.00 46 GLY A N 16
ATOM 10090 C CA . GLY A 1 46 ? 13.491 3.135 14.201 1.00 0.00 46 GLY A CA 16
ATOM 10091 C C . GLY A 1 46 ? 12.936 3.812 12.964 1.00 0.00 46 GLY A C 16
ATOM 10092 O O . GLY A 1 46 ? 12.233 3.163 12.190 1.00 0.00 46 GLY A O 16
ATOM 10097 N N . GLY A 1 1 ? 4.983 -28.464 -1.270 1.00 0.00 1 GLY A N 17
ATOM 10098 C CA . GLY A 1 1 ? 4.326 -27.232 -1.667 1.00 0.00 1 GLY A CA 17
ATOM 10099 C C . GLY A 1 1 ? 3.129 -26.907 -0.796 1.00 0.00 1 GLY A C 17
ATOM 10100 O O . GLY A 1 1 ? 2.004 -26.809 -1.287 1.00 0.00 1 GLY A O 17
ATOM 10104 N N . SER A 1 2 ? 3.370 -26.740 0.500 1.00 0.00 2 SER A N 17
ATOM 10105 C CA . SER A 1 2 ? 2.302 -26.429 1.443 1.00 0.00 2 SER A CA 17
ATOM 10106 C C . SER A 1 2 ? 2.258 -24.933 1.740 1.00 0.00 2 SER A C 17
ATOM 10107 O O . SER A 1 2 ? 3.296 -24.282 1.858 1.00 0.00 2 SER A O 17
ATOM 10115 N N . SER A 1 3 ? 1.048 -24.396 1.860 1.00 0.00 3 SER A N 17
ATOM 10116 C CA . SER A 1 3 ? 0.867 -22.976 2.140 1.00 0.00 3 SER A CA 17
ATOM 10117 C C . SER A 1 3 ? -0.536 -22.702 2.672 1.00 0.00 3 SER A C 17
ATOM 10118 O O . SER A 1 3 ? -1.516 -23.270 2.192 1.00 0.00 3 SER A O 17
ATOM 10126 N N . GLY A 1 4 ? -0.624 -21.826 3.669 1.00 0.00 4 GLY A N 17
ATOM 10127 C CA . GLY A 1 4 ? -1.911 -21.492 4.251 1.00 0.00 4 GLY A CA 17
ATOM 10128 C C . GLY A 1 4 ? -2.061 -20.006 4.510 1.00 0.00 4 GLY A C 17
ATOM 10129 O O . GLY A 1 4 ? -1.109 -19.242 4.350 1.00 0.00 4 GLY A O 17
ATOM 10133 N N . SER A 1 5 ? -3.260 -19.594 4.911 1.00 0.00 5 SER A N 17
ATOM 10134 C CA . SER A 1 5 ? -3.533 -18.189 5.187 1.00 0.00 5 SER A CA 17
ATOM 10135 C C . SER A 1 5 ? -3.959 -17.994 6.639 1.00 0.00 5 SER A C 17
ATOM 10136 O O . SER A 1 5 ? -4.820 -18.713 7.147 1.00 0.00 5 SER A O 17
ATOM 10144 N N . SER A 1 6 ? -3.350 -17.016 7.302 1.00 0.00 6 SER A N 17
ATOM 10145 C CA . SER A 1 6 ? -3.662 -16.728 8.697 1.00 0.00 6 SER A CA 17
ATOM 10146 C C . SER A 1 6 ? -4.887 -15.824 8.803 1.00 0.00 6 SER A C 17
ATOM 10147 O O . SER A 1 6 ? -5.809 -16.098 9.571 1.00 0.00 6 SER A O 17
ATOM 10155 N N . GLY A 1 7 ? -4.889 -14.745 8.026 1.00 0.00 7 GLY A N 17
ATOM 10156 C CA . GLY A 1 7 ? -6.004 -13.817 8.048 1.00 0.00 7 GLY A CA 17
ATOM 10157 C C . GLY A 1 7 ? -7.189 -14.317 7.245 1.00 0.00 7 GLY A C 17
ATOM 10158 O O . GLY A 1 7 ? -7.032 -15.127 6.332 1.00 0.00 7 GLY A O 17
ATOM 10162 N N . SER A 1 8 ? -8.379 -13.833 7.587 1.00 0.00 8 SER A N 17
ATOM 10163 C CA . SER A 1 8 ? -9.597 -14.239 6.895 1.00 0.00 8 SER A CA 17
ATOM 10164 C C . SER A 1 8 ? -10.372 -13.022 6.400 1.00 0.00 8 SER A C 17
ATOM 10165 O O . SER A 1 8 ? -11.147 -12.422 7.143 1.00 0.00 8 SER A O 17
ATOM 10173 N N . GLY A 1 9 ? -10.157 -12.664 5.137 1.00 0.00 9 GLY A N 17
ATOM 10174 C CA . GLY A 1 9 ? -10.842 -11.521 4.563 1.00 0.00 9 GLY A CA 17
ATOM 10175 C C . GLY A 1 9 ? -11.574 -11.867 3.282 1.00 0.00 9 GLY A C 17
ATOM 10176 O O . GLY A 1 9 ? -12.002 -13.005 3.092 1.00 0.00 9 GLY A O 17
ATOM 10180 N N . GLU A 1 10 ? -11.720 -10.882 2.401 1.00 0.00 10 GLU A N 17
ATOM 10181 C CA . GLU A 1 10 ? -12.408 -11.089 1.132 1.00 0.00 10 GLU A CA 17
ATOM 10182 C C . GLU A 1 10 ? -12.191 -9.903 0.196 1.00 0.00 10 GLU A C 17
ATOM 10183 O O . GLU A 1 10 ? -12.508 -8.763 0.535 1.00 0.00 10 GLU A O 17
ATOM 10195 N N . LYS A 1 11 ? -11.647 -10.181 -0.985 1.00 0.00 11 LYS A N 17
ATOM 10196 C CA . LYS A 1 11 ? -11.387 -9.140 -1.971 1.00 0.00 11 LYS A CA 17
ATOM 10197 C C . LYS A 1 11 ? -10.992 -7.832 -1.292 1.00 0.00 11 LYS A C 17
ATOM 10198 O O . LYS A 1 11 ? -11.429 -6.755 -1.696 1.00 0.00 11 LYS A O 17
ATOM 10217 N N . SER A 1 12 ? -10.162 -7.935 -0.259 1.00 0.00 12 SER A N 17
ATOM 10218 C CA . SER A 1 12 ? -9.710 -6.760 0.478 1.00 0.00 12 SER A CA 17
ATOM 10219 C C . SER A 1 12 ? -8.253 -6.443 0.154 1.00 0.00 12 SER A C 17
ATOM 10220 O O . SER A 1 12 ? -7.442 -7.345 -0.058 1.00 0.00 12 SER A O 17
ATOM 10228 N N . HIS A 1 13 ? -7.929 -5.154 0.117 1.00 0.00 13 HIS A N 17
ATOM 10229 C CA . HIS A 1 13 ? -6.570 -4.716 -0.180 1.00 0.00 13 HIS A CA 17
ATOM 10230 C C . HIS A 1 13 ? -5.660 -4.907 1.029 1.00 0.00 13 HIS A C 17
ATOM 10231 O O . HIS A 1 13 ? -5.871 -4.300 2.080 1.00 0.00 13 HIS A O 17
ATOM 10245 N N . THR A 1 14 ? -4.648 -5.754 0.875 1.00 0.00 14 THR A N 17
ATOM 10246 C CA . THR A 1 14 ? -3.707 -6.027 1.955 1.00 0.00 14 THR A CA 17
ATOM 10247 C C . THR A 1 14 ? -2.311 -5.524 1.607 1.00 0.00 14 THR A C 17
ATOM 10248 O O . THR A 1 14 ? -1.839 -5.697 0.483 1.00 0.00 14 THR A O 17
ATOM 10259 N N . CYS A 1 15 ? -1.653 -4.900 2.579 1.00 0.00 15 CYS A N 17
ATOM 10260 C CA . CYS A 1 15 ? -0.309 -4.372 2.377 1.00 0.00 15 CYS A CA 17
ATOM 10261 C C . CYS A 1 15 ? 0.727 -5.492 2.416 1.00 0.00 15 CYS A C 17
ATOM 10262 O O . CYS A 1 15 ? 0.974 -6.087 3.464 1.00 0.00 15 CYS A O 17
ATOM 10269 N N . ASP A 1 16 ? 1.330 -5.771 1.266 1.00 0.00 16 ASP A N 17
ATOM 10270 C CA . ASP A 1 16 ? 2.341 -6.818 1.167 1.00 0.00 16 ASP A CA 17
ATOM 10271 C C . ASP A 1 16 ? 3.626 -6.401 1.876 1.00 0.00 16 ASP A C 17
ATOM 10272 O O . ASP A 1 16 ? 4.432 -7.245 2.266 1.00 0.00 16 ASP A O 17
ATOM 10281 N N . GLU A 1 17 ? 3.809 -5.094 2.038 1.00 0.00 17 GLU A N 17
ATOM 10282 C CA . GLU A 1 17 ? 4.997 -4.566 2.699 1.00 0.00 17 GLU A CA 17
ATOM 10283 C C . GLU A 1 17 ? 5.045 -5.000 4.161 1.00 0.00 17 GLU A C 17
ATOM 10284 O O . GLU A 1 17 ? 6.063 -5.503 4.638 1.00 0.00 17 GLU A O 17
ATOM 10296 N N . CYS A 1 18 ? 3.937 -4.801 4.867 1.00 0.00 18 CYS A N 17
ATOM 10297 C CA . CYS A 1 18 ? 3.851 -5.169 6.275 1.00 0.00 18 CYS A CA 17
ATOM 10298 C C . CYS A 1 18 ? 2.845 -6.298 6.482 1.00 0.00 18 CYS A C 17
ATOM 10299 O O . CYS A 1 18 ? 3.093 -7.233 7.242 1.00 0.00 18 CYS A O 17
ATOM 10306 N N . GLY A 1 19 ? 1.709 -6.203 5.798 1.00 0.00 19 GLY A N 17
ATOM 10307 C CA . GLY A 1 19 ? 0.683 -7.222 5.919 1.00 0.00 19 GLY A CA 17
ATOM 10308 C C . GLY A 1 19 ? -0.613 -6.676 6.485 1.00 0.00 19 GLY A C 17
ATOM 10309 O O . GLY A 1 19 ? -1.452 -7.431 6.977 1.00 0.00 19 GLY A O 17
ATOM 10313 N N . LYS A 1 20 ? -0.777 -5.359 6.417 1.00 0.00 20 LYS A N 17
ATOM 10314 C CA . LYS A 1 20 ? -1.979 -4.711 6.927 1.00 0.00 20 LYS A CA 17
ATOM 10315 C C . LYS A 1 20 ? -3.167 -4.964 6.004 1.00 0.00 20 LYS A C 17
ATOM 10316 O O . LYS A 1 20 ? -3.001 -5.416 4.873 1.00 0.00 20 LYS A O 17
ATOM 10335 N N . ASN A 1 21 ? -4.366 -4.668 6.496 1.00 0.00 21 ASN A N 17
ATOM 10336 C CA . ASN A 1 21 ? -5.582 -4.864 5.714 1.00 0.00 21 ASN A CA 17
ATOM 10337 C C . ASN A 1 21 ? -6.357 -3.557 5.579 1.00 0.00 21 ASN A C 17
ATOM 10338 O O . ASN A 1 21 ? -6.499 -2.803 6.542 1.00 0.00 21 ASN A O 17
ATOM 10349 N N . PHE A 1 22 ? -6.858 -3.294 4.376 1.00 0.00 22 PHE A N 17
ATOM 10350 C CA . PHE A 1 22 ? -7.619 -2.078 4.114 1.00 0.00 22 PHE A CA 17
ATOM 10351 C C . PHE A 1 22 ? -8.778 -2.357 3.161 1.00 0.00 22 PHE A C 17
ATOM 10352 O O . PHE A 1 22 ? -8.571 -2.645 1.982 1.00 0.00 22 PHE A O 17
ATOM 10369 N N . CYS A 1 23 ? -9.997 -2.269 3.681 1.00 0.00 23 CYS A N 17
ATOM 10370 C CA . CYS A 1 23 ? -11.191 -2.513 2.879 1.00 0.00 23 CYS A CA 17
ATOM 10371 C C . CYS A 1 23 ? -11.188 -1.646 1.623 1.00 0.00 23 CYS A C 17
ATOM 10372 O O . CYS A 1 23 ? -11.544 -2.106 0.538 1.00 0.00 23 CYS A O 17
ATOM 10380 N N . TYR A 1 24 ? -10.785 -0.390 1.779 1.00 0.00 24 TYR A N 17
ATOM 10381 C CA . TYR A 1 24 ? -10.740 0.543 0.659 1.00 0.00 24 TYR A CA 17
ATOM 10382 C C . TYR A 1 24 ? -9.301 0.812 0.232 1.00 0.00 24 TYR A C 17
ATOM 10383 O O . TYR A 1 24 ? -8.476 1.254 1.033 1.00 0.00 24 TYR A O 17
ATOM 10401 N N . ILE A 1 25 ? -9.006 0.543 -1.035 1.00 0.00 25 ILE A N 17
ATOM 10402 C CA . ILE A 1 25 ? -7.668 0.757 -1.570 1.00 0.00 25 ILE A CA 17
ATOM 10403 C C . ILE A 1 25 ? -7.115 2.112 -1.141 1.00 0.00 25 ILE A C 17
ATOM 10404 O O . ILE A 1 25 ? -5.974 2.213 -0.688 1.00 0.00 25 ILE A O 17
ATOM 10420 N N . SER A 1 26 ? -7.931 3.151 -1.285 1.00 0.00 26 SER A N 17
ATOM 10421 C CA . SER A 1 26 ? -7.523 4.501 -0.914 1.00 0.00 26 SER A CA 17
ATOM 10422 C C . SER A 1 26 ? -6.734 4.490 0.392 1.00 0.00 26 SER A C 17
ATOM 10423 O O . SER A 1 26 ? -5.640 5.048 0.473 1.00 0.00 26 SER A O 17
ATOM 10431 N N . ALA A 1 27 ? -7.297 3.851 1.412 1.00 0.00 27 ALA A N 17
ATOM 10432 C CA . ALA A 1 27 ? -6.647 3.765 2.713 1.00 0.00 27 ALA A CA 17
ATOM 10433 C C . ALA A 1 27 ? -5.247 3.172 2.589 1.00 0.00 27 ALA A C 17
ATOM 10434 O O . ALA A 1 27 ? -4.267 3.768 3.037 1.00 0.00 27 ALA A O 17
ATOM 10441 N N . LEU A 1 28 ? -5.161 1.995 1.979 1.00 0.00 28 LEU A N 17
ATOM 10442 C CA . LEU A 1 28 ? -3.881 1.320 1.797 1.00 0.00 28 LEU A CA 17
ATOM 10443 C C . LEU A 1 28 ? -2.846 2.268 1.200 1.00 0.00 28 LEU A C 17
ATOM 10444 O O . LEU A 1 28 ? -1.712 2.342 1.673 1.00 0.00 28 LEU A O 17
ATOM 10460 N N . ARG A 1 29 ? -3.244 2.992 0.159 1.00 0.00 29 ARG A N 17
ATOM 10461 C CA . ARG A 1 29 ? -2.352 3.937 -0.501 1.00 0.00 29 ARG A CA 17
ATOM 10462 C C . ARG A 1 29 ? -1.809 4.959 0.493 1.00 0.00 29 ARG A C 17
ATOM 10463 O O . ARG A 1 29 ? -0.628 5.305 0.459 1.00 0.00 29 ARG A O 17
ATOM 10484 N N . ILE A 1 30 ? -2.679 5.437 1.376 1.00 0.00 30 ILE A N 17
ATOM 10485 C CA . ILE A 1 30 ? -2.287 6.419 2.379 1.00 0.00 30 ILE A CA 17
ATOM 10486 C C . ILE A 1 30 ? -1.299 5.822 3.376 1.00 0.00 30 ILE A C 17
ATOM 10487 O O . ILE A 1 30 ? -0.337 6.475 3.781 1.00 0.00 30 ILE A O 17
ATOM 10503 N N . HIS A 1 31 ? -1.543 4.575 3.767 1.00 0.00 31 HIS A N 17
ATOM 10504 C CA . HIS A 1 31 ? -0.673 3.887 4.715 1.00 0.00 31 HIS A CA 17
ATOM 10505 C C . HIS A 1 31 ? 0.695 3.613 4.097 1.00 0.00 31 HIS A C 17
ATOM 10506 O O . HIS A 1 31 ? 1.727 3.859 4.720 1.00 0.00 31 HIS A O 17
ATOM 10520 N N . GLN A 1 32 ? 0.694 3.102 2.870 1.00 0.00 32 GLN A N 17
ATOM 10521 C CA . GLN A 1 32 ? 1.935 2.794 2.170 1.00 0.00 32 GLN A CA 17
ATOM 10522 C C . GLN A 1 32 ? 2.922 3.951 2.278 1.00 0.00 32 GLN A C 17
ATOM 10523 O O . GLN A 1 32 ? 4.135 3.743 2.332 1.00 0.00 32 GLN A O 17
ATOM 10537 N N . ARG A 1 33 ? 2.396 5.171 2.308 1.00 0.00 33 ARG A N 17
ATOM 10538 C CA . ARG A 1 33 ? 3.231 6.362 2.408 1.00 0.00 33 ARG A CA 17
ATOM 10539 C C . ARG A 1 33 ? 4.309 6.182 3.472 1.00 0.00 33 ARG A C 17
ATOM 10540 O O . ARG A 1 33 ? 5.411 6.717 3.352 1.00 0.00 33 ARG A O 17
ATOM 10561 N N . VAL A 1 34 ? 3.983 5.425 4.516 1.00 0.00 34 VAL A N 17
ATOM 10562 C CA . VAL A 1 34 ? 4.923 5.174 5.602 1.00 0.00 34 VAL A CA 17
ATOM 10563 C C . VAL A 1 34 ? 6.114 4.354 5.119 1.00 0.00 34 VAL A C 17
ATOM 10564 O O . VAL A 1 34 ? 7.255 4.609 5.507 1.00 0.00 34 VAL A O 17
ATOM 10577 N N . HIS A 1 35 ? 5.842 3.368 4.270 1.00 0.00 35 HIS A N 17
ATOM 10578 C CA . HIS A 1 35 ? 6.892 2.510 3.733 1.00 0.00 35 HIS A CA 17
ATOM 10579 C C . HIS A 1 35 ? 7.816 3.297 2.808 1.00 0.00 35 HIS A C 17
ATOM 10580 O O . HIS A 1 35 ? 9.023 3.060 2.772 1.00 0.00 35 HIS A O 17
ATOM 10594 N N . MET A 1 36 ? 7.240 4.232 2.060 1.00 0.00 36 MET A N 17
ATOM 10595 C CA . MET A 1 36 ? 8.012 5.054 1.135 1.00 0.00 36 MET A CA 17
ATOM 10596 C C . MET A 1 36 ? 9.325 5.499 1.770 1.00 0.00 36 MET A C 17
ATOM 10597 O O . MET A 1 36 ? 9.343 6.013 2.888 1.00 0.00 36 MET A O 17
ATOM 10611 N N . GLY A 1 37 ? 10.425 5.298 1.050 1.00 0.00 37 GLY A N 17
ATOM 10612 C CA . GLY A 1 37 ? 11.727 5.685 1.560 1.00 0.00 37 GLY A CA 17
ATOM 10613 C C . GLY A 1 37 ? 12.397 6.739 0.701 1.00 0.00 37 GLY A C 17
ATOM 10614 O O . GLY A 1 37 ? 12.910 7.732 1.214 1.00 0.00 37 GLY A O 17
ATOM 10618 N N . GLU A 1 38 ? 12.394 6.521 -0.611 1.00 0.00 38 GLU A N 17
ATOM 10619 C CA . GLU A 1 38 ? 13.008 7.460 -1.542 1.00 0.00 38 GLU A CA 17
ATOM 10620 C C . GLU A 1 38 ? 12.192 8.745 -1.637 1.00 0.00 38 GLU A C 17
ATOM 10621 O O . GLU A 1 38 ? 11.289 8.862 -2.466 1.00 0.00 38 GLU A O 17
ATOM 10633 N N . LYS A 1 39 ? 12.515 9.709 -0.781 1.00 0.00 39 LYS A N 17
ATOM 10634 C CA . LYS A 1 39 ? 11.814 10.987 -0.767 1.00 0.00 39 LYS A CA 17
ATOM 10635 C C . LYS A 1 39 ? 12.699 12.100 -1.319 1.00 0.00 39 LYS A C 17
ATOM 10636 O O . LYS A 1 39 ? 13.596 12.591 -0.632 1.00 0.00 39 LYS A O 17
ATOM 10655 N N . CYS A 1 40 ? 12.441 12.493 -2.561 1.00 0.00 40 CYS A N 17
ATOM 10656 C CA . CYS A 1 40 ? 13.215 13.549 -3.205 1.00 0.00 40 CYS A CA 17
ATOM 10657 C C . CYS A 1 40 ? 13.238 14.808 -2.345 1.00 0.00 40 CYS A C 17
ATOM 10658 O O . CYS A 1 40 ? 12.246 15.151 -1.702 1.00 0.00 40 CYS A O 17
ATOM 10666 N N . SER A 1 41 ? 14.378 15.491 -2.336 1.00 0.00 41 SER A N 17
ATOM 10667 C CA . SER A 1 41 ? 14.533 16.710 -1.550 1.00 0.00 41 SER A CA 17
ATOM 10668 C C . SER A 1 41 ? 13.267 17.558 -1.608 1.00 0.00 41 SER A C 17
ATOM 10669 O O . SER A 1 41 ? 12.731 17.965 -0.578 1.00 0.00 41 SER A O 17
ATOM 10677 N N . GLY A 1 42 ? 12.794 17.822 -2.822 1.00 0.00 42 GLY A N 17
ATOM 10678 C CA . GLY A 1 42 ? 11.594 18.621 -2.994 1.00 0.00 42 GLY A CA 17
ATOM 10679 C C . GLY A 1 42 ? 11.904 20.067 -3.325 1.00 0.00 42 GLY A C 17
ATOM 10680 O O . GLY A 1 42 ? 13.045 20.518 -3.229 1.00 0.00 42 GLY A O 17
ATOM 10684 N N . PRO A 1 43 ? 10.869 20.821 -3.727 1.00 0.00 43 PRO A N 17
ATOM 10685 C CA . PRO A 1 43 ? 11.011 22.236 -4.082 1.00 0.00 43 PRO A CA 17
ATOM 10686 C C . PRO A 1 43 ? 11.304 23.112 -2.869 1.00 0.00 43 PRO A C 17
ATOM 10687 O O . PRO A 1 43 ? 12.199 23.957 -2.903 1.00 0.00 43 PRO A O 17
ATOM 10698 N N . SER A 1 44 ? 10.546 22.904 -1.798 1.00 0.00 44 SER A N 17
ATOM 10699 C CA . SER A 1 44 ? 10.723 23.677 -0.574 1.00 0.00 44 SER A CA 17
ATOM 10700 C C . SER A 1 44 ? 9.830 23.141 0.541 1.00 0.00 44 SER A C 17
ATOM 10701 O O . SER A 1 44 ? 8.629 22.950 0.353 1.00 0.00 44 SER A O 17
ATOM 10709 N N . SER A 1 45 ? 10.428 22.900 1.704 1.00 0.00 45 SER A N 17
ATOM 10710 C CA . SER A 1 45 ? 9.689 22.382 2.850 1.00 0.00 45 SER A CA 17
ATOM 10711 C C . SER A 1 45 ? 9.490 23.468 3.903 1.00 0.00 45 SER A C 17
ATOM 10712 O O . SER A 1 45 ? 10.454 24.013 4.439 1.00 0.00 45 SER A O 17
ATOM 10720 N N . GLY A 1 46 ? 8.230 23.776 4.196 1.00 0.00 46 GLY A N 17
ATOM 10721 C CA . GLY A 1 46 ? 7.926 24.794 5.183 1.00 0.00 46 GLY A CA 17
ATOM 10722 C C . GLY A 1 46 ? 7.295 24.218 6.435 1.00 0.00 46 GLY A C 17
ATOM 10723 O O . GLY A 1 46 ? 7.838 24.408 7.522 1.00 0.00 46 GLY A O 17
ATOM 10728 N N . GLY A 1 1 ? -21.614 -7.335 -22.744 1.00 0.00 1 GLY A N 18
ATOM 10729 C CA . GLY A 1 1 ? -22.921 -7.552 -22.151 1.00 0.00 1 GLY A CA 18
ATOM 10730 C C . GLY A 1 1 ? -22.949 -8.757 -21.232 1.00 0.00 1 GLY A C 18
ATOM 10731 O O . GLY A 1 1 ? -23.398 -8.664 -20.090 1.00 0.00 1 GLY A O 18
ATOM 10735 N N . SER A 1 2 ? -22.468 -9.891 -21.732 1.00 0.00 2 SER A N 18
ATOM 10736 C CA . SER A 1 2 ? -22.445 -11.121 -20.949 1.00 0.00 2 SER A CA 18
ATOM 10737 C C . SER A 1 2 ? -21.690 -10.917 -19.639 1.00 0.00 2 SER A C 18
ATOM 10738 O O . SER A 1 2 ? -20.626 -10.297 -19.612 1.00 0.00 2 SER A O 18
ATOM 10746 N N . SER A 1 3 ? -22.248 -11.443 -18.554 1.00 0.00 3 SER A N 18
ATOM 10747 C CA . SER A 1 3 ? -21.631 -11.316 -17.239 1.00 0.00 3 SER A CA 18
ATOM 10748 C C . SER A 1 3 ? -22.375 -12.157 -16.206 1.00 0.00 3 SER A C 18
ATOM 10749 O O . SER A 1 3 ? -23.602 -12.246 -16.229 1.00 0.00 3 SER A O 18
ATOM 10757 N N . GLY A 1 4 ? -21.622 -12.772 -15.299 1.00 0.00 4 GLY A N 18
ATOM 10758 C CA . GLY A 1 4 ? -22.227 -13.598 -14.270 1.00 0.00 4 GLY A CA 18
ATOM 10759 C C . GLY A 1 4 ? -21.390 -13.657 -13.007 1.00 0.00 4 GLY A C 18
ATOM 10760 O O . GLY A 1 4 ? -21.010 -14.737 -12.556 1.00 0.00 4 GLY A O 18
ATOM 10764 N N . SER A 1 5 ? -21.100 -12.492 -12.436 1.00 0.00 5 SER A N 18
ATOM 10765 C CA . SER A 1 5 ? -20.297 -12.415 -11.222 1.00 0.00 5 SER A CA 18
ATOM 10766 C C . SER A 1 5 ? -21.105 -11.819 -10.073 1.00 0.00 5 SER A C 18
ATOM 10767 O O . SER A 1 5 ? -22.104 -11.134 -10.293 1.00 0.00 5 SER A O 18
ATOM 10775 N N . SER A 1 6 ? -20.665 -12.084 -8.848 1.00 0.00 6 SER A N 18
ATOM 10776 C CA . SER A 1 6 ? -21.348 -11.577 -7.663 1.00 0.00 6 SER A CA 18
ATOM 10777 C C . SER A 1 6 ? -20.832 -10.191 -7.289 1.00 0.00 6 SER A C 18
ATOM 10778 O O . SER A 1 6 ? -19.661 -9.875 -7.498 1.00 0.00 6 SER A O 18
ATOM 10786 N N . GLY A 1 7 ? -21.715 -9.367 -6.735 1.00 0.00 7 GLY A N 18
ATOM 10787 C CA . GLY A 1 7 ? -21.332 -8.024 -6.340 1.00 0.00 7 GLY A CA 18
ATOM 10788 C C . GLY A 1 7 ? -21.137 -7.893 -4.843 1.00 0.00 7 GLY A C 18
ATOM 10789 O O . GLY A 1 7 ? -22.040 -7.459 -4.128 1.00 0.00 7 GLY A O 18
ATOM 10793 N N . SER A 1 8 ? -19.955 -8.272 -4.366 1.00 0.00 8 SER A N 18
ATOM 10794 C CA . SER A 1 8 ? -19.647 -8.200 -2.943 1.00 0.00 8 SER A CA 18
ATOM 10795 C C . SER A 1 8 ? -18.188 -7.810 -2.722 1.00 0.00 8 SER A C 18
ATOM 10796 O O . SER A 1 8 ? -17.355 -7.946 -3.617 1.00 0.00 8 SER A O 18
ATOM 10804 N N . GLY A 1 9 ? -17.886 -7.325 -1.521 1.00 0.00 9 GLY A N 18
ATOM 10805 C CA . GLY A 1 9 ? -16.529 -6.923 -1.203 1.00 0.00 9 GLY A CA 18
ATOM 10806 C C . GLY A 1 9 ? -15.848 -7.883 -0.248 1.00 0.00 9 GLY A C 18
ATOM 10807 O O . GLY A 1 9 ? -15.324 -7.472 0.786 1.00 0.00 9 GLY A O 18
ATOM 10811 N N . GLU A 1 10 ? -15.858 -9.167 -0.595 1.00 0.00 10 GLU A N 18
ATOM 10812 C CA . GLU A 1 10 ? -15.239 -10.188 0.241 1.00 0.00 10 GLU A CA 18
ATOM 10813 C C . GLU A 1 10 ? -13.730 -9.975 0.333 1.00 0.00 10 GLU A C 18
ATOM 10814 O O . GLU A 1 10 ? -13.148 -10.034 1.416 1.00 0.00 10 GLU A O 18
ATOM 10826 N N . LYS A 1 11 ? -13.103 -9.729 -0.813 1.00 0.00 11 LYS A N 18
ATOM 10827 C CA . LYS A 1 11 ? -11.663 -9.507 -0.864 1.00 0.00 11 LYS A CA 18
ATOM 10828 C C . LYS A 1 11 ? -11.255 -8.365 0.061 1.00 0.00 11 LYS A C 18
ATOM 10829 O O . LYS A 1 11 ? -12.104 -7.630 0.567 1.00 0.00 11 LYS A O 18
ATOM 10848 N N . SER A 1 12 ? -9.952 -8.220 0.276 1.00 0.00 12 SER A N 18
ATOM 10849 C CA . SER A 1 12 ? -9.432 -7.168 1.142 1.00 0.00 12 SER A CA 18
ATOM 10850 C C . SER A 1 12 ? -7.973 -6.865 0.813 1.00 0.00 12 SER A C 18
ATOM 10851 O O . SER A 1 12 ? -7.091 -7.698 1.025 1.00 0.00 12 SER A O 18
ATOM 10859 N N . HIS A 1 13 ? -7.727 -5.667 0.293 1.00 0.00 13 HIS A N 18
ATOM 10860 C CA . HIS A 1 13 ? -6.376 -5.252 -0.065 1.00 0.00 13 HIS A CA 18
ATOM 10861 C C . HIS A 1 13 ? -5.429 -5.400 1.122 1.00 0.00 13 HIS A C 18
ATOM 10862 O O . HIS A 1 13 ? -5.757 -5.014 2.244 1.00 0.00 13 HIS A O 18
ATOM 10876 N N . THR A 1 14 ? -4.252 -5.963 0.867 1.00 0.00 14 THR A N 18
ATOM 10877 C CA . THR A 1 14 ? -3.258 -6.165 1.914 1.00 0.00 14 THR A CA 18
ATOM 10878 C C . THR A 1 14 ? -1.929 -5.517 1.543 1.00 0.00 14 THR A C 18
ATOM 10879 O O . THR A 1 14 ? -1.494 -5.584 0.393 1.00 0.00 14 THR A O 18
ATOM 10890 N N . CYS A 1 15 ? -1.288 -4.890 2.524 1.00 0.00 15 CYS A N 18
ATOM 10891 C CA . CYS A 1 15 ? -0.007 -4.230 2.301 1.00 0.00 15 CYS A CA 18
ATOM 10892 C C . CYS A 1 15 ? 1.133 -5.244 2.289 1.00 0.00 15 CYS A C 18
ATOM 10893 O O . CYS A 1 15 ? 1.462 -5.836 3.317 1.00 0.00 15 CYS A O 18
ATOM 10900 N N . ASP A 1 16 ? 1.732 -5.438 1.119 1.00 0.00 16 ASP A N 18
ATOM 10901 C CA . ASP A 1 16 ? 2.836 -6.380 0.973 1.00 0.00 16 ASP A CA 18
ATOM 10902 C C . ASP A 1 16 ? 4.081 -5.873 1.695 1.00 0.00 16 ASP A C 18
ATOM 10903 O O . ASP A 1 16 ? 5.026 -6.627 1.925 1.00 0.00 16 ASP A O 18
ATOM 10912 N N . GLU A 1 17 ? 4.074 -4.591 2.048 1.00 0.00 17 GLU A N 18
ATOM 10913 C CA . GLU A 1 17 ? 5.204 -3.985 2.742 1.00 0.00 17 GLU A CA 18
ATOM 10914 C C . GLU A 1 17 ? 5.282 -4.474 4.185 1.00 0.00 17 GLU A C 18
ATOM 10915 O O . GLU A 1 17 ? 6.356 -4.822 4.678 1.00 0.00 17 GLU A O 18
ATOM 10927 N N . CYS A 1 18 ? 4.137 -4.497 4.859 1.00 0.00 18 CYS A N 18
ATOM 10928 C CA . CYS A 1 18 ? 4.074 -4.942 6.246 1.00 0.00 18 CYS A CA 18
ATOM 10929 C C . CYS A 1 18 ? 3.097 -6.104 6.401 1.00 0.00 18 CYS A C 18
ATOM 10930 O O . CYS A 1 18 ? 3.377 -7.075 7.101 1.00 0.00 18 CYS A O 18
ATOM 10937 N N . GLY A 1 19 ? 1.948 -5.996 5.740 1.00 0.00 19 GLY A N 18
ATOM 10938 C CA . GLY A 1 19 ? 0.947 -7.044 5.817 1.00 0.00 19 GLY A CA 18
ATOM 10939 C C . GLY A 1 19 ? -0.354 -6.559 6.425 1.00 0.00 19 GLY A C 18
ATOM 10940 O O . GLY A 1 19 ? -1.159 -7.358 6.905 1.00 0.00 19 GLY A O 18
ATOM 10944 N N . LYS A 1 20 ? -0.561 -5.247 6.408 1.00 0.00 20 LYS A N 18
ATOM 10945 C CA . LYS A 1 20 ? -1.773 -4.656 6.962 1.00 0.00 20 LYS A CA 18
ATOM 10946 C C . LYS A 1 20 ? -2.981 -4.963 6.082 1.00 0.00 20 LYS A C 18
ATOM 10947 O O . LYS A 1 20 ? -2.850 -5.587 5.030 1.00 0.00 20 LYS A O 18
ATOM 10966 N N . ASN A 1 21 ? -4.154 -4.519 6.519 1.00 0.00 21 ASN A N 18
ATOM 10967 C CA . ASN A 1 21 ? -5.385 -4.746 5.770 1.00 0.00 21 ASN A CA 18
ATOM 10968 C C . ASN A 1 21 ? -6.163 -3.445 5.594 1.00 0.00 21 ASN A C 18
ATOM 10969 O O . ASN A 1 21 ? -6.238 -2.626 6.510 1.00 0.00 21 ASN A O 18
ATOM 10980 N N . PHE A 1 22 ? -6.740 -3.262 4.411 1.00 0.00 22 PHE A N 18
ATOM 10981 C CA . PHE A 1 22 ? -7.512 -2.061 4.115 1.00 0.00 22 PHE A CA 18
ATOM 10982 C C . PHE A 1 22 ? -8.692 -2.384 3.203 1.00 0.00 22 PHE A C 18
ATOM 10983 O O . PHE A 1 22 ? -8.510 -2.741 2.038 1.00 0.00 22 PHE A O 18
ATOM 11000 N N . CYS A 1 23 ? -9.899 -2.258 3.741 1.00 0.00 23 CYS A N 18
ATOM 11001 C CA . CYS A 1 23 ? -11.110 -2.537 2.977 1.00 0.00 23 CYS A CA 18
ATOM 11002 C C . CYS A 1 23 ? -11.047 -1.885 1.599 1.00 0.00 23 CYS A C 18
ATOM 11003 O O . CYS A 1 23 ? -11.354 -2.517 0.588 1.00 0.00 23 CYS A O 18
ATOM 11011 N N . TYR A 1 24 ? -10.648 -0.619 1.568 1.00 0.00 24 TYR A N 18
ATOM 11012 C CA . TYR A 1 24 ? -10.548 0.120 0.315 1.00 0.00 24 TYR A CA 18
ATOM 11013 C C . TYR A 1 24 ? -9.089 0.364 -0.058 1.00 0.00 24 TYR A C 18
ATOM 11014 O O . TYR A 1 24 ? -8.290 0.803 0.769 1.00 0.00 24 TYR A O 18
ATOM 11032 N N . ILE A 1 25 ? -8.751 0.078 -1.311 1.00 0.00 25 ILE A N 18
ATOM 11033 C CA . ILE A 1 25 ? -7.389 0.267 -1.796 1.00 0.00 25 ILE A CA 18
ATOM 11034 C C . ILE A 1 25 ? -6.880 1.668 -1.472 1.00 0.00 25 ILE A C 18
ATOM 11035 O O . ILE A 1 25 ? -5.708 1.853 -1.144 1.00 0.00 25 ILE A O 18
ATOM 11051 N N . SER A 1 26 ? -7.770 2.651 -1.564 1.00 0.00 26 SER A N 18
ATOM 11052 C CA . SER A 1 26 ? -7.410 4.036 -1.282 1.00 0.00 26 SER A CA 18
ATOM 11053 C C . SER A 1 26 ? -6.711 4.152 0.069 1.00 0.00 26 SER A C 18
ATOM 11054 O O . SER A 1 26 ? -5.718 4.865 0.207 1.00 0.00 26 SER A O 18
ATOM 11062 N N . ALA A 1 27 ? -7.238 3.444 1.063 1.00 0.00 27 ALA A N 18
ATOM 11063 C CA . ALA A 1 27 ? -6.664 3.465 2.403 1.00 0.00 27 ALA A CA 18
ATOM 11064 C C . ALA A 1 27 ? -5.233 2.938 2.396 1.00 0.00 27 ALA A C 18
ATOM 11065 O O . ALA A 1 27 ? -4.324 3.573 2.932 1.00 0.00 27 ALA A O 18
ATOM 11072 N N . LEU A 1 28 ? -5.040 1.774 1.786 1.00 0.00 28 LEU A N 18
ATOM 11073 C CA . LEU A 1 28 ? -3.718 1.160 1.710 1.00 0.00 28 LEU A CA 18
ATOM 11074 C C . LEU A 1 28 ? -2.689 2.150 1.174 1.00 0.00 28 LEU A C 18
ATOM 11075 O O . LEU A 1 28 ? -1.602 2.294 1.733 1.00 0.00 28 LEU A O 18
ATOM 11091 N N . ARG A 1 29 ? -3.040 2.831 0.087 1.00 0.00 29 ARG A N 18
ATOM 11092 C CA . ARG A 1 29 ? -2.147 3.807 -0.524 1.00 0.00 29 ARG A CA 18
ATOM 11093 C C . ARG A 1 29 ? -1.731 4.872 0.488 1.00 0.00 29 ARG A C 18
ATOM 11094 O O . ARG A 1 29 ? -0.564 5.258 0.553 1.00 0.00 29 ARG A O 18
ATOM 11115 N N . ILE A 1 30 ? -2.695 5.342 1.273 1.00 0.00 30 ILE A N 18
ATOM 11116 C CA . ILE A 1 30 ? -2.429 6.361 2.281 1.00 0.00 30 ILE A CA 18
ATOM 11117 C C . ILE A 1 30 ? -1.486 5.835 3.359 1.00 0.00 30 ILE A C 18
ATOM 11118 O O . ILE A 1 30 ? -0.617 6.559 3.845 1.00 0.00 30 ILE A O 18
ATOM 11134 N N . HIS A 1 31 ? -1.664 4.570 3.727 1.00 0.00 31 HIS A N 18
ATOM 11135 C CA . HIS A 1 31 ? -0.828 3.946 4.746 1.00 0.00 31 HIS A CA 18
ATOM 11136 C C . HIS A 1 31 ? 0.583 3.702 4.217 1.00 0.00 31 HIS A C 18
ATOM 11137 O O . HIS A 1 31 ? 1.567 3.933 4.919 1.00 0.00 31 HIS A O 18
ATOM 11151 N N . GLN A 1 32 ? 0.672 3.236 2.976 1.00 0.00 32 GLN A N 18
ATOM 11152 C CA . GLN A 1 32 ? 1.962 2.960 2.354 1.00 0.00 32 GLN A CA 18
ATOM 11153 C C . GLN A 1 32 ? 2.909 4.144 2.519 1.00 0.00 32 GLN A C 18
ATOM 11154 O O . GLN A 1 32 ? 4.128 3.992 2.435 1.00 0.00 32 GLN A O 18
ATOM 11168 N N . ARG A 1 33 ? 2.341 5.322 2.754 1.00 0.00 33 ARG A N 18
ATOM 11169 C CA . ARG A 1 33 ? 3.135 6.532 2.929 1.00 0.00 33 ARG A CA 18
ATOM 11170 C C . ARG A 1 33 ? 4.177 6.344 4.028 1.00 0.00 33 ARG A C 18
ATOM 11171 O O . ARG A 1 33 ? 5.183 7.053 4.072 1.00 0.00 33 ARG A O 18
ATOM 11192 N N . VAL A 1 34 ? 3.929 5.385 4.914 1.00 0.00 34 VAL A N 18
ATOM 11193 C CA . VAL A 1 34 ? 4.845 5.104 6.013 1.00 0.00 34 VAL A CA 18
ATOM 11194 C C . VAL A 1 34 ? 6.049 4.302 5.533 1.00 0.00 34 VAL A C 18
ATOM 11195 O O . VAL A 1 34 ? 7.108 4.315 6.161 1.00 0.00 34 VAL A O 18
ATOM 11208 N N . HIS A 1 35 ? 5.880 3.603 4.415 1.00 0.00 35 HIS A N 18
ATOM 11209 C CA . HIS A 1 35 ? 6.954 2.795 3.849 1.00 0.00 35 HIS A CA 18
ATOM 11210 C C . HIS A 1 35 ? 7.819 3.625 2.905 1.00 0.00 35 HIS A C 18
ATOM 11211 O O . HIS A 1 35 ? 8.565 3.081 2.091 1.00 0.00 35 HIS A O 18
ATOM 11225 N N . MET A 1 36 ? 7.712 4.945 3.019 1.00 0.00 36 MET A N 18
ATOM 11226 C CA . MET A 1 36 ? 8.485 5.850 2.175 1.00 0.00 36 MET A CA 18
ATOM 11227 C C . MET A 1 36 ? 9.621 6.492 2.965 1.00 0.00 36 MET A C 18
ATOM 11228 O O . MET A 1 36 ? 9.669 6.397 4.191 1.00 0.00 36 MET A O 18
ATOM 11242 N N . GLY A 1 37 ? 10.535 7.146 2.254 1.00 0.00 37 GLY A N 18
ATOM 11243 C CA . GLY A 1 37 ? 11.658 7.794 2.906 1.00 0.00 37 GLY A CA 18
ATOM 11244 C C . GLY A 1 37 ? 12.223 8.937 2.087 1.00 0.00 37 GLY A C 18
ATOM 11245 O O . GLY A 1 37 ? 12.607 9.970 2.634 1.00 0.00 37 GLY A O 18
ATOM 11249 N N . GLU A 1 38 ? 12.276 8.751 0.772 1.00 0.00 38 GLU A N 18
ATOM 11250 C CA . GLU A 1 38 ? 12.802 9.775 -0.123 1.00 0.00 38 GLU A CA 18
ATOM 11251 C C . GLU A 1 38 ? 11.811 10.078 -1.244 1.00 0.00 38 GLU A C 18
ATOM 11252 O O . GLU A 1 38 ? 11.500 11.238 -1.517 1.00 0.00 38 GLU A O 18
ATOM 11264 N N . LYS A 1 39 ? 11.320 9.027 -1.892 1.00 0.00 39 LYS A N 18
ATOM 11265 C CA . LYS A 1 39 ? 10.364 9.178 -2.983 1.00 0.00 39 LYS A CA 18
ATOM 11266 C C . LYS A 1 39 ? 9.027 9.698 -2.466 1.00 0.00 39 LYS A C 18
ATOM 11267 O O . LYS A 1 39 ? 8.460 9.150 -1.521 1.00 0.00 39 LYS A O 18
ATOM 11286 N N . CYS A 1 40 ? 8.527 10.757 -3.094 1.00 0.00 40 CYS A N 18
ATOM 11287 C CA . CYS A 1 40 ? 7.255 11.351 -2.698 1.00 0.00 40 CYS A CA 18
ATOM 11288 C C . CYS A 1 40 ? 6.806 12.400 -3.709 1.00 0.00 40 CYS A C 18
ATOM 11289 O O . CYS A 1 40 ? 7.623 13.152 -4.243 1.00 0.00 40 CYS A O 18
ATOM 11297 N N . SER A 1 41 ? 5.504 12.444 -3.970 1.00 0.00 41 SER A N 18
ATOM 11298 C CA . SER A 1 41 ? 4.947 13.398 -4.923 1.00 0.00 41 SER A CA 18
ATOM 11299 C C . SER A 1 41 ? 4.615 14.720 -4.237 1.00 0.00 41 SER A C 18
ATOM 11300 O O . SER A 1 41 ? 3.712 14.791 -3.405 1.00 0.00 41 SER A O 18
ATOM 11308 N N . GLY A 1 42 ? 5.354 15.766 -4.594 1.00 0.00 42 GLY A N 18
ATOM 11309 C CA . GLY A 1 42 ? 5.125 17.072 -4.004 1.00 0.00 42 GLY A CA 18
ATOM 11310 C C . GLY A 1 42 ? 5.003 17.013 -2.495 1.00 0.00 42 GLY A C 18
ATOM 11311 O O . GLY A 1 42 ? 3.939 17.262 -1.926 1.00 0.00 42 GLY A O 18
ATOM 11315 N N . PRO A 1 43 ? 6.112 16.676 -1.820 1.00 0.00 43 PRO A N 18
ATOM 11316 C CA . PRO A 1 43 ? 6.150 16.576 -0.358 1.00 0.00 43 PRO A CA 18
ATOM 11317 C C . PRO A 1 43 ? 6.034 17.937 0.319 1.00 0.00 43 PRO A C 18
ATOM 11318 O O . PRO A 1 43 ? 6.432 18.957 -0.244 1.00 0.00 43 PRO A O 18
ATOM 11329 N N . SER A 1 44 ? 5.487 17.946 1.531 1.00 0.00 44 SER A N 18
ATOM 11330 C CA . SER A 1 44 ? 5.316 19.183 2.283 1.00 0.00 44 SER A CA 18
ATOM 11331 C C . SER A 1 44 ? 5.554 18.950 3.772 1.00 0.00 44 SER A C 18
ATOM 11332 O O . SER A 1 44 ? 5.208 17.899 4.311 1.00 0.00 44 SER A O 18
ATOM 11340 N N . SER A 1 45 ? 6.147 19.940 4.432 1.00 0.00 45 SER A N 18
ATOM 11341 C CA . SER A 1 45 ? 6.436 19.843 5.858 1.00 0.00 45 SER A CA 18
ATOM 11342 C C . SER A 1 45 ? 5.349 20.529 6.680 1.00 0.00 45 SER A C 18
ATOM 11343 O O . SER A 1 45 ? 5.129 21.733 6.557 1.00 0.00 45 SER A O 18
ATOM 11351 N N . GLY A 1 46 ? 4.672 19.752 7.520 1.00 0.00 46 GLY A N 18
ATOM 11352 C CA . GLY A 1 46 ? 3.616 20.301 8.351 1.00 0.00 46 GLY A CA 18
ATOM 11353 C C . GLY A 1 46 ? 2.571 19.267 8.719 1.00 0.00 46 GLY A C 18
ATOM 11354 O O . GLY A 1 46 ? 2.190 18.469 7.864 1.00 0.00 46 GLY A O 18
ATOM 11359 N N . GLY A 1 1 ? 0.384 -19.768 -20.269 1.00 0.00 1 GLY A N 19
ATOM 11360 C CA . GLY A 1 1 ? -0.138 -18.577 -19.624 1.00 0.00 1 GLY A CA 19
ATOM 11361 C C . GLY A 1 1 ? -1.644 -18.617 -19.463 1.00 0.00 1 GLY A C 19
ATOM 11362 O O . GLY A 1 1 ? -2.282 -19.622 -19.778 1.00 0.00 1 GLY A O 19
ATOM 11366 N N . SER A 1 2 ? -2.215 -17.523 -18.971 1.00 0.00 2 SER A N 19
ATOM 11367 C CA . SER A 1 2 ? -3.656 -17.439 -18.763 1.00 0.00 2 SER A CA 19
ATOM 11368 C C . SER A 1 2 ? -4.164 -16.028 -19.044 1.00 0.00 2 SER A C 19
ATOM 11369 O O . SER A 1 2 ? -3.391 -15.070 -19.061 1.00 0.00 2 SER A O 19
ATOM 11377 N N . SER A 1 3 ? -5.469 -15.908 -19.263 1.00 0.00 3 SER A N 19
ATOM 11378 C CA . SER A 1 3 ? -6.082 -14.616 -19.547 1.00 0.00 3 SER A CA 19
ATOM 11379 C C . SER A 1 3 ? -6.329 -13.837 -18.258 1.00 0.00 3 SER A C 19
ATOM 11380 O O . SER A 1 3 ? -6.303 -14.401 -17.164 1.00 0.00 3 SER A O 19
ATOM 11388 N N . GLY A 1 4 ? -6.571 -12.537 -18.396 1.00 0.00 4 GLY A N 19
ATOM 11389 C CA . GLY A 1 4 ? -6.820 -11.701 -17.236 1.00 0.00 4 GLY A CA 19
ATOM 11390 C C . GLY A 1 4 ? -8.254 -11.793 -16.752 1.00 0.00 4 GLY A C 19
ATOM 11391 O O . GLY A 1 4 ? -9.156 -11.206 -17.349 1.00 0.00 4 GLY A O 19
ATOM 11395 N N . SER A 1 5 ? -8.464 -12.534 -15.669 1.00 0.00 5 SER A N 19
ATOM 11396 C CA . SER A 1 5 ? -9.800 -12.705 -15.108 1.00 0.00 5 SER A CA 19
ATOM 11397 C C . SER A 1 5 ? -9.843 -12.241 -13.656 1.00 0.00 5 SER A C 19
ATOM 11398 O O . SER A 1 5 ? -10.748 -11.509 -13.253 1.00 0.00 5 SER A O 19
ATOM 11406 N N . SER A 1 6 ? -8.858 -12.670 -12.874 1.00 0.00 6 SER A N 19
ATOM 11407 C CA . SER A 1 6 ? -8.784 -12.302 -11.465 1.00 0.00 6 SER A CA 19
ATOM 11408 C C . SER A 1 6 ? -8.892 -10.790 -11.292 1.00 0.00 6 SER A C 19
ATOM 11409 O O . SER A 1 6 ? -8.191 -10.027 -11.956 1.00 0.00 6 SER A O 19
ATOM 11417 N N . GLY A 1 7 ? -9.775 -10.365 -10.394 1.00 0.00 7 GLY A N 19
ATOM 11418 C CA . GLY A 1 7 ? -9.959 -8.946 -10.149 1.00 0.00 7 GLY A CA 19
ATOM 11419 C C . GLY A 1 7 ? -11.153 -8.662 -9.259 1.00 0.00 7 GLY A C 19
ATOM 11420 O O . GLY A 1 7 ? -12.165 -8.131 -9.717 1.00 0.00 7 GLY A O 19
ATOM 11424 N N . SER A 1 8 ? -11.037 -9.017 -7.984 1.00 0.00 8 SER A N 19
ATOM 11425 C CA . SER A 1 8 ? -12.118 -8.802 -7.029 1.00 0.00 8 SER A CA 19
ATOM 11426 C C . SER A 1 8 ? -11.761 -7.691 -6.046 1.00 0.00 8 SER A C 19
ATOM 11427 O O . SER A 1 8 ? -10.662 -7.664 -5.494 1.00 0.00 8 SER A O 19
ATOM 11435 N N . GLY A 1 9 ? -12.700 -6.774 -5.833 1.00 0.00 9 GLY A N 19
ATOM 11436 C CA . GLY A 1 9 ? -12.467 -5.672 -4.918 1.00 0.00 9 GLY A CA 19
ATOM 11437 C C . GLY A 1 9 ? -12.860 -6.009 -3.493 1.00 0.00 9 GLY A C 19
ATOM 11438 O O . GLY A 1 9 ? -12.090 -5.783 -2.561 1.00 0.00 9 GLY A O 19
ATOM 11442 N N . GLU A 1 10 ? -14.063 -6.549 -3.324 1.00 0.00 10 GLU A N 19
ATOM 11443 C CA . GLU A 1 10 ? -14.557 -6.914 -2.002 1.00 0.00 10 GLU A CA 19
ATOM 11444 C C . GLU A 1 10 ? -13.422 -7.427 -1.120 1.00 0.00 10 GLU A C 19
ATOM 11445 O O . GLU A 1 10 ? -13.325 -7.072 0.055 1.00 0.00 10 GLU A O 19
ATOM 11457 N N . LYS A 1 11 ? -12.566 -8.264 -1.695 1.00 0.00 11 LYS A N 19
ATOM 11458 C CA . LYS A 1 11 ? -11.437 -8.827 -0.964 1.00 0.00 11 LYS A CA 19
ATOM 11459 C C . LYS A 1 11 ? -10.644 -7.730 -0.260 1.00 0.00 11 LYS A C 19
ATOM 11460 O O . LYS A 1 11 ? -10.148 -6.802 -0.899 1.00 0.00 11 LYS A O 19
ATOM 11479 N N . SER A 1 12 ? -10.528 -7.845 1.059 1.00 0.00 12 SER A N 19
ATOM 11480 C CA . SER A 1 12 ? -9.797 -6.861 1.850 1.00 0.00 12 SER A CA 19
ATOM 11481 C C . SER A 1 12 ? -8.322 -6.837 1.459 1.00 0.00 12 SER A C 19
ATOM 11482 O O . SER A 1 12 ? -7.605 -7.822 1.635 1.00 0.00 12 SER A O 19
ATOM 11490 N N . HIS A 1 13 ? -7.876 -5.703 0.926 1.00 0.00 13 HIS A N 19
ATOM 11491 C CA . HIS A 1 13 ? -6.487 -5.549 0.510 1.00 0.00 13 HIS A CA 19
ATOM 11492 C C . HIS A 1 13 ? -5.545 -5.669 1.704 1.00 0.00 13 HIS A C 19
ATOM 11493 O O . HIS A 1 13 ? -5.889 -5.280 2.821 1.00 0.00 13 HIS A O 19
ATOM 11507 N N . THR A 1 14 ? -4.355 -6.209 1.462 1.00 0.00 14 THR A N 19
ATOM 11508 C CA . THR A 1 14 ? -3.365 -6.382 2.517 1.00 0.00 14 THR A CA 19
ATOM 11509 C C . THR A 1 14 ? -2.010 -5.827 2.095 1.00 0.00 14 THR A C 19
ATOM 11510 O O . THR A 1 14 ? -1.497 -6.159 1.026 1.00 0.00 14 THR A O 19
ATOM 11521 N N . CYS A 1 15 ? -1.433 -4.981 2.942 1.00 0.00 15 CYS A N 19
ATOM 11522 C CA . CYS A 1 15 ? -0.135 -4.379 2.657 1.00 0.00 15 CYS A CA 19
ATOM 11523 C C . CYS A 1 15 ? 0.964 -5.437 2.645 1.00 0.00 15 CYS A C 19
ATOM 11524 O O . CYS A 1 15 ? 1.286 -6.025 3.678 1.00 0.00 15 CYS A O 19
ATOM 11531 N N . ASP A 1 16 ? 1.536 -5.674 1.470 1.00 0.00 16 ASP A N 19
ATOM 11532 C CA . ASP A 1 16 ? 2.600 -6.660 1.322 1.00 0.00 16 ASP A CA 19
ATOM 11533 C C . ASP A 1 16 ? 3.891 -6.167 1.968 1.00 0.00 16 ASP A C 19
ATOM 11534 O O . ASP A 1 16 ? 4.777 -6.959 2.290 1.00 0.00 16 ASP A O 19
ATOM 11543 N N . GLU A 1 17 ? 3.990 -4.854 2.154 1.00 0.00 17 GLU A N 19
ATOM 11544 C CA . GLU A 1 17 ? 5.174 -4.257 2.760 1.00 0.00 17 GLU A CA 19
ATOM 11545 C C . GLU A 1 17 ? 5.308 -4.676 4.221 1.00 0.00 17 GLU A C 19
ATOM 11546 O O . GLU A 1 17 ? 6.368 -5.131 4.654 1.00 0.00 17 GLU A O 19
ATOM 11558 N N . CYS A 1 18 ? 4.227 -4.520 4.977 1.00 0.00 18 CYS A N 19
ATOM 11559 C CA . CYS A 1 18 ? 4.222 -4.881 6.390 1.00 0.00 18 CYS A CA 19
ATOM 11560 C C . CYS A 1 18 ? 3.264 -6.040 6.651 1.00 0.00 18 CYS A C 19
ATOM 11561 O O . CYS A 1 18 ? 3.586 -6.970 7.389 1.00 0.00 18 CYS A O 19
ATOM 11568 N N . GLY A 1 19 ? 2.085 -5.975 6.041 1.00 0.00 19 GLY A N 19
ATOM 11569 C CA . GLY A 1 19 ? 1.098 -7.025 6.221 1.00 0.00 19 GLY A CA 19
ATOM 11570 C C . GLY A 1 19 ? -0.212 -6.500 6.773 1.00 0.00 19 GLY A C 19
ATOM 11571 O O . GLY A 1 19 ? -1.077 -7.276 7.182 1.00 0.00 19 GLY A O 19
ATOM 11575 N N . LYS A 1 20 ? -0.360 -5.180 6.788 1.00 0.00 20 LYS A N 19
ATOM 11576 C CA . LYS A 1 20 ? -1.574 -4.551 7.295 1.00 0.00 20 LYS A CA 19
ATOM 11577 C C . LYS A 1 20 ? -2.786 -4.961 6.464 1.00 0.00 20 LYS A C 19
ATOM 11578 O O . LYS A 1 20 ? -2.662 -5.704 5.492 1.00 0.00 20 LYS A O 19
ATOM 11597 N N . ASN A 1 21 ? -3.958 -4.469 6.853 1.00 0.00 21 ASN A N 19
ATOM 11598 C CA . ASN A 1 21 ? -5.193 -4.783 6.143 1.00 0.00 21 ASN A CA 19
ATOM 11599 C C . ASN A 1 21 ? -5.995 -3.516 5.860 1.00 0.00 21 ASN A C 19
ATOM 11600 O O . ASN A 1 21 ? -5.997 -2.579 6.658 1.00 0.00 21 ASN A O 19
ATOM 11611 N N . PHE A 1 22 ? -6.675 -3.497 4.718 1.00 0.00 22 PHE A N 19
ATOM 11612 C CA . PHE A 1 22 ? -7.481 -2.345 4.329 1.00 0.00 22 PHE A CA 19
ATOM 11613 C C . PHE A 1 22 ? -8.625 -2.768 3.412 1.00 0.00 22 PHE A C 19
ATOM 11614 O O . PHE A 1 22 ? -8.401 -3.198 2.280 1.00 0.00 22 PHE A O 19
ATOM 11631 N N . CYS A 1 23 ? -9.850 -2.643 3.909 1.00 0.00 23 CYS A N 19
ATOM 11632 C CA . CYS A 1 23 ? -11.030 -3.013 3.136 1.00 0.00 23 CYS A CA 19
ATOM 11633 C C . CYS A 1 23 ? -11.022 -2.331 1.772 1.00 0.00 23 CYS A C 19
ATOM 11634 O O . CYS A 1 23 ? -11.326 -2.953 0.754 1.00 0.00 23 CYS A O 19
ATOM 11642 N N . TYR A 1 24 ? -10.675 -1.049 1.759 1.00 0.00 24 TYR A N 19
ATOM 11643 C CA . TYR A 1 24 ? -10.631 -0.281 0.520 1.00 0.00 24 TYR A CA 19
ATOM 11644 C C . TYR A 1 24 ? -9.191 0.007 0.108 1.00 0.00 24 TYR A C 19
ATOM 11645 O O . TYR A 1 24 ? -8.403 0.535 0.893 1.00 0.00 24 TYR A O 19
ATOM 11663 N N . ILE A 1 25 ? -8.855 -0.344 -1.129 1.00 0.00 25 ILE A N 19
ATOM 11664 C CA . ILE A 1 25 ? -7.511 -0.122 -1.647 1.00 0.00 25 ILE A CA 19
ATOM 11665 C C . ILE A 1 25 ? -7.032 1.294 -1.345 1.00 0.00 25 ILE A C 19
ATOM 11666 O O . ILE A 1 25 ? -5.919 1.493 -0.858 1.00 0.00 25 ILE A O 19
ATOM 11682 N N . SER A 1 26 ? -7.882 2.274 -1.636 1.00 0.00 26 SER A N 19
ATOM 11683 C CA . SER A 1 26 ? -7.545 3.673 -1.397 1.00 0.00 26 SER A CA 19
ATOM 11684 C C . SER A 1 26 ? -6.826 3.839 -0.062 1.00 0.00 26 SER A C 19
ATOM 11685 O O . SER A 1 26 ? -5.834 4.560 0.036 1.00 0.00 26 SER A O 19
ATOM 11693 N N . ALA A 1 27 ? -7.335 3.165 0.965 1.00 0.00 27 ALA A N 19
ATOM 11694 C CA . ALA A 1 27 ? -6.742 3.236 2.294 1.00 0.00 27 ALA A CA 19
ATOM 11695 C C . ALA A 1 27 ? -5.304 2.727 2.281 1.00 0.00 27 ALA A C 19
ATOM 11696 O O . ALA A 1 27 ? -4.386 3.418 2.725 1.00 0.00 27 ALA A O 19
ATOM 11703 N N . LEU A 1 28 ? -5.115 1.515 1.771 1.00 0.00 28 LEU A N 19
ATOM 11704 C CA . LEU A 1 28 ? -3.788 0.913 1.701 1.00 0.00 28 LEU A CA 19
ATOM 11705 C C . LEU A 1 28 ? -2.782 1.882 1.090 1.00 0.00 28 LEU A C 19
ATOM 11706 O O . LEU A 1 28 ? -1.685 2.069 1.617 1.00 0.00 28 LEU A O 19
ATOM 11722 N N . ARG A 1 29 ? -3.164 2.499 -0.024 1.00 0.00 29 ARG A N 19
ATOM 11723 C CA . ARG A 1 29 ? -2.295 3.450 -0.707 1.00 0.00 29 ARG A CA 19
ATOM 11724 C C . ARG A 1 29 ? -1.870 4.572 0.236 1.00 0.00 29 ARG A C 19
ATOM 11725 O O . ARG A 1 29 ? -0.704 4.967 0.261 1.00 0.00 29 ARG A O 19
ATOM 11746 N N . ILE A 1 30 ? -2.823 5.080 1.010 1.00 0.00 30 ILE A N 19
ATOM 11747 C CA . ILE A 1 30 ? -2.546 6.155 1.955 1.00 0.00 30 ILE A CA 19
ATOM 11748 C C . ILE A 1 30 ? -1.570 5.701 3.034 1.00 0.00 30 ILE A C 19
ATOM 11749 O O . ILE A 1 30 ? -0.696 6.460 3.455 1.00 0.00 30 ILE A O 19
ATOM 11765 N N . HIS A 1 31 ? -1.723 4.458 3.478 1.00 0.00 31 HIS A N 19
ATOM 11766 C CA . HIS A 1 31 ? -0.853 3.900 4.508 1.00 0.00 31 HIS A CA 19
ATOM 11767 C C . HIS A 1 31 ? 0.552 3.664 3.962 1.00 0.00 31 HIS A C 19
ATOM 11768 O O . HIS A 1 31 ? 1.542 4.031 4.594 1.00 0.00 31 HIS A O 19
ATOM 11782 N N . GLN A 1 32 ? 0.629 3.049 2.786 1.00 0.00 32 GLN A N 19
ATOM 11783 C CA . GLN A 1 32 ? 1.913 2.763 2.157 1.00 0.00 32 GLN A CA 19
ATOM 11784 C C . GLN A 1 32 ? 2.856 3.956 2.276 1.00 0.00 32 GLN A C 19
ATOM 11785 O O . GLN A 1 32 ? 4.074 3.793 2.340 1.00 0.00 32 GLN A O 19
ATOM 11799 N N . ARG A 1 33 ? 2.283 5.156 2.305 1.00 0.00 33 ARG A N 19
ATOM 11800 C CA . ARG A 1 33 ? 3.073 6.376 2.415 1.00 0.00 33 ARG A CA 19
ATOM 11801 C C . ARG A 1 33 ? 4.144 6.236 3.493 1.00 0.00 33 ARG A C 19
ATOM 11802 O O . ARG A 1 33 ? 5.273 6.695 3.324 1.00 0.00 33 ARG A O 19
ATOM 11823 N N . VAL A 1 34 ? 3.780 5.599 4.602 1.00 0.00 34 VAL A N 19
ATOM 11824 C CA . VAL A 1 34 ? 4.709 5.398 5.707 1.00 0.00 34 VAL A CA 19
ATOM 11825 C C . VAL A 1 34 ? 5.937 4.615 5.257 1.00 0.00 34 VAL A C 19
ATOM 11826 O O . VAL A 1 34 ? 7.047 4.849 5.737 1.00 0.00 34 VAL A O 19
ATOM 11839 N N . HIS A 1 35 ? 5.732 3.683 4.331 1.00 0.00 35 HIS A N 19
ATOM 11840 C CA . HIS A 1 35 ? 6.823 2.865 3.815 1.00 0.00 35 HIS A CA 19
ATOM 11841 C C . HIS A 1 35 ? 7.726 3.681 2.895 1.00 0.00 35 HIS A C 19
ATOM 11842 O O . HIS A 1 35 ? 8.932 3.447 2.825 1.00 0.00 35 HIS A O 19
ATOM 11856 N N . MET A 1 36 ? 7.133 4.640 2.190 1.00 0.00 36 MET A N 19
ATOM 11857 C CA . MET A 1 36 ? 7.884 5.490 1.274 1.00 0.00 36 MET A CA 19
ATOM 11858 C C . MET A 1 36 ? 9.018 6.205 2.003 1.00 0.00 36 MET A C 19
ATOM 11859 O O . MET A 1 36 ? 8.811 6.803 3.058 1.00 0.00 36 MET A O 19
ATOM 11873 N N . GLY A 1 37 ? 10.217 6.139 1.432 1.00 0.00 37 GLY A N 19
ATOM 11874 C CA . GLY A 1 37 ? 11.365 6.784 2.042 1.00 0.00 37 GLY A CA 19
ATOM 11875 C C . GLY A 1 37 ? 12.045 5.904 3.072 1.00 0.00 37 GLY A C 19
ATOM 11876 O O . GLY A 1 37 ? 11.720 5.961 4.257 1.00 0.00 37 GLY A O 19
ATOM 11880 N N . GLU A 1 38 ? 12.991 5.087 2.618 1.00 0.00 38 GLU A N 19
ATOM 11881 C CA . GLU A 1 38 ? 13.716 4.190 3.509 1.00 0.00 38 GLU A CA 19
ATOM 11882 C C . GLU A 1 38 ? 15.088 3.845 2.936 1.00 0.00 38 GLU A C 19
ATOM 11883 O O . GLU A 1 38 ? 15.276 3.818 1.719 1.00 0.00 38 GLU A O 19
ATOM 11895 N N . LYS A 1 39 ? 16.043 3.581 3.820 1.00 0.00 39 LYS A N 19
ATOM 11896 C CA . LYS A 1 39 ? 17.397 3.236 3.405 1.00 0.00 39 LYS A CA 19
ATOM 11897 C C . LYS A 1 39 ? 17.826 4.069 2.201 1.00 0.00 39 LYS A C 19
ATOM 11898 O O . LYS A 1 39 ? 18.442 3.555 1.267 1.00 0.00 39 LYS A O 19
ATOM 11917 N N . CYS A 1 40 ? 17.497 5.356 2.231 1.00 0.00 40 CYS A N 19
ATOM 11918 C CA . CYS A 1 40 ? 17.848 6.260 1.142 1.00 0.00 40 CYS A CA 19
ATOM 11919 C C . CYS A 1 40 ? 17.782 5.543 -0.203 1.00 0.00 40 CYS A C 19
ATOM 11920 O O . CYS A 1 40 ? 18.670 5.693 -1.042 1.00 0.00 40 CYS A O 19
ATOM 11928 N N . SER A 1 41 ? 16.724 4.764 -0.401 1.00 0.00 41 SER A N 19
ATOM 11929 C CA . SER A 1 41 ? 16.544 4.019 -1.641 1.00 0.00 41 SER A CA 19
ATOM 11930 C C . SER A 1 41 ? 15.545 4.721 -2.556 1.00 0.00 41 SER A C 19
ATOM 11931 O O . SER A 1 41 ? 14.358 4.398 -2.562 1.00 0.00 41 SER A O 19
ATOM 11939 N N . GLY A 1 42 ? 16.036 5.685 -3.329 1.00 0.00 42 GLY A N 19
ATOM 11940 C CA . GLY A 1 42 ? 15.174 6.419 -4.238 1.00 0.00 42 GLY A CA 19
ATOM 11941 C C . GLY A 1 42 ? 15.375 6.010 -5.684 1.00 0.00 42 GLY A C 19
ATOM 11942 O O . GLY A 1 42 ? 16.196 6.579 -6.404 1.00 0.00 42 GLY A O 19
ATOM 11946 N N . PRO A 1 43 ? 14.613 5.000 -6.129 1.00 0.00 43 PRO A N 19
ATOM 11947 C CA . PRO A 1 43 ? 14.694 4.492 -7.502 1.00 0.00 43 PRO A CA 19
ATOM 11948 C C . PRO A 1 43 ? 14.143 5.485 -8.520 1.00 0.00 43 PRO A C 19
ATOM 11949 O O . PRO A 1 43 ? 13.081 6.073 -8.316 1.00 0.00 43 PRO A O 19
ATOM 11960 N N . SER A 1 44 ? 14.872 5.667 -9.616 1.00 0.00 44 SER A N 19
ATOM 11961 C CA . SER A 1 44 ? 14.458 6.591 -10.665 1.00 0.00 44 SER A CA 19
ATOM 11962 C C . SER A 1 44 ? 13.790 5.844 -11.815 1.00 0.00 44 SER A C 19
ATOM 11963 O O . SER A 1 44 ? 14.139 4.702 -12.114 1.00 0.00 44 SER A O 19
ATOM 11971 N N . SER A 1 45 ? 12.828 6.498 -12.458 1.00 0.00 45 SER A N 19
ATOM 11972 C CA . SER A 1 45 ? 12.107 5.895 -13.573 1.00 0.00 45 SER A CA 19
ATOM 11973 C C . SER A 1 45 ? 12.858 6.108 -14.884 1.00 0.00 45 SER A C 19
ATOM 11974 O O . SER A 1 45 ? 12.646 7.101 -15.579 1.00 0.00 45 SER A O 19
ATOM 11982 N N . GLY A 1 46 ? 13.738 5.168 -15.215 1.00 0.00 46 GLY A N 19
ATOM 11983 C CA . GLY A 1 46 ? 14.508 5.271 -16.440 1.00 0.00 46 GLY A CA 19
ATOM 11984 C C . GLY A 1 46 ? 15.502 4.137 -16.598 1.00 0.00 46 GLY A C 19
ATOM 11985 O O . GLY A 1 46 ? 15.423 3.404 -17.583 1.00 0.00 46 GLY A O 19
ATOM 11990 N N . GLY A 1 1 ? -12.864 -13.334 -20.644 1.00 0.00 1 GLY A N 20
ATOM 11991 C CA . GLY A 1 1 ? -14.006 -13.773 -19.862 1.00 0.00 1 GLY A CA 20
ATOM 11992 C C . GLY A 1 1 ? -13.601 -14.615 -18.668 1.00 0.00 1 GLY A C 20
ATOM 11993 O O . GLY A 1 1 ? -12.643 -14.290 -17.967 1.00 0.00 1 GLY A O 20
ATOM 11997 N N . SER A 1 2 ? -14.334 -15.700 -18.436 1.00 0.00 2 SER A N 20
ATOM 11998 C CA . SER A 1 2 ? -14.050 -16.588 -17.315 1.00 0.00 2 SER A CA 20
ATOM 11999 C C . SER A 1 2 ? -12.600 -17.063 -17.352 1.00 0.00 2 SER A C 20
ATOM 12000 O O . SER A 1 2 ? -12.184 -17.749 -18.285 1.00 0.00 2 SER A O 20
ATOM 12008 N N . SER A 1 3 ? -11.836 -16.692 -16.329 1.00 0.00 3 SER A N 20
ATOM 12009 C CA . SER A 1 3 ? -10.432 -17.075 -16.245 1.00 0.00 3 SER A CA 20
ATOM 12010 C C . SER A 1 3 ? -10.103 -17.633 -14.864 1.00 0.00 3 SER A C 20
ATOM 12011 O O . SER A 1 3 ? -9.060 -17.324 -14.290 1.00 0.00 3 SER A O 20
ATOM 12019 N N . GLY A 1 4 ? -11.002 -18.459 -14.336 1.00 0.00 4 GLY A N 20
ATOM 12020 C CA . GLY A 1 4 ? -10.790 -19.047 -13.027 1.00 0.00 4 GLY A CA 20
ATOM 12021 C C . GLY A 1 4 ? -11.338 -18.184 -11.908 1.00 0.00 4 GLY A C 20
ATOM 12022 O O . GLY A 1 4 ? -12.498 -18.324 -11.518 1.00 0.00 4 GLY A O 20
ATOM 12026 N N . SER A 1 5 ? -10.503 -17.290 -11.388 1.00 0.00 5 SER A N 20
ATOM 12027 C CA . SER A 1 5 ? -10.909 -16.405 -10.303 1.00 0.00 5 SER A CA 20
ATOM 12028 C C . SER A 1 5 ? -11.674 -15.200 -10.843 1.00 0.00 5 SER A C 20
ATOM 12029 O O . SER A 1 5 ? -11.100 -14.329 -11.497 1.00 0.00 5 SER A O 20
ATOM 12037 N N . SER A 1 6 ? -12.972 -15.157 -10.563 1.00 0.00 6 SER A N 20
ATOM 12038 C CA . SER A 1 6 ? -13.818 -14.062 -11.022 1.00 0.00 6 SER A CA 20
ATOM 12039 C C . SER A 1 6 ? -15.179 -14.100 -10.333 1.00 0.00 6 SER A C 20
ATOM 12040 O O . SER A 1 6 ? -15.471 -15.013 -9.562 1.00 0.00 6 SER A O 20
ATOM 12048 N N . GLY A 1 7 ? -16.008 -13.100 -10.618 1.00 0.00 7 GLY A N 20
ATOM 12049 C CA . GLY A 1 7 ? -17.328 -13.037 -10.018 1.00 0.00 7 GLY A CA 20
ATOM 12050 C C . GLY A 1 7 ? -17.414 -12.003 -8.914 1.00 0.00 7 GLY A C 20
ATOM 12051 O O . GLY A 1 7 ? -17.911 -10.897 -9.128 1.00 0.00 7 GLY A O 20
ATOM 12055 N N . SER A 1 8 ? -16.931 -12.362 -7.729 1.00 0.00 8 SER A N 20
ATOM 12056 C CA . SER A 1 8 ? -16.961 -11.458 -6.585 1.00 0.00 8 SER A CA 20
ATOM 12057 C C . SER A 1 8 ? -15.572 -11.312 -5.972 1.00 0.00 8 SER A C 20
ATOM 12058 O O . SER A 1 8 ? -14.850 -12.294 -5.801 1.00 0.00 8 SER A O 20
ATOM 12066 N N . GLY A 1 9 ? -15.204 -10.078 -5.642 1.00 0.00 9 GLY A N 20
ATOM 12067 C CA . GLY A 1 9 ? -13.903 -9.824 -5.051 1.00 0.00 9 GLY A CA 20
ATOM 12068 C C . GLY A 1 9 ? -13.827 -10.268 -3.604 1.00 0.00 9 GLY A C 20
ATOM 12069 O O . GLY A 1 9 ? -12.970 -11.074 -3.240 1.00 0.00 9 GLY A O 20
ATOM 12073 N N . GLU A 1 10 ? -14.724 -9.741 -2.777 1.00 0.00 10 GLU A N 20
ATOM 12074 C CA . GLU A 1 10 ? -14.752 -10.087 -1.360 1.00 0.00 10 GLU A CA 20
ATOM 12075 C C . GLU A 1 10 ? -13.341 -10.325 -0.830 1.00 0.00 10 GLU A C 20
ATOM 12076 O O . GLU A 1 10 ? -13.107 -11.244 -0.044 1.00 0.00 10 GLU A O 20
ATOM 12088 N N . LYS A 1 11 ? -12.402 -9.492 -1.267 1.00 0.00 11 LYS A N 20
ATOM 12089 C CA . LYS A 1 11 ? -11.014 -9.610 -0.838 1.00 0.00 11 LYS A CA 20
ATOM 12090 C C . LYS A 1 11 ? -10.514 -8.297 -0.244 1.00 0.00 11 LYS A C 20
ATOM 12091 O O . LYS A 1 11 ? -10.546 -7.256 -0.902 1.00 0.00 11 LYS A O 20
ATOM 12110 N N . SER A 1 12 ? -10.053 -8.352 1.001 1.00 0.00 12 SER A N 20
ATOM 12111 C CA . SER A 1 12 ? -9.548 -7.166 1.683 1.00 0.00 12 SER A CA 20
ATOM 12112 C C . SER A 1 12 ? -8.096 -6.897 1.301 1.00 0.00 12 SER A C 20
ATOM 12113 O O . SER A 1 12 ? -7.227 -7.752 1.475 1.00 0.00 12 SER A O 20
ATOM 12121 N N . HIS A 1 13 ? -7.840 -5.701 0.780 1.00 0.00 13 HIS A N 20
ATOM 12122 C CA . HIS A 1 13 ? -6.493 -5.316 0.374 1.00 0.00 13 HIS A CA 20
ATOM 12123 C C . HIS A 1 13 ? -5.517 -5.443 1.540 1.00 0.00 13 HIS A C 20
ATOM 12124 O O . HIS A 1 13 ? -5.724 -4.860 2.604 1.00 0.00 13 HIS A O 20
ATOM 12138 N N . THR A 1 14 ? -4.451 -6.211 1.332 1.00 0.00 14 THR A N 20
ATOM 12139 C CA . THR A 1 14 ? -3.444 -6.416 2.366 1.00 0.00 14 THR A CA 20
ATOM 12140 C C . THR A 1 14 ? -2.090 -5.870 1.930 1.00 0.00 14 THR A C 20
ATOM 12141 O O . THR A 1 14 ? -1.599 -6.190 0.846 1.00 0.00 14 THR A O 20
ATOM 12152 N N . CYS A 1 15 ? -1.488 -5.045 2.780 1.00 0.00 15 CYS A N 20
ATOM 12153 C CA . CYS A 1 15 ? -0.188 -4.454 2.483 1.00 0.00 15 CYS A CA 20
ATOM 12154 C C . CYS A 1 15 ? 0.916 -5.506 2.552 1.00 0.00 15 CYS A C 20
ATOM 12155 O O . CYS A 1 15 ? 1.211 -6.041 3.620 1.00 0.00 15 CYS A O 20
ATOM 12162 N N . ASP A 1 16 ? 1.521 -5.795 1.405 1.00 0.00 16 ASP A N 20
ATOM 12163 C CA . ASP A 1 16 ? 2.594 -6.781 1.335 1.00 0.00 16 ASP A CA 20
ATOM 12164 C C . ASP A 1 16 ? 3.862 -6.252 1.996 1.00 0.00 16 ASP A C 20
ATOM 12165 O O . ASP A 1 16 ? 4.760 -7.020 2.340 1.00 0.00 16 ASP A O 20
ATOM 12174 N N . GLU A 1 17 ? 3.929 -4.936 2.170 1.00 0.00 17 GLU A N 20
ATOM 12175 C CA . GLU A 1 17 ? 5.089 -4.305 2.789 1.00 0.00 17 GLU A CA 20
ATOM 12176 C C . GLU A 1 17 ? 5.206 -4.703 4.257 1.00 0.00 17 GLU A C 20
ATOM 12177 O O . GLU A 1 17 ? 6.268 -5.128 4.713 1.00 0.00 17 GLU A O 20
ATOM 12189 N N . CYS A 1 18 ? 4.108 -4.563 4.992 1.00 0.00 18 CYS A N 20
ATOM 12190 C CA . CYS A 1 18 ? 4.087 -4.906 6.409 1.00 0.00 18 CYS A CA 20
ATOM 12191 C C . CYS A 1 18 ? 3.110 -6.048 6.676 1.00 0.00 18 CYS A C 20
ATOM 12192 O O . CYS A 1 18 ? 3.407 -6.967 7.438 1.00 0.00 18 CYS A O 20
ATOM 12199 N N . GLY A 1 19 ? 1.943 -5.982 6.044 1.00 0.00 19 GLY A N 20
ATOM 12200 C CA . GLY A 1 19 ? 0.940 -7.015 6.226 1.00 0.00 19 GLY A CA 20
ATOM 12201 C C . GLY A 1 19 ? -0.343 -6.478 6.829 1.00 0.00 19 GLY A C 20
ATOM 12202 O O . GLY A 1 19 ? -1.085 -7.211 7.482 1.00 0.00 19 GLY A O 20
ATOM 12206 N N . LYS A 1 20 ? -0.605 -5.194 6.611 1.00 0.00 20 LYS A N 20
ATOM 12207 C CA . LYS A 1 20 ? -1.807 -4.558 7.137 1.00 0.00 20 LYS A CA 20
ATOM 12208 C C . LYS A 1 20 ? -3.032 -4.945 6.314 1.00 0.00 20 LYS A C 20
ATOM 12209 O O . LYS A 1 20 ? -2.946 -5.770 5.406 1.00 0.00 20 LYS A O 20
ATOM 12228 N N . ASN A 1 21 ? -4.171 -4.341 6.638 1.00 0.00 21 ASN A N 20
ATOM 12229 C CA . ASN A 1 21 ? -5.413 -4.622 5.928 1.00 0.00 21 ASN A CA 20
ATOM 12230 C C . ASN A 1 21 ? -6.188 -3.336 5.657 1.00 0.00 21 ASN A C 20
ATOM 12231 O O . ASN A 1 21 ? -6.240 -2.440 6.500 1.00 0.00 21 ASN A O 20
ATOM 12242 N N . PHE A 1 22 ? -6.790 -3.252 4.475 1.00 0.00 22 PHE A N 20
ATOM 12243 C CA . PHE A 1 22 ? -7.562 -2.076 4.092 1.00 0.00 22 PHE A CA 20
ATOM 12244 C C . PHE A 1 22 ? -8.667 -2.447 3.107 1.00 0.00 22 PHE A C 20
ATOM 12245 O O . PHE A 1 22 ? -8.396 -2.805 1.960 1.00 0.00 22 PHE A O 20
ATOM 12262 N N . CYS A 1 23 ? -9.911 -2.360 3.563 1.00 0.00 23 CYS A N 20
ATOM 12263 C CA . CYS A 1 23 ? -11.058 -2.688 2.724 1.00 0.00 23 CYS A CA 20
ATOM 12264 C C . CYS A 1 23 ? -11.039 -1.873 1.435 1.00 0.00 23 CYS A C 20
ATOM 12265 O O . CYS A 1 23 ? -11.363 -2.382 0.362 1.00 0.00 23 CYS A O 20
ATOM 12273 N N . TYR A 1 24 ? -10.660 -0.605 1.549 1.00 0.00 24 TYR A N 20
ATOM 12274 C CA . TYR A 1 24 ? -10.603 0.283 0.394 1.00 0.00 24 TYR A CA 20
ATOM 12275 C C . TYR A 1 24 ? -9.159 0.619 0.036 1.00 0.00 24 TYR A C 20
ATOM 12276 O O . TYR A 1 24 ? -8.388 1.073 0.882 1.00 0.00 24 TYR A O 20
ATOM 12294 N N . ILE A 1 25 ? -8.801 0.394 -1.224 1.00 0.00 25 ILE A N 20
ATOM 12295 C CA . ILE A 1 25 ? -7.450 0.675 -1.695 1.00 0.00 25 ILE A CA 20
ATOM 12296 C C . ILE A 1 25 ? -6.990 2.060 -1.252 1.00 0.00 25 ILE A C 20
ATOM 12297 O O . ILE A 1 25 ? -5.871 2.228 -0.770 1.00 0.00 25 ILE A O 20
ATOM 12313 N N . SER A 1 26 ? -7.863 3.048 -1.419 1.00 0.00 26 SER A N 20
ATOM 12314 C CA . SER A 1 26 ? -7.546 4.420 -1.039 1.00 0.00 26 SER A CA 20
ATOM 12315 C C . SER A 1 26 ? -6.810 4.457 0.297 1.00 0.00 26 SER A C 20
ATOM 12316 O O . SER A 1 26 ? -5.774 5.108 0.430 1.00 0.00 26 SER A O 20
ATOM 12324 N N . ALA A 1 27 ? -7.354 3.753 1.285 1.00 0.00 27 ALA A N 20
ATOM 12325 C CA . ALA A 1 27 ? -6.749 3.703 2.610 1.00 0.00 27 ALA A CA 20
ATOM 12326 C C . ALA A 1 27 ? -5.331 3.145 2.546 1.00 0.00 27 ALA A C 20
ATOM 12327 O O . ALA A 1 27 ? -4.389 3.755 3.053 1.00 0.00 27 ALA A O 20
ATOM 12334 N N . LEU A 1 28 ? -5.186 1.982 1.920 1.00 0.00 28 LEU A N 20
ATOM 12335 C CA . LEU A 1 28 ? -3.882 1.340 1.790 1.00 0.00 28 LEU A CA 20
ATOM 12336 C C . LEU A 1 28 ? -2.871 2.287 1.152 1.00 0.00 28 LEU A C 20
ATOM 12337 O O . LEU A 1 28 ? -1.724 2.372 1.590 1.00 0.00 28 LEU A O 20
ATOM 12353 N N . ARG A 1 29 ? -3.305 2.998 0.116 1.00 0.00 29 ARG A N 20
ATOM 12354 C CA . ARG A 1 29 ? -2.438 3.940 -0.582 1.00 0.00 29 ARG A CA 20
ATOM 12355 C C . ARG A 1 29 ? -1.929 5.018 0.370 1.00 0.00 29 ARG A C 20
ATOM 12356 O O . ARG A 1 29 ? -0.810 5.510 0.225 1.00 0.00 29 ARG A O 20
ATOM 12377 N N . ILE A 1 30 ? -2.758 5.380 1.343 1.00 0.00 30 ILE A N 20
ATOM 12378 C CA . ILE A 1 30 ? -2.392 6.399 2.319 1.00 0.00 30 ILE A CA 20
ATOM 12379 C C . ILE A 1 30 ? -1.358 5.868 3.307 1.00 0.00 30 ILE A C 20
ATOM 12380 O O . ILE A 1 30 ? -0.419 6.573 3.679 1.00 0.00 30 ILE A O 20
ATOM 12396 N N . HIS A 1 31 ? -1.537 4.620 3.728 1.00 0.00 31 HIS A N 20
ATOM 12397 C CA . HIS A 1 31 ? -0.618 3.993 4.671 1.00 0.00 31 HIS A CA 20
ATOM 12398 C C . HIS A 1 31 ? 0.738 3.736 4.020 1.00 0.00 31 HIS A C 20
ATOM 12399 O O . HIS A 1 31 ? 1.779 4.079 4.580 1.00 0.00 31 HIS A O 20
ATOM 12413 N N . GLN A 1 32 ? 0.716 3.132 2.837 1.00 0.00 32 GLN A N 20
ATOM 12414 C CA . GLN A 1 32 ? 1.944 2.829 2.112 1.00 0.00 32 GLN A CA 20
ATOM 12415 C C . GLN A 1 32 ? 2.936 3.983 2.215 1.00 0.00 32 GLN A C 20
ATOM 12416 O O . GLN A 1 32 ? 4.149 3.771 2.244 1.00 0.00 32 GLN A O 20
ATOM 12430 N N . ARG A 1 33 ? 2.413 5.203 2.268 1.00 0.00 33 ARG A N 20
ATOM 12431 C CA . ARG A 1 33 ? 3.253 6.391 2.366 1.00 0.00 33 ARG A CA 20
ATOM 12432 C C . ARG A 1 33 ? 4.367 6.186 3.389 1.00 0.00 33 ARG A C 20
ATOM 12433 O O . ARG A 1 33 ? 5.518 6.551 3.149 1.00 0.00 33 ARG A O 20
ATOM 12454 N N . VAL A 1 34 ? 4.016 5.601 4.530 1.00 0.00 34 VAL A N 20
ATOM 12455 C CA . VAL A 1 34 ? 4.985 5.348 5.588 1.00 0.00 34 VAL A CA 20
ATOM 12456 C C . VAL A 1 34 ? 6.146 4.500 5.079 1.00 0.00 34 VAL A C 20
ATOM 12457 O O . VAL A 1 34 ? 7.299 4.717 5.454 1.00 0.00 34 VAL A O 20
ATOM 12470 N N . HIS A 1 35 ? 5.834 3.532 4.223 1.00 0.00 35 HIS A N 20
ATOM 12471 C CA . HIS A 1 35 ? 6.851 2.652 3.661 1.00 0.00 35 HIS A CA 20
ATOM 12472 C C . HIS A 1 35 ? 7.783 3.422 2.731 1.00 0.00 35 HIS A C 20
ATOM 12473 O O . HIS A 1 35 ? 8.979 3.139 2.661 1.00 0.00 35 HIS A O 20
ATOM 12487 N N . MET A 1 36 ? 7.228 4.397 2.018 1.00 0.00 36 MET A N 20
ATOM 12488 C CA . MET A 1 36 ? 8.010 5.208 1.093 1.00 0.00 36 MET A CA 20
ATOM 12489 C C . MET A 1 36 ? 9.322 5.650 1.734 1.00 0.00 36 MET A C 20
ATOM 12490 O O . MET A 1 36 ? 9.335 6.173 2.847 1.00 0.00 36 MET A O 20
ATOM 12504 N N . GLY A 1 37 ? 10.425 5.436 1.022 1.00 0.00 37 GLY A N 20
ATOM 12505 C CA . GLY A 1 37 ? 11.727 5.818 1.538 1.00 0.00 37 GLY A CA 20
ATOM 12506 C C . GLY A 1 37 ? 11.687 7.127 2.300 1.00 0.00 37 GLY A C 20
ATOM 12507 O O . GLY A 1 37 ? 12.070 7.184 3.468 1.00 0.00 37 GLY A O 20
ATOM 12511 N N . GLU A 1 38 ? 11.223 8.182 1.638 1.00 0.00 38 GLU A N 20
ATOM 12512 C CA . GLU A 1 38 ? 11.137 9.498 2.261 1.00 0.00 38 GLU A CA 20
ATOM 12513 C C . GLU A 1 38 ? 10.796 9.376 3.744 1.00 0.00 38 GLU A C 20
ATOM 12514 O O . GLU A 1 38 ? 9.641 9.157 4.111 1.00 0.00 38 GLU A O 20
ATOM 12526 N N . LYS A 1 39 ? 11.809 9.519 4.592 1.00 0.00 39 LYS A N 20
ATOM 12527 C CA . LYS A 1 39 ? 11.619 9.426 6.034 1.00 0.00 39 LYS A CA 20
ATOM 12528 C C . LYS A 1 39 ? 12.912 9.750 6.775 1.00 0.00 39 LYS A C 20
ATOM 12529 O O . LYS A 1 39 ? 14.001 9.388 6.330 1.00 0.00 39 LYS A O 20
ATOM 12548 N N . CYS A 1 40 ? 12.784 10.433 7.908 1.00 0.00 40 CYS A N 20
ATOM 12549 C CA . CYS A 1 40 ? 13.943 10.805 8.711 1.00 0.00 40 CYS A CA 20
ATOM 12550 C C . CYS A 1 40 ? 14.714 9.568 9.159 1.00 0.00 40 CYS A C 20
ATOM 12551 O O . CYS A 1 40 ? 14.210 8.758 9.937 1.00 0.00 40 CYS A O 20
ATOM 12559 N N . SER A 1 41 ? 15.938 9.427 8.662 1.00 0.00 41 SER A N 20
ATOM 12560 C CA . SER A 1 41 ? 16.777 8.285 9.006 1.00 0.00 41 SER A CA 20
ATOM 12561 C C . SER A 1 41 ? 17.549 8.548 10.296 1.00 0.00 41 SER A C 20
ATOM 12562 O O . SER A 1 41 ? 17.927 9.682 10.587 1.00 0.00 41 SER A O 20
ATOM 12570 N N . GLY A 1 42 ? 17.779 7.489 11.067 1.00 0.00 42 GLY A N 20
ATOM 12571 C CA . GLY A 1 42 ? 18.504 7.624 12.317 1.00 0.00 42 GLY A CA 20
ATOM 12572 C C . GLY A 1 42 ? 17.587 7.608 13.523 1.00 0.00 42 GLY A C 20
ATOM 12573 O O . GLY A 1 42 ? 16.408 7.267 13.429 1.00 0.00 42 GLY A O 20
ATOM 12577 N N . PRO A 1 43 ? 18.131 7.982 14.690 1.00 0.00 43 PRO A N 20
ATOM 12578 C CA . PRO A 1 43 ? 17.372 8.017 15.944 1.00 0.00 43 PRO A CA 20
ATOM 12579 C C . PRO A 1 43 ? 16.331 9.131 15.960 1.00 0.00 43 PRO A C 20
ATOM 12580 O O . PRO A 1 43 ? 16.593 10.231 16.444 1.00 0.00 43 PRO A O 20
ATOM 12591 N N . SER A 1 44 ? 15.148 8.837 15.429 1.00 0.00 44 SER A N 20
ATOM 12592 C CA . SER A 1 44 ? 14.068 9.816 15.380 1.00 0.00 44 SER A CA 20
ATOM 12593 C C . SER A 1 44 ? 13.361 9.913 16.728 1.00 0.00 44 SER A C 20
ATOM 12594 O O . SER A 1 44 ? 13.355 10.967 17.364 1.00 0.00 44 SER A O 20
ATOM 12602 N N . SER A 1 45 ? 12.767 8.805 17.159 1.00 0.00 45 SER A N 20
ATOM 12603 C CA . SER A 1 45 ? 12.053 8.765 18.430 1.00 0.00 45 SER A CA 20
ATOM 12604 C C . SER A 1 45 ? 12.495 7.565 19.263 1.00 0.00 45 SER A C 20
ATOM 12605 O O . SER A 1 45 ? 11.673 6.886 19.877 1.00 0.00 45 SER A O 20
ATOM 12613 N N . GLY A 1 46 ? 13.800 7.312 19.278 1.00 0.00 46 GLY A N 20
ATOM 12614 C CA . GLY A 1 46 ? 14.329 6.194 20.039 1.00 0.00 46 GLY A CA 20
ATOM 12615 C C . GLY A 1 46 ? 15.214 5.292 19.202 1.00 0.00 46 GLY A C 20
ATOM 12616 O O . GLY A 1 46 ? 14.723 4.298 18.669 1.00 0.00 46 GLY A O 20
#

Radius of gyration: 14.05 Å; Cα contacts (8 Å, |Δi|>4): 26; chains: 1; bounding box: 27×36×28 Å

CATH classification: 3.30.160.60

Solvent-accessible surface area: 4136 Å² total; per-residue (Å²): 140,110,119,76,117,114,79,116,81,131,192,21,71,64,1,146,105,75,50,120,72,31,106,146,78,69,17,17,123,96,35,36,163,107,60,87,62,181,74,136,102,52,109,82,117,50

Nearest PDB structures (foldseek):
  2emi-assembly1_A  TM=6.961E-01  e=3.614E-04  Homo sapiens
  2em6-assembly1_A  TM=6.118E-01  e=5.883E-04  Homo sapiens
  2ytp-assembly1_A  TM=5.525E-01  e=3.145E-04  Homo sapiens
  2emf-assembly1_A  TM=6.000E-01  e=1.356E-03  Homo sapiens
  2epw-assembly1_A  TM=5.170E-01  e=7.772E-04  Homo sapiens

Organism: Homo sapiens (NCBI:txid9606)

Foldseek 3Di:
DDDPDDDDDPDWDFDPQPTHTHNDVVVVVVVCVVVPPPDDDDPDPD

Sequence (46 aa):
GSSGSSGSGEKSHTCDECGKNFCYISALRIHQRVHMGEKCSGPSSGGSSGSSGSGEKSHTCDECGKNFCYISALRIHQRVHMGEKCSGPSSGGSSGSSGSGEKSHTCDECGKNFCYISALRIHQRVHMGEKCSGPSSGGSSGSSGSGEKSHTCDECGKNFCYISALRIHQRVHMGEKCSGPSSGGSSGSSGSGEKSHTCDECGKNFCYISALRIHQRVHMGEKCSGPSSGGSSGSSGSGEKSHTCDECGKNFCYISALRIHQRVHMGEKCSGPSSGGSSGSSGSGEKSHTCDECGKNFCYISALRIHQRVHMGEKCSGPSSGGSSGSSGSGEKSHTCDECGKNFCYISALRIHQRVHMGEKCSGPSSGGSSGSSGSGEKSHTCDECGKNFCYISALRIHQRVHMGEKCSGPSSGGSSGSSGSGEKSHTCDECGKNFCYISALRIHQRVHMGEKCSGPSSGGSSGSSGSGEKSHTCDECGKNFCYISALRIHQRVHMGEKCSGPSSGGSSGSSGSGEKSHTCDECGKNFCYISALRIHQRVHMGEKCSGPSSGGSSGSSGSGEKSHTCDECGKNFCYISALRIHQRVHMGEKCSGPSSGGSSGSSGSGEKSHTCDECGKNFCYISALRIHQRVHMGEKCSGPSSGGSSGSSGSGEKSHTCDECGKNFCYISALRIHQRVHMGEKCSGPSSGGSSGSSGSGEKSHTCDECGKNFCYISALRIHQRVHMGEKCSGPSSGGSSGSSGSGEKSHTCDECGKNFCYISALRIHQRVHMGEKCSGPSSGGSSGSSGSGEKSHTCDECGKNFCYISALRIHQRVHMGEKCSGPSSGGSSGSSGSGEKSHTCDECGKNFCYISALRIHQRVHMGEKCSGPSSGGSSGSSGSGEKSHTCDECGKNFCYISALRIHQRVHMGEKCSGPSSG